Protein AF-0000000078335153 (afdb_homodimer)

Organism: Daucus carota subsp. sativus (NCBI:txid79200)

Nearest PDB structures (foldseek):
  6w3d-assembly1_A  TM=3.118E-01  e=5.960E-01  synthetic construct
  6w3g-assembly1_A  TM=3.019E-01  e=9.585E-01  synthetic construct
  6w3g-assembly2_B  TM=3.477E-01  e=3.228E+00  synthetic construct
  1l3a-assembly1_C  TM=2.793E-01  e=2.231E+00  Solanum tuberosum
  8ojg-assembly1_G  TM=2.371E-01  e=2.904E+00  Escherichia coli

InterPro domains:
  IPR004330 FAR1, DNA binding domain [PF03101] (40-141)
  IPR006564 Zinc finger, PMZ-type [SM00575] (562-589)
  IPR007527 Zinc finger, SWIM-type [PF04434] (560-586)
  IPR018289 MULE transposase domain [PF10551] (264-357)

Structure (mmCIF, N/CA/C/O backbone):
data_AF-0000000078335153-model_v1
#
loop_
_entity.id
_entity.type
_entity.pdbx_description
1 polymer 'Zinc finger PMZ-type domain-containing protein'
#
loop_
_atom_site.group_PDB
_atom_site.id
_atom_site.type_symbol
_atom_site.label_atom_id
_atom_site.label_alt_id
_atom_site.label_comp_id
_atom_site.label_asym_id
_atom_site.label_entity_id
_atom_site.label_seq_id
_atom_site.pdbx_PDB_ins_code
_atom_site.Cartn_x
_atom_site.Cartn_y
_atom_site.Cartn_z
_atom_site.occupancy
_atom_site.B_iso_or_equiv
_atom_site.auth_seq_id
_atom_site.auth_comp_id
_atom_site.auth_asym_id
_atom_site.auth_atom_id
_atom_site.pdbx_PDB_model_num
ATOM 1 N N . MET A 1 1 ? 80.375 -41.031 -21.703 1 22.23 1 MET A N 1
ATOM 2 C CA . MET A 1 1 ? 79.438 -40.625 -20.641 1 22.23 1 MET A CA 1
ATOM 3 C C . MET A 1 1 ? 79.125 -39.125 -20.766 1 22.23 1 MET A C 1
ATOM 5 O O . MET A 1 1 ? 79.875 -38.281 -20.219 1 22.23 1 MET A O 1
ATOM 9 N N . HIS A 1 2 ? 78.75 -38.594 -21.922 1 27.44 2 HIS A N 1
ATOM 10 C CA . HIS A 1 2 ? 78.562 -37.25 -22.422 1 27.44 2 HIS A CA 1
ATOM 11 C C . HIS A 1 2 ? 77.375 -36.594 -21.719 1 27.44 2 HIS A C 1
ATOM 13 O O . HIS A 1 2 ? 76.25 -37.188 -21.625 1 27.44 2 HIS A O 1
ATOM 19 N N . GLU A 1 3 ? 77.562 -35.656 -20.656 1 25.36 3 GLU A N 1
ATOM 20 C CA . GLU A 1 3 ? 76.812 -34.844 -19.734 1 25.36 3 GLU A CA 1
ATOM 21 C C . GLU A 1 3 ? 75.875 -33.844 -20.484 1 25.36 3 GLU A C 1
ATOM 23 O O . GLU A 1 3 ? 76.375 -32.906 -21.125 1 25.36 3 GLU A O 1
ATOM 28 N N . SER A 1 4 ? 74.875 -34.281 -21.219 1 25.94 4 SER A N 1
ATOM 29 C CA . SER A 1 4 ? 73.938 -33.406 -21.938 1 25.94 4 SER A CA 1
ATOM 30 C C . SER A 1 4 ? 73.312 -32.406 -21 1 25.94 4 SER A C 1
ATOM 32 O O . SER A 1 4 ? 72.688 -32.812 -20 1 25.94 4 SER A O 1
ATOM 34 N N . SER A 1 5 ? 73.812 -31.141 -20.844 1 25.64 5 SER A N 1
ATOM 35 C CA . SER A 1 5 ? 73.438 -29.953 -20.094 1 25.64 5 SER A CA 1
ATOM 36 C C . SER A 1 5 ? 72 -29.531 -20.422 1 25.64 5 SER A C 1
ATOM 38 O O . SER A 1 5 ? 71.688 -29.125 -21.547 1 25.64 5 SER A O 1
ATOM 40 N N . ASP A 1 6 ? 70.938 -30.219 -19.953 1 23.78 6 ASP A N 1
ATOM 41 C CA . ASP A 1 6 ? 69.5 -29.953 -20.188 1 23.78 6 ASP A CA 1
ATOM 42 C C . ASP A 1 6 ? 69.125 -28.531 -19.75 1 23.78 6 ASP A C 1
ATOM 44 O O . ASP A 1 6 ? 69.438 -28.125 -18.625 1 23.78 6 ASP A O 1
ATOM 48 N N . ASN A 1 7 ? 69.125 -27.516 -20.656 1 24.67 7 ASN A N 1
ATOM 49 C CA . ASN A 1 7 ? 68.75 -26.109 -20.562 1 24.67 7 ASN A CA 1
ATOM 50 C C . ASN A 1 7 ? 67.375 -25.938 -19.891 1 24.67 7 ASN A C 1
ATOM 52 O O . ASN A 1 7 ? 66.375 -26.453 -20.375 1 24.67 7 ASN A O 1
ATOM 56 N N . LEU A 1 8 ? 67.312 -25.781 -18.547 1 25.66 8 LEU A N 1
ATOM 57 C CA . LEU A 1 8 ? 66.188 -25.406 -17.719 1 25.66 8 LEU A CA 1
ATOM 58 C C . LEU A 1 8 ? 65.562 -24.109 -18.219 1 25.66 8 LEU A C 1
ATOM 60 O O . LEU A 1 8 ? 66.125 -23.031 -18.125 1 25.66 8 LEU A O 1
ATOM 64 N N . HIS A 1 9 ? 64.938 -24.125 -19.453 1 25.16 9 HIS A N 1
ATOM 65 C CA . HIS A 1 9 ? 64.125 -22.969 -19.828 1 25.16 9 HIS A CA 1
ATOM 66 C C . HIS A 1 9 ? 63.312 -22.453 -18.656 1 25.16 9 HIS A C 1
ATOM 68 O O . HIS A 1 9 ? 62.656 -23.234 -17.953 1 25.16 9 HIS A O 1
ATOM 74 N N . ASP A 1 10 ? 63.75 -21.375 -18.047 1 25.89 10 ASP A N 1
ATOM 75 C CA . ASP A 1 10 ? 63.094 -20.516 -17.062 1 25.89 10 ASP A CA 1
ATOM 76 C C . ASP A 1 10 ? 61.656 -20.266 -17.453 1 25.89 10 ASP A C 1
ATOM 78 O O . ASP A 1 10 ? 61.375 -19.688 -18.5 1 25.89 10 ASP A O 1
ATOM 82 N N . SER A 1 11 ? 60.812 -21.266 -17.359 1 28.42 11 SER A N 1
ATOM 83 C CA . SER A 1 11 ? 59.375 -21.047 -17.531 1 28.42 11 SER A CA 1
ATOM 84 C C . SER A 1 11 ? 58.938 -19.781 -16.797 1 28.42 11 SER A C 1
ATOM 86 O O . SER A 1 11 ? 59.094 -19.672 -15.586 1 28.42 11 SER A O 1
ATOM 88 N N . SER A 1 12 ? 59.219 -18.578 -17.422 1 30.17 12 SER A N 1
ATOM 89 C CA . SER A 1 12 ? 58.594 -17.328 -17.016 1 30.17 12 SER A CA 1
ATOM 90 C C . SER A 1 12 ? 57.188 -17.547 -16.453 1 30.17 12 SER A C 1
ATOM 92 O O . SER A 1 12 ? 56.344 -18.172 -17.109 1 30.17 12 SER A O 1
ATOM 94 N N . ASP A 1 13 ? 57.125 -17.688 -15.188 1 34.09 13 ASP A N 1
ATOM 95 C CA . ASP A 1 13 ? 55.969 -17.766 -14.305 1 34.09 13 ASP A CA 1
ATOM 96 C C . ASP A 1 13 ? 54.906 -16.766 -14.719 1 34.09 13 ASP A C 1
ATOM 98 O O . ASP A 1 13 ? 55.125 -15.555 -14.703 1 34.09 13 ASP A O 1
ATOM 102 N N . ASN A 1 14 ? 54.25 -16.969 -15.891 1 35.03 14 ASN A N 1
ATOM 103 C CA . ASN A 1 14 ? 53.125 -16.172 -16.359 1 35.03 14 ASN A CA 1
ATOM 104 C C . ASN A 1 14 ? 52.156 -15.836 -15.219 1 35.03 14 ASN A C 1
ATOM 106 O O . ASN A 1 14 ? 51.312 -16.656 -14.844 1 35.03 14 ASN A O 1
ATOM 110 N N . ILE A 1 15 ? 52.562 -15.133 -14.273 1 39.62 15 ILE A N 1
ATOM 111 C CA . ILE A 1 15 ? 51.594 -14.547 -13.352 1 39.62 15 ILE A CA 1
ATOM 112 C C . ILE A 1 15 ? 50.562 -13.75 -14.141 1 39.62 15 ILE A C 1
ATOM 114 O O . ILE A 1 15 ? 50.906 -12.844 -14.906 1 39.62 15 ILE A O 1
ATOM 118 N N . VAL A 1 16 ? 49.531 -14.305 -14.602 1 42.19 16 VAL A N 1
ATOM 119 C CA . VAL A 1 16 ? 48.438 -13.617 -15.297 1 42.19 16 VAL A CA 1
A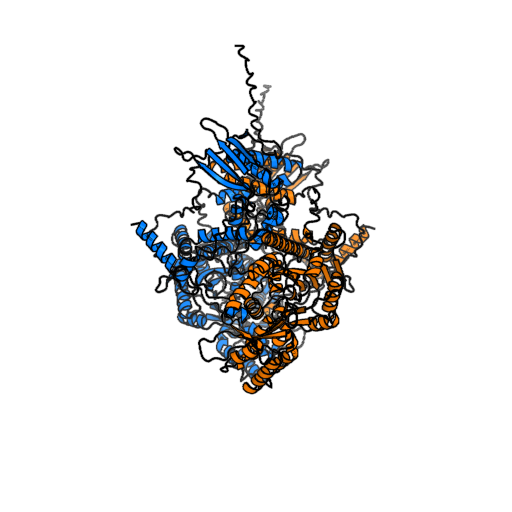TOM 120 C C . VAL A 1 16 ? 48.125 -12.297 -14.594 1 42.19 16 VAL A C 1
ATOM 122 O O . VAL A 1 16 ? 47.844 -12.281 -13.391 1 42.19 16 VAL A O 1
ATOM 125 N N . ASP A 1 17 ? 48.688 -11.195 -15.062 1 39.66 17 ASP A N 1
ATOM 126 C CA . ASP A 1 17 ? 48.406 -9.82 -14.672 1 39.66 17 ASP A CA 1
ATOM 127 C C . ASP A 1 17 ? 46.906 -9.57 -14.641 1 39.66 17 ASP A C 1
ATOM 129 O O . ASP A 1 17 ? 46.125 -10.266 -15.312 1 39.66 17 ASP A O 1
ATOM 133 N N . GLU A 1 18 ? 46.438 -8.445 -13.898 1 40.47 18 GLU A N 1
ATOM 134 C CA . GLU A 1 18 ? 45.188 -7.902 -13.359 1 40.47 18 GLU A CA 1
ATOM 135 C C . GLU A 1 18 ? 44.125 -7.797 -14.445 1 40.47 18 GLU A C 1
ATOM 137 O O . GLU A 1 18 ? 42.938 -8.023 -14.18 1 40.47 18 GLU A O 1
ATOM 142 N N . ASP A 1 19 ? 44.406 -7.105 -15.602 1 38.03 19 ASP A N 1
ATOM 143 C CA . ASP A 1 19 ? 43.406 -6.496 -16.469 1 38.03 19 ASP A CA 1
ATOM 144 C C . ASP A 1 19 ? 42.844 -7.516 -17.453 1 38.03 19 ASP A C 1
ATOM 146 O O . ASP A 1 19 ? 42.25 -7.145 -18.469 1 38.03 19 ASP A O 1
ATOM 150 N N . GLU A 1 20 ? 43.375 -8.805 -17.641 1 43.34 20 GLU A N 1
ATOM 151 C CA . GLU A 1 20 ? 43.125 -9.5 -18.906 1 43.34 20 GLU A CA 1
ATOM 152 C C . GLU A 1 20 ? 41.688 -9.992 -19 1 43.34 20 GLU A C 1
ATOM 154 O O . GLU A 1 20 ? 41.094 -10.359 -18 1 43.34 20 GLU A O 1
ATOM 159 N N . PRO A 1 21 ? 41.156 -9.938 -20.297 1 47.81 21 PRO A N 1
ATOM 160 C CA . PRO A 1 21 ? 39.844 -10.469 -20.703 1 47.81 21 PRO A CA 1
ATOM 161 C C . PRO A 1 21 ? 39.531 -11.836 -20.094 1 47.81 21 PRO A C 1
ATOM 163 O O . PRO A 1 21 ? 40.469 -12.523 -19.641 1 47.81 21 PRO A O 1
ATOM 166 N N . ILE A 1 22 ? 38.312 -12.195 -20.047 1 54.44 22 ILE A N 1
ATOM 167 C CA . ILE A 1 22 ? 37.781 -13.484 -19.656 1 54.44 22 ILE A CA 1
ATOM 168 C C . ILE A 1 22 ? 38.688 -14.609 -20.156 1 54.44 22 ILE A C 1
ATOM 170 O O . ILE A 1 22 ? 38.781 -14.828 -21.375 1 54.44 22 ILE A O 1
ATOM 174 N N . SER A 1 23 ? 39.781 -14.938 -19.531 1 67.75 23 SER A N 1
ATOM 175 C CA . SER A 1 23 ? 40.75 -15.945 -19.938 1 67.75 23 SER A CA 1
ATOM 176 C C . SER A 1 23 ? 40.312 -17.344 -19.531 1 67.75 23 SER A C 1
ATOM 178 O O . SER A 1 23 ? 39.594 -17.5 -18.531 1 67.75 23 SER A O 1
ATOM 180 N N . ILE A 1 24 ? 40.25 -18.312 -20.391 1 80.56 24 ILE A N 1
ATOM 181 C CA . ILE A 1 24 ? 40.062 -19.75 -20.156 1 80.56 24 ILE A CA 1
ATOM 182 C C . ILE A 1 24 ? 41.094 -20.266 -19.172 1 80.56 24 ILE A C 1
ATOM 184 O O . ILE A 1 24 ? 42.312 -20.031 -19.344 1 80.56 24 ILE A O 1
ATOM 188 N N . PRO A 1 25 ? 40.625 -20.688 -18.062 1 90.56 25 PRO A N 1
ATOM 189 C CA . PRO A 1 25 ? 41.562 -21.234 -17.109 1 90.56 25 PRO A CA 1
ATOM 190 C C . PRO A 1 25 ? 42.531 -22.234 -17.75 1 90.56 25 PRO A C 1
ATOM 192 O O . PRO A 1 25 ? 42.125 -23.016 -18.625 1 90.56 25 PRO A O 1
ATOM 195 N N . CYS A 1 26 ? 43.812 -22.125 -17.406 1 89.75 26 CYS A N 1
ATOM 196 C CA . CYS A 1 26 ? 44.844 -23.031 -17.938 1 89.75 26 CYS A CA 1
ATOM 197 C C . CYS A 1 26 ? 45.594 -23.734 -16.797 1 89.75 26 CYS A C 1
ATOM 199 O O . CYS A 1 26 ? 45.75 -23.172 -15.719 1 89.75 26 CYS A O 1
ATOM 201 N N . LEU A 1 27 ? 46.031 -25 -17.141 1 90.19 27 LEU A N 1
ATOM 202 C CA . LEU A 1 27 ? 46.781 -25.766 -16.156 1 90.19 27 LEU A CA 1
ATOM 203 C C . LEU A 1 27 ? 48.094 -25.062 -15.797 1 90.19 27 LEU A C 1
ATOM 205 O O . LEU A 1 27 ? 48.75 -24.516 -16.672 1 90.19 27 LEU A O 1
ATOM 209 N N . ASN A 1 28 ? 48.469 -25.047 -14.531 1 86.56 28 ASN A N 1
ATOM 210 C CA . ASN A 1 28 ? 49.719 -24.484 -13.969 1 86.56 28 ASN A CA 1
ATOM 211 C C . ASN A 1 28 ? 49.688 -22.969 -13.953 1 86.56 28 ASN A C 1
ATOM 213 O O . ASN A 1 28 ? 50.719 -22.328 -13.836 1 86.56 28 ASN A O 1
ATOM 217 N N . GLN A 1 29 ? 48.438 -22.516 -14.195 1 89.88 29 GLN A N 1
ATOM 218 C CA . GLN A 1 29 ? 48.281 -21.062 -14.07 1 89.88 29 GLN A CA 1
ATOM 219 C C . GLN A 1 29 ? 48.438 -20.625 -12.617 1 89.88 29 GLN A C 1
ATOM 221 O O . GLN A 1 29 ? 47.938 -21.281 -11.703 1 89.88 29 GLN A O 1
ATOM 226 N N . LYS A 1 30 ? 49.188 -19.516 -12.336 1 89.5 30 LYS A N 1
ATOM 227 C CA . LYS A 1 30 ? 49.5 -19.078 -10.984 1 89.5 30 LYS A CA 1
ATOM 228 C C . LYS A 1 30 ? 48.719 -17.812 -10.617 1 89.5 30 LYS A C 1
ATOM 230 O O . LYS A 1 30 ? 48.469 -16.984 -11.477 1 89.5 30 LYS A O 1
ATOM 235 N N . PHE A 1 31 ? 48.312 -17.781 -9.352 1 89.44 31 PHE A N 1
ATOM 236 C CA . PHE A 1 31 ? 47.531 -16.656 -8.828 1 89.44 31 PHE A CA 1
ATOM 237 C C . PHE A 1 31 ? 48.125 -16.156 -7.516 1 89.44 31 PHE A C 1
ATOM 239 O O . PHE A 1 31 ? 48.75 -16.922 -6.773 1 89.44 31 PHE A O 1
ATOM 246 N N . ALA A 1 32 ? 47.906 -14.852 -7.27 1 81.44 32 ALA A N 1
ATOM 247 C CA . ALA A 1 32 ? 48.406 -14.25 -6.027 1 81.44 32 ALA A CA 1
ATOM 248 C C . ALA A 1 32 ? 47.562 -14.695 -4.84 1 81.44 32 ALA A C 1
ATOM 250 O O . ALA A 1 32 ? 48.062 -14.797 -3.717 1 81.44 32 ALA A O 1
ATOM 251 N N . ASN A 1 33 ? 46.344 -14.828 -5.012 1 84.38 33 ASN A N 1
ATOM 252 C CA . ASN A 1 33 ? 45.438 -15.25 -3.938 1 84.38 33 ASN A CA 1
ATOM 253 C C . ASN A 1 33 ? 44.375 -16.203 -4.449 1 84.38 33 ASN A C 1
ATOM 255 O O . ASN A 1 33 ? 44.188 -16.344 -5.656 1 84.38 33 ASN A O 1
ATOM 259 N N . LEU A 1 34 ? 43.844 -16.906 -3.516 1 87 34 LEU A N 1
ATOM 260 C CA . LEU A 1 34 ? 42.844 -17.906 -3.812 1 87 34 LEU A CA 1
ATOM 261 C C . LEU A 1 34 ? 41.594 -17.266 -4.453 1 87 34 LEU A C 1
ATOM 263 O O . LEU A 1 34 ? 41 -17.844 -5.348 1 87 34 LEU A O 1
ATOM 267 N N . GLN A 1 35 ? 41.25 -16.094 -4.035 1 83.81 35 GLN A N 1
ATOM 268 C CA . GLN A 1 35 ? 40.062 -15.391 -4.508 1 83.81 35 GLN A CA 1
ATOM 269 C C . GLN A 1 35 ? 40.156 -15.094 -6.004 1 83.81 35 GLN A C 1
ATOM 271 O O . GLN A 1 35 ? 39.156 -15.164 -6.719 1 83.81 35 GLN A O 1
ATOM 276 N N . ARG A 1 36 ? 41.281 -14.812 -6.422 1 81.94 36 ARG A N 1
ATOM 277 C CA . ARG A 1 36 ? 41.469 -14.523 -7.84 1 81.94 36 ARG A CA 1
ATOM 278 C C . ARG A 1 36 ? 41.25 -15.766 -8.688 1 81.94 36 ARG A C 1
ATOM 280 O O . ARG A 1 36 ? 40.688 -15.688 -9.781 1 81.94 36 ARG A O 1
ATOM 287 N N . ALA A 1 37 ? 41.75 -16.844 -8.195 1 87.38 37 ALA A N 1
ATOM 288 C CA . ALA A 1 37 ? 41.5 -18.109 -8.898 1 87.38 37 ALA A CA 1
ATOM 289 C C . ALA A 1 37 ? 40.031 -18.438 -8.961 1 87.38 37 ALA A C 1
ATOM 291 O O . ALA A 1 37 ? 39.531 -18.859 -10 1 87.38 37 ALA A O 1
ATOM 292 N N . GLU A 1 38 ? 39.406 -18.266 -7.898 1 88.5 38 GLU A N 1
ATOM 293 C CA . GLU A 1 38 ? 38 -18.531 -7.84 1 88.5 38 GLU A CA 1
ATOM 294 C C . GLU A 1 38 ? 37.219 -17.609 -8.797 1 88.5 38 GLU A C 1
ATOM 296 O O . GLU A 1 38 ? 36.281 -18.062 -9.484 1 88.5 38 GLU A O 1
ATOM 301 N N . ASN A 1 39 ? 37.594 -16.391 -8.844 1 82.62 39 ASN A N 1
ATOM 302 C CA . ASN A 1 39 ? 36.938 -15.422 -9.719 1 82.62 39 ASN A CA 1
ATOM 303 C C . ASN A 1 39 ? 37.125 -15.789 -11.188 1 82.62 39 ASN A C 1
ATOM 305 O O . ASN A 1 39 ? 36.188 -15.609 -11.984 1 82.62 39 ASN A O 1
ATOM 309 N N . LEU A 1 40 ? 38.312 -16.172 -11.43 1 84.31 40 LEU A N 1
ATOM 310 C CA . LEU A 1 40 ? 38.562 -16.594 -12.805 1 84.31 40 LEU A CA 1
ATOM 311 C C . LEU A 1 40 ? 37.625 -17.734 -13.203 1 84.31 40 LEU A C 1
ATOM 313 O O . LEU A 1 40 ? 37.031 -17.703 -14.273 1 84.31 40 LEU A O 1
ATOM 317 N N . PHE A 1 41 ? 37.625 -18.719 -12.375 1 89.06 41 PHE A N 1
ATOM 318 C CA . PHE A 1 41 ? 36.781 -19.859 -12.688 1 89.06 41 PHE A CA 1
ATOM 319 C C . PHE A 1 41 ? 35.312 -19.469 -12.703 1 89.06 41 PHE A C 1
ATOM 321 O O . PHE A 1 41 ? 34.531 -19.984 -13.508 1 89.06 41 PHE A O 1
ATOM 328 N N . ARG A 1 42 ? 34.938 -18.609 -11.891 1 84.88 42 ARG A N 1
ATOM 329 C CA . ARG A 1 42 ? 33.562 -18.109 -11.875 1 84.88 42 ARG A CA 1
ATOM 330 C C . ARG A 1 42 ? 33.219 -17.359 -13.164 1 84.88 42 ARG A C 1
ATOM 332 O O . ARG A 1 42 ? 32.125 -17.5 -13.711 1 84.88 42 ARG A O 1
ATOM 339 N N . ALA A 1 43 ? 34.125 -16.531 -13.516 1 79.75 43 ALA A N 1
ATOM 340 C CA . ALA A 1 43 ? 33.938 -15.805 -14.766 1 79.75 43 ALA A CA 1
ATOM 341 C C . ALA A 1 43 ? 33.812 -16.766 -15.945 1 79.75 43 ALA A C 1
ATOM 343 O O . ALA A 1 43 ? 32.969 -16.562 -16.828 1 79.75 43 ALA A O 1
ATOM 344 N N . TYR A 1 44 ? 34.719 -17.766 -15.906 1 85.31 44 TYR A N 1
ATOM 345 C CA . TYR A 1 44 ? 34.625 -18.797 -16.938 1 85.31 44 TYR A CA 1
ATOM 346 C C . TYR A 1 44 ? 33.281 -19.5 -16.906 1 85.31 44 TYR A C 1
ATOM 348 O O . TYR A 1 44 ? 32.656 -19.719 -17.953 1 85.31 44 TYR A O 1
ATOM 356 N N . ALA A 1 45 ? 32.875 -19.828 -15.734 1 85.88 45 ALA A N 1
ATOM 357 C CA . ALA A 1 45 ? 31.625 -20.531 -15.547 1 85.88 45 ALA A CA 1
ATOM 358 C C . ALA A 1 45 ? 30.453 -19.688 -16.047 1 85.88 45 ALA A C 1
ATOM 360 O O . ALA A 1 45 ? 29.547 -20.188 -16.703 1 85.88 45 ALA A O 1
ATOM 361 N N . LEU A 1 46 ? 30.469 -18.438 -15.797 1 79.62 46 LEU A N 1
ATOM 362 C CA . LEU A 1 46 ? 29.406 -17.531 -16.203 1 79.62 46 LEU A CA 1
ATOM 363 C C . LEU A 1 46 ? 29.328 -17.438 -17.734 1 79.62 46 LEU A C 1
ATOM 365 O O . LEU A 1 46 ? 28.234 -17.406 -18.297 1 79.62 46 LEU A O 1
ATOM 369 N N . ASN A 1 47 ? 30.484 -17.438 -18.266 1 78 47 ASN A N 1
ATOM 370 C CA . ASN A 1 47 ? 30.531 -17.312 -19.719 1 78 47 ASN A CA 1
ATOM 371 C C . ASN A 1 47 ? 30.141 -18.609 -20.406 1 78 47 ASN A C 1
ATOM 373 O O . ASN A 1 47 ? 29.688 -18.594 -21.562 1 78 47 ASN A O 1
ATOM 377 N N . HIS A 1 48 ? 30.359 -19.719 -19.719 1 82.56 48 HIS A N 1
ATOM 378 C CA . HIS A 1 48 ? 30.094 -21 -20.344 1 82.56 48 HIS A CA 1
ATOM 379 C C . HIS A 1 48 ? 28.781 -21.609 -19.844 1 82.56 48 HIS A C 1
ATOM 381 O O . HIS A 1 48 ? 28.406 -22.719 -20.234 1 82.56 48 HIS A O 1
ATOM 387 N N . GLY A 1 49 ? 28.109 -20.938 -19.031 1 78.31 49 GLY A N 1
ATOM 388 C CA . GLY A 1 49 ? 26.734 -21.266 -18.688 1 78.31 49 GLY A CA 1
ATOM 389 C C . GLY A 1 49 ? 26.625 -22.312 -17.594 1 78.31 49 GLY A C 1
ATOM 390 O O . GLY A 1 49 ? 25.812 -23.219 -17.688 1 78.31 49 GLY A O 1
ATOM 391 N N . PHE A 1 50 ? 27.5 -22.391 -16.656 1 84.69 50 PHE A N 1
ATOM 392 C CA . PHE A 1 50 ? 27.359 -23.281 -15.5 1 84.69 50 PHE A CA 1
ATOM 393 C C . PHE A 1 50 ? 27.781 -22.578 -14.219 1 84.69 50 PHE A C 1
ATOM 395 O O . PHE A 1 50 ? 28.328 -21.469 -14.258 1 84.69 50 PHE A O 1
ATOM 402 N N . ALA A 1 51 ? 27.375 -23.109 -13.109 1 85.19 51 ALA A N 1
ATOM 403 C CA . ALA A 1 51 ? 27.734 -22.547 -11.812 1 85.19 51 ALA A CA 1
ATOM 404 C C . ALA A 1 51 ? 28.781 -23.391 -11.109 1 85.19 51 ALA A C 1
ATOM 406 O O . ALA A 1 51 ? 28.969 -24.562 -11.438 1 85.19 51 ALA A O 1
ATOM 407 N N . ILE A 1 52 ? 29.531 -22.734 -10.227 1 87.12 52 ILE A N 1
ATOM 408 C CA . ILE A 1 52 ? 30.625 -23.453 -9.57 1 87.12 52 ILE A CA 1
ATOM 409 C C . ILE A 1 52 ? 30.234 -23.766 -8.125 1 87.12 52 ILE A C 1
ATOM 411 O O . ILE A 1 52 ? 29.453 -23.031 -7.508 1 87.12 52 ILE A O 1
ATOM 415 N N . LYS A 1 53 ? 30.594 -24.875 -7.605 1 87.62 53 LYS A N 1
ATOM 416 C CA . LYS A 1 53 ? 30.484 -25.219 -6.195 1 87.62 53 LYS A CA 1
ATOM 417 C C . LYS A 1 53 ? 31.812 -25.734 -5.652 1 87.62 53 LYS A C 1
ATOM 419 O O . LYS A 1 53 ? 32.625 -26.25 -6.406 1 87.62 53 LYS A O 1
ATOM 424 N N . ILE A 1 54 ? 32.062 -25.484 -4.352 1 88.06 54 ILE A N 1
ATOM 425 C CA . ILE A 1 54 ? 33.281 -25.969 -3.711 1 88.06 54 ILE A CA 1
ATOM 426 C C . ILE A 1 54 ? 33.094 -27.406 -3.229 1 88.06 54 ILE A C 1
ATOM 428 O O . ILE A 1 54 ? 32.156 -27.688 -2.473 1 88.06 54 ILE A O 1
ATOM 432 N N . GLN A 1 55 ? 33.688 -28.25 -3.766 1 87.31 55 GLN A N 1
ATOM 433 C CA . GLN A 1 55 ? 33.562 -29.656 -3.396 1 87.31 55 GLN A CA 1
ATOM 434 C C . GLN A 1 55 ? 34.438 -29.984 -2.178 1 87.31 55 GLN A C 1
ATOM 436 O O . GLN A 1 55 ? 33.938 -30.609 -1.227 1 87.31 55 GLN A O 1
ATOM 441 N N . ASN A 1 56 ? 35.812 -29.703 -2.219 1 87.5 56 ASN A N 1
ATOM 442 C CA . ASN A 1 56 ? 36.719 -30.047 -1.138 1 87.5 56 ASN A CA 1
ATOM 443 C C . ASN A 1 56 ? 37.688 -28.891 -0.851 1 87.5 56 ASN A C 1
ATOM 445 O O . ASN A 1 56 ? 38.125 -28.203 -1.771 1 87.5 56 ASN A O 1
ATOM 449 N N . THR A 1 57 ? 37.781 -28.578 0.402 1 90.38 57 THR A N 1
ATOM 450 C CA . THR A 1 57 ? 38.75 -27.609 0.849 1 90.38 57 THR A CA 1
ATOM 451 C C . THR A 1 57 ? 39.812 -28.281 1.75 1 90.38 57 THR A C 1
ATOM 453 O O . THR A 1 57 ? 39.438 -28.969 2.707 1 90.38 57 THR A O 1
ATOM 456 N N . GLN A 1 58 ? 40.969 -28.234 1.371 1 89.69 58 GLN A N 1
ATOM 457 C CA . GLN A 1 58 ? 42.062 -28.812 2.16 1 89.69 58 GLN A CA 1
ATOM 458 C C . GLN A 1 58 ? 42.719 -27.75 3.033 1 89.69 58 GLN A C 1
ATOM 460 O O . GLN A 1 58 ? 42.938 -26.625 2.592 1 89.69 58 GLN A O 1
ATOM 465 N N . ARG A 1 59 ? 42.938 -28.094 4.223 1 90.88 59 ARG A N 1
ATOM 466 C CA . ARG A 1 59 ? 43.562 -27.188 5.195 1 90.88 59 ARG A CA 1
ATOM 467 C C . ARG A 1 59 ? 44.812 -27.781 5.789 1 90.88 59 ARG A C 1
ATOM 469 O O . ARG A 1 59 ? 44.938 -29.016 5.914 1 90.88 59 ARG A O 1
ATOM 476 N N . ARG A 1 60 ? 45.719 -26.891 6.145 1 86.25 60 ARG A N 1
ATOM 477 C CA . ARG A 1 60 ? 46.938 -27.344 6.785 1 86.25 60 ARG A CA 1
ATOM 478 C C . ARG A 1 60 ? 46.688 -27.734 8.234 1 86.25 60 ARG A C 1
ATOM 480 O O . ARG A 1 60 ? 45.844 -27.156 8.898 1 86.25 60 ARG A O 1
ATOM 487 N N . VAL A 1 61 ? 47.344 -28.656 8.68 1 83.06 61 VAL A N 1
ATOM 488 C CA . VAL A 1 61 ? 47.156 -29.203 10.016 1 83.06 61 VAL A CA 1
ATOM 489 C C . VAL A 1 61 ? 47.594 -28.188 11.062 1 83.06 61 VAL A C 1
ATOM 491 O O . VAL A 1 61 ? 46.938 -28.047 12.102 1 83.06 61 VAL A O 1
ATOM 494 N N . LYS A 1 62 ? 48.594 -27.453 10.836 1 79.12 62 LYS A N 1
ATOM 495 C CA . LYS A 1 62 ? 49.188 -26.578 11.852 1 79.12 62 LYS A CA 1
ATOM 496 C C . LYS A 1 62 ? 48.344 -25.312 12.031 1 79.12 62 LYS A C 1
ATOM 498 O O . LYS A 1 62 ? 47.938 -24.984 13.148 1 79.12 62 LYS A O 1
ATOM 503 N N . ASP A 1 63 ? 48.062 -24.547 11 1 80.88 63 ASP A N 1
ATOM 504 C CA . ASP A 1 63 ? 47.438 -23.25 11.156 1 80.88 63 ASP A CA 1
ATOM 505 C C . ASP A 1 63 ? 46 -23.266 10.578 1 80.88 63 ASP A C 1
ATOM 507 O O . ASP A 1 63 ? 45.312 -22.266 10.633 1 80.88 63 ASP A O 1
ATOM 511 N N . LYS A 1 64 ? 45.5 -24.391 10.133 1 82.88 64 LYS A N 1
ATOM 512 C CA . LYS A 1 64 ? 44.156 -24.562 9.594 1 82.88 64 LYS A CA 1
ATOM 513 C C . LYS A 1 64 ? 43.906 -23.641 8.406 1 82.88 64 LYS A C 1
ATOM 515 O O . LYS A 1 64 ? 42.781 -23.312 8.086 1 82.88 64 LYS A O 1
ATOM 520 N N . SER A 1 65 ? 45 -23.172 7.895 1 84.31 65 SER A N 1
ATOM 521 C CA . SER A 1 65 ? 44.875 -22.344 6.707 1 84.31 65 SER A CA 1
ATOM 522 C C . SER A 1 65 ? 44.594 -23.188 5.469 1 84.31 65 SER A C 1
ATOM 524 O O . SER A 1 65 ? 45.031 -24.328 5.383 1 84.31 65 SER A O 1
ATOM 526 N N . ILE A 1 66 ? 43.812 -22.656 4.559 1 90.12 66 ILE A N 1
ATOM 527 C CA . ILE A 1 66 ? 43.469 -23.359 3.334 1 90.12 66 ILE A CA 1
ATOM 528 C C . ILE A 1 66 ? 44.688 -23.469 2.422 1 90.12 66 ILE A C 1
ATOM 530 O O . ILE A 1 66 ? 45.375 -22.484 2.184 1 90.12 66 ILE A O 1
ATOM 534 N N . TYR A 1 67 ? 45.094 -24.672 2.053 1 90 67 TYR A N 1
ATOM 535 C CA . TYR A 1 67 ? 46.188 -24.797 1.105 1 90 67 TYR A CA 1
ATOM 536 C C . TYR A 1 67 ? 45.719 -25.391 -0.212 1 90 67 TYR A C 1
ATOM 538 O O . TYR A 1 67 ? 46.438 -25.375 -1.208 1 90 67 TYR A O 1
ATOM 546 N N . GLY A 1 68 ? 44.5 -25.922 -0.268 1 92 68 GLY A N 1
ATOM 547 C CA . GLY A 1 68 ? 43.906 -26.453 -1.493 1 92 68 GLY A CA 1
ATOM 548 C C . GLY A 1 68 ? 42.406 -26.359 -1.528 1 92 68 GLY A C 1
ATOM 549 O O . GLY A 1 68 ? 41.75 -26.531 -0.501 1 92 68 GLY A O 1
ATOM 550 N N . ARG A 1 69 ? 41.812 -26.062 -2.719 1 93.19 69 ARG A N 1
ATOM 551 C CA . ARG A 1 69 ? 40.375 -26 -2.895 1 93.19 69 ARG A CA 1
ATOM 552 C C . ARG A 1 69 ? 39.969 -26.516 -4.27 1 93.19 69 ARG A C 1
ATOM 554 O O . ARG A 1 69 ? 40.594 -26.203 -5.273 1 93.19 69 ARG A O 1
ATOM 561 N N . MET A 1 70 ? 39.094 -27.391 -4.285 1 94.12 70 MET A N 1
ATOM 562 C CA . MET A 1 70 ? 38.562 -27.938 -5.527 1 94.12 70 MET A CA 1
ATOM 563 C C . MET A 1 70 ? 37.188 -27.312 -5.871 1 94.12 70 MET A C 1
ATOM 565 O O . MET A 1 70 ? 36.25 -27.391 -5.082 1 94.12 70 MET A O 1
ATOM 569 N N . TYR A 1 71 ? 37.125 -26.656 -7.051 1 93.5 71 TYR A N 1
ATOM 570 C CA . TYR A 1 71 ? 35.906 -26.109 -7.594 1 93.5 71 TYR A CA 1
ATOM 571 C C . TYR A 1 71 ? 35.312 -27.031 -8.656 1 93.5 71 TYR A C 1
ATOM 573 O O . TYR A 1 71 ? 36.031 -27.578 -9.492 1 93.5 71 TYR A O 1
ATOM 581 N N . VAL A 1 72 ? 34.062 -27.297 -8.57 1 92.75 72 VAL A N 1
ATOM 582 C CA . VAL A 1 72 ? 33.406 -28.188 -9.531 1 92.75 72 VAL A CA 1
ATOM 583 C C . VAL A 1 72 ? 32.156 -27.547 -10.07 1 92.75 72 VAL A C 1
ATOM 585 O O . VAL A 1 72 ? 31.688 -26.516 -9.555 1 92.75 72 VAL A O 1
ATOM 588 N N . CYS A 1 73 ? 31.641 -28.141 -11.141 1 89.5 73 CYS A N 1
ATOM 589 C CA . CYS A 1 73 ? 30.344 -27.75 -11.695 1 89.5 73 CYS A CA 1
ATOM 590 C C . CYS A 1 73 ? 29.219 -28 -10.688 1 89.5 73 CYS A C 1
ATOM 592 O O . CYS A 1 73 ? 29.312 -28.906 -9.852 1 89.5 73 CYS A O 1
ATOM 594 N N . ASN A 1 74 ? 28.203 -27.25 -10.805 1 83.75 74 ASN A N 1
ATOM 595 C CA . ASN A 1 74 ? 27.078 -27.375 -9.883 1 83.75 74 ASN A CA 1
ATOM 596 C C . ASN A 1 74 ? 26.375 -28.719 -10.039 1 83.75 74 ASN A C 1
ATOM 598 O O . ASN A 1 74 ? 25.672 -29.172 -9.133 1 83.75 74 ASN A O 1
ATOM 602 N N . LEU A 1 75 ? 26.5 -29.328 -11.125 1 82.31 75 LEU A N 1
ATOM 603 C CA . LEU A 1 75 ? 25.844 -30.625 -11.367 1 82.31 75 LEU A CA 1
ATOM 604 C C . LEU A 1 75 ? 26.844 -31.766 -11.18 1 82.31 75 LEU A C 1
ATOM 606 O O . LEU A 1 75 ? 26.578 -32.906 -11.602 1 82.31 75 LEU A O 1
ATOM 610 N N . ALA A 1 76 ? 27.969 -31.406 -10.461 1 85.12 76 ALA A N 1
ATOM 611 C CA . ALA A 1 76 ? 28.969 -32.438 -10.211 1 85.12 76 ALA A CA 1
ATOM 612 C C . ALA A 1 76 ? 28.484 -33.406 -9.125 1 85.12 76 ALA A C 1
ATOM 614 O O . ALA A 1 76 ? 27.672 -33.031 -8.266 1 85.12 76 ALA A O 1
ATOM 615 N N . GLY A 1 77 ? 28.906 -34.625 -9.148 1 77.62 77 GLY A N 1
ATOM 616 C CA . GLY A 1 77 ? 28.547 -35.625 -8.148 1 77.62 77 GLY A CA 1
ATOM 617 C C . GLY A 1 77 ? 27.406 -36.531 -8.57 1 77.62 77 GLY A C 1
ATOM 618 O O . GLY A 1 77 ? 26.75 -36.281 -9.594 1 77.62 77 GLY A O 1
ATOM 619 N N . GLU A 1 78 ? 27.312 -37.625 -7.957 1 69.62 78 GLU A N 1
ATOM 620 C CA . GLU A 1 78 ? 26.25 -38.562 -8.266 1 69.62 78 GLU A CA 1
ATOM 621 C C . GLU A 1 78 ? 25.156 -38.531 -7.203 1 69.62 78 GLU A C 1
ATOM 623 O O . GLU A 1 78 ? 25.422 -38.281 -6.027 1 69.62 78 GLU A O 1
ATOM 628 N N . ASN A 1 79 ? 23.922 -38.25 -7.613 1 60.06 79 ASN A N 1
ATOM 629 C CA . ASN A 1 79 ? 22.828 -38.344 -6.668 1 60.06 79 ASN A CA 1
ATOM 630 C C . ASN A 1 79 ? 22.844 -39.656 -5.902 1 60.06 79 ASN A C 1
ATOM 632 O O . ASN A 1 79 ? 22.938 -40.719 -6.508 1 60.06 79 ASN A O 1
ATOM 636 N N . ARG A 1 80 ? 23.547 -39.844 -4.668 1 51.53 80 ARG A N 1
ATOM 637 C CA . ARG A 1 80 ? 23.484 -41.062 -3.896 1 51.53 80 ARG A CA 1
ATOM 638 C C . ARG A 1 80 ? 22.062 -41.625 -3.859 1 51.53 80 ARG A C 1
ATOM 640 O O . ARG A 1 80 ? 21.141 -40.969 -3.367 1 51.53 80 ARG A O 1
ATOM 647 N N . GLY A 1 81 ? 21.578 -42.188 -4.781 1 45.5 81 GLY A N 1
ATOM 648 C CA . GLY A 1 81 ? 20.328 -42.938 -4.629 1 45.5 81 GLY A CA 1
ATOM 649 C C . GLY A 1 81 ? 20.219 -43.625 -3.287 1 45.5 81 GLY A C 1
ATOM 650 O O . GLY A 1 81 ? 21.078 -44.438 -2.934 1 45.5 81 GLY A O 1
ATOM 651 N N . LYS A 1 82 ? 19.953 -43.094 -2.172 1 39 82 LYS A N 1
ATOM 652 C CA . LYS A 1 82 ? 19.609 -44 -1.083 1 39 82 LYS A CA 1
ATOM 653 C C . LYS A 1 82 ? 18.828 -45.219 -1.598 1 39 82 LYS A C 1
ATOM 655 O O . LYS A 1 82 ? 17.844 -45.062 -2.322 1 39 82 LYS A O 1
ATOM 660 N N . ASN A 1 83 ? 19.375 -46.375 -1.768 1 33.38 83 ASN A N 1
ATOM 661 C CA . ASN A 1 83 ? 18.703 -47.656 -1.888 1 33.38 83 ASN A CA 1
ATOM 662 C C . ASN A 1 83 ? 17.484 -47.75 -0.96 1 33.38 83 ASN A C 1
ATOM 664 O O . ASN A 1 83 ? 17.594 -47.438 0.233 1 33.38 83 ASN A O 1
ATOM 668 N N . PRO A 1 84 ? 16.281 -47.875 -1.386 1 35.34 84 PRO A N 1
ATOM 669 C CA . PRO A 1 84 ? 15.062 -48.125 -0.595 1 35.34 84 PRO A CA 1
ATOM 670 C C . PRO A 1 84 ? 15.258 -49.219 0.462 1 35.34 84 PRO A C 1
ATOM 672 O O . PRO A 1 84 ? 14.438 -49.344 1.373 1 35.34 84 PRO A O 1
ATOM 675 N N . VAL A 1 85 ? 16.141 -50.25 0.351 1 33.34 85 VAL A N 1
ATOM 676 C CA . VAL A 1 85 ? 16.062 -51.438 1.193 1 33.34 85 VAL A CA 1
ATOM 677 C C . VAL A 1 85 ? 16.422 -51.094 2.631 1 33.34 85 VAL A C 1
ATOM 679 O O . VAL A 1 85 ? 15.867 -51.656 3.58 1 33.34 85 VAL A O 1
ATOM 682 N N . GLU A 1 86 ? 17.531 -50.562 2.984 1 32.75 86 GLU A N 1
ATOM 683 C CA . GLU A 1 86 ? 17.906 -50.5 4.395 1 32.75 86 GLU A CA 1
ATOM 684 C C . GLU A 1 86 ? 17.016 -49.531 5.164 1 32.75 86 GLU A C 1
ATOM 686 O O . GLU A 1 86 ? 16.906 -49.625 6.387 1 32.75 86 GLU A O 1
ATOM 691 N N . GLU A 1 87 ? 16.453 -48.562 4.672 1 32.97 87 GLU A N 1
ATOM 692 C CA . GLU A 1 87 ? 15.555 -47.781 5.52 1 32.97 87 GLU A CA 1
ATOM 693 C C . GLU A 1 87 ? 14.18 -48.438 5.609 1 32.97 87 GLU A C 1
ATOM 695 O O . GLU A 1 87 ? 13.25 -47.875 6.18 1 32.97 87 GLU A O 1
ATOM 700 N N . GLU A 1 88 ? 13.914 -49.625 5.074 1 31.75 88 GLU A N 1
ATOM 701 C CA . GLU A 1 88 ? 12.711 -50.406 5.379 1 31.75 88 GLU A CA 1
ATOM 702 C C . GLU A 1 88 ? 12.586 -50.656 6.879 1 31.75 88 GLU A C 1
ATOM 704 O O . GLU A 1 88 ? 11.477 -50.656 7.418 1 31.75 88 GLU A O 1
ATOM 709 N N . GLU A 1 89 ? 13.656 -51.281 7.578 1 31.55 89 GLU A N 1
ATOM 710 C CA . GLU A 1 89 ? 13.508 -51.688 8.969 1 31.55 89 GLU A CA 1
ATOM 711 C C . GLU A 1 89 ? 13.211 -50.5 9.875 1 31.55 89 GLU A C 1
ATOM 713 O O . GLU A 1 89 ? 12.555 -50.656 10.914 1 31.55 89 GLU A O 1
ATOM 718 N N . ILE A 1 90 ? 13.953 -49.375 9.703 1 30.09 90 ILE A N 1
ATOM 719 C CA . ILE A 1 90 ? 13.672 -48.375 10.703 1 30.09 90 ILE A CA 1
ATOM 720 C C . ILE A 1 90 ? 12.266 -47.812 10.484 1 30.09 90 ILE A C 1
ATOM 722 O O . ILE A 1 90 ? 11.766 -47.031 11.305 1 30.09 90 ILE A O 1
ATOM 726 N N . LEU A 1 91 ? 11.656 -47.906 9.289 1 29.31 91 LEU A N 1
ATOM 727 C CA . LEU A 1 91 ? 10.344 -47.281 9.25 1 29.31 91 LEU A CA 1
ATOM 728 C C . LEU A 1 91 ? 9.359 -48.031 10.156 1 29.31 91 LEU A C 1
ATOM 730 O O . LEU A 1 91 ? 8.32 -47.469 10.531 1 29.31 91 LEU A O 1
ATOM 734 N N . ILE A 1 92 ? 9.359 -49.344 10.25 1 30.12 92 ILE A N 1
ATOM 735 C CA . ILE A 1 92 ? 8.281 -49.938 11.031 1 30.12 92 ILE A CA 1
ATOM 736 C C . ILE A 1 92 ? 8.445 -49.594 12.5 1 30.12 92 ILE A C 1
ATOM 738 O O . ILE A 1 92 ? 7.465 -49.469 13.234 1 30.12 92 ILE A O 1
ATOM 742 N N . GLY A 1 93 ? 9.57 -49.906 13.164 1 27.77 93 GLY A N 1
ATOM 743 C CA . GLY A 1 93 ? 9.539 -49.781 14.609 1 27.77 93 GLY A CA 1
ATOM 744 C C . GLY A 1 93 ? 9.305 -48.375 15.086 1 27.77 93 GLY A C 1
ATOM 745 O O . GLY A 1 93 ? 8.516 -48.125 16 1 27.77 93 GLY A O 1
ATOM 746 N N . SER A 1 94 ? 10.422 -47.438 15.242 1 27.3 94 SER A N 1
ATOM 747 C CA . SER A 1 94 ? 10.141 -46.219 16 1 27.3 94 SER A CA 1
ATOM 748 C C . SER A 1 94 ? 9.211 -45.312 15.227 1 27.3 94 SER A C 1
ATOM 750 O O . SER A 1 94 ? 9.562 -44.812 14.148 1 27.3 94 SER A O 1
ATOM 752 N N . VAL A 1 95 ? 7.84 -45.312 15.086 1 29.95 95 VAL A N 1
ATOM 753 C CA . VAL A 1 95 ? 6.625 -44.531 14.898 1 29.95 95 VAL A CA 1
ATOM 754 C C . VAL A 1 95 ? 6.914 -43.062 15.219 1 29.95 95 VAL A C 1
ATOM 756 O O . VAL A 1 95 ? 6.133 -42.188 14.852 1 29.95 95 VAL A O 1
ATOM 759 N N . GLY A 1 96 ? 7.609 -42.625 16.328 1 29.56 96 GLY A N 1
ATOM 760 C CA . GLY A 1 96 ? 7.656 -41.344 16.969 1 29.56 96 GLY A CA 1
ATOM 761 C C . GLY A 1 96 ? 8.383 -40.281 16.156 1 29.56 96 GLY A C 1
ATOM 762 O O . GLY A 1 96 ? 8.172 -39.094 16.344 1 29.56 96 GLY A O 1
ATOM 763 N N . SER A 1 97 ? 9.703 -40.531 15.883 1 30.91 97 SER A N 1
ATOM 764 C CA . SER A 1 97 ? 10.492 -39.375 15.445 1 30.91 97 SER A CA 1
ATOM 765 C C . SER A 1 97 ? 10.07 -38.906 14.055 1 30.91 97 SER A C 1
ATOM 767 O O . SER A 1 97 ? 10.148 -39.656 13.094 1 30.91 97 SER A O 1
ATOM 769 N N . VAL A 1 98 ? 8.93 -38.188 13.852 1 31.69 98 VAL A N 1
ATOM 770 C CA . VAL A 1 98 ? 8.516 -37.344 12.742 1 31.69 98 VAL A CA 1
ATOM 771 C C . VAL A 1 98 ? 9.742 -36.781 12.016 1 31.69 98 VAL A C 1
ATOM 773 O O . VAL A 1 98 ? 10.477 -35.969 12.57 1 31.69 98 VAL A O 1
ATOM 776 N N . LYS A 1 99 ? 10.539 -37.5 11.367 1 33.72 99 LYS A N 1
ATOM 777 C CA . LYS A 1 99 ? 11.609 -37.031 10.484 1 33.72 99 LYS A CA 1
ATOM 778 C C . LYS A 1 99 ? 11.18 -35.812 9.703 1 33.72 99 LYS A C 1
ATOM 780 O O . LYS A 1 99 ? 10.008 -35.656 9.344 1 33.72 99 LYS A O 1
ATOM 785 N N . GLY A 1 100 ? 12.016 -34.688 9.852 1 34.94 100 GLY A N 1
ATOM 786 C CA . GLY A 1 100 ? 11.93 -33.375 9.234 1 34.94 100 GLY A CA 1
ATOM 787 C C . GLY A 1 100 ? 11.469 -33.406 7.793 1 34.94 100 GLY A C 1
ATOM 788 O O . GLY A 1 100 ? 11.625 -34.438 7.117 1 34.94 100 GLY A O 1
ATOM 789 N N . LYS A 1 101 ? 10.266 -32.906 7.406 1 41.34 101 LYS A N 1
ATOM 790 C CA . LYS A 1 101 ? 9.797 -32.688 6.039 1 41.34 101 LYS A CA 1
ATOM 791 C C . LYS A 1 101 ? 10.969 -32.531 5.07 1 41.34 101 LYS A C 1
ATOM 793 O O . LYS A 1 101 ? 11.789 -31.641 5.219 1 41.34 101 LYS A O 1
ATOM 798 N N . ARG A 1 102 ? 11.508 -33.656 4.586 1 42.12 102 ARG A N 1
ATOM 799 C CA . ARG A 1 102 ? 12.508 -33.656 3.527 1 42.12 102 ARG A CA 1
ATOM 800 C C . ARG A 1 102 ? 12.188 -32.594 2.465 1 42.12 102 ARG A C 1
ATOM 802 O O . ARG A 1 102 ? 11.016 -32.312 2.209 1 42.12 102 ARG A O 1
ATOM 809 N N . ARG A 1 103 ? 13.227 -31.812 2.186 1 49.03 103 ARG A N 1
ATOM 810 C CA . ARG A 1 103 ? 13.125 -30.844 1.105 1 49.03 103 ARG A CA 1
ATOM 811 C C . ARG A 1 103 ? 12.695 -31.516 -0.196 1 49.03 103 ARG A C 1
ATOM 813 O O . ARG A 1 103 ? 13.234 -32.562 -0.575 1 49.03 103 ARG A O 1
ATOM 820 N N . ARG A 1 104 ? 11.562 -31.359 -0.618 1 51.03 104 ARG A N 1
ATOM 821 C CA . ARG A 1 104 ? 10.93 -31.906 -1.811 1 51.03 104 ARG A CA 1
ATOM 822 C C . ARG A 1 104 ? 11.844 -31.797 -3.023 1 51.03 104 ARG A C 1
ATOM 824 O O . ARG A 1 104 ? 11.82 -32.656 -3.914 1 51.03 104 ARG A O 1
ATOM 831 N N . ASP A 1 105 ? 12.719 -30.734 -3.08 1 55.53 105 ASP A N 1
ATOM 832 C CA . ASP A 1 105 ? 13.469 -30.547 -4.312 1 55.53 105 ASP A CA 1
ATOM 833 C C . ASP A 1 105 ? 14.93 -30.938 -4.133 1 55.53 105 ASP A C 1
ATOM 835 O O . ASP A 1 105 ? 15.578 -30.531 -3.162 1 55.53 105 ASP A O 1
ATOM 839 N N . VAL A 1 106 ? 15.328 -32.125 -4.652 1 58.78 106 VAL A N 1
ATOM 840 C CA . VAL A 1 106 ? 16.719 -32.562 -4.637 1 58.78 106 VAL A CA 1
ATOM 841 C C . VAL A 1 106 ? 17.469 -31.922 -5.809 1 58.78 106 VAL A C 1
ATOM 843 O O . VAL A 1 106 ? 16.906 -31.75 -6.891 1 58.78 106 VAL A O 1
ATOM 846 N N . LEU A 1 107 ? 18.656 -31.281 -5.551 1 64.19 107 LEU A N 1
ATOM 847 C CA . LEU A 1 107 ? 19.469 -30.703 -6.613 1 64.19 107 LEU A CA 1
ATOM 848 C C . LEU A 1 107 ? 19.953 -31.781 -7.574 1 64.19 107 LEU A C 1
ATOM 850 O O . LEU A 1 107 ? 20.391 -32.844 -7.141 1 64.19 107 LEU A O 1
ATOM 854 N N . PRO A 1 108 ? 19.672 -31.562 -8.883 1 67 108 PRO A N 1
ATOM 855 C CA . PRO A 1 108 ? 20.094 -32.562 -9.875 1 67 108 PRO A CA 1
ATOM 856 C C . PRO A 1 108 ? 21.625 -32.688 -9.945 1 67 108 PRO A C 1
ATOM 858 O O . PRO A 1 108 ? 22.344 -31.703 -9.82 1 67 108 PRO A O 1
ATOM 861 N N . ARG A 1 109 ? 22.188 -33.906 -9.789 1 77.25 109 ARG A N 1
ATOM 862 C CA . ARG A 1 109 ? 23.594 -34.219 -10.023 1 77.25 109 ARG A CA 1
ATOM 863 C C . ARG A 1 109 ? 23.766 -35.094 -11.258 1 77.25 109 ARG A C 1
ATOM 865 O O . ARG A 1 109 ? 23.031 -36.062 -11.438 1 77.25 109 ARG A O 1
ATOM 872 N N . SER A 1 110 ? 24.484 -34.656 -12.289 1 77.88 110 SER A N 1
ATOM 873 C CA . SER A 1 110 ? 24.672 -35.406 -13.531 1 77.88 110 SER A CA 1
ATOM 874 C C . SER A 1 110 ? 26.047 -36.062 -13.562 1 77.88 110 SER A C 1
ATOM 876 O O . SER A 1 110 ? 26.438 -36.625 -14.578 1 77.88 110 SER A O 1
ATOM 878 N N . GLY A 1 111 ? 26.844 -36 -12.461 1 81.62 111 GLY A N 1
ATOM 879 C CA . GLY A 1 111 ? 28.188 -36.562 -12.461 1 81.62 111 GLY A CA 1
ATOM 880 C C . GLY A 1 111 ? 29.156 -35.781 -13.336 1 81.62 111 GLY A C 1
ATOM 881 O O . GLY A 1 111 ? 30.078 -36.375 -13.898 1 81.62 111 GLY A O 1
ATOM 882 N N . CYS A 1 112 ? 28.859 -34.594 -13.547 1 88.75 112 CYS A N 1
ATOM 883 C CA . CYS A 1 112 ? 29.719 -33.75 -14.367 1 88.75 112 CYS A CA 1
ATOM 884 C C . CYS A 1 112 ? 31.156 -33.75 -13.844 1 88.75 112 CYS A C 1
ATOM 886 O O . CYS A 1 112 ? 31.375 -33.625 -12.633 1 88.75 112 CYS A O 1
ATOM 888 N N . LYS A 1 113 ? 32.125 -33.875 -14.688 1 89.62 113 LYS A N 1
ATOM 889 C CA . LYS A 1 113 ? 33.5 -34.031 -14.281 1 89.62 113 LYS A CA 1
ATOM 890 C C . LYS A 1 113 ? 34.25 -32.688 -14.297 1 89.62 113 LYS A C 1
ATOM 892 O O . LYS A 1 113 ? 35.406 -32.594 -13.922 1 89.62 113 LYS A O 1
ATOM 897 N N . VAL A 1 114 ? 33.625 -31.688 -14.734 1 92.31 114 VAL A N 1
ATOM 898 C CA . VAL A 1 114 ? 34.25 -30.375 -14.781 1 92.31 114 VAL A CA 1
ATOM 899 C C . VAL A 1 114 ? 34.75 -29.984 -13.391 1 92.31 114 VAL A C 1
ATOM 901 O O . VAL A 1 114 ? 34 -30.016 -12.414 1 92.31 114 VAL A O 1
ATOM 904 N N . ARG A 1 115 ? 36.062 -29.641 -13.273 1 94.25 115 ARG A N 1
ATOM 905 C CA . ARG A 1 115 ? 36.656 -29.281 -11.984 1 94.25 115 ARG A CA 1
ATOM 906 C C . ARG A 1 115 ? 37.938 -28.469 -12.18 1 94.25 115 ARG A C 1
ATOM 908 O O . ARG A 1 115 ? 38.562 -28.547 -13.234 1 94.25 115 ARG A O 1
ATOM 915 N N . MET A 1 116 ? 38.219 -27.656 -11.234 1 93.81 116 MET A N 1
ATOM 916 C CA . MET A 1 116 ? 39.438 -26.891 -11.109 1 93.81 116 MET A CA 1
ATOM 917 C C . MET A 1 116 ? 40 -26.984 -9.695 1 93.81 116 MET A C 1
ATOM 919 O O . MET A 1 116 ? 39.344 -26.625 -8.734 1 93.81 116 MET A O 1
ATOM 923 N N . TYR A 1 117 ? 41.156 -27.578 -9.633 1 95.12 117 TYR A N 1
ATOM 924 C CA . TYR A 1 117 ? 41.812 -27.703 -8.344 1 95.12 117 TYR A CA 1
ATOM 925 C C . TYR A 1 117 ? 42.969 -26.719 -8.227 1 95.12 117 TYR A C 1
ATOM 927 O O . TYR A 1 117 ? 43.875 -26.703 -9.062 1 95.12 117 TYR A O 1
ATOM 935 N N . VAL A 1 118 ? 42.875 -25.891 -7.191 1 94.12 118 VAL A N 1
ATOM 936 C CA . VAL A 1 118 ? 43.906 -24.875 -6.941 1 94.12 118 VAL A CA 1
ATOM 937 C C . VAL A 1 118 ? 44.625 -25.188 -5.641 1 94.12 118 VAL A C 1
ATOM 939 O O . VAL A 1 118 ? 44 -25.5 -4.621 1 94.12 118 VAL A O 1
ATOM 942 N N . VAL A 1 119 ? 45.938 -25.172 -5.711 1 93.62 119 VAL A N 1
ATOM 943 C CA . VAL A 1 119 ? 46.719 -25.547 -4.543 1 93.62 119 VAL A CA 1
ATOM 944 C C . VAL A 1 119 ? 47.812 -24.531 -4.309 1 93.62 119 VAL A C 1
ATOM 946 O O . VAL A 1 119 ? 48.375 -23.953 -5.262 1 93.62 119 VAL A O 1
ATOM 949 N N . ASN A 1 120 ? 47.969 -24.25 -3.061 1 91.31 120 ASN A N 1
ATOM 950 C CA . ASN A 1 120 ? 49.156 -23.5 -2.613 1 91.31 120 ASN A CA 1
ATOM 951 C C . ASN A 1 120 ? 50.219 -24.422 -2.033 1 91.31 120 ASN A C 1
ATOM 953 O O . ASN A 1 120 ? 50.125 -24.812 -0.87 1 91.31 120 ASN A O 1
ATOM 957 N N . LYS A 1 121 ? 51.25 -24.766 -2.82 1 80.38 121 LYS A N 1
ATOM 958 C CA . LYS A 1 121 ? 52.281 -25.703 -2.4 1 80.38 121 LYS A CA 1
ATOM 959 C C . LYS A 1 121 ? 53.125 -25.125 -1.253 1 80.38 121 LYS A C 1
ATOM 961 O O . LYS A 1 121 ? 53.188 -23.906 -1.097 1 80.38 121 LYS A O 1
ATOM 966 N N . LYS A 1 122 ? 53.688 -26.078 -0.457 1 72.56 122 LYS A N 1
ATOM 967 C CA . LYS A 1 122 ? 54.469 -25.688 0.703 1 72.56 122 LYS A CA 1
ATOM 968 C C . LYS A 1 122 ? 55.594 -24.719 0.309 1 72.56 122 LYS A C 1
ATOM 970 O O . LYS A 1 122 ? 56.312 -24.953 -0.658 1 72.56 122 LYS A O 1
ATOM 975 N N . LYS A 1 123 ? 55.781 -23.469 0.906 1 66.06 123 LYS A N 1
ATOM 976 C CA . LYS A 1 123 ? 56.844 -22.453 0.763 1 66.06 123 LYS A CA 1
ATOM 977 C C . LYS A 1 123 ? 56.594 -21.578 -0.464 1 66.06 123 LYS A C 1
ATOM 979 O O . LYS A 1 123 ? 57.438 -20.781 -0.851 1 66.06 123 LYS A O 1
ATOM 984 N N . SER A 1 124 ? 55.375 -21.844 -1.194 1 73.69 124 SER A N 1
ATOM 985 C CA . SER A 1 124 ? 55.125 -21 -2.359 1 73.69 124 SER A CA 1
ATOM 986 C C . SER A 1 124 ? 54.219 -19.828 -1.994 1 73.69 124 SER A C 1
ATOM 988 O O . SER A 1 124 ? 53.375 -19.922 -1.086 1 73.69 124 SER A O 1
ATOM 990 N N . THR A 1 125 ? 54.531 -18.75 -2.561 1 79 125 THR A N 1
ATOM 991 C CA . THR A 1 125 ? 53.75 -17.531 -2.311 1 79 125 THR A CA 1
ATOM 992 C C . THR A 1 125 ? 52.594 -17.438 -3.273 1 79 125 THR A C 1
ATOM 994 O O . THR A 1 125 ? 51.75 -16.531 -3.146 1 79 125 THR A O 1
ATOM 997 N N . HIS A 1 126 ? 52.531 -18.422 -4.164 1 87.5 126 HIS A N 1
ATOM 998 C CA . HIS A 1 126 ? 51.5 -18.297 -5.168 1 87.5 126 HIS A CA 1
ATOM 999 C C . HIS A 1 126 ? 50.562 -19.516 -5.156 1 87.5 126 HIS A C 1
ATOM 1001 O O . HIS A 1 126 ? 50.969 -20.578 -4.691 1 87.5 126 HIS A O 1
ATOM 1007 N N . TRP A 1 127 ? 49.344 -19.375 -5.59 1 91.88 127 TRP A N 1
ATOM 1008 C CA . TRP A 1 127 ? 48.406 -20.453 -5.824 1 91.88 127 TRP A CA 1
ATOM 1009 C C . TRP A 1 127 ? 48.469 -20.938 -7.266 1 91.88 127 TRP A C 1
ATOM 1011 O O . TRP A 1 127 ? 48.656 -20.141 -8.188 1 91.88 127 TRP A O 1
ATOM 1021 N N . GLU A 1 128 ? 48.406 -22.25 -7.414 1 92.31 128 GLU A N 1
ATOM 1022 C CA . GLU A 1 128 ? 48.531 -22.797 -8.758 1 92.31 128 GLU A CA 1
ATOM 1023 C C . GLU A 1 128 ? 47.406 -23.812 -9.039 1 92.31 128 GLU A C 1
ATOM 1025 O O . GLU A 1 128 ? 47 -24.562 -8.156 1 92.31 128 GLU A O 1
ATOM 1030 N N . ILE A 1 129 ? 46.906 -23.766 -10.344 1 94.12 129 ILE A N 1
ATOM 1031 C CA . ILE A 1 129 ? 45.938 -24.766 -10.789 1 94.12 129 ILE A CA 1
ATOM 1032 C C . ILE A 1 129 ? 46.656 -26.094 -11.047 1 94.12 129 ILE A C 1
ATOM 1034 O O . ILE A 1 129 ? 47.5 -26.188 -11.953 1 94.12 129 ILE A O 1
ATOM 1038 N N . THR A 1 130 ? 46.375 -27.078 -10.305 1 92.81 130 THR A N 1
ATOM 1039 C CA . THR A 1 130 ? 47.062 -28.359 -10.43 1 92.81 130 THR A CA 1
ATOM 1040 C C . THR A 1 130 ? 46.219 -29.359 -11.211 1 92.81 130 THR A C 1
ATOM 1042 O O . THR A 1 130 ? 46.75 -30.328 -11.766 1 92.81 130 THR A O 1
ATOM 1045 N N . SER A 1 131 ? 44.969 -29.219 -11.18 1 93.5 131 SER A N 1
ATOM 1046 C CA . SER A 1 131 ? 44.062 -30.078 -11.914 1 93.5 131 SER A CA 1
ATOM 1047 C C . SER A 1 131 ? 42.938 -29.266 -12.594 1 93.5 131 SER A C 1
ATOM 1049 O O . SER A 1 131 ? 42.406 -28.344 -11.992 1 93.5 131 SER A O 1
ATOM 1051 N N . LEU A 1 132 ? 42.719 -29.531 -13.852 1 93.81 132 LEU A N 1
ATOM 1052 C CA . LEU A 1 132 ? 41.75 -28.781 -14.609 1 93.81 132 LEU A CA 1
ATOM 1053 C C . LEU A 1 132 ? 41.031 -29.672 -15.609 1 93.81 132 LEU A C 1
ATOM 1055 O O . LEU A 1 132 ? 41.656 -30.375 -16.406 1 93.81 132 LEU A O 1
ATOM 1059 N N . GLU A 1 133 ? 39.75 -29.797 -15.5 1 93.69 133 GLU A N 1
ATOM 1060 C CA . GLU A 1 133 ? 38.875 -30.484 -16.469 1 93.69 133 GLU A CA 1
ATOM 1061 C C . GLU A 1 133 ? 37.719 -29.594 -16.875 1 93.69 133 GLU A C 1
ATOM 1063 O O . GLU A 1 133 ? 36.969 -29.125 -16.031 1 93.69 133 GLU A O 1
ATOM 1068 N N . LEU A 1 134 ? 37.5 -29.344 -18.156 1 92.56 134 LEU A N 1
ATOM 1069 C CA . LEU A 1 134 ? 36.531 -28.344 -18.578 1 92.56 134 LEU A CA 1
ATOM 1070 C C . LEU A 1 134 ? 35.438 -28.984 -19.422 1 92.56 134 LEU A C 1
ATOM 1072 O O . LEU A 1 134 ? 34.562 -28.281 -19.969 1 92.56 134 LEU A O 1
ATOM 1076 N N . GLU A 1 135 ? 35.375 -30.328 -19.5 1 89.88 135 GLU A N 1
ATOM 1077 C CA . GLU A 1 135 ? 34.375 -31 -20.344 1 89.88 135 GLU A CA 1
ATOM 1078 C C . GLU A 1 135 ? 33.125 -31.359 -19.547 1 89.88 135 GLU A C 1
ATOM 1080 O O . GLU A 1 135 ? 33.219 -32.031 -18.516 1 89.88 135 GLU A O 1
ATOM 1085 N N . HIS A 1 136 ? 32.062 -30.859 -20.062 1 90.44 136 HIS A N 1
ATOM 1086 C CA . HIS A 1 136 ? 30.797 -31.141 -19.422 1 90.44 136 HIS A CA 1
ATOM 1087 C C . HIS A 1 136 ? 30.156 -32.406 -20.031 1 90.44 136 HIS A C 1
ATOM 1089 O O . HIS A 1 136 ? 30.328 -32.688 -21.203 1 90.44 136 HIS A O 1
ATOM 1095 N N . ASN A 1 137 ? 29.359 -33.125 -19.188 1 84.62 137 ASN A N 1
ATOM 1096 C CA . ASN A 1 137 ? 28.578 -34.25 -19.672 1 84.62 137 ASN A CA 1
ATOM 1097 C C . ASN A 1 137 ? 27.094 -33.906 -19.797 1 84.62 137 ASN A C 1
ATOM 1099 O O . ASN A 1 137 ? 26.25 -34.812 -19.922 1 84.62 137 ASN A O 1
ATOM 1103 N N . HIS A 1 138 ? 26.797 -32.75 -19.578 1 80.75 138 HIS A N 1
ATOM 1104 C CA . HIS A 1 138 ? 25.422 -32.281 -19.625 1 80.75 138 HIS A CA 1
ATOM 1105 C C . HIS A 1 138 ? 25.328 -30.984 -20.438 1 80.75 138 HIS A C 1
ATOM 1107 O O . HIS A 1 138 ? 26.344 -30.344 -20.75 1 80.75 138 HIS A O 1
ATOM 1113 N N . GLU A 1 139 ? 24.094 -30.656 -20.828 1 78.06 139 GLU A N 1
ATOM 1114 C CA . GLU A 1 139 ? 23.891 -29.406 -21.562 1 78.06 139 GLU A CA 1
ATOM 1115 C C . GLU A 1 139 ? 23.969 -28.203 -20.641 1 78.06 139 GLU A C 1
ATOM 1117 O O . GLU A 1 139 ? 23.438 -28.219 -19.531 1 78.06 139 GLU A O 1
ATOM 1122 N N . VAL A 1 140 ? 24.891 -27.312 -21.047 1 79.75 140 VAL A N 1
ATOM 1123 C CA . VAL A 1 140 ? 25.078 -26.094 -20.266 1 79.75 140 VAL A CA 1
ATOM 1124 C C . VAL A 1 140 ? 24.031 -25.047 -20.688 1 79.75 140 VAL A C 1
ATOM 1126 O O . VAL A 1 140 ? 23.438 -25.141 -21.75 1 79.75 140 VAL A O 1
ATOM 1129 N N . VAL A 1 141 ? 23.75 -24.203 -19.75 1 75.94 141 VAL A N 1
ATOM 1130 C CA . VAL A 1 141 ? 22.766 -23.156 -20 1 75.94 141 VAL A CA 1
ATOM 1131 C C . VAL A 1 141 ? 23.406 -21.984 -20.719 1 75.94 141 VAL A C 1
ATOM 1133 O O . VAL A 1 141 ? 24.625 -21.797 -20.641 1 75.94 141 VAL A O 1
ATOM 1136 N N . THR A 1 142 ? 22.609 -21.297 -21.453 1 72.12 142 THR A N 1
ATOM 1137 C CA . THR A 1 142 ? 23.094 -20.078 -22.094 1 72.12 142 THR A CA 1
ATOM 1138 C C . THR A 1 142 ? 23.406 -19.016 -21.047 1 72.12 142 THR A C 1
ATOM 1140 O O . THR A 1 142 ? 22.797 -19 -19.969 1 72.12 142 THR A O 1
ATOM 1143 N N . PRO A 1 143 ? 24.391 -18.203 -21.281 1 65.81 143 PRO A N 1
ATOM 1144 C CA . PRO A 1 143 ? 24.781 -17.172 -20.328 1 65.81 143 PRO A CA 1
ATOM 1145 C C . PRO A 1 143 ? 23.625 -16.266 -19.922 1 65.81 143 PRO A C 1
ATOM 1147 O O . PRO A 1 143 ? 23.562 -15.812 -18.781 1 65.81 143 PRO A O 1
ATOM 1150 N N . SER A 1 144 ? 22.703 -16.141 -20.766 1 65.06 144 SER A N 1
ATOM 1151 C CA . SER A 1 144 ? 21.578 -15.281 -20.453 1 65.06 144 SER A CA 1
ATOM 1152 C C . SER A 1 144 ? 20.656 -15.914 -19.422 1 65.06 144 SER A C 1
ATOM 1154 O O . SER A 1 144 ? 19.891 -15.219 -18.75 1 65.06 144 SER A O 1
ATOM 1156 N N . LYS A 1 145 ? 20.859 -17.188 -19.312 1 71.81 145 LYS A N 1
ATOM 1157 C CA . LYS A 1 145 ? 19.969 -17.922 -18.406 1 71.81 145 LYS A CA 1
ATOM 1158 C C . LYS A 1 145 ? 20.672 -18.219 -17.094 1 71.81 145 LYS A C 1
ATOM 1160 O O . LYS A 1 145 ? 20.141 -18.969 -16.266 1 71.81 145 LYS A O 1
ATOM 1165 N N . MET A 1 146 ? 21.844 -17.625 -17.016 1 72.81 146 MET A N 1
ATOM 1166 C CA . MET A 1 146 ? 22.625 -17.859 -15.797 1 72.81 146 MET A CA 1
ATOM 1167 C C . MET A 1 146 ? 21.859 -17.391 -14.562 1 72.81 146 MET A C 1
ATOM 1169 O O . MET A 1 146 ? 22 -17.969 -13.477 1 72.81 146 MET A O 1
ATOM 1173 N N . SER A 1 147 ? 20.969 -16.453 -14.797 1 72.56 147 SER A N 1
ATOM 1174 C CA . SER A 1 147 ? 20.219 -15.906 -13.688 1 72.56 147 SER A CA 1
ATOM 1175 C C . SER A 1 147 ? 19.219 -16.922 -13.141 1 72.56 147 SER A C 1
ATOM 1177 O O . SER A 1 147 ? 18.688 -16.766 -12.031 1 72.56 147 SER A O 1
ATOM 1179 N N . LEU A 1 148 ? 19.094 -17.969 -13.852 1 76.06 148 LEU A N 1
ATOM 1180 C CA . LEU A 1 148 ? 18.109 -18.969 -13.461 1 76.06 148 LEU A CA 1
ATOM 1181 C C . LEU A 1 148 ? 18.734 -20.016 -12.555 1 76.06 148 LEU A C 1
ATOM 1183 O O . LEU A 1 148 ? 18.016 -20.766 -11.883 1 76.06 148 LEU A O 1
ATOM 1187 N N . ILE A 1 149 ? 20.078 -20.062 -12.602 1 75.56 149 ILE A N 1
ATOM 1188 C CA . ILE A 1 149 ? 20.781 -21.047 -11.789 1 75.56 149 ILE A CA 1
ATOM 1189 C C . ILE A 1 149 ? 20.781 -20.594 -10.328 1 75.56 149 ILE A C 1
ATOM 1191 O O . ILE A 1 149 ? 21.203 -19.484 -10.016 1 75.56 149 ILE A O 1
ATOM 1195 N N . ARG A 1 150 ? 20.359 -21.391 -9.477 1 74 150 ARG A N 1
ATOM 1196 C CA . ARG A 1 150 ? 20.172 -21.094 -8.062 1 74 150 ARG A CA 1
ATOM 1197 C C . ARG A 1 150 ? 21.469 -20.641 -7.422 1 74 150 ARG A C 1
ATOM 1199 O O . ARG A 1 150 ? 21.5 -19.688 -6.633 1 74 150 ARG A O 1
ATOM 1206 N N . ARG A 1 151 ? 22.562 -21.328 -7.785 1 71.5 151 ARG A N 1
ATOM 1207 C CA . ARG A 1 151 ? 23.844 -21.062 -7.137 1 71.5 151 ARG A CA 1
ATOM 1208 C C . ARG A 1 151 ? 24.375 -19.688 -7.531 1 71.5 151 ARG A C 1
ATOM 1210 O O . ARG A 1 151 ? 25.219 -19.125 -6.824 1 71.5 151 ARG A O 1
ATOM 1217 N N . GLU A 1 152 ? 23.844 -19.25 -8.602 1 74.56 152 GLU A N 1
ATOM 1218 C CA . GLU A 1 152 ? 24.312 -17.953 -9.078 1 74.56 152 GLU A CA 1
ATOM 1219 C C . GLU A 1 152 ? 23.453 -16.828 -8.531 1 74.56 152 GLU A C 1
ATOM 1221 O O . GLU A 1 152 ? 23.812 -15.648 -8.633 1 74.56 152 GLU A O 1
ATOM 1226 N N . ARG A 1 153 ? 22.438 -17.25 -7.93 1 78.12 153 ARG A N 1
ATOM 1227 C CA . ARG A 1 153 ? 21.547 -16.234 -7.375 1 78.12 153 ARG A CA 1
ATOM 1228 C C . ARG A 1 153 ? 21.922 -15.914 -5.93 1 78.12 153 ARG A C 1
ATOM 1230 O O . ARG A 1 153 ? 22 -16.812 -5.086 1 78.12 153 ARG A O 1
ATOM 1237 N N . HIS A 1 154 ? 22.344 -14.672 -5.703 1 80.06 154 HIS A N 1
ATOM 1238 C CA . HIS A 1 154 ? 22.625 -14.258 -4.336 1 80.06 154 HIS A CA 1
ATOM 1239 C C . HIS A 1 154 ? 22.406 -12.766 -4.145 1 80.06 154 HIS A C 1
ATOM 1241 O O . HIS A 1 154 ? 22.5 -11.992 -5.102 1 80.06 154 HIS A O 1
ATOM 1247 N N . VAL A 1 155 ? 22.031 -12.477 -2.979 1 84.56 155 VAL A N 1
ATOM 1248 C CA . VAL A 1 155 ? 21.906 -11.078 -2.592 1 84.56 155 VAL A CA 1
ATOM 1249 C C . VAL A 1 155 ? 23.25 -10.547 -2.096 1 84.56 155 VAL A C 1
ATOM 1251 O O . VAL A 1 155 ? 23.797 -11.055 -1.111 1 84.56 155 VAL A O 1
ATOM 1254 N N . THR A 1 156 ? 23.797 -9.578 -2.826 1 79.69 156 THR A N 1
ATOM 1255 C CA . THR A 1 156 ? 25.078 -9.008 -2.424 1 79.69 156 THR A CA 1
ATOM 1256 C C . THR A 1 156 ? 24.953 -8.281 -1.089 1 79.69 156 THR A C 1
ATOM 1258 O O . THR A 1 156 ? 23.844 -7.969 -0.649 1 79.69 156 THR A O 1
ATOM 1261 N N . ALA A 1 157 ? 26.047 -8.031 -0.416 1 76.56 157 ALA A N 1
ATOM 1262 C CA . ALA A 1 157 ? 26.047 -7.316 0.861 1 76.56 157 ALA A CA 1
ATOM 1263 C C . ALA A 1 157 ? 25.5 -5.902 0.703 1 76.56 157 ALA A C 1
ATOM 1265 O O . ALA A 1 157 ? 24.797 -5.398 1.58 1 76.56 157 ALA A O 1
ATOM 1266 N N . ALA A 1 158 ? 25.906 -5.301 -0.413 1 77.5 158 ALA A N 1
ATOM 1267 C CA . ALA A 1 158 ? 25.406 -3.953 -0.688 1 77.5 158 ALA A CA 1
ATOM 1268 C C . ALA A 1 158 ? 23.891 -3.949 -0.846 1 77.5 158 ALA A C 1
ATOM 1270 O O . ALA A 1 158 ? 23.203 -3.068 -0.319 1 77.5 158 ALA A O 1
ATOM 1271 N N . GLN A 1 159 ? 23.391 -4.938 -1.613 1 84.38 159 GLN A N 1
ATOM 1272 C CA . GLN A 1 159 ? 21.953 -5.066 -1.809 1 84.38 159 GLN A CA 1
ATOM 1273 C C . GLN A 1 159 ? 21.25 -5.355 -0.489 1 84.38 159 GLN A C 1
ATOM 1275 O O . GLN A 1 159 ? 20.156 -4.84 -0.24 1 84.38 159 GLN A O 1
ATOM 1280 N N . ARG A 1 160 ? 21.891 -6.133 0.276 1 86.12 160 ARG A N 1
ATOM 1281 C CA . ARG A 1 160 ? 21.328 -6.465 1.586 1 86.12 160 ARG A CA 1
ATOM 1282 C C . ARG A 1 160 ? 21.172 -5.215 2.443 1 86.12 160 ARG A C 1
ATOM 1284 O O . ARG A 1 160 ? 20.172 -5.074 3.152 1 86.12 160 ARG A O 1
ATOM 1291 N N . ASN A 1 161 ? 22.109 -4.348 2.424 1 84.12 161 ASN A N 1
ATOM 1292 C CA . ASN A 1 161 ? 22.031 -3.104 3.18 1 84.12 161 ASN A CA 1
ATOM 1293 C C . ASN A 1 161 ? 20.906 -2.215 2.68 1 84.12 161 ASN A C 1
ATOM 1295 O O . ASN A 1 161 ? 20.219 -1.562 3.475 1 84.12 161 ASN A O 1
ATOM 1299 N N . LEU A 1 162 ? 20.781 -2.191 1.393 1 87.19 162 LEU A N 1
ATOM 1300 C CA . LEU A 1 162 ? 19.672 -1.414 0.846 1 87.19 162 LEU A CA 1
ATOM 1301 C C . LEU A 1 162 ? 18.328 -2.016 1.255 1 87.19 162 LEU A C 1
ATOM 1303 O O . LEU A 1 162 ? 17.391 -1.285 1.591 1 87.19 162 LEU A O 1
ATOM 1307 N N . ILE A 1 163 ? 18.234 -3.35 1.17 1 90.12 163 ILE A N 1
ATOM 1308 C CA . ILE A 1 163 ? 17.016 -4.035 1.588 1 90.12 163 ILE A CA 1
ATOM 1309 C C . ILE A 1 163 ? 16.703 -3.691 3.043 1 90.12 163 ILE A C 1
ATOM 1311 O O . ILE A 1 163 ? 15.539 -3.457 3.396 1 90.12 163 ILE A O 1
ATOM 1315 N N . LYS A 1 164 ? 17.734 -3.646 3.852 1 86.12 164 LYS A N 1
ATOM 1316 C CA . LYS A 1 164 ? 17.578 -3.293 5.258 1 86.12 164 LYS A CA 1
ATOM 1317 C C . LYS A 1 164 ? 16.969 -1.897 5.406 1 86.12 164 LYS A C 1
ATOM 1319 O O . LYS A 1 164 ? 16.062 -1.69 6.207 1 86.12 164 LYS A O 1
ATOM 1324 N N . THR A 1 165 ? 17.5 -1.002 4.676 1 86.06 165 THR A N 1
ATOM 1325 C CA . THR A 1 165 ? 17.016 0.376 4.719 1 86.06 165 THR A CA 1
ATOM 1326 C C . THR A 1 165 ? 15.57 0.46 4.25 1 86.06 165 THR A C 1
ATOM 1328 O O . THR A 1 165 ? 14.75 1.137 4.875 1 86.06 165 THR A O 1
ATOM 1331 N N . LEU A 1 166 ? 15.273 -0.189 3.129 1 89.62 166 LEU A N 1
ATOM 1332 C CA . LEU A 1 166 ? 13.922 -0.177 2.584 1 89.62 166 LEU A CA 1
ATOM 1333 C C . LEU A 1 166 ? 12.938 -0.854 3.537 1 89.62 166 LEU A C 1
ATOM 1335 O O . LEU A 1 166 ? 11.82 -0.374 3.729 1 89.62 166 LEU A O 1
ATOM 1339 N N . HIS A 1 167 ? 13.414 -1.9 4.113 1 87.38 167 HIS A N 1
ATOM 1340 C CA . HIS A 1 167 ? 12.586 -2.615 5.078 1 87.38 167 HIS A CA 1
ATOM 1341 C C . HIS A 1 167 ? 12.273 -1.742 6.289 1 87.38 167 HIS A C 1
ATOM 1343 O O . HIS A 1 167 ? 11.133 -1.699 6.75 1 87.38 167 HIS A O 1
ATOM 1349 N N . ALA A 1 168 ? 13.242 -1.077 6.785 1 83 168 ALA A N 1
ATOM 1350 C CA . ALA A 1 168 ? 13.078 -0.203 7.941 1 83 168 ALA A CA 1
ATOM 1351 C C . ALA A 1 168 ? 12.141 0.958 7.629 1 83 168 ALA A C 1
ATOM 1353 O O . ALA A 1 168 ? 11.555 1.554 8.531 1 83 168 ALA A O 1
ATOM 1354 N N . SER A 1 169 ? 12.023 1.271 6.359 1 85.75 169 SER A N 1
ATOM 1355 C CA . SER A 1 169 ? 11.164 2.369 5.93 1 85.75 169 SER A CA 1
ATOM 1356 C C . SER A 1 169 ? 9.734 1.891 5.684 1 85.75 169 SER A C 1
ATOM 1358 O O . SER A 1 169 ? 8.875 2.672 5.27 1 85.75 169 SER A O 1
ATOM 1360 N N . GLY A 1 170 ? 9.492 0.587 5.828 1 82.38 170 GLY A N 1
ATOM 1361 C CA . GLY A 1 170 ? 8.148 0.05 5.691 1 82.38 170 GLY A CA 1
ATOM 1362 C C . GLY A 1 170 ? 7.812 -0.363 4.273 1 82.38 170 GLY A C 1
ATOM 1363 O O . GLY A 1 170 ? 6.645 -0.594 3.949 1 82.38 170 GLY A O 1
ATOM 1364 N N . VAL A 1 171 ? 8.766 -0.492 3.363 1 87.69 171 VAL A N 1
ATOM 1365 C CA . VAL A 1 171 ? 8.516 -0.882 1.98 1 87.69 171 VAL A CA 1
ATOM 1366 C C . VAL A 1 171 ? 8.336 -2.396 1.896 1 87.69 171 VAL A C 1
ATOM 1368 O O . VAL A 1 171 ? 9.211 -3.156 2.307 1 87.69 171 VAL A O 1
ATOM 1371 N N . PRO A 1 172 ? 7.219 -2.846 1.372 1 85.5 172 PRO A N 1
ATOM 1372 C CA . PRO A 1 172 ? 6.992 -4.289 1.266 1 85.5 172 PRO A CA 1
ATOM 1373 C C . PRO A 1 172 ? 7.949 -4.965 0.285 1 85.5 172 PRO A C 1
ATOM 1375 O O . PRO A 1 172 ? 8.469 -4.312 -0.625 1 85.5 172 PRO A O 1
ATOM 1378 N N . PRO A 1 173 ? 8.109 -6.27 0.457 1 87 173 PRO A N 1
ATOM 1379 C CA . PRO A 1 173 ? 9.062 -7.008 -0.374 1 87 173 PRO A CA 1
ATOM 1380 C C . PRO A 1 173 ? 8.734 -6.926 -1.863 1 87 173 PRO A C 1
ATOM 1382 O O . PRO A 1 173 ? 9.641 -6.824 -2.693 1 87 173 PRO A O 1
ATOM 1385 N N . ARG A 1 174 ? 7.559 -6.988 -2.201 1 82.88 174 ARG A N 1
ATOM 1386 C CA . ARG A 1 174 ? 7.184 -6.914 -3.609 1 82.88 174 ARG A CA 1
ATOM 1387 C C . ARG A 1 174 ? 7.629 -5.594 -4.227 1 82.88 174 ARG A C 1
ATOM 1389 O O . ARG A 1 174 ? 8.125 -5.566 -5.352 1 82.88 174 ARG A O 1
ATOM 1396 N N . GLN A 1 175 ? 7.426 -4.535 -3.514 1 86.19 175 GLN A N 1
ATOM 1397 C CA . GLN A 1 175 ? 7.816 -3.217 -4 1 86.19 175 GLN A CA 1
ATOM 1398 C C . GLN A 1 175 ? 9.336 -3.074 -4.039 1 86.19 175 GLN A C 1
ATOM 1400 O O . GLN A 1 175 ? 9.875 -2.373 -4.895 1 86.19 175 GLN A O 1
ATOM 1405 N N . GLN A 1 176 ? 9.969 -3.676 -3.076 1 89.81 176 GLN A N 1
ATOM 1406 C CA . GLN A 1 176 ? 11.43 -3.664 -3.088 1 89.81 176 GLN A CA 1
ATOM 1407 C C . GLN A 1 176 ? 11.977 -4.312 -4.355 1 89.81 176 GLN A C 1
ATOM 1409 O O . GLN A 1 176 ? 12.93 -3.809 -4.957 1 89.81 176 GLN A O 1
ATOM 1414 N N . MET A 1 177 ? 11.336 -5.422 -4.711 1 89.19 177 MET A N 1
ATOM 1415 C CA . MET A 1 177 ? 11.758 -6.102 -5.93 1 89.19 177 MET A CA 1
ATOM 1416 C C . MET A 1 177 ? 11.594 -5.191 -7.145 1 89.19 177 MET A C 1
ATOM 1418 O O . MET A 1 177 ? 12.422 -5.215 -8.055 1 89.19 177 MET A O 1
ATOM 1422 N N . ASN A 1 178 ? 10.562 -4.395 -7.129 1 87.06 178 ASN A N 1
ATOM 1423 C CA . ASN A 1 178 ? 10.359 -3.447 -8.219 1 87.06 178 ASN A CA 1
ATOM 1424 C C . ASN A 1 178 ? 11.453 -2.385 -8.258 1 87.06 178 ASN A C 1
ATOM 1426 O O . ASN A 1 178 ? 11.883 -1.972 -9.328 1 87.06 178 ASN A O 1
ATOM 1430 N N . ILE A 1 179 ? 11.797 -1.944 -7.09 1 89.06 179 ILE A N 1
ATOM 1431 C CA . ILE A 1 179 ? 12.852 -0.938 -6.996 1 89.06 179 ILE A CA 1
ATOM 1432 C C . ILE A 1 179 ? 14.148 -1.492 -7.582 1 89.06 179 ILE A C 1
ATOM 1434 O O . ILE A 1 179 ? 14.797 -0.836 -8.398 1 89.06 179 ILE A O 1
ATOM 1438 N N . PHE A 1 180 ? 14.469 -2.729 -7.227 1 88.56 180 PHE A N 1
ATOM 1439 C CA . PHE A 1 180 ? 15.688 -3.348 -7.734 1 88.56 180 PHE A CA 1
ATOM 1440 C C . PHE A 1 180 ? 15.602 -3.559 -9.242 1 88.56 180 PHE A C 1
ATOM 1442 O O . PHE A 1 180 ? 16.594 -3.371 -9.953 1 88.56 180 PHE A O 1
ATOM 1449 N N . GLY A 1 181 ? 14.43 -4.004 -9.648 1 84.88 181 GLY A N 1
ATOM 1450 C CA . GLY A 1 181 ? 14.25 -4.164 -11.086 1 84.88 181 GLY A CA 1
ATOM 1451 C C . GLY A 1 181 ? 14.484 -2.881 -11.859 1 84.88 181 GLY A C 1
ATOM 1452 O O . GLY A 1 181 ? 15.125 -2.895 -12.906 1 84.88 181 GLY A O 1
ATOM 1453 N N . GLN A 1 182 ? 13.992 -1.816 -11.32 1 83.75 182 GLN A N 1
ATOM 1454 C CA . GLN A 1 182 ? 14.164 -0.523 -11.969 1 83.75 182 GLN A CA 1
ATOM 1455 C C . GLN A 1 182 ? 15.625 -0.076 -11.922 1 83.75 182 GLN A C 1
ATOM 1457 O O . GLN A 1 182 ? 16.141 0.461 -12.906 1 83.75 182 GLN A O 1
ATOM 1462 N N . MET A 1 183 ? 16.281 -0.245 -10.82 1 84.25 183 MET A N 1
ATOM 1463 C CA . MET A 1 183 ? 17.672 0.182 -10.641 1 84.25 183 MET A CA 1
ATOM 1464 C C . MET A 1 183 ? 18.609 -0.601 -11.555 1 84.25 183 MET A C 1
ATOM 1466 O O . MET A 1 183 ? 19.578 -0.05 -12.078 1 84.25 183 MET A O 1
ATOM 1470 N N . HIS A 1 184 ? 18.266 -1.915 -11.797 1 81.12 184 HIS A N 1
ATOM 1471 C CA . HIS A 1 184 ? 19.156 -2.785 -12.562 1 81.12 184 HIS A CA 1
ATOM 1472 C C . HIS A 1 184 ? 18.766 -2.812 -14.039 1 81.12 184 HIS A C 1
ATOM 1474 O O . HIS A 1 184 ? 19.422 -3.465 -14.844 1 81.12 184 HIS A O 1
ATOM 1480 N N . GLY A 1 185 ? 17.719 -2.094 -14.414 1 75.81 185 GLY A N 1
ATOM 1481 C CA . GLY A 1 185 ? 17.297 -2.035 -15.812 1 75.81 185 GLY A CA 1
ATOM 1482 C C . GLY A 1 185 ? 16.391 -3.182 -16.219 1 75.81 185 GLY A C 1
ATOM 1483 O O . GLY A 1 185 ? 16.297 -3.512 -17.391 1 75.81 185 GLY A O 1
ATOM 1484 N N . GLY A 1 186 ? 15.859 -3.859 -15.234 1 76.69 186 GLY A N 1
ATOM 1485 C CA . GLY A 1 186 ? 14.953 -4.969 -15.5 1 76.69 186 GLY A CA 1
ATOM 1486 C C . GLY A 1 186 ? 15.016 -6.051 -14.438 1 76.69 186 GLY A C 1
ATOM 1487 O O . GLY A 1 186 ? 16.031 -6.195 -13.75 1 76.69 186 GLY A O 1
ATOM 1488 N N . ALA A 1 187 ? 14.023 -6.824 -14.32 1 74.12 187 ALA A N 1
ATOM 1489 C CA . ALA A 1 187 ? 13.914 -7.852 -13.289 1 74.12 187 ALA A CA 1
ATOM 1490 C C . ALA A 1 187 ? 14.938 -8.961 -13.508 1 74.12 187 ALA A C 1
ATOM 1492 O O . ALA A 1 187 ? 15.422 -9.555 -12.539 1 74.12 187 ALA A O 1
ATOM 1493 N N . GLU A 1 188 ? 15.352 -9.203 -14.766 1 73.44 188 GLU A N 1
ATOM 1494 C CA . GLU A 1 188 ? 16.25 -10.305 -15.094 1 73.44 188 GLU A CA 1
ATOM 1495 C C . GLU A 1 188 ? 17.688 -9.984 -14.664 1 73.44 188 GLU A C 1
ATOM 1497 O O . GLU A 1 188 ? 18.5 -10.891 -14.477 1 73.44 188 GLU A O 1
ATOM 1502 N N . GLN A 1 189 ? 17.922 -8.719 -14.43 1 76.56 189 GLN A N 1
ATOM 1503 C CA . GLN A 1 189 ? 19.297 -8.289 -14.172 1 76.56 189 GLN A CA 1
ATOM 1504 C C . GLN A 1 189 ? 19.547 -8.125 -12.672 1 76.56 189 GLN A C 1
ATOM 1506 O O . GLN A 1 189 ? 20.656 -7.805 -12.258 1 76.56 189 GLN A O 1
ATOM 1511 N N . VAL A 1 190 ? 18.641 -8.328 -11.812 1 80.88 190 VAL A N 1
ATOM 1512 C CA . VAL A 1 190 ? 18.766 -8.062 -10.383 1 80.88 190 VAL A CA 1
ATOM 1513 C C . VAL A 1 190 ? 19.688 -9.102 -9.742 1 80.88 190 VAL A C 1
ATOM 1515 O O . VAL A 1 190 ? 20.438 -8.789 -8.812 1 80.88 190 VAL A O 1
ATOM 1518 N N . GLY A 1 191 ? 19.75 -10.391 -10.188 1 77.38 191 GLY A N 1
ATOM 1519 C CA . GLY A 1 191 ? 20.641 -11.422 -9.68 1 77.38 191 GLY A CA 1
ATOM 1520 C C . GLY A 1 191 ? 20 -12.289 -8.617 1 77.38 191 GLY A C 1
ATOM 1521 O O . GLY A 1 191 ? 20.594 -13.266 -8.164 1 77.38 191 GLY A O 1
ATOM 1522 N N . PHE A 1 192 ? 18.844 -11.891 -8.109 1 85.88 192 PHE A N 1
ATOM 1523 C CA . PHE A 1 192 ? 18.109 -12.727 -7.172 1 85.88 192 PHE A CA 1
ATOM 1524 C C . PHE A 1 192 ? 16.609 -12.586 -7.387 1 85.88 192 PHE A C 1
ATOM 1526 O O . PHE A 1 192 ? 16.156 -11.664 -8.07 1 85.88 192 PHE A O 1
ATOM 1533 N N . ASN A 1 193 ? 15.859 -13.5 -6.883 1 85.12 193 ASN A N 1
ATOM 1534 C CA . ASN A 1 193 ? 14.406 -13.461 -7.066 1 85.12 193 ASN A CA 1
ATOM 1535 C C . ASN A 1 193 ? 13.695 -13.031 -5.789 1 85.12 193 ASN A C 1
ATOM 1537 O O . ASN A 1 193 ? 14.336 -12.688 -4.797 1 85.12 193 ASN A O 1
ATOM 1541 N N . SER A 1 194 ? 12.406 -13 -5.84 1 84.75 194 SER A N 1
ATOM 1542 C CA . SER A 1 194 ? 11.586 -12.508 -4.738 1 84.75 194 SER A CA 1
ATOM 1543 C C . SER A 1 194 ? 11.766 -13.359 -3.488 1 84.75 194 SER A C 1
ATOM 1545 O O . SER A 1 194 ? 11.688 -12.852 -2.367 1 84.75 194 SER A O 1
ATOM 1547 N N . GLN A 1 195 ? 12.008 -14.641 -3.701 1 85.38 195 GLN A N 1
ATOM 1548 C CA . GLN A 1 195 ? 12.172 -15.523 -2.551 1 85.38 195 GLN A CA 1
ATOM 1549 C C . GLN A 1 195 ? 13.438 -15.188 -1.768 1 85.38 195 GLN A C 1
ATOM 1551 O O . GLN A 1 195 ? 13.43 -15.211 -0.535 1 85.38 195 GLN A O 1
ATOM 1556 N N . HIS A 1 196 ? 14.508 -14.922 -2.475 1 87.19 196 HIS A N 1
ATOM 1557 C CA . HIS A 1 196 ? 15.75 -14.516 -1.816 1 87.19 196 HIS A CA 1
ATOM 1558 C C . HIS A 1 196 ? 15.539 -13.25 -0.984 1 87.19 196 HIS A C 1
ATOM 1560 O O . HIS A 1 196 ? 16.016 -13.164 0.148 1 87.19 196 HIS A O 1
ATOM 1566 N N . LEU A 1 197 ? 14.844 -12.32 -1.619 1 91.62 197 LEU A N 1
ATOM 1567 C CA . LEU A 1 197 ? 14.57 -11.07 -0.923 1 91.62 197 LEU A CA 1
ATOM 1568 C C . LEU A 1 197 ? 13.719 -11.312 0.318 1 91.62 197 LEU A C 1
ATOM 1570 O O . LEU A 1 197 ? 14 -10.766 1.387 1 91.62 197 LEU A O 1
ATOM 1574 N N . ARG A 1 198 ? 12.734 -12.125 0.216 1 89.62 198 ARG A N 1
ATOM 1575 C CA . ARG A 1 198 ? 11.867 -12.438 1.351 1 89.62 198 ARG A CA 1
ATOM 1576 C C . ARG A 1 198 ? 12.648 -13.125 2.463 1 89.62 198 ARG A C 1
ATOM 1578 O O . ARG A 1 198 ? 12.375 -12.914 3.645 1 89.62 198 ARG A O 1
ATOM 1585 N N . ASN A 1 199 ? 13.586 -13.969 2.043 1 89 199 ASN A N 1
ATOM 1586 C CA . ASN A 1 199 ? 14.438 -14.633 3.027 1 89 199 ASN A CA 1
ATOM 1587 C C . ASN A 1 199 ? 15.281 -13.625 3.805 1 89 199 ASN A C 1
ATOM 1589 O O . ASN A 1 199 ? 15.445 -13.758 5.02 1 89 199 ASN A O 1
ATOM 1593 N N . VAL A 1 200 ? 15.828 -12.703 3.047 1 90.75 200 VAL A N 1
ATOM 1594 C CA . VAL A 1 200 ? 16.641 -11.672 3.688 1 90.75 200 VAL A CA 1
ATOM 1595 C C . VAL A 1 200 ? 15.781 -10.883 4.676 1 90.75 200 VAL A C 1
ATOM 1597 O O . VAL A 1 200 ? 16.203 -10.633 5.805 1 90.75 200 VAL A O 1
ATOM 1600 N N . VAL A 1 201 ? 14.617 -10.508 4.277 1 90.06 201 VAL A N 1
ATOM 1601 C CA . VAL A 1 201 ? 13.703 -9.742 5.121 1 90.06 201 VAL A CA 1
ATOM 1602 C C . VAL A 1 201 ? 13.328 -10.57 6.348 1 90.06 201 VAL A C 1
ATOM 1604 O O . VAL A 1 201 ? 13.242 -10.039 7.461 1 90.06 201 VAL A O 1
ATOM 1607 N N . ARG A 1 202 ? 13.062 -11.82 6.121 1 86.31 202 ARG A N 1
ATOM 1608 C CA . ARG A 1 202 ? 12.75 -12.727 7.227 1 86.31 202 ARG A CA 1
ATOM 1609 C C . ARG A 1 202 ? 13.891 -12.758 8.242 1 86.31 202 ARG A C 1
ATOM 1611 O O . ARG A 1 202 ? 13.648 -12.758 9.453 1 86.31 202 ARG A O 1
ATOM 1618 N N . ASP A 1 203 ? 15.047 -12.781 7.715 1 86.44 203 ASP A N 1
ATOM 1619 C CA . ASP A 1 203 ? 16.219 -12.773 8.586 1 86.44 203 ASP A CA 1
ATOM 1620 C C . ASP A 1 203 ? 16.266 -11.492 9.43 1 86.44 203 ASP A C 1
ATOM 1622 O O . ASP A 1 203 ? 16.578 -11.539 10.617 1 86.44 203 ASP A O 1
ATOM 1626 N N . PHE A 1 204 ? 16.016 -10.406 8.82 1 85.31 204 PHE A N 1
ATOM 1627 C CA . PHE A 1 204 ? 15.984 -9.133 9.547 1 85.31 204 PHE A CA 1
ATOM 1628 C C . PHE A 1 204 ? 14.93 -9.156 10.641 1 85.31 204 PHE A C 1
ATOM 1630 O O . PHE A 1 204 ? 15.18 -8.695 11.758 1 85.31 204 PHE A O 1
ATOM 1637 N N . ARG A 1 205 ? 13.812 -9.656 10.336 1 82.44 205 ARG A N 1
ATOM 1638 C CA . ARG A 1 205 ? 12.719 -9.719 11.297 1 82.44 205 ARG A CA 1
ATOM 1639 C C . ARG A 1 205 ? 13.078 -10.609 12.477 1 82.44 205 ARG A C 1
ATOM 1641 O O . ARG A 1 205 ? 12.781 -10.289 13.625 1 82.44 205 ARG A O 1
ATOM 1648 N N . LYS A 1 206 ? 13.664 -11.711 12.102 1 81.62 206 LYS A N 1
ATOM 1649 C CA . LYS A 1 206 ? 14.086 -12.641 13.148 1 81.62 206 LYS A CA 1
ATOM 1650 C C . LYS A 1 206 ? 15.125 -12.008 14.062 1 81.62 206 LYS A C 1
ATOM 1652 O O . LYS A 1 206 ? 15.047 -12.156 15.289 1 81.62 206 LYS A O 1
ATOM 1657 N N . ASP A 1 207 ? 15.992 -11.344 13.445 1 78.94 207 ASP A N 1
ATOM 1658 C CA . ASP A 1 207 ? 17.031 -10.68 14.219 1 78.94 207 ASP A CA 1
ATOM 1659 C C . ASP A 1 207 ? 16.438 -9.609 15.133 1 78.94 207 ASP A C 1
ATOM 1661 O O . ASP A 1 207 ? 16.875 -9.453 16.266 1 78.94 207 ASP A O 1
ATOM 1665 N N . ASN A 1 208 ? 15.492 -8.969 14.688 1 76.88 208 ASN A N 1
ATOM 1666 C CA . ASN A 1 208 ? 14.867 -7.902 15.453 1 76.88 208 ASN A CA 1
ATOM 1667 C C . ASN A 1 208 ? 13.984 -8.453 16.578 1 76.88 208 ASN A C 1
ATOM 1669 O O . ASN A 1 208 ? 13.891 -7.859 17.641 1 76.88 208 ASN A O 1
ATOM 1673 N N . MET A 1 209 ? 13.336 -9.516 16.281 1 76.06 209 MET A N 1
ATOM 1674 C CA . MET A 1 209 ? 12.43 -10.117 17.25 1 76.06 209 MET A CA 1
ATOM 1675 C C . MET A 1 209 ? 13.211 -10.781 18.375 1 76.06 209 MET A C 1
ATOM 1677 O O . MET A 1 209 ? 12.734 -10.836 19.516 1 76.06 209 MET A O 1
ATOM 1681 N N . GLY A 1 210 ? 14.367 -11.18 18.141 1 67.81 210 GLY A N 1
ATOM 1682 C CA . GLY A 1 210 ? 15.133 -11.906 19.141 1 67.81 210 GLY A CA 1
ATOM 1683 C C . GLY A 1 210 ? 14.453 -13.188 19.594 1 67.81 210 GLY A C 1
ATOM 1684 O O . GLY A 1 210 ? 13.867 -13.906 18.781 1 67.81 210 GLY A O 1
ATOM 1685 N N . VAL A 1 211 ? 14.586 -13.461 20.938 1 67.88 211 VAL A N 1
ATOM 1686 C CA . VAL A 1 211 ? 13.984 -14.664 21.5 1 67.88 211 VAL A CA 1
ATOM 1687 C C . VAL A 1 211 ? 12.484 -14.445 21.703 1 67.88 211 VAL A C 1
ATOM 1689 O O . VAL A 1 211 ? 11.672 -15.289 21.312 1 67.88 211 VAL A O 1
ATOM 1692 N N . ASN A 1 212 ? 12.18 -13.281 22.281 1 81.69 212 ASN A N 1
ATOM 1693 C CA . ASN A 1 212 ? 10.797 -12.883 22.5 1 81.69 212 ASN A CA 1
ATOM 1694 C C . ASN A 1 212 ? 10.516 -11.508 21.906 1 81.69 212 ASN A C 1
ATOM 1696 O O . ASN A 1 212 ? 11.125 -10.516 22.312 1 81.69 212 ASN A O 1
ATOM 1700 N N . ASP A 1 213 ? 9.547 -11.555 21.016 1 88.56 213 ASP A N 1
ATOM 1701 C CA . ASP A 1 213 ? 9.18 -10.336 20.297 1 88.56 213 ASP A CA 1
ATOM 1702 C C . ASP A 1 213 ? 8.617 -9.281 21.25 1 88.56 213 ASP A C 1
ATOM 1704 O O . ASP A 1 213 ? 8.953 -8.102 21.156 1 88.56 213 ASP A O 1
ATOM 1708 N N . ALA A 1 214 ? 7.781 -9.734 22.125 1 89.94 214 ALA A N 1
ATOM 1709 C CA . ALA A 1 214 ? 7.172 -8.82 23.094 1 89.94 214 ALA A CA 1
ATOM 1710 C C . ALA A 1 214 ? 8.234 -8.18 23.984 1 89.94 214 ALA A C 1
ATOM 1712 O O . ALA A 1 214 ? 8.188 -6.977 24.25 1 89.94 214 ALA A O 1
ATOM 1713 N N . GLN A 1 215 ? 9.148 -8.969 24.391 1 90 215 GLN A N 1
ATOM 1714 C CA . GLN A 1 215 ? 10.227 -8.453 25.234 1 90 215 GLN A CA 1
ATOM 1715 C C . GLN A 1 215 ? 11.078 -7.445 24.469 1 90 215 GLN A C 1
ATOM 1717 O O . GLN A 1 215 ? 11.469 -6.41 25.016 1 90 215 GLN A O 1
ATOM 1722 N N . ALA A 1 216 ? 11.359 -7.816 23.281 1 89.38 216 ALA A N 1
ATOM 1723 C CA . ALA A 1 216 ? 12.156 -6.914 22.453 1 89.38 216 ALA A CA 1
ATOM 1724 C C . ALA A 1 216 ? 11.461 -5.566 22.281 1 89.38 216 ALA A C 1
ATOM 1726 O O . ALA A 1 216 ? 12.109 -4.516 22.328 1 89.38 216 ALA A O 1
ATOM 1727 N N . GLY A 1 217 ? 10.203 -5.609 22.016 1 90.06 217 GLY A N 1
ATOM 1728 C CA . GLY A 1 217 ? 9.43 -4.383 21.906 1 90.06 217 GLY A CA 1
ATOM 1729 C C . GLY A 1 217 ? 9.422 -3.557 23.172 1 90.06 217 GLY A C 1
ATOM 1730 O O . GLY A 1 217 ? 9.555 -2.334 23.125 1 90.06 217 GLY A O 1
ATOM 1731 N N . LEU A 1 218 ? 9.273 -4.23 24.266 1 92.56 218 LEU A N 1
ATOM 1732 C CA . LEU A 1 218 ? 9.258 -3.553 25.547 1 92.56 218 LEU A CA 1
ATOM 1733 C C . LEU A 1 218 ? 10.633 -2.975 25.875 1 92.56 218 LEU A C 1
ATOM 1735 O O . LEU A 1 218 ? 10.734 -1.885 26.453 1 92.56 218 LEU A O 1
ATOM 1739 N N . ASP A 1 219 ? 11.648 -3.732 25.547 1 89.62 219 ASP A N 1
ATOM 1740 C CA . ASP A 1 219 ? 13 -3.234 25.75 1 89.62 219 ASP A CA 1
ATOM 1741 C C . ASP A 1 219 ? 13.227 -1.922 25.016 1 89.62 219 ASP A C 1
ATOM 1743 O O . ASP A 1 219 ? 13.875 -1.011 25.531 1 89.62 219 ASP A O 1
ATOM 1747 N N . LEU A 1 220 ? 12.766 -1.918 23.891 1 89.69 220 LEU A N 1
ATOM 1748 C CA . LEU A 1 220 ? 12.875 -0.69 23.109 1 89.69 220 LEU A CA 1
ATOM 1749 C C . LEU A 1 220 ? 12.156 0.462 23.797 1 89.69 220 LEU A C 1
ATOM 1751 O O . LEU A 1 220 ? 12.68 1.576 23.875 1 89.69 220 LEU A O 1
ATOM 1755 N N . LEU A 1 221 ? 11.008 0.28 24.281 1 92.56 221 LEU A N 1
ATOM 1756 C CA . LEU A 1 221 ? 10.234 1.311 24.969 1 92.56 221 LEU A CA 1
ATOM 1757 C C . LEU A 1 221 ? 10.938 1.772 26.234 1 92.56 221 LEU A C 1
ATOM 1759 O O . LEU A 1 221 ? 10.961 2.969 26.531 1 92.56 221 LEU A O 1
ATOM 1763 N N . TYR A 1 222 ? 11.453 0.848 26.875 1 91.19 222 TYR A N 1
ATOM 1764 C CA . TYR A 1 222 ? 12.164 1.21 28.109 1 91.19 222 TYR A CA 1
ATOM 1765 C C . TYR A 1 222 ? 13.438 1.986 27.781 1 91.19 222 TYR A C 1
ATOM 1767 O O . TYR A 1 222 ? 13.836 2.873 28.547 1 91.19 222 TYR A O 1
ATOM 1775 N N . ARG A 1 223 ? 14.07 1.614 26.766 1 88.94 223 ARG A N 1
ATOM 1776 C CA . ARG A 1 223 ? 15.219 2.406 26.312 1 88.94 223 ARG A CA 1
ATOM 1777 C C . ARG A 1 223 ? 14.805 3.846 26.031 1 88.94 223 ARG A C 1
ATOM 1779 O O . ARG A 1 223 ? 15.523 4.785 26.391 1 88.94 223 ARG A O 1
ATOM 1786 N N . LEU A 1 224 ? 13.742 3.951 25.344 1 87.44 224 LEU A N 1
ATOM 1787 C CA . LEU A 1 224 ? 13.234 5.285 25.047 1 87.44 224 LEU A CA 1
ATOM 1788 C C . LEU A 1 224 ? 12.898 6.035 26.328 1 87.44 224 LEU A C 1
ATOM 1790 O O . LEU A 1 224 ? 13.109 7.25 26.422 1 87.44 224 LEU A O 1
ATOM 1794 N N . LYS A 1 225 ? 12.367 5.355 27.297 1 90.5 225 LYS A N 1
ATOM 1795 C CA . LYS A 1 225 ? 12.062 5.953 28.594 1 90.5 225 LYS A CA 1
ATOM 1796 C C . LYS A 1 225 ? 13.328 6.469 29.281 1 90.5 225 LYS A C 1
ATOM 1798 O O . LYS A 1 225 ? 13.336 7.566 29.828 1 90.5 225 LYS A O 1
ATOM 1803 N N . GLU A 1 226 ? 14.32 5.711 29.141 1 87.19 226 GLU A N 1
ATOM 1804 C CA . GLU A 1 226 ? 15.602 6.113 29.719 1 87.19 226 GLU A CA 1
ATOM 1805 C C . GLU A 1 226 ? 16.172 7.328 29 1 87.19 226 GLU A C 1
ATOM 1807 O O . GLU A 1 226 ? 16.672 8.258 29.641 1 87.19 226 GLU A O 1
ATOM 1812 N N . GLU A 1 227 ? 16.094 7.238 27.75 1 81.25 227 GLU A N 1
ATOM 1813 C CA . GLU A 1 227 ? 16.641 8.32 26.938 1 81.25 227 GLU A CA 1
ATOM 1814 C C . GLU A 1 227 ? 15.875 9.625 27.188 1 81.25 227 GLU A C 1
ATOM 1816 O O . GLU A 1 227 ? 16.438 10.711 27.031 1 81.25 227 GLU A O 1
ATOM 1821 N N . SER A 1 228 ? 14.664 9.5 27.578 1 79.94 228 SER A N 1
ATOM 1822 C CA . SER A 1 228 ? 13.844 10.68 27.797 1 79.94 228 SER A CA 1
ATOM 1823 C C . SER A 1 228 ? 13.883 11.133 29.25 1 79.94 228 SER A C 1
ATOM 1825 O O . SER A 1 228 ? 13.07 11.961 29.672 1 79.94 228 SER A O 1
ATOM 1827 N N . GLY A 1 229 ? 14.719 10.617 30.078 1 80.38 229 GLY A N 1
ATOM 1828 C CA . GLY A 1 229 ? 14.82 10.984 31.484 1 80.38 229 GLY A CA 1
ATOM 1829 C C . GLY A 1 229 ? 13.711 10.398 32.344 1 80.38 229 GLY A C 1
ATOM 1830 O O . GLY A 1 229 ? 13.258 11.031 33.281 1 80.38 229 GLY A O 1
ATOM 1831 N N . GLY A 1 230 ? 13.125 9.43 31.828 1 82.19 230 GLY A N 1
ATOM 1832 C CA . GLY A 1 230 ? 12.117 8.719 32.594 1 82.19 230 GLY A CA 1
ATOM 1833 C C . GLY A 1 230 ? 10.711 9.242 32.375 1 82.19 230 GLY A C 1
ATOM 1834 O O . GLY A 1 230 ? 9.773 8.828 33.062 1 82.19 230 GLY A O 1
ATOM 1835 N N . LYS A 1 231 ? 10.469 10.031 31.516 1 86.94 231 LYS A N 1
ATOM 1836 C CA . LYS A 1 231 ? 9.18 10.695 31.344 1 86.94 231 LYS A CA 1
ATOM 1837 C C . LYS A 1 231 ? 8.25 9.875 30.453 1 86.94 231 LYS A C 1
ATOM 1839 O O . LYS A 1 231 ? 7.043 10.125 30.406 1 86.94 231 LYS A O 1
ATOM 1844 N N . PHE A 1 232 ? 8.797 8.898 29.859 1 90.62 232 PHE A N 1
ATOM 1845 C CA . PHE A 1 232 ? 8 8.008 29.031 1 90.62 232 PHE A CA 1
ATOM 1846 C C . PHE A 1 232 ? 7.125 7.098 29.875 1 90.62 232 PHE A C 1
ATOM 1848 O O . PHE A 1 232 ? 7.602 6.48 30.828 1 90.62 232 PHE A O 1
ATOM 1855 N N . PHE A 1 233 ? 5.844 7.125 29.594 1 95.62 233 PHE A N 1
ATOM 1856 C CA . PHE A 1 233 ? 4.93 6.281 30.359 1 95.62 233 PHE A CA 1
ATOM 1857 C C . PHE A 1 233 ? 4.75 4.93 29.688 1 95.62 233 PHE A C 1
ATOM 1859 O O . PHE A 1 233 ? 4.484 4.863 28.484 1 95.62 233 PHE A O 1
ATOM 1866 N N . ILE A 1 234 ? 4.977 3.84 30.438 1 96.31 234 ILE A N 1
ATOM 1867 C CA . ILE A 1 234 ? 4.801 2.48 29.938 1 96.31 234 ILE A CA 1
ATOM 1868 C C . ILE A 1 234 ? 4.121 1.624 31 1 96.31 234 ILE A C 1
ATOM 1870 O O . ILE A 1 234 ? 4.52 1.644 32.156 1 96.31 234 ILE A O 1
ATOM 1874 N N . LYS A 1 235 ? 3.104 0.902 30.594 1 96.88 235 LYS A N 1
ATOM 1875 C CA . LYS A 1 235 ? 2.469 -0.055 31.5 1 96.88 235 LYS A CA 1
ATOM 1876 C C . LYS A 1 235 ? 1.979 -1.284 30.734 1 96.88 235 LYS A C 1
ATOM 1878 O O . LYS A 1 235 ? 1.454 -1.166 29.625 1 96.88 235 LYS A O 1
ATOM 1883 N N . THR A 1 236 ? 2.184 -2.451 31.344 1 95.44 236 THR A N 1
ATOM 1884 C CA . THR A 1 236 ? 1.797 -3.701 30.703 1 95.44 236 THR A CA 1
ATOM 1885 C C . THR A 1 236 ? 0.855 -4.5 31.609 1 95.44 236 THR A C 1
ATOM 1887 O O . THR A 1 236 ? 0.885 -4.359 32.812 1 95.44 236 THR A O 1
ATOM 1890 N N . LEU A 1 237 ? -0.078 -5.125 30.984 1 95.5 237 LEU A N 1
ATOM 1891 C CA . LEU A 1 237 ? -0.908 -6.137 31.625 1 95.5 237 LEU A CA 1
ATOM 1892 C C . LEU A 1 237 ? -0.549 -7.535 31.141 1 95.5 237 LEU A C 1
ATOM 1894 O O . LEU A 1 237 ? -0.587 -7.797 29.938 1 95.5 237 LEU A O 1
ATOM 1898 N N . LEU A 1 238 ? -0.121 -8.398 32.031 1 93.38 238 LEU A N 1
ATOM 1899 C CA . LEU A 1 238 ? 0.303 -9.75 31.688 1 93.38 238 LEU A CA 1
ATOM 1900 C C . LEU A 1 238 ? -0.725 -10.781 32.156 1 93.38 238 LEU A C 1
ATOM 1902 O O . LEU A 1 238 ? -1.476 -10.531 33.094 1 93.38 238 LEU A O 1
ATOM 1906 N N . ASP A 1 239 ? -0.792 -11.828 31.453 1 90.06 239 ASP A N 1
ATOM 1907 C CA . ASP A 1 239 ? -1.668 -12.906 31.891 1 90.06 239 ASP A CA 1
ATOM 1908 C C . ASP A 1 239 ? -0.955 -13.828 32.875 1 90.06 239 ASP A C 1
ATOM 1910 O O . ASP A 1 239 ? 0.159 -13.531 33.312 1 90.06 239 ASP A O 1
ATOM 1914 N N . ASP A 1 240 ? -1.631 -14.906 33.219 1 86.38 240 ASP A N 1
ATOM 1915 C CA . ASP A 1 240 ? -1.126 -15.82 34.25 1 86.38 240 ASP A CA 1
ATOM 1916 C C . ASP A 1 240 ? 0.159 -16.5 33.781 1 86.38 240 ASP A C 1
ATOM 1918 O O . ASP A 1 240 ? 0.999 -16.875 34.594 1 86.38 240 ASP A O 1
ATOM 1922 N N . GLN A 1 241 ? 0.339 -16.625 32.469 1 86 241 GLN A N 1
ATOM 1923 C CA . GLN A 1 241 ? 1.526 -17.281 31.922 1 86 241 GLN A CA 1
ATOM 1924 C C . GLN A 1 241 ? 2.596 -16.25 31.578 1 86 241 GLN A C 1
ATOM 1926 O O . GLN A 1 241 ? 3.537 -16.547 30.844 1 86 241 GLN A O 1
ATOM 1931 N N . GLN A 1 242 ? 2.432 -15.016 31.969 1 89.06 242 GLN A N 1
ATOM 1932 C CA . GLN A 1 242 ? 3.369 -13.922 31.734 1 89.06 242 GLN A CA 1
ATOM 1933 C C . GLN A 1 242 ? 3.404 -13.523 30.266 1 89.06 242 GLN A C 1
ATOM 1935 O O . GLN A 1 242 ? 4.461 -13.18 29.734 1 89.06 242 GLN A O 1
ATOM 1940 N N . ARG A 1 243 ? 2.273 -13.75 29.625 1 90.75 243 ARG A N 1
ATOM 1941 C CA . ARG A 1 243 ? 2.129 -13.289 28.25 1 90.75 243 ARG A CA 1
ATOM 1942 C C . ARG A 1 243 ? 1.545 -11.883 28.203 1 90.75 243 ARG A C 1
ATOM 1944 O O . ARG A 1 243 ? 0.673 -11.539 29.016 1 90.75 243 ARG A O 1
ATOM 1951 N N . LEU A 1 244 ? 1.999 -11.211 27.25 1 92.44 244 LEU A N 1
ATOM 1952 C CA . LEU A 1 244 ? 1.524 -9.836 27.109 1 92.44 244 LEU A CA 1
ATOM 1953 C C . LEU A 1 244 ? 0.046 -9.812 26.734 1 92.44 244 LEU A C 1
ATOM 1955 O O . LEU A 1 244 ? -0.358 -10.406 25.734 1 92.44 244 LEU A O 1
ATOM 1959 N N . LYS A 1 245 ? -0.764 -9.18 27.562 1 93.44 245 LYS A N 1
ATOM 1960 C CA . LYS A 1 245 ? -2.189 -9.016 27.297 1 93.44 245 LYS A CA 1
ATOM 1961 C C . LYS A 1 245 ? -2.494 -7.617 26.766 1 93.44 245 LYS A C 1
ATOM 1963 O O . LYS A 1 245 ? -3.271 -7.461 25.812 1 93.44 245 LYS A O 1
ATOM 1968 N N . CYS A 1 246 ? -2.006 -6.629 27.453 1 95.81 246 CYS A N 1
ATOM 1969 C CA . CYS A 1 246 ? -2.205 -5.238 27.062 1 95.81 246 CYS A CA 1
ATOM 1970 C C . CYS A 1 246 ? -0.925 -4.43 27.25 1 95.81 246 CYS A C 1
ATOM 1972 O O . CYS A 1 246 ? -0.085 -4.773 28.078 1 95.81 246 CYS A O 1
ATOM 1974 N N . LEU A 1 247 ? -0.739 -3.529 26.406 1 96.31 247 LEU A N 1
ATOM 1975 C CA . LEU A 1 247 ? 0.393 -2.609 26.469 1 96.31 247 LEU A CA 1
ATOM 1976 C C . LEU A 1 247 ? -0.053 -1.182 26.172 1 96.31 247 LEU A C 1
ATOM 1978 O O . LEU A 1 247 ? -0.746 -0.934 25.188 1 96.31 247 LEU A O 1
ATOM 1982 N N . VAL A 1 248 ? 0.195 -0.248 27.094 1 97.56 248 VAL A N 1
ATOM 1983 C CA . VAL A 1 248 ? -0.064 1.174 26.891 1 97.56 248 VAL A CA 1
ATOM 1984 C C . VAL A 1 248 ? 1.24 1.959 27 1 97.56 248 VAL A C 1
ATOM 1986 O O . VAL A 1 248 ? 2.031 1.732 27.922 1 97.56 248 VAL A O 1
ATOM 1989 N N . TRP A 1 249 ? 1.554 2.74 26.062 1 96.75 249 TRP A N 1
ATOM 1990 C CA . TRP A 1 249 ? 2.711 3.621 26.172 1 96.75 249 TRP A CA 1
ATOM 1991 C C . TRP A 1 249 ? 2.395 5.012 25.641 1 96.75 249 TRP A C 1
ATOM 1993 O O . TRP A 1 249 ? 1.601 5.156 24.703 1 96.75 249 TRP A O 1
ATOM 2003 N N . VAL A 1 250 ? 2.918 6.055 26.25 1 96.56 250 VAL A N 1
ATOM 2004 C CA . VAL A 1 250 ? 2.641 7.445 25.922 1 96.56 250 VAL A CA 1
ATOM 2005 C C . VAL A 1 250 ? 3.945 8.242 25.891 1 96.56 250 VAL A C 1
ATOM 2007 O O . VAL A 1 250 ? 4.695 8.242 26.875 1 96.56 250 VAL A O 1
ATOM 2010 N N . ASP A 1 251 ? 4.188 8.844 24.766 1 93.88 251 ASP A N 1
ATOM 2011 C CA . ASP A 1 251 ? 5.309 9.766 24.625 1 93.88 251 ASP A CA 1
ATOM 2012 C C . ASP A 1 251 ? 5.098 11.023 25.453 1 93.88 251 ASP A C 1
ATOM 2014 O O . ASP A 1 251 ? 3.979 11.531 25.562 1 93.88 251 ASP A O 1
ATOM 2018 N N . PRO A 1 252 ? 6.152 11.516 26.094 1 91.25 252 PRO A N 1
ATOM 2019 C CA . PRO A 1 252 ? 6.004 12.727 26.906 1 91.25 252 PRO A CA 1
ATOM 2020 C C . PRO A 1 252 ? 5.461 13.906 26.094 1 91.25 252 PRO A C 1
ATOM 2022 O O . PRO A 1 252 ? 4.738 14.75 26.641 1 91.25 252 PRO A O 1
ATOM 2025 N N . ARG A 1 253 ? 5.758 14.023 24.922 1 89.56 253 ARG A N 1
ATOM 2026 C CA . ARG A 1 253 ? 5.258 15.102 24.078 1 89.56 253 ARG A CA 1
ATOM 2027 C C . ARG A 1 253 ? 3.754 14.984 23.859 1 89.56 253 ARG A C 1
ATOM 2029 O O . ARG A 1 253 ? 3.057 15.992 23.719 1 89.56 253 ARG A O 1
ATOM 2036 N N . SER A 1 254 ? 3.346 13.758 23.766 1 94.06 254 SER A N 1
ATOM 2037 C CA . SER A 1 254 ? 1.912 13.523 23.656 1 94.06 254 SER A CA 1
ATOM 2038 C C . SER A 1 254 ? 1.181 13.891 24.938 1 94.06 254 SER A C 1
ATOM 2040 O O . SER A 1 254 ? 0.046 14.375 24.891 1 94.06 254 SER A O 1
ATOM 2042 N N . MET A 1 255 ? 1.861 13.672 26.094 1 93.81 255 MET A N 1
ATOM 2043 C CA . MET A 1 255 ? 1.288 14.07 27.375 1 93.81 255 MET A CA 1
ATOM 2044 C C . MET A 1 255 ? 1.136 15.586 27.453 1 93.81 255 MET A C 1
ATOM 2046 O O . MET A 1 255 ? 0.115 16.078 27.922 1 93.81 255 MET A O 1
ATOM 2050 N N . MET A 1 256 ? 2.096 16.219 26.953 1 90.12 256 MET A N 1
ATOM 2051 C CA . MET A 1 256 ? 2.047 17.672 26.938 1 90.12 256 MET A CA 1
ATOM 2052 C C . MET A 1 256 ? 0.951 18.172 26 1 90.12 256 MET A C 1
ATOM 2054 O O . MET A 1 256 ? 0.237 19.125 26.312 1 90.12 256 MET A O 1
ATOM 2058 N N . ALA A 1 257 ? 0.872 17.547 24.891 1 92.62 257 ALA A N 1
ATOM 2059 C CA . ALA A 1 257 ? -0.177 17.906 23.938 1 92.62 257 ALA A CA 1
ATOM 2060 C C . ALA A 1 257 ? -1.562 17.703 24.547 1 92.62 257 ALA A C 1
ATOM 2062 O O . ALA A 1 257 ? -2.479 18.484 24.297 1 92.62 257 ALA A O 1
ATOM 2063 N N . TYR A 1 258 ? -1.656 16.672 25.328 1 95.19 258 TYR A N 1
ATOM 2064 C CA . TYR A 1 258 ? -2.941 16.359 25.938 1 95.19 258 TYR A CA 1
ATOM 2065 C C . TYR A 1 258 ? -3.34 17.438 26.938 1 95.19 258 TYR A C 1
ATOM 2067 O O . TYR A 1 258 ? -4.523 17.75 27.094 1 95.19 258 TYR A O 1
ATOM 2075 N N . ARG A 1 259 ? -2.408 18.031 27.578 1 91.19 259 ARG A N 1
ATOM 2076 C CA . ARG A 1 259 ? -2.682 19.094 28.562 1 91.19 259 ARG A CA 1
ATOM 2077 C C . ARG A 1 259 ? -3.338 20.297 27.891 1 91.19 259 ARG A C 1
ATOM 2079 O O . ARG A 1 259 ? -4.215 20.938 28.484 1 91.19 259 ARG A O 1
ATOM 2086 N N . ASN A 1 260 ? -2.994 20.484 26.703 1 90.69 260 ASN A N 1
ATOM 2087 C CA . ASN A 1 260 ? -3.488 21.672 26 1 90.69 260 ASN A CA 1
ATOM 2088 C C . ASN A 1 260 ? -4.672 21.328 25.109 1 90.69 260 ASN A C 1
ATOM 2090 O O . ASN A 1 260 ? -5.523 22.188 24.844 1 90.69 260 ASN A O 1
ATOM 2094 N N . PHE A 1 261 ? -4.668 20.125 24.594 1 94.5 261 PHE A N 1
ATOM 2095 C CA . PHE A 1 261 ? -5.617 19.844 23.531 1 94.5 261 PHE A CA 1
ATOM 2096 C C . PHE A 1 261 ? -6.402 18.562 23.828 1 94.5 261 PHE A C 1
ATOM 2098 O O . PHE A 1 261 ? -7.098 18.047 22.953 1 94.5 261 PHE A O 1
ATOM 2105 N N . GLY A 1 262 ? -6.328 18.031 24.969 1 94.75 262 GLY A N 1
ATOM 2106 C CA . GLY A 1 262 ? -6.953 16.766 25.312 1 94.75 262 GLY A CA 1
ATOM 2107 C C . GLY A 1 262 ? -8.43 16.891 25.641 1 94.75 262 GLY A C 1
ATOM 2108 O O . GLY A 1 262 ? -9.008 16.031 26.312 1 94.75 262 GLY A O 1
ATOM 2109 N N . ASP A 1 263 ? -9.109 17.953 25.172 1 95.25 263 ASP A N 1
ATOM 2110 C CA . ASP A 1 263 ? -10.523 18.172 25.438 1 95.25 263 ASP A CA 1
ATOM 2111 C C . ASP A 1 263 ? -11.383 17.141 24.703 1 95.25 263 ASP A C 1
ATOM 2113 O O . ASP A 1 263 ? -12.438 16.734 25.203 1 95.25 263 ASP A O 1
ATOM 2117 N N . VAL A 1 264 ? -10.945 16.828 23.547 1 95.69 264 VAL A N 1
ATOM 2118 C CA . VAL A 1 264 ? -11.695 15.852 22.75 1 95.69 264 VAL A CA 1
ATOM 2119 C C . VAL A 1 264 ? -10.766 14.734 22.297 1 95.69 264 VAL A C 1
ATOM 2121 O O . VAL A 1 264 ? -9.672 14.992 21.797 1 95.69 264 VAL A O 1
ATOM 2124 N N . VAL A 1 265 ? -11.25 13.5 22.453 1 95.56 265 VAL A N 1
ATOM 2125 C CA . VAL A 1 265 ? -10.422 12.344 22.109 1 95.56 265 VAL A CA 1
ATOM 2126 C C . VAL A 1 265 ? -11.242 11.352 21.281 1 95.56 265 VAL A C 1
ATOM 2128 O O . VAL A 1 265 ? -12.422 11.117 21.562 1 95.56 265 VAL A O 1
ATOM 2131 N N . ALA A 1 266 ? -10.664 10.922 20.25 1 94.19 266 ALA A N 1
ATOM 2132 C CA . ALA A 1 266 ? -11.258 9.812 19.5 1 94.19 266 ALA A CA 1
ATOM 2133 C C . ALA A 1 266 ? -10.664 8.477 19.938 1 94.19 266 ALA A C 1
ATOM 2135 O O . ALA A 1 266 ? -9.445 8.344 20.062 1 94.19 266 ALA A O 1
ATOM 2136 N N . PHE A 1 267 ? -11.484 7.57 20.25 1 92.75 267 PHE A N 1
ATOM 2137 C CA . PHE A 1 267 ? -11.133 6.254 20.766 1 92.75 267 PHE A CA 1
ATOM 2138 C C . PHE A 1 267 ? -11.664 5.152 19.859 1 92.75 267 PHE A C 1
ATOM 2140 O O . PHE A 1 267 ? -12.875 4.957 19.75 1 92.75 267 PHE A O 1
ATOM 2147 N N . ASP A 1 268 ? -10.75 4.551 19.094 1 89.69 268 ASP A N 1
ATOM 2148 C CA . ASP A 1 268 ? -11.125 3.514 18.141 1 89.69 268 ASP A CA 1
ATOM 2149 C C . ASP A 1 268 ? -10.039 2.439 18.047 1 89.69 268 ASP A C 1
ATOM 2151 O O . ASP A 1 268 ? -8.898 2.664 18.453 1 89.69 268 ASP A O 1
ATOM 2155 N N . THR A 1 269 ? -10.477 1.248 17.641 1 88.62 269 THR A N 1
ATOM 2156 C CA . THR A 1 269 ? -9.523 0.155 17.469 1 88.62 269 THR A CA 1
ATOM 2157 C C . THR A 1 269 ? -9.258 -0.109 15.992 1 88.62 269 THR A C 1
ATOM 2159 O O . THR A 1 269 ? -10.141 0.088 15.148 1 88.62 269 THR A O 1
ATOM 2162 N N . THR A 1 270 ? -8.055 -0.443 15.695 1 85 270 THR A N 1
ATOM 2163 C CA . THR A 1 270 ? -7.66 -0.817 14.336 1 85 270 THR A CA 1
ATOM 2164 C C . THR A 1 270 ? -7.043 -2.213 14.32 1 85 270 THR A C 1
ATOM 2166 O O . THR A 1 270 ? -6.277 -2.57 15.219 1 85 270 THR A O 1
ATOM 2169 N N . TYR A 1 271 ? -7.391 -2.969 13.211 1 76.5 271 TYR A N 1
ATOM 2170 C CA . TYR A 1 271 ? -6.898 -4.34 13.109 1 76.5 271 TYR A CA 1
ATOM 2171 C C . TYR A 1 271 ? -5.801 -4.449 12.055 1 76.5 271 TYR A C 1
ATOM 2173 O O . TYR A 1 271 ? -5.535 -3.49 11.328 1 76.5 271 TYR A O 1
ATOM 2181 N N . ARG A 1 272 ? -5.145 -5.625 12.07 1 77.06 272 ARG A N 1
ATOM 2182 C CA . ARG A 1 272 ? -4.172 -6.031 11.055 1 77.06 272 ARG A CA 1
ATOM 2183 C C . ARG A 1 272 ? -2.969 -5.098 11.047 1 77.06 272 ARG A C 1
ATOM 2185 O O . ARG A 1 272 ? -2.521 -4.668 9.977 1 77.06 272 ARG A O 1
ATOM 2192 N N . THR A 1 273 ? -2.516 -4.785 12.227 1 81.69 273 THR A N 1
ATOM 2193 C CA . THR A 1 273 ? -1.374 -3.881 12.328 1 81.69 273 THR A CA 1
ATOM 2194 C C . THR A 1 273 ? -0.136 -4.625 12.82 1 81.69 273 THR A C 1
ATOM 2196 O O . THR A 1 273 ? 0.977 -4.098 12.766 1 81.69 273 THR A O 1
ATOM 2199 N N . ASN A 1 274 ? -0.353 -5.789 13.305 1 84.25 274 ASN A N 1
ATOM 2200 C CA . ASN A 1 274 ? 0.758 -6.586 13.812 1 84.25 274 ASN A CA 1
ATOM 2201 C C . ASN A 1 274 ? 0.513 -8.078 13.617 1 84.25 274 ASN A C 1
ATOM 2203 O O . ASN A 1 274 ? -0.617 -8.5 13.359 1 84.25 274 ASN A O 1
ATOM 2207 N N . ARG A 1 275 ? 1.514 -8.883 13.789 1 84.94 275 ARG A N 1
ATOM 2208 C CA . ARG A 1 275 ? 1.481 -10.297 13.453 1 84.94 275 ARG A CA 1
ATOM 2209 C C . ARG A 1 275 ? 0.619 -11.078 14.438 1 84.94 275 ARG A C 1
ATOM 2211 O O . ARG A 1 275 ? 0.175 -12.188 14.141 1 84.94 275 ARG A O 1
ATOM 2218 N N . TYR A 1 276 ? 0.392 -10.547 15.602 1 87.25 276 TYR A N 1
ATOM 2219 C CA . TYR A 1 276 ? -0.375 -11.234 16.625 1 87.25 276 TYR A CA 1
ATOM 2220 C C . TYR A 1 276 ? -1.847 -10.844 16.562 1 87.25 276 TYR A C 1
ATOM 2222 O O . TYR A 1 276 ? -2.641 -11.258 17.422 1 87.25 276 TYR A O 1
ATOM 2230 N N . ALA A 1 277 ? -2.164 -9.953 15.633 1 87.62 277 ALA A N 1
ATOM 2231 C CA . ALA A 1 277 ? -3.529 -9.492 15.391 1 87.62 277 ALA A CA 1
ATOM 2232 C C . ALA A 1 277 ? -4.094 -8.781 16.625 1 87.62 277 ALA A C 1
ATOM 2234 O O . ALA A 1 277 ? -5.289 -8.883 16.906 1 87.62 277 ALA A O 1
ATOM 2235 N N . MET A 1 278 ? -3.193 -8.234 17.406 1 91.94 278 MET A N 1
ATOM 2236 C CA . MET A 1 278 ? -3.652 -7.422 18.531 1 91.94 278 MET A CA 1
ATOM 2237 C C . MET A 1 278 ? -4.289 -6.125 18.047 1 91.94 278 MET A C 1
ATOM 2239 O O . MET A 1 278 ? -3.67 -5.371 17.297 1 91.94 278 MET A O 1
ATOM 2243 N N . PRO A 1 279 ? -5.516 -5.824 18.516 1 91.88 279 PRO A N 1
ATOM 2244 C CA . PRO A 1 279 ? -6.102 -4.539 18.125 1 91.88 279 PRO A CA 1
ATOM 2245 C C . PRO A 1 279 ? -5.258 -3.35 18.578 1 91.88 279 PRO A C 1
ATOM 2247 O O . PRO A 1 279 ? -4.777 -3.328 19.719 1 91.88 279 PRO A O 1
ATOM 2250 N N . PHE A 1 280 ? -5.023 -2.494 17.719 1 93.5 280 PHE A N 1
ATOM 2251 C CA . PHE A 1 280 ? -4.277 -1.267 17.969 1 93.5 280 PHE A CA 1
ATOM 2252 C C . PHE A 1 280 ? -5.215 -0.118 18.312 1 93.5 280 PHE A C 1
ATOM 2254 O O . PHE A 1 280 ? -6.195 0.123 17.609 1 93.5 280 PHE A O 1
ATOM 2261 N N . VAL A 1 281 ? -4.898 0.604 19.391 1 93.06 281 VAL A N 1
ATOM 2262 C CA . VAL A 1 281 ? -5.766 1.683 19.859 1 93.06 281 VAL A CA 1
ATOM 2263 C C . VAL A 1 281 ? -4.973 2.986 19.938 1 93.06 281 VAL A C 1
ATOM 2265 O O . VAL A 1 281 ? -4.359 3.287 20.953 1 93.06 281 VAL A O 1
ATOM 2268 N N . PRO A 1 282 ? -5.023 3.809 18.984 1 92.5 282 PRO A N 1
ATOM 2269 C CA . PRO A 1 282 ? -4.488 5.168 19.094 1 92.5 282 PRO A CA 1
ATOM 2270 C C . PRO A 1 282 ? -5.488 6.148 19.688 1 92.5 282 PRO A C 1
ATOM 2272 O O . PRO A 1 282 ? -6.652 6.176 19.297 1 92.5 282 PRO A O 1
ATOM 2275 N N . PHE A 1 283 ? -5.102 6.855 20.734 1 94.88 283 PHE A N 1
ATOM 2276 C CA . PHE A 1 283 ? -5.887 7.98 21.234 1 94.88 283 PHE A CA 1
ATOM 2277 C C . PHE A 1 283 ? -5.598 9.242 20.422 1 94.88 283 PHE A C 1
ATOM 2279 O O . PHE A 1 283 ? -4.504 9.805 20.5 1 94.88 283 PHE A O 1
ATOM 2286 N N . THR A 1 284 ? -6.617 9.633 19.672 1 93.44 284 THR A N 1
ATOM 2287 C CA . THR A 1 284 ? -6.336 10.703 18.734 1 93.44 284 THR A CA 1
ATOM 2288 C C . THR A 1 284 ? -7.168 11.945 19.047 1 93.44 284 THR A C 1
ATOM 2290 O O . THR A 1 284 ? -8.234 11.836 19.672 1 93.44 284 THR A O 1
ATOM 2293 N N . GLY A 1 285 ? -6.676 13.086 18.719 1 94 285 GLY A N 1
ATOM 2294 C CA . GLY A 1 285 ? -7.344 14.375 18.844 1 94 285 GLY A CA 1
ATOM 2295 C C . GLY A 1 285 ? -6.871 15.391 17.812 1 94 285 GLY A C 1
ATOM 2296 O O . GLY A 1 285 ? -6.344 15.016 16.766 1 94 285 GLY A O 1
ATOM 2297 N N . VAL A 1 286 ? -7.191 16.656 18.125 1 94.31 286 VAL A N 1
ATOM 2298 C CA . VAL A 1 286 ? -6.785 17.703 17.203 1 94.31 286 VAL A CA 1
ATOM 2299 C C . VAL A 1 286 ? -6.043 18.797 17.969 1 94.31 286 VAL A C 1
ATOM 2301 O O . VAL A 1 286 ? -6.406 19.125 19.094 1 94.31 286 VAL A O 1
ATOM 2304 N N . ASN A 1 287 ? -5.031 19.328 17.344 1 94.25 287 ASN A N 1
ATOM 2305 C CA . ASN A 1 287 ? -4.277 20.391 17.984 1 94.25 287 ASN A CA 1
ATOM 2306 C C . ASN A 1 287 ? -4.762 21.766 17.547 1 94.25 287 ASN A C 1
ATOM 2308 O O . ASN A 1 287 ? -5.852 21.891 16.984 1 94.25 287 ASN A O 1
ATOM 2312 N N . HIS A 1 288 ? -4.055 22.859 17.859 1 94.88 288 HIS A N 1
ATOM 2313 C CA . HIS A 1 288 ? -4.453 24.234 17.578 1 94.88 288 HIS A CA 1
ATOM 2314 C C . HIS A 1 288 ? -4.438 24.531 16.094 1 94.88 288 HIS A C 1
ATOM 2316 O O . HIS A 1 288 ? -5.066 25.484 15.633 1 94.88 288 HIS A O 1
ATOM 2322 N N . HIS A 1 289 ? -3.74 23.734 15.312 1 94.5 289 HIS A N 1
ATOM 2323 C CA . HIS A 1 289 ? -3.734 23.875 13.859 1 94.5 289 HIS A CA 1
ATOM 2324 C C . HIS A 1 289 ? -4.781 22.969 13.219 1 94.5 289 HIS A C 1
ATOM 2326 O O . HIS A 1 289 ? -4.781 22.781 12 1 94.5 289 HIS A O 1
ATOM 2332 N N . TYR A 1 290 ? -5.555 22.359 14.031 1 93.69 290 TYR A N 1
ATOM 2333 C CA . TYR A 1 290 ? -6.605 21.438 13.609 1 93.69 290 TYR A CA 1
ATOM 2334 C C . TYR A 1 290 ? -6.016 20.203 12.938 1 93.69 290 TYR A C 1
ATOM 2336 O O . TYR A 1 290 ? -6.633 19.625 12.039 1 93.69 290 TYR A O 1
ATOM 2344 N N . GLN A 1 291 ? -4.84 19.859 13.312 1 92 291 GLN A N 1
ATOM 2345 C CA . GLN A 1 291 ? -4.188 18.641 12.852 1 92 291 GLN A CA 1
ATOM 2346 C C . GLN A 1 291 ? -4.523 17.469 13.758 1 92 291 GLN A C 1
ATOM 2348 O O . GLN A 1 291 ? -4.676 17.625 14.969 1 92 291 GLN A O 1
ATOM 2353 N N . SER A 1 292 ? -4.625 16.312 13.133 1 91.44 292 SER A N 1
ATOM 2354 C CA . SER A 1 292 ? -4.801 15.109 13.945 1 91.44 292 SER A CA 1
ATOM 2355 C C . SER A 1 292 ? -3.514 14.75 14.68 1 91.44 292 SER A C 1
ATOM 2357 O O . SER A 1 292 ? -2.441 14.695 14.078 1 91.44 292 SER A O 1
ATOM 2359 N N . ILE A 1 293 ? -3.629 14.586 15.938 1 91.94 293 ILE A N 1
ATOM 2360 C CA . ILE A 1 293 ? -2.471 14.211 16.75 1 91.94 293 ILE A CA 1
ATOM 2361 C C . ILE A 1 293 ? -2.814 13.008 17.625 1 91.94 293 ILE A C 1
ATOM 2363 O O . ILE A 1 293 ? -3.984 12.633 17.734 1 91.94 293 ILE A O 1
ATOM 2367 N N . VAL A 1 294 ? -1.772 12.414 18.234 1 93.56 294 VAL A N 1
ATOM 2368 C CA . VAL A 1 294 ? -1.944 11.211 19.047 1 93.56 294 VAL A CA 1
ATOM 2369 C C . VAL A 1 294 ? -1.566 11.5 20.5 1 93.56 294 VAL A C 1
ATOM 2371 O O . VAL A 1 294 ? -0.55 12.148 20.766 1 93.56 294 VAL A O 1
ATOM 2374 N N . PHE A 1 295 ? -2.43 11.047 21.422 1 96 295 PHE A N 1
ATOM 2375 C CA . PHE A 1 295 ? -2.209 11.273 22.844 1 96 295 PHE A CA 1
ATOM 2376 C C . PHE A 1 295 ? -1.651 10.023 23.516 1 96 295 PHE A C 1
ATOM 2378 O O . PHE A 1 295 ? -1.315 10.047 24.703 1 96 295 PHE A O 1
ATOM 2385 N N . GLY A 1 296 ? -1.571 8.977 22.75 1 94.94 296 GLY A N 1
ATOM 2386 C CA . GLY A 1 296 ? -1.061 7.723 23.281 1 94.94 296 GLY A CA 1
ATOM 2387 C C . GLY A 1 296 ? -1.45 6.523 22.438 1 94.94 296 GLY A C 1
ATOM 2388 O O . GLY A 1 296 ? -2.268 6.637 21.531 1 94.94 296 GLY A O 1
ATOM 2389 N N . PHE A 1 297 ? -0.817 5.391 22.812 1 94.62 297 PHE A N 1
ATOM 2390 C CA . PHE A 1 297 ? -1.062 4.156 22.078 1 94.62 297 PHE A CA 1
ATOM 2391 C C . PHE A 1 297 ? -1.389 3.014 23.031 1 94.62 297 PHE A C 1
ATOM 2393 O O . PHE A 1 297 ? -0.943 3.01 24.188 1 94.62 297 PHE A O 1
ATOM 2400 N N . ALA A 1 298 ? -2.176 2.1 22.469 1 96 298 ALA A N 1
ATOM 2401 C CA . ALA A 1 298 ? -2.416 0.871 23.219 1 96 298 ALA A CA 1
ATOM 2402 C C . ALA A 1 298 ? -2.529 -0.332 22.297 1 96 298 ALA A C 1
ATOM 2404 O O . ALA A 1 298 ? -2.967 -0.198 21.141 1 96 298 ALA A O 1
ATOM 2405 N N . LEU A 1 299 ? -2.037 -1.42 22.719 1 94.75 299 LEU A N 1
ATOM 2406 C CA . LEU A 1 299 ? -2.262 -2.729 22.109 1 94.75 299 LEU A CA 1
ATOM 2407 C C . LEU A 1 299 ? -3.023 -3.645 23.062 1 94.75 299 LEU A C 1
ATOM 2409 O O . LEU A 1 299 ? -2.664 -3.768 24.234 1 94.75 299 LEU A O 1
ATOM 2413 N N . VAL A 1 300 ? -4.066 -4.238 22.562 1 95.06 300 VAL A N 1
ATOM 2414 C CA . VAL A 1 300 ? -4.902 -5.035 23.469 1 95.06 300 VAL A CA 1
ATOM 2415 C C . VAL A 1 300 ? -5.105 -6.43 22.875 1 95.06 300 VAL A C 1
ATOM 2417 O O . VAL A 1 300 ? -5.02 -6.617 21.656 1 95.06 300 VAL A O 1
ATOM 2420 N N . ARG A 1 301 ? -5.379 -7.375 23.734 1 90.19 301 ARG A N 1
ATOM 2421 C CA . ARG A 1 301 ? -5.59 -8.758 23.328 1 90.19 301 ARG A CA 1
ATOM 2422 C C . ARG A 1 301 ? -7.004 -8.961 22.781 1 90.19 301 ARG A C 1
ATOM 2424 O O . ARG A 1 301 ? -7.211 -9.734 21.844 1 90.19 301 ARG A O 1
ATOM 2431 N N . ASP A 1 302 ? -7.918 -8.289 23.422 1 88.94 302 ASP A N 1
ATOM 2432 C CA . ASP A 1 302 ? -9.32 -8.453 23.062 1 88.94 302 ASP A CA 1
ATOM 2433 C C . ASP A 1 302 ? -10.086 -7.137 23.219 1 88.94 302 ASP A C 1
ATOM 2435 O O . ASP A 1 302 ? -9.508 -6.121 23.609 1 88.94 302 ASP A O 1
ATOM 2439 N N . GLU A 1 303 ? -11.281 -7.211 22.828 1 90.88 303 GLU A N 1
ATOM 2440 C CA . GLU A 1 303 ? -12.117 -6.016 22.875 1 90.88 303 GLU A CA 1
ATOM 2441 C C . GLU A 1 303 ? -13.227 -6.16 23.906 1 90.88 303 GLU A C 1
ATOM 2443 O O . GLU A 1 303 ? -14.383 -5.82 23.641 1 90.88 303 GLU A O 1
ATOM 2448 N N . LEU A 1 304 ? -12.789 -6.637 25.047 1 92.25 304 LEU A N 1
ATOM 2449 C CA . LEU A 1 304 ? -13.758 -6.812 26.125 1 92.25 304 LEU A CA 1
ATOM 2450 C C . LEU A 1 304 ? -13.852 -5.551 26.984 1 92.25 304 LEU A C 1
ATOM 2452 O O . LEU A 1 304 ? -12.953 -4.707 26.953 1 92.25 304 LEU A O 1
ATOM 2456 N N . LYS A 1 305 ? -14.977 -5.469 27.734 1 94.81 305 LYS A N 1
ATOM 2457 C CA . LYS A 1 305 ? -15.195 -4.324 28.609 1 94.81 305 LYS A CA 1
ATOM 2458 C C . LYS A 1 305 ? -14.055 -4.184 29.625 1 94.81 305 LYS A C 1
ATOM 2460 O O . LYS A 1 305 ? -13.531 -3.088 29.828 1 94.81 305 LYS A O 1
ATOM 2465 N N . THR A 1 306 ? -13.633 -5.305 30.172 1 95.06 306 THR A N 1
ATOM 2466 C CA . THR A 1 306 ? -12.594 -5.285 31.203 1 95.06 306 THR A CA 1
ATOM 2467 C C . THR A 1 306 ? -11.273 -4.781 30.625 1 95.06 306 THR A C 1
ATOM 2469 O O . THR A 1 306 ? -10.539 -4.051 31.297 1 95.06 306 THR A O 1
ATOM 2472 N N . THR A 1 307 ? -11.039 -5.18 29.422 1 95.56 307 THR A N 1
ATOM 2473 C CA . THR A 1 307 ? -9.812 -4.75 28.766 1 95.56 307 THR A CA 1
ATOM 2474 C C . THR A 1 307 ? -9.844 -3.244 28.5 1 95.56 307 THR A C 1
ATOM 2476 O O . THR A 1 307 ? -8.859 -2.547 28.781 1 95.56 307 THR A O 1
ATOM 2479 N N . PHE A 1 308 ? -10.969 -2.717 28.016 1 97.06 308 PHE A N 1
ATOM 2480 C CA . PHE A 1 308 ? -11.078 -1.292 27.734 1 97.06 308 PHE A CA 1
ATOM 2481 C C . PHE A 1 308 ? -11.055 -0.477 29.016 1 97.06 308 PHE A C 1
ATOM 2483 O O . PHE A 1 308 ? -10.547 0.646 29.031 1 97.06 308 PHE A O 1
ATOM 2490 N N . GLU A 1 309 ? -11.586 -1.05 30.094 1 97.5 309 GLU A N 1
ATOM 2491 C CA . GLU A 1 309 ? -11.516 -0.38 31.391 1 97.5 309 GLU A CA 1
ATOM 2492 C C . GLU A 1 309 ? -10.062 -0.206 31.844 1 97.5 309 GLU A C 1
ATOM 2494 O O . GLU A 1 309 ? -9.68 0.869 32.312 1 97.5 309 GLU A O 1
ATOM 2499 N N . TRP A 1 310 ? -9.359 -1.275 31.625 1 97.56 310 TRP A N 1
ATOM 2500 C CA . TRP A 1 310 ? -7.953 -1.205 32 1 97.56 310 TRP A CA 1
ATOM 2501 C C . TRP A 1 310 ? -7.211 -0.189 31.141 1 97.56 310 TRP A C 1
ATOM 2503 O O . TRP A 1 310 ? -6.402 0.593 31.656 1 97.56 310 TRP A O 1
ATOM 2513 N N . VAL A 1 311 ? -7.438 -0.191 29.859 1 97.88 311 VAL A N 1
ATOM 2514 C CA . VAL A 1 311 ? -6.762 0.691 28.906 1 97.88 311 VAL A CA 1
ATOM 2515 C C . VAL A 1 311 ? -7.07 2.146 29.25 1 97.88 311 VAL A C 1
ATOM 2517 O O . VAL A 1 311 ? -6.168 2.982 29.312 1 97.88 311 VAL A O 1
ATOM 2520 N N . LEU A 1 312 ? -8.344 2.482 29.484 1 98.12 312 LEU A N 1
ATOM 2521 C CA . LEU A 1 312 ? -8.773 3.848 29.766 1 98.12 312 LEU A CA 1
ATOM 2522 C C . LEU A 1 312 ? -8.227 4.328 31.109 1 98.12 312 LEU A C 1
ATOM 2524 O O . LEU A 1 312 ? -7.766 5.469 31.219 1 98.12 312 LEU A O 1
ATOM 2528 N N . SER A 1 313 ? -8.258 3.418 32.062 1 97.56 313 SER A N 1
ATOM 2529 C CA . SER A 1 313 ? -7.746 3.787 33.375 1 97.56 313 SER A CA 1
ATOM 2530 C C . SER A 1 313 ? -6.242 4.039 33.344 1 97.56 313 SER A C 1
ATOM 2532 O O . SER A 1 313 ? -5.75 4.996 33.938 1 97.56 313 SER A O 1
ATOM 2534 N N . THR A 1 314 ? -5.547 3.158 32.656 1 97.56 314 THR A N 1
ATOM 2535 C CA . THR A 1 314 ? -4.102 3.293 32.531 1 97.56 314 THR A CA 1
ATOM 2536 C C . THR A 1 314 ? -3.744 4.562 31.75 1 97.56 314 THR A C 1
ATOM 2538 O O . THR A 1 314 ? -2.834 5.297 32.156 1 97.56 314 THR A O 1
ATOM 2541 N N . TRP A 1 315 ? -4.441 4.746 30.641 1 97.38 315 TRP A N 1
ATOM 2542 C CA . TRP A 1 315 ? -4.211 5.941 29.844 1 97.38 315 TRP A CA 1
ATOM 2543 C C . TRP A 1 315 ? -4.492 7.203 30.641 1 97.38 315 TRP A C 1
ATOM 2545 O O . TRP A 1 315 ? -3.75 8.188 30.562 1 97.38 315 TRP A O 1
ATOM 2555 N N . LEU A 1 316 ? -5.535 7.188 31.484 1 97.38 316 LEU A N 1
ATOM 2556 C CA . LEU A 1 316 ? -5.879 8.32 32.344 1 97.38 316 LEU A CA 1
ATOM 2557 C C . LEU A 1 316 ? -4.793 8.578 33.375 1 97.38 316 LEU A C 1
ATOM 2559 O O . LEU A 1 316 ? -4.535 9.727 33.75 1 97.38 316 LEU A O 1
ATOM 2563 N N . GLU A 1 317 ? -4.23 7.512 33.844 1 96.81 317 GLU A N 1
ATOM 2564 C CA . GLU A 1 317 ? -3.105 7.652 34.781 1 96.81 317 GLU A CA 1
ATOM 2565 C C . GLU A 1 317 ? -1.956 8.422 34.125 1 96.81 317 GLU A C 1
ATOM 2567 O O . GLU A 1 317 ? -1.345 9.281 34.75 1 96.81 317 GLU A O 1
ATOM 2572 N N . ALA A 1 318 ? -1.662 8.078 32.875 1 95.75 318 ALA A N 1
ATOM 2573 C CA . ALA A 1 318 ? -0.609 8.773 32.125 1 95.75 318 ALA A CA 1
ATOM 2574 C C . ALA A 1 318 ? -0.938 10.258 31.969 1 95.75 318 ALA A C 1
ATOM 2576 O O . ALA A 1 318 ? -0.038 11.094 31.922 1 95.75 318 ALA A O 1
ATOM 2577 N N . MET A 1 319 ? -2.217 10.57 31.891 1 96.75 319 MET A N 1
ATOM 2578 C CA . MET A 1 319 ? -2.67 11.945 31.672 1 96.75 319 MET A CA 1
ATOM 2579 C C . MET A 1 319 ? -2.912 12.648 33 1 96.75 319 MET A C 1
ATOM 2581 O O . MET A 1 319 ? -3.635 13.641 33.062 1 96.75 319 MET A O 1
ATOM 2585 N N . GLU A 1 320 ? -2.447 12.094 34.125 1 94.12 320 GLU A N 1
ATOM 2586 C CA . GLU A 1 320 ? -2.514 12.664 35.469 1 94.12 320 GLU A CA 1
ATOM 2587 C C . GLU A 1 320 ? -3.957 12.781 35.938 1 94.12 320 GLU A C 1
ATOM 2589 O O . GLU A 1 320 ? -4.324 13.758 36.594 1 94.12 320 GLU A O 1
ATOM 2594 N N . GLY A 1 321 ? -4.789 11.93 35.406 1 93.88 321 GLY A N 1
ATOM 2595 C CA . GLY A 1 321 ? -6.156 11.852 35.875 1 93.88 321 GLY A CA 1
ATOM 2596 C C . GLY A 1 321 ? -7.086 12.852 35.219 1 93.88 321 GLY A C 1
ATOM 2597 O O . GLY A 1 321 ? -8.258 12.953 35.594 1 93.88 321 GLY A O 1
ATOM 2598 N N . LYS A 1 322 ? -6.676 13.57 34.312 1 95.62 322 LYS A N 1
ATOM 2599 C CA . LYS A 1 322 ? -7.512 14.555 33.625 1 95.62 322 LYS A CA 1
ATOM 2600 C C . LYS A 1 322 ? -8.398 13.891 32.594 1 95.62 322 LYS A C 1
ATOM 2602 O O . LYS A 1 322 ? -7.902 13.328 31.609 1 95.62 322 LYS A O 1
ATOM 2607 N N . GLU A 1 323 ? -9.68 13.984 32.75 1 97.19 323 GLU A N 1
ATOM 2608 C CA . GLU A 1 323 ? -10.633 13.414 31.797 1 97.19 323 GLU A CA 1
ATOM 2609 C C . GLU A 1 323 ? -10.891 14.375 30.641 1 97.19 323 GLU A C 1
ATOM 2611 O O . GLU A 1 323 ? -10.891 15.594 30.828 1 97.19 323 GLU A O 1
ATOM 2616 N N . PRO A 1 324 ? -11.023 13.82 29.484 1 97.06 324 PRO A N 1
ATOM 2617 C CA . PRO A 1 324 ? -11.453 14.695 28.391 1 97.06 324 PRO A CA 1
ATOM 2618 C C . PRO A 1 324 ? -12.891 15.172 28.547 1 97.06 324 PRO A C 1
ATOM 2620 O O . PRO A 1 324 ? -13.656 14.602 29.328 1 97.06 324 PRO A O 1
ATOM 2623 N N . LEU A 1 325 ? -13.211 16.219 27.859 1 95.69 325 LEU A N 1
ATOM 2624 C CA . LEU A 1 325 ? -14.586 16.719 27.891 1 95.69 325 LEU A CA 1
ATOM 2625 C C . LEU A 1 325 ? -15.516 15.82 27.094 1 95.69 325 LEU A C 1
ATOM 2627 O O . LEU A 1 325 ? -16.656 15.594 27.5 1 95.69 325 LEU A O 1
ATOM 2631 N N . ALA A 1 326 ? -14.953 15.383 26 1 96.19 326 ALA A N 1
ATOM 2632 C CA . ALA A 1 326 ? -15.742 14.5 25.125 1 96.19 326 ALA A CA 1
ATOM 2633 C C . ALA A 1 326 ? -14.875 13.383 24.562 1 96.19 326 ALA A C 1
ATOM 2635 O O . ALA A 1 326 ? -13.68 13.57 24.328 1 96.19 326 ALA A O 1
ATOM 2636 N N . ILE A 1 327 ? -15.461 12.219 24.344 1 96.06 327 ILE A N 1
ATOM 2637 C CA . ILE A 1 327 ? -14.805 11.078 23.719 1 96.06 327 ILE A CA 1
ATOM 2638 C C . ILE A 1 327 ? -15.695 10.508 22.609 1 96.06 327 ILE A C 1
ATOM 2640 O O . ILE A 1 327 ? -16.906 10.359 22.797 1 96.06 327 ILE A O 1
ATOM 2644 N N . ILE A 1 328 ? -15.148 10.359 21.484 1 95 328 ILE A N 1
ATOM 2645 C CA . ILE A 1 328 ? -15.914 9.891 20.328 1 95 328 ILE A CA 1
ATOM 2646 C C . ILE A 1 328 ? -15.539 8.438 20.016 1 95 328 ILE A C 1
ATOM 2648 O O . ILE A 1 328 ? -14.352 8.102 19.922 1 95 328 ILE A O 1
ATOM 2652 N N . THR A 1 329 ? -16.5 7.547 19.875 1 93.81 329 THR A N 1
ATOM 2653 C CA . THR A 1 329 ? -16.281 6.145 19.547 1 93.81 329 THR A CA 1
ATOM 2654 C C . THR A 1 329 ? -17.281 5.684 18.484 1 93.81 329 THR A C 1
ATOM 2656 O O . THR A 1 329 ? -18.203 6.418 18.141 1 93.81 329 THR A O 1
ATOM 2659 N N . ASP A 1 330 ? -16.969 4.531 17.969 1 89.19 330 ASP A N 1
ATOM 2660 C CA . ASP A 1 330 ? -17.969 3.855 17.156 1 89.19 330 ASP A CA 1
ATOM 2661 C C . ASP A 1 330 ? -19.031 3.193 18.047 1 89.19 330 ASP A C 1
ATOM 2663 O O . ASP A 1 330 ? -18.906 3.176 19.266 1 89.19 330 ASP A O 1
ATOM 2667 N N . GLN A 1 331 ? -20.047 2.738 17.5 1 86.19 331 GLN A N 1
ATOM 2668 C CA . GLN A 1 331 ? -21.094 2.096 18.281 1 86.19 331 GLN A CA 1
ATOM 2669 C C . GLN A 1 331 ? -20.641 0.733 18.797 1 86.19 331 GLN A C 1
ATOM 2671 O O . GLN A 1 331 ? -20.953 -0.298 18.203 1 86.19 331 GLN A O 1
ATOM 2676 N N . ASP A 1 332 ? -19.859 0.731 19.844 1 88.62 332 ASP A N 1
ATOM 2677 C CA . ASP A 1 332 ? -19.359 -0.478 20.484 1 88.62 332 ASP A CA 1
ATOM 2678 C C . ASP A 1 332 ? -19.812 -0.546 21.938 1 88.62 332 ASP A C 1
ATOM 2680 O O . ASP A 1 332 ? -19.547 0.367 22.719 1 88.62 332 ASP A O 1
ATOM 2684 N N . GLN A 1 333 ? -20.422 -1.551 22.328 1 90.5 333 GLN A N 1
ATOM 2685 C CA . GLN A 1 333 ? -21 -1.672 23.656 1 90.5 333 GLN A CA 1
ATOM 2686 C C . GLN A 1 333 ? -19.922 -1.804 24.719 1 90.5 333 GLN A C 1
ATOM 2688 O O . GLN A 1 333 ? -20.062 -1.267 25.828 1 90.5 333 GLN A O 1
ATOM 2693 N N . ALA A 1 334 ? -18.906 -2.539 24.391 1 93.5 334 ALA A N 1
ATOM 2694 C CA . ALA A 1 334 ? -17.828 -2.715 25.344 1 93.5 334 ALA A CA 1
ATOM 2695 C C . ALA A 1 334 ? -17.141 -1.388 25.641 1 93.5 334 ALA A C 1
ATOM 2697 O O . ALA A 1 334 ? -16.844 -1.074 26.797 1 93.5 334 ALA A O 1
ATOM 2698 N N . MET A 1 335 ? -16.922 -0.595 24.656 1 94.56 335 MET A N 1
ATOM 2699 C CA . MET A 1 335 ? -16.297 0.715 24.828 1 94.56 335 MET A CA 1
ATOM 2700 C C . MET A 1 335 ? -17.203 1.645 25.625 1 94.56 335 MET A C 1
ATOM 2702 O O . MET A 1 335 ? -16.734 2.371 26.5 1 94.56 335 MET A O 1
ATOM 2706 N N . ALA A 1 336 ? -18.469 1.57 25.266 1 94.69 336 ALA A N 1
ATOM 2707 C CA . ALA A 1 336 ? -19.422 2.432 25.938 1 94.69 336 ALA A CA 1
ATOM 2708 C C . ALA A 1 336 ? -19.469 2.133 27.438 1 94.69 336 ALA A C 1
ATOM 2710 O O . ALA A 1 336 ? -19.484 3.051 28.25 1 94.69 336 ALA A O 1
ATOM 2711 N N . ALA A 1 337 ? -19.484 0.869 27.734 1 95.62 337 ALA A N 1
ATOM 2712 C CA . ALA A 1 337 ? -19.531 0.463 29.141 1 95.62 337 ALA A CA 1
ATOM 2713 C C . ALA A 1 337 ? -18.25 0.873 29.875 1 95.62 337 ALA A C 1
ATOM 2715 O O . ALA A 1 337 ? -18.312 1.304 31.031 1 95.62 337 ALA A O 1
ATOM 2716 N N . ALA A 1 338 ? -17.172 0.706 29.25 1 97.38 338 ALA A N 1
ATOM 2717 C CA . ALA A 1 338 ? -15.883 1.071 29.844 1 97.38 338 ALA A CA 1
ATOM 2718 C C . ALA A 1 338 ? -15.797 2.576 30.094 1 97.38 338 ALA A C 1
ATOM 2720 O O . ALA A 1 338 ? -15.281 3.021 31.109 1 97.38 338 ALA A O 1
ATOM 2721 N N . ILE A 1 339 ? -16.266 3.385 29.156 1 97.12 339 ILE A N 1
ATOM 2722 C CA . ILE A 1 339 ? -16.234 4.84 29.266 1 97.12 339 ILE A CA 1
ATOM 2723 C C . ILE A 1 339 ? -17.125 5.285 30.422 1 97.12 339 ILE A C 1
ATOM 2725 O O . ILE A 1 339 ? -16.75 6.168 31.188 1 97.12 339 ILE A O 1
ATOM 2729 N N . GLU A 1 340 ? -18.266 4.711 30.531 1 95.69 340 GLU A N 1
ATOM 2730 C CA . GLU A 1 340 ? -19.188 5.043 31.609 1 95.69 340 GLU A CA 1
ATOM 2731 C C . GLU A 1 340 ? -18.562 4.762 32.969 1 95.69 340 GLU A C 1
ATOM 2733 O O . GLU A 1 340 ? -18.766 5.516 33.938 1 95.69 340 GLU A O 1
ATOM 2738 N N . SER A 1 341 ? -17.781 3.771 33.062 1 96.25 341 SER A N 1
ATOM 2739 C CA . SER A 1 341 ? -17.188 3.354 34.312 1 96.25 341 SER A CA 1
ATOM 2740 C C . SER A 1 341 ? -15.938 4.176 34.656 1 96.25 341 SER A C 1
ATOM 2742 O O . SER A 1 341 ? -15.766 4.613 35.781 1 96.25 341 SER A O 1
ATOM 2744 N N . GLN A 1 342 ? -15.102 4.402 33.656 1 96.62 342 GLN A N 1
ATOM 2745 C CA . GLN A 1 342 ? -13.781 4.973 33.938 1 96.62 342 GLN A CA 1
ATOM 2746 C C . GLN A 1 342 ? -13.781 6.484 33.719 1 96.62 342 GLN A C 1
ATOM 2748 O O . GLN A 1 342 ? -12.945 7.195 34.281 1 96.62 342 GLN A O 1
ATOM 2753 N N . LEU A 1 343 ? -14.68 6.977 32.844 1 96.88 343 LEU A N 1
ATOM 2754 C CA . LEU A 1 343 ? -14.766 8.398 32.531 1 96.88 343 LEU A CA 1
ATOM 2755 C C . LEU A 1 343 ? -16.156 8.938 32.812 1 96.88 343 LEU A C 1
ATOM 2757 O O . LEU A 1 343 ? -16.859 9.398 31.906 1 96.88 343 LEU A O 1
ATOM 2761 N N . PRO A 1 344 ? -16.5 9.031 33.969 1 94.69 344 PRO A N 1
ATOM 2762 C CA . PRO A 1 344 ? -17.859 9.414 34.344 1 94.69 344 PRO A CA 1
ATOM 2763 C C . PRO A 1 344 ? -18.188 10.867 34 1 94.69 344 PRO A C 1
ATOM 2765 O O . PRO A 1 344 ? -19.344 11.211 33.75 1 94.69 344 PRO A O 1
ATOM 2768 N N . ASN A 1 345 ? -17.188 11.711 33.906 1 94.69 345 ASN A N 1
ATOM 2769 C CA . ASN A 1 345 ? -17.422 13.125 33.656 1 94.69 345 ASN A CA 1
ATOM 2770 C C . ASN A 1 345 ? -17.25 13.477 32.188 1 94.69 345 ASN A C 1
ATOM 2772 O O . ASN A 1 345 ? -17.328 14.648 31.797 1 94.69 345 ASN A O 1
ATOM 2776 N N . THR A 1 346 ? -16.953 12.523 31.375 1 96.38 346 THR A N 1
ATOM 2777 C CA . THR A 1 346 ? -16.734 12.742 29.953 1 96.38 346 THR A CA 1
ATOM 2778 C C . THR A 1 346 ? -18.016 12.484 29.172 1 96.38 346 THR A C 1
ATOM 2780 O O . THR A 1 346 ? -18.75 11.531 29.453 1 96.38 346 THR A O 1
ATOM 2783 N N . SER A 1 347 ? -18.344 13.398 28.297 1 95.56 347 SER A N 1
ATOM 2784 C CA . SER A 1 347 ? -19.469 13.18 27.391 1 95.56 347 SER A CA 1
ATOM 2785 C C . SER A 1 347 ? -19.109 12.18 26.297 1 95.56 347 SER A C 1
ATOM 2787 O O . SER A 1 347 ? -18.172 12.398 25.531 1 95.56 347 SER A O 1
ATOM 2789 N N . HIS A 1 348 ? -19.859 11.117 26.25 1 95.75 348 HIS A N 1
ATOM 2790 C CA . HIS A 1 348 ? -19.609 10.078 25.25 1 95.75 348 HIS A CA 1
ATOM 2791 C C . HIS A 1 348 ? -20.391 10.352 23.969 1 95.75 348 HIS A C 1
ATOM 2793 O O . HIS A 1 348 ? -21.625 10.352 23.969 1 95.75 348 HIS A O 1
ATOM 2799 N N . LEU A 1 349 ? -19.688 10.594 22.875 1 95.12 349 LEU A N 1
ATOM 2800 C CA . LEU A 1 349 ? -20.297 10.859 21.578 1 95.12 349 LEU A CA 1
ATOM 2801 C C . LEU A 1 349 ? -20.078 9.68 20.625 1 95.12 349 LEU A C 1
ATOM 2803 O O . LEU A 1 349 ? -19.047 8.992 20.719 1 95.12 349 LEU A O 1
ATOM 2807 N N . LEU A 1 350 ? -21.016 9.539 19.719 1 93.75 350 LEU A N 1
ATOM 2808 C CA . LEU A 1 350 ? -20.922 8.461 18.734 1 93.75 350 LEU A CA 1
ATOM 2809 C C . LEU A 1 350 ? -20.609 9.023 17.344 1 93.75 350 LEU A C 1
ATOM 2811 O O . LEU A 1 350 ? -21.062 10.109 17 1 93.75 350 LEU A O 1
ATOM 2815 N N . CYS A 1 351 ? -19.812 8.258 16.656 1 90.31 351 CYS A N 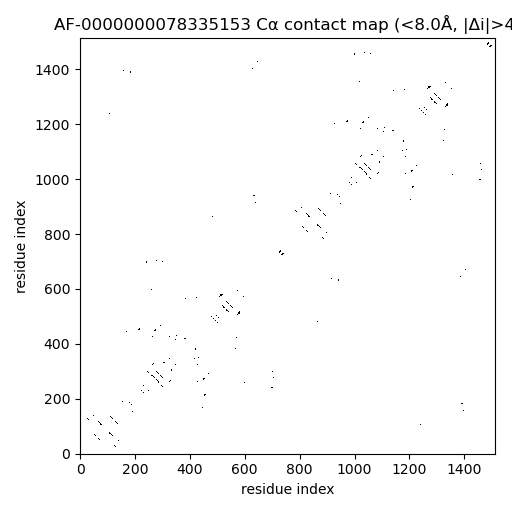1
ATOM 2816 C CA . CYS A 1 351 ? -19.422 8.664 15.305 1 90.31 351 CYS A CA 1
ATOM 2817 C C . CYS A 1 351 ? -20.625 8.75 14.383 1 90.31 351 CYS A C 1
ATOM 2819 O O . CYS A 1 351 ? -21.25 7.734 14.078 1 90.31 351 CYS A O 1
ATOM 2821 N N . SER A 1 352 ? -20.875 9.898 13.898 1 86.44 352 SER A N 1
ATOM 2822 C CA . SER A 1 352 ? -22.047 10.141 13.055 1 86.44 352 SER A CA 1
ATOM 2823 C C . SER A 1 352 ? -21.922 9.422 11.719 1 86.44 352 SER A C 1
ATOM 2825 O O . SER A 1 352 ? -22.922 8.992 11.148 1 86.44 352 SER A O 1
ATOM 2827 N N . TRP A 1 353 ? -20.734 9.312 11.305 1 81.88 353 TRP A N 1
ATOM 2828 C CA . TRP A 1 353 ? -20.516 8.664 10.023 1 81.88 353 TRP A CA 1
ATOM 2829 C C . TRP A 1 353 ? -20.906 7.188 10.078 1 81.88 353 TRP A C 1
ATOM 2831 O O . TRP A 1 353 ? -21.562 6.672 9.164 1 81.88 353 TRP A O 1
ATOM 2841 N N . HIS A 1 354 ? -20.547 6.504 11.031 1 81.31 354 HIS A N 1
ATOM 2842 C CA . HIS A 1 354 ? -20.859 5.09 11.18 1 81.31 354 HIS A CA 1
ATOM 2843 C C . HIS A 1 354 ? -22.375 4.867 11.312 1 81.31 354 HIS A C 1
ATOM 2845 O O . HIS A 1 354 ? -22.906 3.883 10.805 1 81.31 354 HIS A O 1
ATOM 2851 N N . ILE A 1 355 ? -22.969 5.762 11.977 1 85.75 355 ILE A N 1
ATOM 2852 C CA . ILE A 1 355 ? -24.422 5.664 12.148 1 85.75 355 ILE A CA 1
ATOM 2853 C C . ILE A 1 355 ? -25.125 5.918 10.82 1 85.75 355 ILE A C 1
ATOM 2855 O O . ILE A 1 355 ? -26 5.145 10.414 1 85.75 355 ILE A O 1
ATOM 2859 N N . SER A 1 356 ? -24.719 6.934 10.141 1 83.88 356 SER A N 1
ATOM 2860 C CA . SER A 1 356 ? -25.328 7.305 8.875 1 83.88 356 SER A CA 1
ATOM 2861 C C . SER A 1 356 ? -25.109 6.23 7.812 1 83.88 356 SER A C 1
ATOM 2863 O O . SER A 1 356 ? -25.969 6.023 6.941 1 83.88 356 SER A O 1
ATOM 2865 N N . ASN A 1 357 ? -24.016 5.566 7.879 1 78.81 357 ASN A N 1
ATOM 2866 C CA . ASN A 1 357 ? -23.703 4.52 6.91 1 78.81 357 ASN A CA 1
ATOM 2867 C C . ASN A 1 357 ? -24.656 3.342 7.031 1 78.81 357 ASN A C 1
ATOM 2869 O O . ASN A 1 357 ? -24.797 2.541 6.102 1 78.81 357 ASN A O 1
ATOM 2873 N N . LYS A 1 358 ? -25.375 3.227 8.078 1 80.94 358 LYS A N 1
ATOM 2874 C CA . LYS A 1 358 ? -26.297 2.127 8.297 1 80.94 358 LYS A CA 1
ATOM 2875 C C . LYS A 1 358 ? -27.703 2.48 7.789 1 80.94 358 LYS A C 1
ATOM 2877 O O . LYS A 1 358 ? -28.547 1.604 7.637 1 80.94 358 LYS A O 1
ATOM 2882 N N . PHE A 1 359 ? -27.906 3.746 7.48 1 83.69 359 PHE A N 1
ATOM 2883 C CA . PHE A 1 359 ? -29.234 4.223 7.133 1 83.69 359 PHE A CA 1
ATOM 2884 C C . PHE A 1 359 ? -29.734 3.533 5.871 1 83.69 359 PHE A C 1
ATOM 2886 O O . PHE A 1 359 ? -30.859 3.008 5.852 1 83.69 359 PHE A O 1
ATOM 2893 N N . PRO A 1 360 ? -28.891 3.453 4.863 1 74 360 PRO A N 1
ATOM 2894 C CA . PRO A 1 360 ? -29.391 2.867 3.621 1 74 360 PRO A CA 1
ATOM 2895 C C . PRO A 1 360 ? -29.812 1.405 3.783 1 74 360 PRO A C 1
ATOM 2897 O O . PRO A 1 360 ? -30.766 0.959 3.162 1 74 360 PRO A O 1
ATOM 2900 N N . GLU A 1 361 ? -29.047 0.779 4.59 1 73.38 361 GLU A N 1
ATOM 2901 C CA . GLU A 1 361 ? -29.344 -0.635 4.801 1 73.38 361 GLU A CA 1
ATOM 2902 C C . GLU A 1 361 ? -30.562 -0.818 5.707 1 73.38 361 GLU A C 1
ATOM 2904 O O . GLU A 1 361 ? -31.469 -1.577 5.387 1 73.38 361 GLU A O 1
ATOM 2909 N N . LYS A 1 362 ? -30.688 -0.058 6.77 1 80 362 LYS A N 1
ATOM 2910 C CA . LYS A 1 362 ? -31.688 -0.273 7.809 1 80 362 LYS A CA 1
ATOM 2911 C C . LYS A 1 362 ? -33 0.401 7.441 1 80 362 LYS A C 1
ATOM 2913 O O . LYS A 1 362 ? -34.062 0.015 7.941 1 80 362 LYS A O 1
ATOM 2918 N N . LEU A 1 363 ? -32.875 1.468 6.57 1 83 363 LEU A N 1
ATOM 2919 C CA . LEU A 1 363 ? -34.094 2.219 6.23 1 83 363 LEU A CA 1
ATOM 2920 C C . LEU A 1 363 ? -34.406 2.105 4.738 1 83 363 LEU A C 1
ATOM 2922 O O . LEU A 1 363 ? -35.031 2.988 4.164 1 83 363 LEU A O 1
ATOM 2926 N N . ALA A 1 364 ? -33.875 1.089 4.223 1 74.06 364 ALA A N 1
ATOM 2927 C CA . ALA A 1 364 ? -34.031 0.896 2.783 1 74.06 364 ALA A CA 1
ATOM 2928 C C . ALA A 1 364 ? -35.469 0.962 2.352 1 74.06 364 ALA A C 1
ATOM 2930 O O . ALA A 1 364 ? -35.812 1.571 1.331 1 74.06 364 ALA A O 1
ATOM 2931 N N . ASN A 1 365 ? -36.438 0.395 3.064 1 74.75 365 ASN A N 1
ATOM 2932 C CA . ASN A 1 365 ? -37.844 0.308 2.73 1 74.75 365 ASN A CA 1
ATOM 2933 C C . ASN A 1 365 ? -38.531 1.675 2.795 1 74.75 365 ASN A C 1
ATOM 2935 O O . ASN A 1 365 ? -39.594 1.877 2.199 1 74.75 365 ASN A O 1
ATOM 2939 N N . TYR A 1 366 ? -37.906 2.555 3.5 1 81.19 366 TYR A N 1
ATOM 2940 C CA . TYR A 1 366 ? -38.562 3.852 3.711 1 81.19 366 TYR A CA 1
ATOM 2941 C C . TYR A 1 366 ? -37.969 4.898 2.758 1 81.19 366 TYR A C 1
ATOM 2943 O O . TYR A 1 366 ? -38.656 5.879 2.432 1 81.19 366 TYR A O 1
ATOM 2951 N N . TYR A 1 367 ? -36.719 4.699 2.363 1 78.06 367 TYR A N 1
ATOM 2952 C CA . TYR A 1 367 ? -36.062 5.656 1.479 1 78.06 367 TYR A CA 1
ATOM 2953 C C . TYR A 1 367 ? -36.781 5.734 0.136 1 78.06 367 TYR A C 1
ATOM 2955 O O . TYR A 1 367 ? -36.688 6.738 -0.574 1 78.06 367 TYR A O 1
ATOM 2963 N N . SER A 1 368 ? -37.625 4.691 -0.139 1 71.25 368 SER A N 1
ATOM 2964 C CA . SER A 1 368 ? -38.375 4.695 -1.379 1 71.25 368 SER A CA 1
ATOM 2965 C C . SER A 1 368 ? -39.625 5.57 -1.257 1 71.25 368 SER A C 1
ATOM 2967 O O . SER A 1 368 ? -40.188 6.004 -2.264 1 71.25 368 SER A O 1
ATOM 2969 N N . LYS A 1 369 ? -39.969 5.852 -0.025 1 78.94 369 LYS A N 1
ATOM 2970 C CA . LYS A 1 369 ? -41.156 6.672 0.203 1 78.94 369 LYS A CA 1
ATOM 2971 C C . LYS A 1 369 ? -40.875 8.148 -0.073 1 78.94 369 LYS A C 1
ATOM 2973 O O . LYS A 1 369 ? -39.812 8.648 0.275 1 78.94 369 LYS A O 1
ATOM 2978 N N . GLU A 1 370 ? -41.719 8.75 -0.733 1 81.88 370 GLU A N 1
ATOM 2979 C CA . GLU A 1 370 ? -41.531 10.141 -1.136 1 81.88 370 GLU A CA 1
ATOM 2980 C C . GLU A 1 370 ? -41.406 11.055 0.079 1 81.88 370 GLU A C 1
ATOM 2982 O O . GLU A 1 370 ? -42.188 10.992 1.012 1 81.88 370 GLU A O 1
ATOM 2987 N N . GLY A 1 371 ? -40.406 11.805 0.211 1 86.94 371 GLY A N 1
ATOM 2988 C CA . GLY A 1 371 ? -40.219 12.844 1.219 1 86.94 371 GLY A CA 1
ATOM 2989 C C . GLY A 1 371 ? -39.5 12.344 2.457 1 86.94 371 GLY A C 1
ATOM 2990 O O . GLY A 1 371 ? -39.062 13.141 3.293 1 86.94 371 GLY A O 1
ATOM 2991 N N . PHE A 1 372 ? -39.438 11.094 2.598 1 89.25 372 PHE A N 1
ATOM 2992 C CA . PHE A 1 372 ? -38.875 10.531 3.82 1 89.25 372 PHE A CA 1
ATOM 2993 C C . PHE A 1 372 ? -37.438 11.016 4.027 1 89.25 372 PHE A C 1
ATOM 2995 O O . PHE A 1 372 ? -37.062 11.43 5.129 1 89.25 372 PHE A O 1
ATOM 3002 N N . LYS A 1 373 ? -36.656 10.922 3.02 1 84.25 373 LYS A N 1
ATOM 3003 C CA . LYS A 1 373 ? -35.25 11.328 3.127 1 84.25 373 LYS A CA 1
ATOM 3004 C C . LYS A 1 373 ? -35.125 12.773 3.592 1 84.25 373 LYS A C 1
ATOM 3006 O O . LYS A 1 373 ? -34.281 13.086 4.453 1 84.25 373 LYS A O 1
ATOM 3011 N N . PHE A 1 374 ? -35.938 13.555 3.1 1 84.81 374 PHE A N 1
ATOM 3012 C CA . PHE A 1 374 ? -35.906 14.977 3.447 1 84.81 374 PHE A CA 1
ATOM 3013 C C . PHE A 1 374 ? -36.344 15.18 4.895 1 84.81 374 PHE A C 1
ATOM 3015 O O . PHE A 1 374 ? -35.656 15.875 5.656 1 84.81 374 PHE A O 1
ATOM 3022 N N . ASP A 1 375 ? -37.406 14.602 5.215 1 88.94 375 ASP A N 1
ATOM 3023 C CA . ASP A 1 375 ? -37.938 14.75 6.574 1 88.94 375 ASP A CA 1
ATOM 3024 C C . ASP A 1 375 ? -36.938 14.18 7.598 1 88.94 375 ASP A C 1
ATOM 3026 O O . ASP A 1 375 ? -36.75 14.766 8.672 1 88.94 375 ASP A O 1
ATOM 3030 N N . PHE A 1 376 ? -36.406 13.109 7.211 1 89.75 376 PHE A N 1
ATOM 3031 C CA . PHE A 1 376 ? -35.469 12.453 8.094 1 89.75 376 PHE A CA 1
ATOM 3032 C C . PHE A 1 376 ? -34.219 13.312 8.281 1 89.75 376 PHE A C 1
ATOM 3034 O O . PHE A 1 376 ? -33.781 13.539 9.406 1 89.75 376 PHE A O 1
ATOM 3041 N N . ASN A 1 377 ? -33.625 13.836 7.297 1 86 377 ASN A N 1
ATOM 3042 C CA . ASN A 1 377 ? -32.469 14.695 7.359 1 86 377 ASN A CA 1
ATOM 3043 C C . ASN A 1 377 ? -32.75 15.992 8.102 1 86 377 ASN A C 1
ATOM 3045 O O . ASN A 1 377 ? -31.922 16.469 8.875 1 86 377 ASN A O 1
ATOM 3049 N N . ASN A 1 378 ? -33.875 16.5 7.793 1 86.44 378 ASN A N 1
ATOM 3050 C CA . ASN A 1 378 ? -34.281 17.734 8.469 1 86.44 378 ASN A CA 1
ATOM 3051 C C . ASN A 1 378 ? -34.406 17.516 9.977 1 86.44 378 ASN A C 1
ATOM 3053 O O . ASN A 1 378 ? -34.031 18.391 10.766 1 86.44 378 ASN A O 1
ATOM 3057 N N . CYS A 1 379 ? -34.906 16.391 10.25 1 91.06 379 CYS A N 1
ATOM 3058 C CA . CYS A 1 379 ? -35.094 16.078 11.656 1 91.06 379 CYS A CA 1
ATOM 3059 C C . CYS A 1 379 ? -33.75 15.906 12.367 1 91.06 379 CYS A C 1
ATOM 3061 O O . CYS A 1 379 ? -33.531 16.484 13.43 1 91.06 379 CYS A O 1
ATOM 3063 N N . ILE A 1 380 ? -32.875 15.266 11.734 1 88.25 380 ILE A N 1
ATOM 3064 C CA . ILE A 1 380 ? -31.609 14.875 12.383 1 88.25 380 ILE A CA 1
ATOM 3065 C C . ILE A 1 380 ? -30.625 16.047 12.344 1 88.25 380 ILE A C 1
ATOM 3067 O O . ILE A 1 380 ? -29.953 16.328 13.336 1 88.25 380 ILE A O 1
ATOM 3071 N N . TYR A 1 381 ? -30.578 16.797 11.25 1 82.19 381 TYR A N 1
ATOM 3072 C CA . TYR A 1 381 ? -29.453 17.719 11.055 1 82.19 381 TYR A CA 1
ATOM 3073 C C . TYR A 1 381 ? -29.922 19.156 11.164 1 82.19 381 TYR A C 1
ATOM 3075 O O . TYR A 1 381 ? -29.109 20.062 11.406 1 82.19 381 TYR A O 1
ATOM 3083 N N . HIS A 1 382 ? -31.203 19.453 11.031 1 83.38 382 HIS A N 1
ATOM 3084 C CA . HIS A 1 382 ? -31.625 20.844 10.93 1 83.38 382 HIS A CA 1
ATOM 3085 C C . HIS A 1 382 ? -32.531 21.234 12.102 1 83.38 382 HIS A C 1
ATOM 3087 O O . HIS A 1 382 ? -33.188 22.266 12.062 1 83.38 382 HIS A O 1
ATOM 3093 N N . SER A 1 383 ? -32.594 20.359 13.023 1 89.44 383 SER A N 1
ATOM 3094 C CA . SER A 1 383 ? -33.281 20.734 14.258 1 89.44 383 SER A CA 1
ATOM 3095 C C . SER A 1 383 ? -32.344 21.562 15.164 1 89.44 383 SER A C 1
ATOM 3097 O O . SER A 1 383 ? -31.359 21.047 15.672 1 89.44 383 SER A O 1
ATOM 3099 N N . LEU A 1 384 ? -32.656 22.781 15.453 1 88.69 384 LEU A N 1
ATOM 3100 C CA . LEU A 1 384 ? -31.781 23.703 16.172 1 88.69 384 LEU A CA 1
ATOM 3101 C C . LEU A 1 384 ? -31.828 23.438 17.672 1 88.69 384 LEU A C 1
ATOM 3103 O O . LEU A 1 384 ? -30.828 23.609 18.375 1 88.69 384 LEU A O 1
ATOM 3107 N N . THR A 1 385 ? -33.062 23.141 18.156 1 91.62 385 THR A N 1
ATOM 3108 C CA . THR A 1 385 ? -33.219 22.891 19.594 1 91.62 385 THR A CA 1
ATOM 3109 C C . THR A 1 385 ? -33.719 21.484 19.844 1 91.62 385 THR A C 1
ATOM 3111 O O . THR A 1 385 ? -34.219 20.812 18.922 1 91.62 385 THR A O 1
ATOM 3114 N N . GLU A 1 386 ? -33.562 21.016 21.078 1 94.62 386 GLU A N 1
ATOM 3115 C CA . GLU A 1 386 ? -33.969 19.688 21.484 1 94.62 386 GLU A CA 1
ATOM 3116 C C . GLU A 1 386 ? -35.5 19.516 21.312 1 94.62 386 GLU A C 1
ATOM 3118 O O . GLU A 1 386 ? -35.969 18.453 20.859 1 94.62 386 GLU A O 1
ATOM 3123 N N . ASP A 1 387 ? -36.188 20.578 21.578 1 94.06 387 ASP A N 1
ATOM 3124 C CA . ASP A 1 387 ? -37.656 20.531 21.484 1 94.06 387 ASP A CA 1
ATOM 3125 C C . ASP A 1 387 ? -38.094 20.359 20.031 1 94.06 387 ASP A C 1
ATOM 3127 O O . ASP A 1 387 ? -39 19.578 19.75 1 94.06 387 ASP A O 1
ATOM 3131 N N . VAL A 1 388 ? -37.5 21.141 19.234 1 92.88 388 VAL A N 1
ATOM 3132 C CA . VAL A 1 388 ? -37.844 21.062 17.812 1 92.88 388 VAL A CA 1
ATOM 3133 C C . VAL A 1 388 ? -37.531 19.656 17.281 1 92.88 388 VAL A C 1
ATOM 3135 O O . VAL A 1 388 ? -38.312 19.109 16.5 1 92.88 388 VAL A O 1
ATOM 3138 N N . PHE A 1 389 ? -36.438 19.047 17.797 1 94.94 389 PHE A N 1
ATOM 3139 C CA . PHE A 1 389 ? -36.094 17.703 17.391 1 94.94 389 PHE A CA 1
ATOM 3140 C C . PHE A 1 389 ? -37.156 16.703 17.828 1 94.94 389 PHE A C 1
ATOM 3142 O O . PHE A 1 389 ? -37.594 15.859 17.047 1 94.94 389 PHE A O 1
ATOM 3149 N N . GLU A 1 390 ? -37.562 16.812 19.031 1 96.25 390 GLU A N 1
ATOM 3150 C CA . GLU A 1 390 ? -38.531 15.891 19.578 1 96.25 390 GLU A CA 1
ATOM 3151 C C . GLU A 1 390 ? -39.844 15.969 18.812 1 96.25 390 GLU A C 1
ATOM 3153 O O . GLU A 1 390 ? -40.469 14.938 18.531 1 96.25 390 GLU A O 1
ATOM 3158 N N . ASP A 1 391 ? -40.219 17.188 18.438 1 95.31 391 ASP A N 1
ATOM 3159 C CA . ASP A 1 391 ? -41.438 17.375 17.672 1 95.31 391 ASP A CA 1
ATOM 3160 C C . ASP A 1 391 ? -41.344 16.781 16.281 1 95.31 391 ASP A C 1
ATOM 3162 O O . ASP A 1 391 ? -42.25 16.078 15.82 1 95.31 391 ASP A O 1
ATOM 3166 N N . ARG A 1 392 ? -40.25 17.062 15.695 1 94.56 392 ARG A N 1
ATOM 3167 C CA . ARG A 1 392 ? -40.062 16.562 14.344 1 94.56 392 ARG A CA 1
ATOM 3168 C C . ARG A 1 392 ? -39.938 15.047 14.344 1 94.56 392 ARG A C 1
ATOM 3170 O O . ARG A 1 392 ? -40.375 14.383 13.406 1 94.56 392 ARG A O 1
ATOM 3177 N N . TRP A 1 393 ? -39.25 14.562 15.398 1 95.5 393 TRP A N 1
ATOM 3178 C CA . TRP A 1 393 ? -39.062 13.117 15.5 1 95.5 393 TRP A CA 1
ATOM 3179 C C . TRP A 1 393 ? -40.406 12.414 15.656 1 95.5 393 TRP A C 1
ATOM 3181 O O . TRP A 1 393 ? -40.688 11.414 14.977 1 95.5 393 TRP A O 1
ATOM 3191 N N . LYS A 1 394 ? -41.312 12.961 16.453 1 94.81 394 LYS A N 1
ATOM 3192 C CA . LYS A 1 394 ? -42.625 12.398 16.656 1 94.81 394 LYS A CA 1
ATOM 3193 C C . LYS A 1 394 ? -43.438 12.445 15.359 1 94.81 394 LYS A C 1
ATOM 3195 O O . LYS A 1 394 ? -44.125 11.484 15.008 1 94.81 394 LYS A O 1
ATOM 3200 N N . ALA A 1 395 ? -43.344 13.547 14.734 1 94.69 395 ALA A N 1
ATOM 3201 C CA . ALA A 1 395 ? -44.031 13.703 13.469 1 94.69 395 ALA A CA 1
ATOM 3202 C C . ALA A 1 395 ? -43.531 12.703 12.43 1 94.69 395 ALA A C 1
ATOM 3204 O O . ALA A 1 395 ? -44.344 12.156 11.656 1 94.69 395 ALA A O 1
ATOM 3205 N N . LEU A 1 396 ? -42.281 12.516 12.438 1 94 396 LEU A N 1
ATOM 3206 C CA . LEU A 1 396 ? -41.656 11.594 11.492 1 94 396 LEU A CA 1
ATOM 3207 C C . LEU A 1 396 ? -42.125 10.164 11.742 1 94 396 LEU A C 1
ATOM 3209 O O . LEU A 1 396 ? -42.438 9.438 10.805 1 94 396 LEU A O 1
ATOM 3213 N N . ILE A 1 397 ? -42.188 9.766 12.984 1 93.44 397 ILE A N 1
ATOM 3214 C CA . ILE A 1 397 ? -42.562 8.414 13.367 1 93.44 397 ILE A CA 1
ATOM 3215 C C . ILE A 1 397 ? -44.031 8.172 12.984 1 93.44 397 ILE A C 1
ATOM 3217 O O . ILE A 1 397 ? -44.375 7.105 12.477 1 93.44 397 ILE A O 1
ATOM 3221 N N . LEU A 1 398 ? -44.812 9.195 13.188 1 93.25 398 LEU A N 1
ATOM 3222 C CA . LEU A 1 398 ? -46.25 9.078 12.898 1 93.25 398 LEU A CA 1
ATOM 3223 C C . LEU A 1 398 ? -46.5 9.078 11.391 1 93.25 398 LEU A C 1
ATOM 3225 O O . LEU A 1 398 ? -47.25 8.258 10.891 1 93.25 398 LEU A O 1
ATOM 3229 N N . LYS A 1 399 ? -45.844 9.945 10.766 1 93.44 399 LYS A N 1
ATOM 3230 C CA . LYS A 1 399 ? -46.062 10.141 9.336 1 93.44 399 LYS A CA 1
ATOM 3231 C C . LYS A 1 399 ? -45.688 8.906 8.539 1 93.44 399 LYS A C 1
ATOM 3233 O O . LYS A 1 399 ? -46.344 8.539 7.578 1 93.44 399 LYS A O 1
ATOM 3238 N N . TYR A 1 400 ? -44.656 8.266 8.914 1 92.5 400 TYR A N 1
ATOM 3239 C CA . TYR A 1 400 ? -44.125 7.168 8.102 1 92.5 400 TYR A CA 1
ATOM 3240 C C . TYR A 1 400 ? -44.312 5.832 8.812 1 92.5 400 TYR A C 1
ATOM 3242 O O . TYR A 1 400 ? -43.719 4.828 8.43 1 92.5 400 TYR A O 1
ATOM 3250 N N . ASN A 1 401 ? -45.031 5.789 9.891 1 88.12 401 ASN A N 1
ATOM 3251 C CA . ASN A 1 401 ? -45.406 4.59 10.641 1 88.12 401 ASN A CA 1
ATOM 3252 C C . ASN A 1 401 ? -44.156 3.812 11.078 1 88.12 401 ASN A C 1
ATOM 3254 O O . ASN A 1 401 ? -44.031 2.619 10.797 1 88.12 401 ASN A O 1
ATOM 3258 N N . LEU A 1 402 ? -43.25 4.516 11.727 1 91.25 402 LEU A N 1
ATOM 3259 C CA . LEU A 1 402 ? -42 3.928 12.125 1 91.25 402 LEU A CA 1
ATOM 3260 C C . LEU A 1 402 ? -42.031 3.432 13.562 1 91.25 402 LEU A C 1
ATOM 3262 O O . LEU A 1 402 ? -41 3.139 14.164 1 91.25 402 LEU A O 1
ATOM 3266 N N . GLU A 1 403 ? -43.188 3.287 14.188 1 87.5 403 GLU A N 1
ATOM 3267 C CA . GLU A 1 403 ? -43.344 2.914 15.594 1 87.5 403 GLU A CA 1
ATOM 3268 C C . GLU A 1 403 ? -42.781 1.524 15.859 1 87.5 403 GLU A C 1
ATOM 3270 O O . GLU A 1 403 ? -42.219 1.273 16.922 1 87.5 403 GLU A O 1
ATOM 3275 N N . GLY A 1 404 ? -42.812 0.713 14.93 1 83.44 404 GLY A N 1
ATOM 3276 C CA . GLY A 1 404 ? -42.375 -0.657 15.133 1 83.44 404 GLY A CA 1
ATOM 3277 C C . GLY A 1 404 ? -40.906 -0.875 14.75 1 83.44 404 GLY A C 1
ATOM 3278 O O . GLY A 1 404 ? -40.375 -1.978 14.906 1 83.44 404 GLY A O 1
ATOM 3279 N N . ASN A 1 405 ? -40.25 0.109 14.344 1 88.75 405 ASN A N 1
ATOM 3280 C CA . ASN A 1 405 ? -38.875 -0.049 13.945 1 88.75 405 ASN A CA 1
ATOM 3281 C C . ASN A 1 405 ? -37.938 -0.035 15.148 1 88.75 405 ASN A C 1
ATOM 3283 O O . ASN A 1 405 ? -37.562 1.032 15.656 1 88.75 405 ASN A O 1
ATOM 3287 N N . THR A 1 406 ? -37.5 -1.175 15.523 1 88 406 THR A N 1
ATOM 3288 C CA . THR A 1 406 ? -36.688 -1.342 16.734 1 88 406 THR A CA 1
ATOM 3289 C C . THR A 1 406 ? -35.344 -0.663 16.578 1 88 406 THR A C 1
ATOM 3291 O O . THR A 1 406 ? -34.781 -0.15 17.562 1 88 406 THR A O 1
ATOM 3294 N N . TRP A 1 407 ? -34.781 -0.677 15.438 1 89.44 407 TRP A N 1
ATOM 3295 C CA . TRP A 1 407 ? -33.469 -0.063 15.211 1 89.44 407 TRP A CA 1
ATOM 3296 C C . TRP A 1 407 ? -33.531 1.446 15.422 1 89.44 407 TRP A C 1
ATOM 3298 O O . TRP A 1 407 ? -32.688 2.025 16.094 1 89.44 407 TRP A O 1
ATOM 3308 N N . LEU A 1 408 ? -34.625 2.033 14.906 1 90.94 408 LEU A N 1
ATOM 3309 C CA . LEU A 1 408 ? -34.781 3.473 15.07 1 90.94 408 LEU A CA 1
ATOM 3310 C C . LEU A 1 408 ? -35.062 3.826 16.531 1 90.94 408 LEU A C 1
ATOM 3312 O O . LEU A 1 408 ? -34.656 4.883 17 1 90.94 408 LEU A O 1
ATOM 3316 N N . GLN A 1 409 ? -35.781 2.998 17.125 1 91.56 409 GLN A N 1
ATOM 3317 C CA . GLN A 1 409 ? -36.031 3.209 18.547 1 91.56 409 GLN A CA 1
ATOM 3318 C C . GLN A 1 409 ? -34.75 3.162 19.359 1 91.56 409 GLN A C 1
ATOM 3320 O O . GLN A 1 409 ? -34.562 3.928 20.312 1 91.56 409 GLN A O 1
ATOM 3325 N N . GLY A 1 410 ? -33.906 2.223 18.953 1 91.44 410 GLY A N 1
ATOM 3326 C CA . GLY A 1 410 ? -32.594 2.172 19.594 1 91.44 410 GLY A CA 1
ATOM 3327 C C . GLY A 1 410 ? -31.766 3.424 19.359 1 91.44 410 GLY A C 1
ATOM 3328 O O . GLY A 1 410 ? -31.094 3.906 20.266 1 91.44 410 GLY A O 1
ATOM 3329 N N . LEU A 1 411 ? -31.828 3.959 18.203 1 91.75 411 LEU A N 1
ATOM 3330 C CA . LEU A 1 411 ? -31.109 5.184 17.875 1 91.75 411 LEU A CA 1
ATOM 3331 C C . LEU A 1 411 ? -31.672 6.371 18.656 1 91.75 411 LEU A C 1
ATOM 3333 O O . LEU A 1 411 ? -30.922 7.266 19.047 1 91.75 411 LEU A O 1
ATOM 3337 N N . TYR A 1 412 ? -33 6.352 18.734 1 94.25 412 TYR A N 1
ATOM 3338 C CA . TYR A 1 412 ? -33.625 7.414 19.5 1 94.25 412 TYR A CA 1
ATOM 3339 C C . TYR A 1 412 ? -33.219 7.359 20.969 1 94.25 412 TYR A C 1
ATOM 3341 O O . TYR A 1 412 ? -33 8.398 21.594 1 94.25 412 TYR A O 1
ATOM 3349 N N . ALA A 1 413 ? -33.125 6.188 21.453 1 93.44 413 ALA A N 1
ATOM 3350 C CA . ALA A 1 413 ? -32.688 6.027 22.844 1 93.44 413 ALA A CA 1
ATOM 3351 C C . ALA A 1 413 ? -31.297 6.594 23.062 1 93.44 413 ALA A C 1
ATOM 3353 O O . ALA A 1 413 ? -30.969 7.051 24.172 1 93.44 413 ALA A O 1
ATOM 3354 N N . LEU A 1 414 ? -30.484 6.59 22.062 1 93.62 414 LEU A N 1
ATOM 3355 C CA . LEU A 1 414 ? -29.125 7.09 22.125 1 93.62 414 LEU A CA 1
ATOM 3356 C C . LEU A 1 414 ? -29.031 8.523 21.609 1 93.62 414 LEU A C 1
ATOM 3358 O O . LEU A 1 414 ? -27.953 9.023 21.328 1 93.62 414 LEU A O 1
ATOM 3362 N N . LYS A 1 415 ? -30.109 9.227 21.484 1 93.75 415 LYS A N 1
ATOM 3363 C CA . LYS A 1 415 ? -30.203 10.531 20.844 1 93.75 415 LYS A CA 1
ATOM 3364 C C . LYS A 1 415 ? -29.219 11.516 21.469 1 93.75 415 LYS A C 1
ATOM 3366 O O . LYS A 1 415 ? -28.641 12.359 20.766 1 93.75 415 LYS A O 1
ATOM 3371 N N . HIS A 1 416 ? -28.891 11.43 22.703 1 93.38 416 HIS A N 1
ATOM 3372 C CA . HIS A 1 416 ? -28.031 12.367 23.406 1 93.38 416 HIS A CA 1
ATOM 3373 C C . HIS A 1 416 ? -26.578 12.211 22.984 1 93.38 416 HIS A C 1
ATOM 3375 O O . HIS A 1 416 ? -25.75 13.102 23.219 1 93.38 416 HIS A O 1
ATOM 3381 N N . LYS A 1 417 ? -26.297 11.102 22.234 1 93.81 417 LYS A N 1
ATOM 3382 C CA . LYS A 1 417 ? -24.906 10.805 21.922 1 93.81 417 LYS A CA 1
ATOM 3383 C C . LYS A 1 417 ? -24.609 11.094 20.453 1 93.81 417 LYS A C 1
ATOM 3385 O O . LYS A 1 417 ? -23.438 11.172 20.047 1 93.81 417 LYS A O 1
ATOM 3390 N N . TRP A 1 418 ? -25.641 11.289 19.641 1 92.31 418 TRP A N 1
ATOM 3391 C CA . TRP A 1 418 ? -25.281 11.406 18.219 1 92.31 418 TRP A CA 1
ATOM 3392 C C . TRP A 1 418 ? -26.109 12.484 17.531 1 92.31 418 TRP A C 1
ATOM 3394 O O . TRP A 1 418 ? -25.719 13.008 16.484 1 92.31 418 TRP A O 1
ATOM 3404 N N . VAL A 1 419 ? -27.266 12.867 18.094 1 92.56 419 VAL A N 1
ATOM 3405 C CA . VAL A 1 419 ? -28.109 13.883 17.453 1 92.56 419 VAL A CA 1
ATOM 3406 C C . VAL A 1 419 ? -27.531 15.273 17.734 1 92.56 419 VAL A C 1
ATOM 3408 O O . VAL A 1 419 ? -27.25 15.617 18.891 1 92.56 419 VAL A O 1
ATOM 3411 N N . GLU A 1 420 ? -27.406 16.062 16.828 1 89.81 420 GLU A N 1
ATOM 3412 C CA . GLU A 1 420 ? -26.688 17.344 16.875 1 89.81 420 GLU A CA 1
ATOM 3413 C C . GLU A 1 420 ? -27.344 18.297 17.875 1 89.81 420 GLU A C 1
ATOM 3415 O O . GLU A 1 420 ? -26.656 19.031 18.578 1 89.81 420 GLU A O 1
ATOM 3420 N N . SER A 1 421 ? -28.734 18.344 17.891 1 92.06 421 SER A N 1
ATOM 3421 C CA . SER A 1 421 ? -29.422 19.25 18.797 1 92.06 421 SER A CA 1
ATOM 3422 C C . SER A 1 421 ? -29.016 19 20.25 1 92.06 421 SER A C 1
ATOM 3424 O O . SER A 1 421 ? -29.016 19.922 21.062 1 92.06 421 SER A O 1
ATOM 3426 N N . TYR A 1 422 ? -28.609 17.766 20.516 1 92.75 422 TYR A N 1
ATOM 3427 C CA . TYR A 1 422 ? -28.203 17.422 21.875 1 92.75 422 TYR A CA 1
ATOM 3428 C C . TYR A 1 422 ? -26.703 17.547 22.047 1 92.75 422 TYR A C 1
ATOM 3430 O O . TYR A 1 422 ? -26.219 18 23.078 1 92.75 422 TYR A O 1
ATOM 3438 N N . THR A 1 423 ? -25.922 17.203 21.078 1 92.31 423 THR A N 1
ATOM 3439 C CA . THR A 1 423 ? -24.469 17.094 21.203 1 92.31 423 THR A CA 1
ATOM 3440 C C . THR A 1 423 ? -23.812 18.469 21.062 1 92.31 423 THR A C 1
ATOM 3442 O O . THR A 1 423 ? -22.672 18.656 21.453 1 92.31 423 THR A O 1
ATOM 3445 N N . ARG A 1 424 ? -24.484 19.453 20.609 1 91.38 424 ARG A N 1
ATOM 3446 C CA . ARG A 1 424 ? -23.922 20.781 20.375 1 91.38 424 ARG A CA 1
ATOM 3447 C C . ARG A 1 424 ? -23.641 21.484 21.703 1 91.38 424 ARG A C 1
ATOM 3449 O O . ARG A 1 424 ? -22.906 22.484 21.734 1 91.38 424 ARG A O 1
ATOM 3456 N N . ASN A 1 425 ? -24.094 20.922 22.734 1 88.88 425 ASN A N 1
ATOM 3457 C CA . ASN A 1 425 ? -23.875 21.5 24.047 1 88.88 425 ASN A CA 1
ATOM 3458 C C . ASN A 1 425 ? -22.5 21.141 24.609 1 88.88 425 ASN A C 1
ATOM 3460 O O . ASN A 1 425 ? -22.047 21.703 25.609 1 88.88 425 ASN A O 1
ATOM 3464 N N . THR A 1 426 ? -21.906 20.266 23.906 1 92.06 426 THR A N 1
ATOM 3465 C CA . THR A 1 426 ? -20.609 19.781 24.344 1 92.06 426 THR A CA 1
ATOM 3466 C C . THR A 1 426 ? -19.516 20.188 23.359 1 92.06 426 THR A C 1
ATOM 3468 O O . THR A 1 426 ? -19.719 20.109 22.141 1 92.06 426 THR A O 1
ATOM 3471 N N . PHE A 1 427 ? -18.422 20.594 23.953 1 94.81 427 PHE A N 1
ATOM 3472 C CA . PHE A 1 427 ? -17.297 20.953 23.094 1 94.81 427 PHE A CA 1
ATOM 3473 C C . PHE A 1 427 ? -16.703 19.719 22.438 1 94.81 427 PHE A C 1
ATOM 3475 O O . PHE A 1 427 ? -16.281 18.781 23.125 1 94.81 427 PHE A O 1
ATOM 3482 N N . SER A 1 428 ? -16.672 19.719 21.156 1 93.62 428 SER A N 1
ATOM 3483 C CA . SER A 1 428 ? -16.125 18.578 20.406 1 93.62 428 SER A CA 1
ATOM 3484 C C . SER A 1 428 ? -15.086 19.016 19.391 1 93.62 428 SER A C 1
ATOM 3486 O O . SER A 1 428 ? -14.695 18.25 18.516 1 93.62 428 SER A O 1
ATOM 3488 N N . ALA A 1 429 ? -14.641 20.25 19.406 1 93.06 429 ALA A N 1
ATOM 3489 C CA . ALA A 1 429 ? -13.719 20.797 18.422 1 93.06 429 ALA A CA 1
ATOM 3490 C C . ALA A 1 429 ? -14.25 20.594 17 1 93.06 429 ALA A C 1
ATOM 3492 O O . ALA A 1 429 ? -13.469 20.422 16.062 1 93.06 429 ALA A O 1
ATOM 3493 N N . GLY A 1 430 ? -15.523 20.5 16.906 1 88.38 430 GLY A N 1
ATOM 3494 C CA . GLY A 1 430 ? -16.141 20.344 15.602 1 88.38 430 GLY A CA 1
ATOM 3495 C C . GLY A 1 430 ? -16.047 18.938 15.055 1 88.38 430 GLY A C 1
ATOM 3496 O O . GLY A 1 430 ? -16.438 18.672 13.914 1 88.38 430 GLY A O 1
ATOM 3497 N N . GLN A 1 431 ? -15.539 17.969 15.82 1 87.81 431 GLN A N 1
ATOM 3498 C CA . GLN A 1 431 ? -15.406 16.578 15.383 1 87.81 431 GLN A CA 1
ATOM 3499 C C . GLN A 1 431 ? -16.703 15.812 15.617 1 87.81 431 GLN A C 1
ATOM 3501 O O . GLN A 1 431 ? -17.328 15.938 16.672 1 87.81 431 GLN A O 1
ATOM 3506 N N . LYS A 1 432 ? -17.109 15.102 14.523 1 78.38 432 LYS A N 1
ATOM 3507 C CA . LYS A 1 432 ? -18.312 14.297 14.656 1 78.38 432 LYS A CA 1
ATOM 3508 C C . LYS A 1 432 ? -18.047 12.852 14.242 1 78.38 432 LYS A C 1
ATOM 3510 O O . LYS A 1 432 ? -18.938 11.992 14.352 1 78.38 432 LYS A O 1
ATOM 3515 N N . THR A 1 433 ? -16.906 12.711 13.758 1 74.81 433 THR A N 1
ATOM 3516 C CA . THR A 1 433 ? -16.578 11.391 13.227 1 74.81 433 THR A CA 1
ATOM 3517 C C . THR A 1 433 ? -15.242 10.898 13.789 1 74.81 433 THR A C 1
ATOM 3519 O O . THR A 1 433 ? -14.5 11.672 14.406 1 74.81 433 THR A O 1
ATOM 3522 N N . THR A 1 434 ? -15.125 9.648 13.664 1 72.94 434 THR A N 1
ATOM 3523 C CA . THR A 1 434 ? -13.852 9.055 14.055 1 72.94 434 THR A CA 1
ATOM 3524 C C . THR A 1 434 ? -12.867 9.078 12.883 1 72.94 434 THR A C 1
ATOM 3526 O O . THR A 1 434 ? -11.891 8.336 12.875 1 72.94 434 THR A O 1
ATOM 3529 N N . SER A 1 435 ? -13.195 9.875 11.875 1 67.69 435 SER A N 1
ATOM 3530 C CA . SER A 1 435 ? -12.398 9.938 10.648 1 67.69 435 SER A CA 1
ATOM 3531 C C . SER A 1 435 ? -10.945 10.281 10.953 1 67.69 435 SER A C 1
ATOM 3533 O O . SER A 1 435 ? -10.039 9.875 10.219 1 67.69 435 SER A O 1
ATOM 3535 N N . ARG A 1 436 ? -10.789 10.977 11.992 1 71.56 436 ARG A N 1
ATOM 3536 C CA . ARG A 1 436 ? -9.43 11.352 12.367 1 71.56 436 ARG A CA 1
ATOM 3537 C C . ARG A 1 436 ? -8.609 10.125 12.75 1 71.56 436 ARG A C 1
ATOM 3539 O O . ARG A 1 436 ? -7.414 10.047 12.445 1 71.56 436 ARG A O 1
ATOM 3546 N N . SER A 1 437 ? -9.344 9.258 13.367 1 73.12 437 SER A N 1
ATOM 3547 C CA . SER A 1 437 ? -8.672 8.008 13.727 1 73.12 437 SER A CA 1
ATOM 3548 C C . SER A 1 437 ? -8.359 7.18 12.484 1 73.12 437 SER A C 1
ATOM 3550 O O . SER A 1 437 ? -7.281 6.59 12.375 1 73.12 437 SER A O 1
ATOM 3552 N N . GLU A 1 438 ? -9.242 7.195 11.531 1 70.75 438 GLU A N 1
ATOM 3553 C CA . GLU A 1 438 ? -9.031 6.465 10.289 1 70.75 438 GLU A CA 1
ATOM 3554 C C . GLU A 1 438 ? -7.875 7.066 9.492 1 70.75 438 GLU A C 1
ATOM 3556 O O . GLU A 1 438 ? -7.082 6.336 8.891 1 70.75 438 GLU A O 1
ATOM 3561 N N . GLY A 1 439 ? -7.84 8.375 9.477 1 68.12 439 GLY A N 1
ATOM 3562 C CA . GLY A 1 439 ? -6.727 9.047 8.828 1 68.12 439 GLY A CA 1
ATOM 3563 C C . GLY A 1 439 ? -5.383 8.719 9.453 1 68.12 439 GLY A C 1
ATOM 3564 O O . GLY A 1 439 ? -4.387 8.547 8.742 1 68.12 439 GLY A O 1
ATOM 3565 N N . MET A 1 440 ? -5.539 8.57 10.727 1 72.94 440 MET A N 1
ATOM 3566 C CA . MET A 1 440 ? -4.32 8.219 11.453 1 72.94 440 MET A CA 1
ATOM 3567 C C . MET A 1 440 ? -3.865 6.805 11.109 1 72.94 440 MET A C 1
ATOM 3569 O O . MET A 1 440 ? -2.668 6.551 10.977 1 72.94 440 MET A O 1
ATOM 3573 N N . ASN A 1 441 ? -4.82 5.953 10.906 1 70.12 441 ASN A N 1
ATOM 3574 C CA . ASN A 1 441 ? -4.48 4.578 10.547 1 70.12 441 ASN A CA 1
ATOM 3575 C C . ASN A 1 441 ? -3.75 4.516 9.211 1 70.12 441 ASN A C 1
ATOM 3577 O O . ASN A 1 441 ? -2.812 3.732 9.047 1 70.12 441 ASN A O 1
ATOM 3581 N N . ALA A 1 442 ? -4.195 5.348 8.367 1 67.94 442 ALA A N 1
ATOM 3582 C CA . ALA A 1 442 ? -3.537 5.395 7.059 1 67.94 442 ALA A CA 1
ATOM 3583 C C . ALA A 1 442 ? -2.078 5.82 7.199 1 67.94 442 ALA A C 1
ATOM 3585 O O . ALA A 1 442 ? -1.211 5.324 6.477 1 67.94 442 ALA A O 1
ATOM 3586 N N . TYR A 1 443 ? -1.927 6.629 8.148 1 66.69 443 TYR A N 1
ATOM 3587 C CA . TYR A 1 443 ? -0.576 7.105 8.422 1 66.69 443 TYR A CA 1
ATOM 3588 C C . TYR A 1 443 ? 0.301 5.984 8.961 1 66.69 443 TYR A C 1
ATOM 3590 O O . TYR A 1 443 ? 1.455 5.836 8.555 1 66.69 443 TYR A O 1
ATOM 3598 N N . PHE A 1 444 ? -0.295 5.195 9.742 1 75.81 444 PHE A N 1
ATOM 3599 C CA . PHE A 1 444 ? 0.444 4.105 10.359 1 75.81 444 PHE A CA 1
ATOM 3600 C C . PHE A 1 444 ? 0.638 2.955 9.375 1 75.81 444 PHE A C 1
ATOM 3602 O O . PHE A 1 444 ? 1.619 2.213 9.469 1 75.81 444 PHE A O 1
ATOM 3609 N N . ASP A 1 445 ? -0.229 2.914 8.391 1 72.56 445 ASP A N 1
ATOM 3610 C CA . ASP A 1 445 ? -0.181 1.831 7.41 1 72.56 445 ASP A CA 1
ATOM 3611 C C . ASP A 1 445 ? 1.1 1.896 6.582 1 72.56 445 ASP A C 1
ATOM 3613 O O . ASP A 1 445 ? 1.536 0.889 6.02 1 72.56 445 ASP A O 1
ATOM 3617 N N . ALA A 1 446 ? 1.608 3.023 6.57 1 72.44 446 ALA A N 1
ATOM 3618 C CA . ALA A 1 446 ? 2.842 3.178 5.805 1 72.44 446 ALA A CA 1
ATOM 3619 C C . ALA A 1 446 ? 4.02 2.525 6.523 1 72.44 446 ALA A C 1
ATOM 3621 O O . ALA A 1 446 ? 5.062 2.27 5.914 1 72.44 446 ALA A O 1
ATOM 3622 N N . TYR A 1 447 ? 3.744 2.174 7.848 1 73.44 447 TYR A N 1
ATOM 3623 C CA . TYR A 1 447 ? 4.867 1.69 8.641 1 73.44 447 TYR A CA 1
ATOM 3624 C C . TYR A 1 447 ? 4.609 0.278 9.148 1 73.44 447 TYR A C 1
ATOM 3626 O O . TYR A 1 447 ? 5.547 -0.462 9.453 1 73.44 447 TYR A O 1
ATOM 3634 N N . VAL A 1 448 ? 3.35 0.002 9.32 1 78.5 448 VAL A N 1
ATOM 3635 C CA . VAL A 1 448 ? 3.035 -1.251 10 1 78.5 448 VAL A CA 1
ATOM 3636 C C . VAL A 1 448 ? 2.074 -2.074 9.148 1 78.5 448 VAL A C 1
ATOM 3638 O O . VAL A 1 448 ? 1.354 -1.527 8.312 1 78.5 448 VAL A O 1
ATOM 3641 N N . GLY A 1 449 ? 2.139 -3.396 9.312 1 76.75 449 GLY A N 1
ATOM 3642 C CA . GLY A 1 449 ? 1.253 -4.32 8.617 1 76.75 449 GLY A CA 1
ATOM 3643 C C . GLY A 1 449 ? 0.95 -5.57 9.422 1 76.75 449 GLY A C 1
ATOM 3644 O O . GLY A 1 449 ? 1.392 -5.707 10.562 1 76.75 449 GLY A O 1
ATOM 3645 N N . SER A 1 450 ? 0.214 -6.48 8.82 1 79.62 450 SER A N 1
ATOM 3646 C CA . SER A 1 450 ? -0.283 -7.672 9.5 1 79.62 450 SER A CA 1
ATOM 3647 C C . SER A 1 450 ? 0.857 -8.617 9.859 1 79.62 450 SER A C 1
ATOM 3649 O O . SER A 1 450 ? 0.707 -9.477 10.727 1 79.62 450 SER A O 1
ATOM 3651 N N . CYS A 1 451 ? 2.012 -8.438 9.258 1 77.81 451 CYS A N 1
ATOM 3652 C CA . CYS A 1 451 ? 3.127 -9.344 9.508 1 77.81 451 CYS A CA 1
ATOM 3653 C C . CYS A 1 451 ? 4.184 -8.68 10.375 1 77.81 451 CYS A C 1
ATOM 3655 O O . CYS A 1 451 ? 5.223 -9.281 10.664 1 77.81 451 CYS A O 1
ATOM 3657 N N . THR A 1 452 ? 3.932 -7.527 10.875 1 85.56 452 THR A N 1
ATOM 3658 C CA . THR A 1 452 ? 4.91 -6.75 11.625 1 85.56 452 THR A CA 1
ATOM 3659 C C . THR A 1 452 ? 5.027 -7.262 13.062 1 85.56 452 THR A C 1
ATOM 3661 O O . THR A 1 452 ? 4.016 -7.441 13.742 1 85.56 452 THR A O 1
ATOM 3664 N N . GLY A 1 453 ? 6.242 -7.531 13.484 1 87.19 453 GLY A N 1
ATOM 3665 C CA . GLY A 1 453 ? 6.473 -7.875 14.875 1 87.19 453 GLY A CA 1
ATOM 3666 C C . GLY A 1 453 ? 6.242 -6.711 15.828 1 87.19 453 GLY A C 1
ATOM 3667 O O . GLY A 1 453 ? 6.094 -5.57 15.391 1 87.19 453 GLY A O 1
ATOM 3668 N N . LEU A 1 454 ? 6.246 -6.996 17.094 1 89.69 454 LEU A N 1
ATOM 3669 C CA . LEU A 1 454 ? 5.91 -5.969 18.078 1 89.69 454 LEU A CA 1
ATOM 3670 C C . LEU A 1 454 ? 7.016 -4.922 18.172 1 89.69 454 LEU A C 1
ATOM 3672 O O . LEU A 1 454 ? 6.738 -3.732 18.328 1 89.69 454 LEU A O 1
ATOM 3676 N N . LYS A 1 455 ? 8.219 -5.391 18.141 1 89.56 455 LYS A N 1
ATOM 3677 C CA . LYS A 1 455 ? 9.312 -4.422 18.188 1 89.56 455 LYS A CA 1
ATOM 3678 C C . LYS A 1 455 ? 9.258 -3.477 16.984 1 89.56 455 LYS A C 1
ATOM 3680 O O . LYS A 1 455 ? 9.352 -2.258 17.156 1 89.56 455 LYS A O 1
ATOM 3685 N N . ASP A 1 456 ? 9.125 -4.09 15.797 1 86.94 456 ASP A N 1
ATOM 3686 C CA . ASP A 1 456 ? 9.023 -3.283 14.586 1 86.94 456 ASP A CA 1
ATOM 3687 C C . ASP A 1 456 ? 7.797 -2.377 14.633 1 86.94 456 ASP A C 1
ATOM 3689 O O . ASP A 1 456 ? 7.816 -1.266 14.094 1 86.94 456 ASP A O 1
ATOM 3693 N N . PHE A 1 457 ? 6.812 -2.857 15.234 1 89.94 457 PHE A N 1
ATOM 3694 C CA . PHE A 1 457 ? 5.582 -2.084 15.359 1 89.94 457 PHE A CA 1
ATOM 3695 C C . PHE A 1 457 ? 5.816 -0.825 16.188 1 89.94 457 PHE A C 1
ATOM 3697 O O . PHE A 1 457 ? 5.414 0.27 15.781 1 89.94 457 PHE A O 1
ATOM 3704 N N . VAL A 1 458 ? 6.41 -1.034 17.281 1 90.31 458 VAL A N 1
ATOM 3705 C CA . VAL A 1 458 ? 6.676 0.086 18.188 1 90.31 458 VAL A CA 1
ATOM 3706 C C . VAL A 1 458 ? 7.582 1.102 17.484 1 90.31 458 VAL A C 1
ATOM 3708 O O . VAL A 1 458 ? 7.359 2.311 17.594 1 90.31 458 VAL A O 1
ATOM 3711 N N . GLU A 1 459 ? 8.531 0.601 16.797 1 87.31 459 GLU A N 1
ATOM 3712 C CA . GLU A 1 459 ? 9.422 1.487 16.062 1 87.31 459 GLU A CA 1
ATOM 3713 C C . GLU A 1 459 ? 8.664 2.281 15.008 1 87.31 459 GLU A C 1
ATOM 3715 O O . GLU A 1 459 ? 8.883 3.482 14.844 1 87.31 459 GLU A O 1
ATOM 3720 N N . GLY A 1 460 ? 7.875 1.562 14.289 1 85.56 460 GLY A N 1
ATOM 3721 C CA . GLY A 1 460 ? 7.066 2.213 13.266 1 85.56 460 GLY A CA 1
ATOM 3722 C C . GLY A 1 460 ? 6.113 3.248 13.836 1 85.56 460 GLY A C 1
ATOM 3723 O O . GLY A 1 460 ? 5.961 4.336 13.273 1 85.56 460 GLY A O 1
ATOM 3724 N N . ALA A 1 461 ? 5.496 2.967 14.945 1 88.25 461 ALA A N 1
ATOM 3725 C CA . ALA A 1 461 ? 4.574 3.889 15.602 1 88.25 461 ALA A CA 1
ATOM 3726 C C . ALA A 1 461 ? 5.293 5.156 16.062 1 88.25 461 ALA A C 1
ATOM 3728 O O . ALA A 1 461 ? 4.758 6.258 15.922 1 88.25 461 ALA A O 1
ATOM 3729 N N . GLN A 1 462 ? 6.457 4.98 16.531 1 86.88 462 GLN A N 1
ATOM 3730 C CA . GLN A 1 462 ? 7.227 6.125 17.016 1 86.88 462 GLN A CA 1
ATOM 3731 C C . GLN A 1 462 ? 7.688 7.004 15.844 1 86.88 462 GLN A C 1
ATOM 3733 O O . GLN A 1 462 ? 7.742 8.227 15.969 1 86.88 462 GLN A O 1
ATOM 3738 N N . LYS A 1 463 ? 8.031 6.363 14.766 1 84.56 463 LYS A N 1
ATOM 3739 C CA . LYS A 1 463 ? 8.391 7.137 13.586 1 84.56 463 LYS A CA 1
ATOM 3740 C C . LYS A 1 463 ? 7.207 7.957 13.078 1 84.56 463 LYS A C 1
ATOM 3742 O O . LYS A 1 463 ? 7.371 9.102 12.648 1 84.56 463 LYS A O 1
ATOM 3747 N N . ALA A 1 464 ? 6.078 7.367 13.094 1 85.06 464 ALA A N 1
ATOM 3748 C CA . ALA A 1 464 ? 4.863 8.07 12.695 1 85.06 464 ALA A CA 1
ATOM 3749 C C . ALA A 1 464 ? 4.586 9.258 13.617 1 85.06 464 ALA A C 1
ATOM 3751 O O . ALA A 1 464 ? 4.172 10.328 13.156 1 85.06 464 ALA A O 1
ATOM 3752 N N . LEU A 1 465 ? 4.812 9.031 14.875 1 88.31 465 LEU A N 1
ATOM 3753 C CA . LEU A 1 465 ? 4.613 10.086 15.852 1 88.31 465 LEU A CA 1
ATOM 3754 C C . LEU A 1 465 ? 5.582 11.242 15.617 1 88.31 465 LEU A C 1
ATOM 3756 O O . LEU A 1 465 ? 5.203 12.414 15.719 1 88.31 465 LEU A O 1
ATOM 3760 N N . GLU A 1 466 ? 6.777 10.906 15.258 1 84.88 466 GLU A N 1
ATOM 3761 C CA . GLU A 1 466 ? 7.781 11.93 14.969 1 84.88 466 GLU A CA 1
ATOM 3762 C C . GLU A 1 466 ? 7.367 12.781 13.781 1 84.88 466 GLU A C 1
ATOM 3764 O O . GLU A 1 466 ? 7.578 14 13.781 1 84.88 466 GLU A O 1
ATOM 3769 N N . ARG A 1 467 ? 6.812 12.203 12.906 1 82.5 467 ARG A N 1
ATOM 3770 C CA . ARG A 1 467 ? 6.359 12.93 11.727 1 82.5 467 ARG A CA 1
ATOM 3771 C C . ARG A 1 467 ? 5.219 13.883 12.07 1 82.5 467 ARG A C 1
ATOM 3773 O O . ARG A 1 467 ? 5.113 14.969 11.5 1 82.5 467 ARG A O 1
ATOM 3780 N N . GLN A 1 468 ? 4.422 13.461 12.922 1 85.75 468 GLN A N 1
ATOM 3781 C CA . GLN A 1 468 ? 3.326 14.312 13.359 1 85.75 468 GLN A CA 1
ATOM 3782 C C . GLN A 1 468 ? 3.85 15.555 14.07 1 85.75 468 GLN A C 1
ATOM 3784 O O . GLN A 1 468 ? 3.348 16.656 13.852 1 85.75 468 GLN A O 1
ATOM 3789 N N . PHE A 1 469 ? 4.84 15.305 14.867 1 86.12 469 PHE A N 1
ATOM 3790 C CA . PHE A 1 469 ? 5.426 16.438 15.578 1 86.12 469 PHE A CA 1
ATOM 3791 C C . PHE A 1 469 ? 6.09 17.406 14.609 1 86.12 469 PHE A C 1
ATOM 3793 O O . PHE A 1 469 ? 6.016 18.625 14.789 1 86.12 469 PHE A O 1
ATOM 3800 N N . MET A 1 470 ? 6.641 16.875 13.578 1 83.88 470 MET A N 1
ATOM 3801 C CA . MET A 1 470 ? 7.301 17.703 12.586 1 83.88 470 MET A CA 1
ATOM 3802 C C . MET A 1 470 ? 6.285 18.531 11.812 1 83.88 470 MET A C 1
ATOM 3804 O O . MET A 1 470 ? 6.543 19.688 11.469 1 83.88 470 MET A O 1
ATOM 3808 N N . ARG A 1 471 ? 5.207 17.984 11.586 1 85.44 471 ARG A N 1
ATOM 3809 C CA . ARG A 1 471 ? 4.152 18.719 10.883 1 85.44 471 ARG A CA 1
ATOM 3810 C C . ARG A 1 471 ? 3.629 19.875 11.727 1 85.44 471 ARG A C 1
ATOM 3812 O O . ARG A 1 471 ? 3.318 20.938 11.203 1 85.44 471 ARG A O 1
ATOM 3819 N N . GLU A 1 472 ? 3.467 19.594 12.984 1 89.19 472 GLU A N 1
ATOM 3820 C CA . GLU A 1 472 ? 3.027 20.656 13.883 1 89.19 472 GLU A CA 1
ATOM 3821 C C . GLU A 1 472 ? 4.047 21.797 13.938 1 89.19 472 GLU A C 1
ATOM 3823 O O . GLU A 1 472 ? 3.678 22.969 13.922 1 89.19 472 GLU A O 1
ATOM 3828 N N . LYS A 1 473 ? 5.266 21.391 13.969 1 84.88 473 LYS A N 1
ATOM 3829 C CA . LYS A 1 473 ? 6.336 22.375 14 1 84.88 473 LYS A CA 1
ATOM 3830 C C . LYS A 1 473 ? 6.332 23.234 12.734 1 84.88 473 LYS A C 1
ATOM 3832 O O . LYS A 1 473 ? 6.547 24.438 12.789 1 84.88 473 LYS A O 1
ATOM 3837 N N . ASP A 1 474 ? 6.098 22.609 11.688 1 85.69 474 ASP A N 1
ATOM 3838 C CA . ASP A 1 474 ? 6.023 23.312 10.414 1 85.69 474 ASP A CA 1
ATOM 3839 C C . ASP A 1 474 ? 4.879 24.328 10.406 1 85.69 474 ASP A C 1
ATOM 3841 O O . ASP A 1 474 ? 5.047 25.453 9.961 1 85.69 474 ASP A O 1
ATOM 3845 N N . GLU A 1 475 ? 3.77 23.969 10.906 1 89.5 475 GLU A N 1
ATOM 3846 C CA . GLU A 1 475 ? 2.611 24.859 10.898 1 89.5 475 GLU A CA 1
ATOM 3847 C C . GLU A 1 475 ? 2.777 25.984 11.914 1 89.5 475 GLU A C 1
ATOM 3849 O O . GLU A 1 475 ? 2.303 27.094 11.695 1 89.5 475 GLU A O 1
ATOM 3854 N N . ASP A 1 476 ? 3.457 25.703 13 1 86.94 476 ASP A N 1
ATOM 3855 C CA . ASP A 1 476 ? 3.779 26.766 13.953 1 86.94 476 ASP A CA 1
ATOM 3856 C C . ASP A 1 476 ? 4.645 27.844 13.312 1 86.94 476 ASP A C 1
ATOM 3858 O O . ASP A 1 476 ? 4.379 29.031 13.477 1 86.94 476 ASP A O 1
ATOM 3862 N N . TYR A 1 477 ? 5.574 27.344 12.625 1 82.12 477 TYR A N 1
ATOM 3863 C CA . TYR A 1 477 ? 6.465 28.266 11.945 1 82.12 477 TYR A CA 1
ATOM 3864 C C . TYR A 1 477 ? 5.707 29.094 10.906 1 82.12 477 TYR A C 1
ATOM 3866 O O . TYR A 1 477 ? 5.863 30.312 10.836 1 82.12 477 TYR A O 1
ATOM 3874 N N . ASN A 1 478 ? 4.914 28.469 10.203 1 82.62 478 ASN A N 1
ATOM 3875 C CA . ASN A 1 478 ? 4.145 29.141 9.164 1 82.62 478 ASN A CA 1
ATOM 3876 C C . ASN A 1 478 ? 3.166 30.156 9.766 1 82.62 478 ASN A C 1
ATOM 3878 O O . ASN A 1 478 ? 2.908 31.203 9.172 1 82.62 478 ASN A O 1
ATOM 3882 N N . THR A 1 479 ? 2.625 29.828 10.875 1 87.06 479 THR A N 1
ATOM 3883 C CA . THR A 1 479 ? 1.661 30.703 11.531 1 87.06 479 THR A CA 1
ATOM 3884 C C . THR A 1 479 ? 2.328 32 11.992 1 87.06 479 THR A C 1
ATOM 3886 O O . THR A 1 479 ? 1.741 33.062 11.891 1 87.06 479 THR A O 1
ATOM 3889 N N . TYR A 1 480 ? 3.541 31.922 12.383 1 79.81 480 TYR A N 1
ATOM 3890 C CA . TYR A 1 480 ? 4.211 33.094 12.938 1 79.81 480 TYR A CA 1
ATOM 3891 C C . TYR A 1 480 ? 4.922 33.875 11.844 1 79.81 480 TYR A C 1
ATOM 3893 O O . TYR A 1 480 ? 5.109 35.094 11.969 1 79.81 480 TYR A O 1
ATOM 3901 N N . HIS A 1 481 ? 5.242 33.219 10.766 1 75.38 481 HIS A N 1
ATOM 3902 C CA . HIS A 1 481 ? 6.145 33.875 9.836 1 75.38 481 HIS A CA 1
ATOM 3903 C C . HIS A 1 481 ? 5.449 34.188 8.516 1 75.38 481 HIS A C 1
ATOM 3905 O O . HIS A 1 481 ? 6.016 34.844 7.648 1 75.38 481 HIS A O 1
ATOM 3911 N N . ARG A 1 482 ? 4.289 33.719 8.422 1 75.75 482 ARG A N 1
ATOM 3912 C CA . ARG A 1 482 ? 3.58 34 7.18 1 75.75 482 ARG A CA 1
ATOM 3913 C C . ARG A 1 482 ? 2.455 35 7.41 1 75.75 482 ARG A C 1
ATOM 3915 O O . ARG A 1 482 ? 1.831 35.031 8.477 1 75.75 482 ARG A O 1
ATOM 3922 N N . SER A 1 483 ? 2.357 35.844 6.41 1 75.06 483 SER A N 1
ATOM 3923 C CA . SER A 1 483 ? 1.28 36.812 6.504 1 75.06 483 SER A CA 1
ATOM 3924 C C . SER A 1 483 ? -0.044 36.25 6.027 1 75.06 483 SER A C 1
ATOM 3926 O O . SER A 1 483 ? -0.062 35.344 5.191 1 75.06 483 SER A O 1
ATOM 3928 N N . ARG A 1 484 ? -1.133 36.781 6.688 1 82.5 484 ARG A N 1
ATOM 3929 C CA . ARG A 1 484 ? -2.471 36.281 6.359 1 82.5 484 ARG A CA 1
ATOM 3930 C C . ARG A 1 484 ? -3.148 37.219 5.344 1 82.5 484 ARG A C 1
ATOM 3932 O O . ARG A 1 484 ? -2.984 38.438 5.395 1 82.5 484 ARG A O 1
ATOM 3939 N N . CYS A 1 485 ? -3.836 36.562 4.434 1 79.88 485 CYS A N 1
ATOM 3940 C CA . CYS A 1 485 ? -4.59 37.344 3.457 1 79.88 485 CYS A CA 1
ATOM 3941 C C . CYS A 1 485 ? -5.957 37.719 4.008 1 79.88 485 CYS A C 1
ATOM 3943 O O . CYS A 1 485 ? -6.715 36.875 4.461 1 79.88 485 CYS A O 1
ATOM 3945 N N . MET A 1 486 ? -6.227 39.094 3.982 1 86.5 486 MET A N 1
ATOM 3946 C CA . MET A 1 486 ? -7.52 39.562 4.453 1 86.5 486 MET A CA 1
ATOM 3947 C C . MET A 1 486 ? -8.539 39.594 3.318 1 86.5 486 MET A C 1
ATOM 3949 O O . MET A 1 486 ? -8.219 40.031 2.209 1 86.5 486 MET A O 1
ATOM 3953 N N . GLN A 1 487 ? -9.695 39.125 3.564 1 83.12 487 GLN A N 1
ATOM 3954 C CA . GLN A 1 487 ? -10.734 39.125 2.547 1 83.12 487 GLN A CA 1
ATOM 3955 C C . GLN A 1 487 ? -11.672 40.312 2.703 1 83.12 487 GLN A C 1
ATOM 3957 O O . GLN A 1 487 ? -12.008 40.969 1.723 1 83.12 487 GLN A O 1
ATOM 3962 N N . MET A 1 488 ? -12.117 40.656 3.914 1 86.19 488 MET A N 1
ATOM 3963 C CA . MET A 1 488 ? -13.102 41.719 4.184 1 86.19 488 MET A CA 1
ATOM 3964 C C . MET A 1 488 ? -12.422 43 4.664 1 86.19 488 MET A C 1
ATOM 3966 O O . MET A 1 488 ? -13.023 44.062 4.648 1 86.19 488 MET A O 1
ATOM 3970 N N . LYS A 1 489 ? -11.18 42.906 5.09 1 83.56 489 LYS A N 1
ATOM 3971 C CA . LYS A 1 489 ? -10.359 44.031 5.535 1 83.56 489 LYS A CA 1
ATOM 3972 C C . LYS A 1 489 ? -11.039 44.781 6.672 1 83.56 489 LYS A C 1
ATOM 3974 O O . LYS A 1 489 ? -11.039 46.031 6.688 1 83.56 489 LYS A O 1
ATOM 3979 N N . THR A 1 490 ? -11.742 44.094 7.48 1 89.5 490 THR A N 1
ATOM 3980 C CA . THR A 1 490 ? -12.352 44.656 8.672 1 89.5 490 THR A CA 1
ATOM 3981 C C . THR A 1 490 ? -11.383 44.625 9.852 1 89.5 490 THR A C 1
ATOM 3983 O O . THR A 1 490 ? -10.414 43.875 9.836 1 89.5 490 THR A O 1
ATOM 3986 N N . ALA A 1 491 ? -11.641 45.469 10.773 1 92.62 491 ALA A N 1
ATOM 3987 C CA . ALA A 1 491 ? -10.828 45.469 11.984 1 92.62 491 ALA A CA 1
ATOM 3988 C C . ALA A 1 491 ? -10.945 44.125 12.727 1 92.62 491 ALA A C 1
ATOM 3990 O O . ALA A 1 491 ? -9.969 43.625 13.305 1 92.62 491 ALA A O 1
ATOM 3991 N N . LEU A 1 492 ? -12.086 43.656 12.633 1 93.88 492 LEU A N 1
ATOM 3992 C CA . LEU A 1 492 ? -12.328 42.344 13.273 1 93.88 492 LEU A CA 1
ATOM 3993 C C . LEU A 1 492 ? -11.484 41.25 12.633 1 93.88 492 LEU A C 1
ATOM 3995 O O . LEU A 1 492 ? -10.93 40.406 13.336 1 93.88 492 LEU A O 1
ATOM 3999 N N . GLU A 1 493 ? -11.414 41.25 11.383 1 93.88 493 GLU A N 1
ATOM 4000 C CA . GLU A 1 493 ? -10.625 40.25 10.641 1 93.88 493 GLU A CA 1
ATOM 4001 C C . GLU A 1 493 ? -9.141 40.375 10.992 1 93.88 493 GLU A C 1
ATOM 4003 O O . GLU A 1 493 ? -8.461 39.344 11.18 1 93.88 493 GLU A O 1
ATOM 4008 N N . HIS A 1 494 ? -8.695 41.594 11.094 1 92.5 494 HIS A N 1
ATOM 4009 C CA . HIS A 1 494 ? -7.293 41.844 11.43 1 92.5 494 HIS A CA 1
ATOM 4010 C C . HIS A 1 494 ? -6.969 41.344 12.836 1 92.5 494 HIS A C 1
ATOM 4012 O O . HIS A 1 494 ? -5.914 40.75 13.062 1 92.5 494 HIS A O 1
ATOM 4018 N N . HIS A 1 495 ? -7.887 41.625 13.672 1 94.94 495 HIS A N 1
ATOM 4019 C CA . HIS A 1 495 ? -7.676 41.156 15.039 1 94.94 495 HIS A CA 1
ATOM 4020 C C . HIS A 1 495 ? -7.676 39.625 15.109 1 94.94 495 HIS A C 1
ATOM 4022 O O . HIS A 1 495 ? -6.828 39.031 15.773 1 94.94 495 HIS A O 1
ATOM 4028 N N . ALA A 1 496 ? -8.586 39.031 14.445 1 95.25 496 ALA A N 1
ATOM 4029 C CA . ALA A 1 496 ? -8.664 37.562 14.406 1 95.25 496 ALA A CA 1
ATOM 4030 C C . ALA A 1 496 ? -7.379 36.969 13.836 1 95.25 496 ALA A C 1
ATOM 4032 O O . ALA A 1 496 ? -6.918 35.938 14.297 1 95.25 496 ALA A O 1
ATOM 4033 N N . ALA A 1 497 ? -6.816 37.562 12.828 1 92.56 497 ALA A N 1
ATOM 4034 C CA . ALA A 1 497 ? -5.586 37.094 12.195 1 92.56 497 ALA A CA 1
ATOM 4035 C C . ALA A 1 497 ? -4.422 37.125 13.188 1 92.56 497 ALA A C 1
ATOM 4037 O O . ALA A 1 497 ? -3.506 36.312 13.094 1 92.56 497 ALA A O 1
ATOM 4038 N N . SER A 1 498 ? -4.52 38.062 14.102 1 91.31 498 SER A N 1
ATOM 4039 C CA . SER A 1 498 ? -3.434 38.219 15.07 1 91.31 498 SER A CA 1
ATOM 4040 C C . SER A 1 498 ? -3.549 37.188 16.188 1 91.31 498 SER A C 1
ATOM 4042 O O . SER A 1 498 ? -2.562 36.875 16.859 1 91.31 498 SER A O 1
ATOM 4044 N N . ILE A 1 499 ? -4.703 36.594 16.359 1 93.94 499 ILE A N 1
ATOM 4045 C CA . ILE A 1 499 ? -4.938 35.75 17.516 1 93.94 499 ILE A CA 1
ATOM 4046 C C . ILE A 1 499 ? -4.922 34.281 17.094 1 93.94 499 ILE A C 1
ATOM 4048 O O . ILE A 1 499 ? -4.301 33.438 17.75 1 93.94 499 ILE A O 1
ATOM 4052 N N . TYR A 1 500 ? -5.566 33.969 16.031 1 95.44 500 TYR A N 1
ATOM 4053 C CA . TYR A 1 500 ? -5.816 32.594 15.625 1 95.44 500 TYR A CA 1
ATOM 4054 C C . TYR A 1 500 ? -4.621 32 14.859 1 95.44 500 TYR A C 1
ATOM 4056 O O . TYR A 1 500 ? -3.805 32.781 14.328 1 95.44 500 TYR A O 1
ATOM 4064 N N . THR A 1 501 ? -4.5 30.672 14.891 1 94.88 501 THR A N 1
ATOM 4065 C CA . THR A 1 501 ? -3.578 30 13.984 1 94.88 501 THR A CA 1
ATOM 4066 C C . THR A 1 501 ? -4.031 30.156 12.539 1 94.88 501 THR A C 1
ATOM 4068 O O . THR A 1 501 ? -5.16 30.578 12.273 1 94.88 501 THR A O 1
ATOM 4071 N N . LYS A 1 502 ? -3.127 29.875 11.641 1 91.56 502 LYS A N 1
ATOM 4072 C CA . LYS A 1 502 ? -3.412 30.047 10.219 1 91.56 502 LYS A CA 1
ATOM 4073 C C . LYS A 1 502 ? -4.68 29.297 9.82 1 91.56 502 LYS A C 1
ATOM 4075 O O . LYS A 1 502 ? -5.566 29.859 9.18 1 91.56 502 LYS A O 1
ATOM 4080 N N . GLU A 1 503 ? -4.785 28.078 10.273 1 93.38 503 GLU A N 1
ATOM 4081 C CA . GLU A 1 503 ? -5.934 27.25 9.906 1 93.38 503 GLU A CA 1
ATOM 4082 C C . GLU A 1 503 ? -7.211 27.766 10.57 1 93.38 503 GLU A C 1
ATOM 4084 O O . GLU A 1 503 ? -8.266 27.828 9.93 1 93.38 503 GLU A O 1
ATOM 4089 N N . MET A 1 504 ? -7.137 28.125 11.789 1 95 504 MET A N 1
ATOM 4090 C CA . MET A 1 504 ? -8.32 28.594 12.5 1 95 504 MET A CA 1
ATOM 4091 C C . MET A 1 504 ? -8.75 29.953 11.992 1 95 504 MET A C 1
ATOM 4093 O O . MET A 1 504 ? -9.945 30.266 11.961 1 95 504 MET A O 1
ATOM 4097 N N . PHE A 1 505 ? -7.766 30.766 11.586 1 95.31 505 PHE A N 1
ATOM 4098 C CA . PHE A 1 505 ? -8.102 32.031 10.961 1 95.31 505 PHE A CA 1
ATOM 4099 C C . PHE A 1 505 ? -8.867 31.812 9.664 1 95.31 505 PHE A C 1
ATOM 4101 O O . PHE A 1 505 ? -9.844 32.531 9.391 1 95.31 505 PHE A O 1
ATOM 4108 N N . ARG A 1 506 ? -8.398 30.859 8.891 1 92.81 506 ARG A N 1
ATOM 4109 C CA . ARG A 1 506 ? -9.094 30.531 7.648 1 92.81 506 ARG A CA 1
ATOM 4110 C C . ARG A 1 506 ? -10.555 30.172 7.918 1 92.81 506 ARG A C 1
ATOM 4112 O O . ARG A 1 506 ? -11.453 30.609 7.199 1 92.81 506 ARG A O 1
ATOM 4119 N N . ARG A 1 507 ? -10.781 29.422 8.93 1 94.06 507 ARG A N 1
ATOM 4120 C CA . ARG A 1 507 ? -12.141 29.016 9.297 1 94.06 507 ARG A CA 1
ATOM 4121 C C . ARG A 1 507 ? -12.953 30.203 9.781 1 94.06 507 ARG A C 1
ATOM 4123 O O . ARG A 1 507 ? -14.141 30.312 9.484 1 94.06 507 ARG A O 1
ATOM 4130 N N . PHE A 1 508 ? -12.328 31.047 10.547 1 95.25 508 PHE A N 1
ATOM 4131 C CA . PHE A 1 508 ? -12.984 32.281 10.984 1 95.25 508 PHE A CA 1
ATOM 4132 C C . PHE A 1 508 ? -13.367 33.156 9.797 1 95.25 508 PHE A C 1
ATOM 4134 O O . PHE A 1 508 ? -14.469 33.688 9.758 1 95.25 508 PHE A O 1
ATOM 4141 N N . GLN A 1 509 ? -12.422 33.188 8.828 1 93.75 509 GLN A N 1
ATOM 4142 C CA . GLN A 1 509 ? -12.656 34 7.633 1 93.75 509 GLN A CA 1
ATOM 4143 C C . GLN A 1 509 ? -13.859 33.5 6.848 1 93.75 509 GLN A C 1
ATOM 4145 O O . GLN A 1 509 ? -14.641 34.281 6.312 1 93.75 509 GLN A O 1
ATOM 4150 N N . GLU A 1 510 ? -13.977 32.25 6.816 1 92.38 510 GLU A N 1
ATOM 4151 C CA . GLU A 1 510 ? -15.125 31.656 6.148 1 92.38 510 GLU A CA 1
ATOM 4152 C C . GLU A 1 510 ? -16.438 32.062 6.828 1 92.38 510 GLU A C 1
ATOM 4154 O O . GLU A 1 510 ? -17.406 32.406 6.156 1 92.38 510 GLU A O 1
ATOM 4159 N N . GLN A 1 511 ? -16.469 32.062 8.148 1 94.12 511 GLN A N 1
ATOM 4160 C CA . GLN A 1 511 ? -17.641 32.5 8.906 1 94.12 511 GLN A CA 1
ATOM 4161 C C . GLN A 1 511 ? -17.906 33.969 8.695 1 94.12 511 GLN A C 1
ATOM 4163 O O . GLN A 1 511 ? -19.062 34.406 8.617 1 94.12 511 GLN A O 1
ATOM 4168 N N . LEU A 1 512 ? -16.828 34.719 8.586 1 94.19 512 LEU A N 1
ATOM 4169 C CA . LEU A 1 512 ? -16.953 36.156 8.406 1 94.19 512 LEU A CA 1
ATOM 4170 C C . LEU A 1 512 ? -17.562 36.469 7.055 1 94.19 512 LEU A C 1
ATOM 4172 O O . LEU A 1 512 ? -18.453 37.344 6.969 1 94.19 512 LEU A O 1
ATOM 4176 N N . VAL A 1 513 ? -17.156 35.781 6.059 1 91.44 513 VAL A N 1
ATOM 4177 C CA . VAL A 1 513 ? -17.688 35.969 4.719 1 91.44 513 VAL A CA 1
ATOM 4178 C C . VAL A 1 513 ? -19.172 35.594 4.699 1 91.44 513 VAL A C 1
ATOM 4180 O O . VAL A 1 513 ? -20 36.312 4.129 1 91.44 513 VAL A O 1
ATOM 4183 N N . GLU A 1 514 ? -19.516 34.562 5.371 1 91.62 514 GLU A N 1
ATOM 4184 C CA . GLU A 1 514 ? -20.906 34.094 5.418 1 91.62 514 GLU A CA 1
ATOM 4185 C C . GLU A 1 514 ? -21.766 35.031 6.258 1 91.62 514 GLU A C 1
ATOM 4187 O O . GLU A 1 514 ? -22.953 35.219 5.977 1 91.62 514 GLU A O 1
ATOM 4192 N N . ALA A 1 515 ? -21.203 35.594 7.254 1 94.12 515 ALA A N 1
ATOM 4193 C CA . ALA A 1 515 ? -21.922 36.531 8.148 1 94.12 515 ALA A CA 1
ATOM 4194 C C . ALA A 1 515 ? -22.438 37.719 7.383 1 94.12 515 ALA A C 1
ATOM 4196 O O . ALA A 1 515 ? -23.484 38.281 7.727 1 94.12 515 ALA A O 1
ATOM 4197 N N . ASN A 1 516 ? -21.766 38.062 6.328 1 88.25 516 ASN A N 1
ATOM 4198 C CA . ASN A 1 516 ? -22.125 39.25 5.559 1 88.25 516 ASN A CA 1
ATOM 4199 C C . ASN A 1 516 ? -23.406 39.031 4.762 1 88.25 516 ASN A C 1
ATOM 4201 O O . ASN A 1 516 ? -24.047 40 4.301 1 88.25 516 ASN A O 1
ATOM 4205 N N . LYS A 1 517 ? -23.844 37.844 4.758 1 87.25 517 LYS A N 1
ATOM 4206 C CA . LYS A 1 517 ? -25.062 37.5 4.008 1 87.25 517 LYS A CA 1
ATOM 4207 C C . LYS A 1 517 ? -26.281 37.562 4.906 1 87.25 517 LYS A C 1
ATOM 4209 O O . LYS A 1 517 ? -27.422 37.438 4.43 1 87.25 517 LYS A O 1
ATOM 4214 N N . TYR A 1 518 ? -26.062 37.812 6.133 1 90.88 518 TYR A N 1
ATOM 4215 C CA . TYR A 1 518 ? -27.172 37.781 7.078 1 90.88 518 TYR A CA 1
ATOM 4216 C C . TYR A 1 518 ? -27.625 39.188 7.457 1 90.88 518 TYR A C 1
ATOM 4218 O O . TYR A 1 518 ? -26.797 40.094 7.594 1 90.88 518 TYR A O 1
ATOM 4226 N N . PHE A 1 519 ? -28.969 39.312 7.613 1 91.19 519 PHE A N 1
ATOM 4227 C CA . PHE A 1 519 ? -29.547 40.5 8.172 1 91.19 519 PHE A CA 1
ATOM 4228 C C . PHE A 1 519 ? -29.734 40.375 9.68 1 91.19 519 PHE A C 1
ATOM 4230 O O . PHE A 1 519 ? -30.125 39.312 10.172 1 91.19 519 PHE A O 1
ATOM 4237 N N . VAL A 1 520 ? -29.359 41.406 10.383 1 93.88 520 VAL A N 1
ATOM 4238 C CA . VAL A 1 520 ? -29.453 41.406 11.836 1 93.88 520 VAL A CA 1
ATOM 4239 C C . VAL A 1 520 ? -30.484 42.438 12.289 1 93.88 520 VAL A C 1
ATOM 4241 O O . VAL A 1 520 ? -30.375 43.625 11.945 1 93.88 520 VAL A O 1
ATOM 4244 N N . GLU A 1 521 ? -31.516 41.906 12.984 1 91 521 GLU A N 1
ATOM 4245 C CA . GLU A 1 521 ? -32.562 42.781 13.523 1 91 521 GLU A CA 1
ATOM 4246 C C . GLU A 1 521 ? -32.719 42.594 15.031 1 91 521 GLU A C 1
ATOM 4248 O O . GLU A 1 521 ? -32.656 41.469 15.523 1 91 521 GLU A O 1
ATOM 4253 N N . LYS A 1 522 ? -32.812 43.688 15.727 1 90.25 522 LYS A N 1
ATOM 4254 C CA . LYS A 1 522 ? -33.062 43.625 17.156 1 90.25 522 LYS A CA 1
ATOM 4255 C C . LYS A 1 522 ? -34.438 43.031 17.453 1 90.25 522 LYS A C 1
ATOM 4257 O O . LYS A 1 522 ? -35.438 43.406 16.812 1 90.25 522 LYS A O 1
ATOM 4262 N N . ASP A 1 523 ? -34.406 42.094 18.281 1 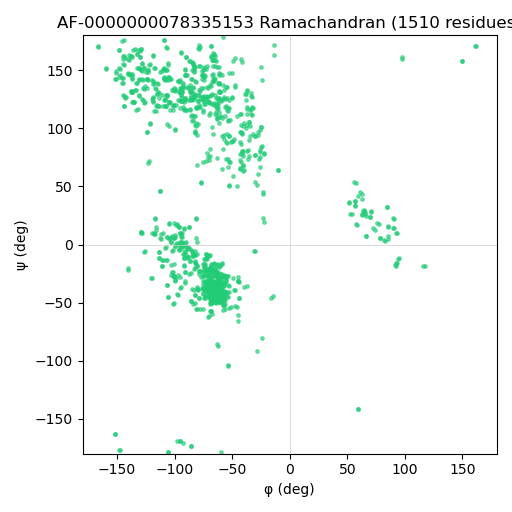89.75 523 ASP A N 1
ATOM 4263 C CA . ASP A 1 523 ? -35.656 41.531 18.703 1 89.75 523 ASP A CA 1
ATOM 4264 C C . ASP A 1 523 ? -36.312 42.344 19.812 1 89.75 523 ASP A C 1
ATOM 4266 O O . ASP A 1 523 ? -36.031 42.125 21 1 89.75 523 ASP A O 1
ATOM 4270 N N . ARG A 1 524 ? -37.188 43.188 19.547 1 84.38 524 ARG A N 1
ATOM 4271 C CA . ARG A 1 524 ? -37.781 44.125 20.484 1 84.38 524 ARG A CA 1
ATOM 4272 C C . ARG A 1 524 ? -38.656 43.438 21.484 1 84.38 524 ARG A C 1
ATOM 4274 O O . ARG A 1 524 ? -38.844 43.906 22.609 1 84.38 524 ARG A O 1
ATOM 4281 N N . ASP A 1 525 ? -39.188 42.344 21.078 1 79.69 525 ASP A N 1
ATOM 4282 C CA . ASP A 1 525 ? -40.094 41.625 21.953 1 79.69 525 ASP A CA 1
ATOM 4283 C C . ASP A 1 525 ? -39.312 40.969 23.109 1 79.69 525 ASP A C 1
ATOM 4285 O O . ASP A 1 525 ? -39.812 40.906 24.234 1 79.69 525 ASP A O 1
ATOM 4289 N N . ARG A 1 526 ? -38.125 40.594 22.828 1 80.81 526 ARG A N 1
ATOM 4290 C CA . ARG A 1 526 ? -37.344 39.844 23.828 1 80.81 526 ARG A CA 1
ATOM 4291 C C . ARG A 1 526 ? -36.344 40.781 24.547 1 80.81 526 ARG A C 1
ATOM 4293 O O . ARG A 1 526 ? -35.906 40.469 25.656 1 80.81 526 ARG A O 1
ATOM 4300 N N . SER A 1 527 ? -35.938 41.812 23.859 1 76.06 527 SER A N 1
ATOM 4301 C CA . SER A 1 527 ? -34.969 42.719 24.422 1 76.06 527 SER A CA 1
ATOM 4302 C C . SER A 1 527 ? -35.625 43.719 25.375 1 76.06 527 SER A C 1
ATOM 4304 O O . SER A 1 527 ? -36.5 44.469 24.969 1 76.06 527 SER A O 1
ATOM 4306 N N . LEU A 1 528 ? -35.625 43.375 26.703 1 65.25 528 LEU A N 1
ATOM 4307 C CA . LEU A 1 528 ? -36.188 44.281 27.672 1 65.25 528 LEU A CA 1
ATOM 4308 C C . LEU A 1 528 ? -35.281 45.531 27.844 1 65.25 528 LEU A C 1
ATOM 4310 O O . LEU A 1 528 ? -34.062 45.406 27.734 1 65.25 528 LEU A O 1
ATOM 4314 N N . GLU A 1 529 ? -35.875 46.781 27.875 1 58.5 529 GLU A N 1
ATOM 4315 C CA . GLU A 1 529 ? -35.188 48.062 28 1 58.5 529 GLU A CA 1
ATOM 4316 C C . GLU A 1 529 ? -34.156 48.031 29.141 1 58.5 529 GLU A C 1
ATOM 4318 O O . GLU A 1 529 ? -33.094 48.656 29.031 1 58.5 529 GLU A O 1
ATOM 4323 N N . ASP A 1 530 ? -34.469 47.406 30.219 1 55.72 530 ASP A N 1
ATOM 4324 C CA . ASP A 1 530 ? -33.656 47.531 31.422 1 55.72 530 ASP A CA 1
ATOM 4325 C C . ASP A 1 530 ? -32.594 46.438 31.469 1 55.72 530 ASP A C 1
ATOM 4327 O O . ASP A 1 530 ? -31.781 46.406 32.406 1 55.72 530 ASP A O 1
ATOM 4331 N N . VAL A 1 531 ? -32.562 45.562 30.484 1 64.06 531 VAL A N 1
ATOM 4332 C CA . VAL A 1 531 ? -31.672 44.438 30.641 1 64.06 531 VAL A CA 1
ATOM 4333 C C . VAL A 1 531 ? -30.469 44.594 29.703 1 64.06 531 VAL A C 1
ATOM 4335 O O . VAL A 1 531 ? -30.625 45.094 28.578 1 64.06 531 VAL A O 1
ATOM 4338 N N . GLU A 1 532 ? -29.375 44.469 30.219 1 71.75 532 GLU A N 1
ATOM 4339 C CA . GLU A 1 532 ? -28.078 44.625 29.562 1 71.75 532 GLU A CA 1
ATOM 4340 C C . GLU A 1 532 ? -27.922 43.656 28.406 1 71.75 532 GLU A C 1
ATOM 4342 O O . GLU A 1 532 ? -27.219 43.938 27.422 1 71.75 532 GLU A O 1
ATOM 4347 N N . ASP A 1 533 ? -28.812 42.562 28.328 1 81.44 533 ASP A N 1
ATOM 4348 C CA . ASP A 1 533 ? -28.719 41.562 27.25 1 81.44 533 ASP A CA 1
ATOM 4349 C C . ASP A 1 533 ? -29.688 41.906 26.109 1 81.44 533 ASP A C 1
ATOM 4351 O O . ASP A 1 533 ? -30.891 42.125 26.344 1 81.44 533 ASP A O 1
ATOM 4355 N N . THR A 1 534 ? -29.234 42.156 25 1 88.69 534 THR A N 1
ATOM 4356 C CA . THR A 1 534 ? -30.031 42.438 23.812 1 88.69 534 THR A CA 1
ATOM 4357 C C . THR A 1 534 ? -30.141 41.188 22.922 1 88.69 534 THR A C 1
ATOM 4359 O O . THR A 1 534 ? -29.156 40.469 22.75 1 88.69 534 THR A O 1
ATOM 4362 N N . PHE A 1 535 ? -31.312 40.906 22.469 1 92.31 535 PHE A N 1
ATOM 4363 C CA . PHE A 1 535 ? -31.547 39.781 21.594 1 92.31 535 PHE A CA 1
ATOM 4364 C C . PHE A 1 535 ? -31.672 40.25 20.141 1 92.31 535 PHE A C 1
ATOM 4366 O O . PHE A 1 535 ? -32.312 41.25 19.859 1 92.31 535 PHE A O 1
ATOM 4373 N N . TYR A 1 536 ? -30.953 39.531 19.281 1 93.25 536 TYR A N 1
ATOM 4374 C CA . TYR A 1 536 ? -30.969 39.844 17.859 1 93.25 536 TYR A CA 1
ATOM 4375 C C . TYR A 1 536 ? -31.484 38.656 17.062 1 93.25 536 TYR A C 1
ATOM 4377 O O . TYR A 1 536 ? -31.203 37.5 17.391 1 93.25 536 TYR A O 1
ATOM 4385 N N . LYS A 1 537 ? -32.219 38.906 16.078 1 92.44 537 LYS A N 1
ATOM 4386 C CA . LYS A 1 537 ? -32.625 37.938 15.102 1 92.44 537 LYS A CA 1
ATOM 4387 C C . LYS A 1 537 ? -31.797 38.031 13.836 1 92.44 537 LYS A C 1
ATOM 4389 O O . LYS A 1 537 ? -31.672 39.094 13.242 1 92.44 537 LYS A O 1
ATOM 4394 N N . CYS A 1 538 ? -31.125 36.938 13.516 1 91.81 538 CYS A N 1
ATOM 4395 C CA . CYS A 1 538 ? -30.312 36.875 12.305 1 91.81 538 CYS A CA 1
ATOM 4396 C C . CYS A 1 538 ? -30.969 35.969 11.266 1 91.81 538 CYS A C 1
ATOM 4398 O O . CYS A 1 538 ? -31.328 34.812 11.562 1 91.81 538 CYS A O 1
ATOM 4400 N N . TYR A 1 539 ? -31.234 36.438 10.062 1 88.75 539 TYR A N 1
ATOM 4401 C CA . TYR A 1 539 ? -31.828 35.625 9.016 1 88.75 539 TYR A CA 1
ATOM 4402 C C . TYR A 1 539 ? -31.328 36.062 7.641 1 88.75 539 TYR A C 1
ATOM 4404 O O . TYR A 1 539 ? -30.859 37.188 7.465 1 88.75 539 TYR A O 1
ATOM 4412 N N . ARG A 1 540 ? -31.312 35.062 6.691 1 85.19 540 ARG A N 1
ATOM 4413 C CA . ARG A 1 540 ? -30.922 35.344 5.312 1 85.19 540 ARG A CA 1
ATOM 4414 C C . ARG A 1 540 ? -32.125 35.812 4.488 1 85.19 540 ARG A C 1
ATOM 4416 O O . ARG A 1 540 ? -33.219 35.281 4.605 1 85.19 540 ARG A O 1
ATOM 4423 N N . PRO A 1 541 ? -31.859 36.938 3.762 1 73.94 541 PRO A N 1
ATOM 4424 C CA . PRO A 1 541 ? -33 37.438 2.969 1 73.94 541 PRO A CA 1
ATOM 4425 C C . PRO A 1 541 ? -33.406 36.469 1.88 1 73.94 541 PRO A C 1
ATOM 4427 O O . PRO A 1 541 ? -32.594 35.75 1.305 1 73.94 541 PRO A O 1
ATOM 4430 N N . LEU A 1 542 ? -34.594 35.844 1.969 1 60.34 542 LEU A N 1
ATOM 4431 C CA . LEU A 1 542 ? -35.125 34.906 1.011 1 60.34 542 LEU A CA 1
ATOM 4432 C C . LEU A 1 542 ? -35.312 35.531 -0.364 1 60.34 542 LEU A C 1
ATOM 4434 O O . LEU A 1 542 ? -35.688 36.719 -0.469 1 60.34 542 LEU A O 1
ATOM 4438 N N . THR A 1 543 ? -34.562 35.344 -1.421 1 53.22 543 THR A N 1
ATOM 4439 C CA . THR A 1 543 ? -35.156 35.844 -2.66 1 53.22 543 THR A CA 1
ATOM 4440 C C . THR A 1 543 ? -36.625 35.438 -2.748 1 53.22 543 THR A C 1
ATOM 4442 O O . THR A 1 543 ? -37.469 36.188 -3.262 1 53.22 543 THR A O 1
ATOM 4445 N N . GLY A 1 544 ? -37.125 34.031 -2.773 1 45.47 544 GLY A N 1
ATOM 4446 C CA . GLY A 1 544 ? -38.469 33.5 -2.891 1 45.47 544 GLY A CA 1
ATOM 4447 C C . GLY A 1 544 ? -39.094 33.125 -1.554 1 45.47 544 GLY A C 1
ATOM 4448 O O . GLY A 1 544 ? -38.531 33.406 -0.501 1 45.47 544 GLY A O 1
ATOM 4449 N N . ALA A 1 545 ? -40.406 32.312 -1.518 1 44.47 545 ALA A N 1
ATOM 4450 C CA . ALA A 1 545 ? -41.469 31.984 -0.576 1 44.47 545 ALA A CA 1
ATOM 4451 C C . ALA A 1 545 ? -40.938 31.281 0.662 1 44.47 545 ALA A C 1
ATOM 4453 O O . ALA A 1 545 ? -41.688 30.969 1.592 1 44.47 545 ALA A O 1
ATOM 4454 N N . SER A 1 546 ? -39.938 30.344 0.584 1 48.34 546 SER A N 1
ATOM 4455 C CA . SER A 1 546 ? -39.844 29.328 1.635 1 48.34 546 SER A CA 1
ATOM 4456 C C . SER A 1 546 ? -39.344 29.938 2.941 1 48.34 546 SER A C 1
ATOM 4458 O O . SER A 1 546 ? -38.688 31 2.938 1 48.34 546 SER A O 1
ATOM 4460 N N . GLN A 1 547 ? -39.75 29.25 4.148 1 53.41 547 GLN A N 1
ATOM 4461 C CA . GLN A 1 547 ? -39.625 29.578 5.562 1 53.41 547 GLN A CA 1
ATOM 4462 C C . GLN A 1 547 ? -38.156 29.828 5.918 1 53.41 547 GLN A C 1
ATOM 4464 O O . GLN A 1 547 ? -37.281 29.016 5.598 1 53.41 547 GLN A O 1
ATOM 4469 N N . ARG A 1 548 ? -37.781 31.062 6.227 1 61.81 548 ARG A N 1
ATOM 4470 C CA . ARG A 1 548 ? -36.5 31.641 6.672 1 61.81 548 ARG A CA 1
ATOM 4471 C C . ARG A 1 548 ? -36.094 31.062 8.016 1 61.81 548 ARG A C 1
ATOM 4473 O O . ARG A 1 548 ? -36.844 31.078 8.977 1 61.81 548 ARG A O 1
ATOM 4480 N N . THR A 1 549 ? -35.094 30.234 8.062 1 77.62 549 THR A N 1
ATOM 4481 C CA . THR A 1 549 ? -34.562 29.844 9.367 1 77.62 549 THR A CA 1
ATOM 4482 C C . THR A 1 549 ? -33.969 31.047 10.102 1 77.62 549 THR A C 1
ATOM 4484 O O . THR A 1 549 ? -33.188 31.812 9.539 1 77.62 549 THR A O 1
ATOM 4487 N N . MET A 1 550 ? -34.625 31.422 11.258 1 85.94 550 MET A N 1
ATOM 4488 C CA . MET A 1 550 ? -34.188 32.531 12.086 1 85.94 550 MET A CA 1
ATOM 4489 C C . MET A 1 550 ? -33.312 32.062 13.227 1 85.94 550 MET A C 1
ATOM 4491 O O . MET A 1 550 ? -33.625 31.047 13.875 1 85.94 550 MET A O 1
ATOM 4495 N N . TYR A 1 551 ? -32.219 32.75 13.328 1 92.62 551 TYR A N 1
ATOM 4496 C CA . TYR A 1 551 ? -31.281 32.438 14.406 1 92.62 551 TYR A CA 1
ATOM 4497 C C . TYR A 1 551 ? -31.281 33.531 15.469 1 92.62 551 TYR A C 1
ATOM 4499 O O . TYR A 1 551 ? -31.078 34.688 15.148 1 92.62 551 TYR A O 1
ATOM 4507 N N . LEU A 1 552 ? -31.516 33.125 16.672 1 93.06 552 LEU A N 1
ATOM 4508 C CA . LEU A 1 552 ? -31.578 34.094 17.781 1 93.06 552 LEU A CA 1
ATOM 4509 C C . LEU A 1 552 ? -30.203 34.219 18.453 1 93.06 552 LEU A C 1
ATOM 4511 O O . LEU A 1 552 ? -29.625 33.219 18.859 1 93.06 552 LEU A O 1
ATOM 4515 N N . VAL A 1 553 ? -29.734 35.438 18.531 1 95.06 553 VAL A N 1
ATOM 4516 C CA . VAL A 1 553 ? -28.438 35.719 19.141 1 95.06 553 VAL A CA 1
ATOM 4517 C C . VAL A 1 553 ? -28.625 36.625 20.344 1 95.06 553 VAL A C 1
ATOM 4519 O O . VAL A 1 553 ? -29.281 37.656 20.234 1 95.06 553 VAL A O 1
ATOM 4522 N N . SER A 1 554 ? -28.172 36.188 21.469 1 93.69 554 SER A N 1
ATOM 4523 C CA . SER A 1 554 ? -28.125 37.062 22.641 1 93.69 554 SER A CA 1
ATOM 4524 C C . SER A 1 554 ? -26.75 37.688 22.812 1 93.69 554 SER A C 1
ATOM 4526 O O . SER A 1 554 ? -25.734 37.031 22.641 1 93.69 554 SER A O 1
ATOM 4528 N N . PHE A 1 555 ? -26.719 39 23.016 1 92.69 555 PHE A N 1
ATOM 4529 C CA . PHE A 1 555 ? -25.453 39.688 23.109 1 92.69 555 PHE A CA 1
ATOM 4530 C C . PHE A 1 555 ? -25.516 40.812 24.156 1 92.69 555 PHE A C 1
ATOM 4532 O O . PHE A 1 555 ? -26.453 41.594 24.188 1 92.69 555 PHE A O 1
ATOM 4539 N N . ASN A 1 556 ? -24.578 40.75 25.062 1 90.81 556 ASN A N 1
ATOM 4540 C CA . ASN A 1 556 ? -24.453 41.812 26.078 1 90.81 556 ASN A CA 1
ATOM 4541 C C . ASN A 1 556 ? -23.406 42.844 25.672 1 90.81 556 ASN A C 1
ATOM 4543 O O . ASN A 1 556 ? -22.219 42.531 25.578 1 90.81 556 ASN A O 1
ATOM 4547 N N . LYS A 1 557 ? -23.797 44.062 25.625 1 85.12 557 LYS A N 1
ATOM 4548 C CA . LYS A 1 557 ? -22.938 45.125 25.125 1 85.12 557 LYS A CA 1
ATOM 4549 C C . LYS A 1 557 ? -21.859 45.5 26.141 1 85.12 557 LYS A C 1
ATOM 4551 O O . LYS A 1 557 ? -20.781 45.938 25.766 1 85.12 557 LYS A O 1
ATOM 4556 N N . VAL A 1 558 ? -22.109 45.281 27.391 1 86.19 558 VAL A N 1
ATOM 4557 C CA . VAL A 1 558 ? -21.172 45.688 28.438 1 86.19 558 VAL A CA 1
ATOM 4558 C C . VAL A 1 558 ? -20.109 44.594 28.641 1 86.19 558 VAL A C 1
ATOM 4560 O O . VAL A 1 558 ? -18.922 44.875 28.578 1 86.19 558 VAL A O 1
ATOM 4563 N N . SER A 1 559 ? -20.547 43.438 28.766 1 88 559 SER A N 1
ATOM 4564 C CA . SER A 1 559 ? -19.625 42.344 29.047 1 88 559 SER A CA 1
ATOM 4565 C C . SER A 1 559 ? -19.094 41.75 27.75 1 88 559 SER A C 1
ATOM 4567 O O . SER A 1 559 ? -18.125 40.969 27.766 1 88 559 SER A O 1
ATOM 4569 N N . LEU A 1 560 ? -19.641 42.094 26.641 1 90.25 560 LEU A N 1
ATOM 4570 C CA . LEU A 1 560 ? -19.281 41.594 25.328 1 90.25 560 LEU A CA 1
ATOM 4571 C C . LEU A 1 560 ? -19.391 40.062 25.281 1 90.25 560 LEU A C 1
ATOM 4573 O O . LEU A 1 560 ? -18.531 39.406 24.719 1 90.25 560 LEU A O 1
ATOM 4577 N N . ARG A 1 561 ? -20.422 39.562 25.969 1 91.5 561 ARG A N 1
ATOM 4578 C CA . ARG A 1 561 ? -20.734 38.125 25.953 1 91.5 561 ARG A CA 1
ATOM 4579 C C . ARG A 1 561 ? -22.016 37.844 25.188 1 91.5 561 ARG A C 1
ATOM 4581 O O . ARG A 1 561 ? -22.859 38.719 25.031 1 91.5 561 ARG A O 1
ATOM 4588 N N . GLY A 1 562 ? -22 36.656 24.641 1 91.88 562 GLY A N 1
ATOM 4589 C CA . GLY A 1 562 ? -23.203 36.312 23.891 1 91.88 562 GLY A CA 1
ATOM 4590 C C . GLY A 1 562 ? -23.281 34.844 23.547 1 91.88 562 GLY A C 1
ATOM 4591 O O . GLY A 1 562 ? -22.391 34.062 23.891 1 91.88 562 GLY A O 1
ATOM 4592 N N . SER A 1 563 ? -24.453 34.469 23.047 1 94 563 SER A N 1
ATOM 4593 C CA . SER A 1 563 ? -24.703 33.094 22.641 1 94 563 SER A CA 1
ATOM 4594 C C . SER A 1 563 ? -25.688 33.031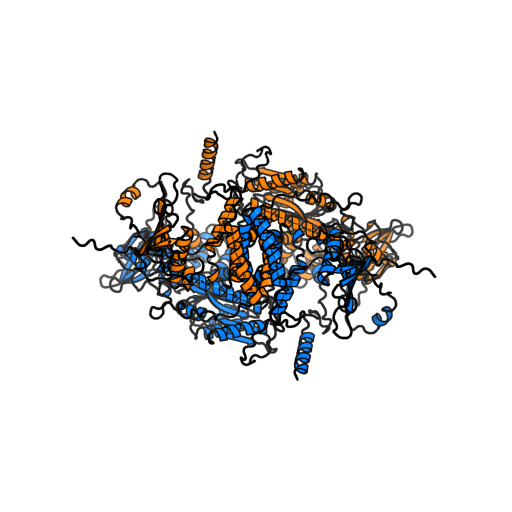 21.453 1 94 563 SER A C 1
ATOM 4596 O O . SER A 1 563 ? -26.469 33.969 21.25 1 94 563 SER A O 1
ATOM 4598 N N . CYS A 1 564 ? -25.438 32.125 20.641 1 94.88 564 CYS A N 1
ATOM 4599 C CA . CYS A 1 564 ? -26.312 31.891 19.5 1 94.88 564 CYS A CA 1
ATOM 4600 C C . CYS A 1 564 ? -27.062 30.578 19.625 1 94.88 564 CYS A C 1
ATOM 4602 O O . CYS A 1 564 ? -26.531 29.609 20.172 1 94.88 564 CYS A O 1
ATOM 4604 N N . ILE A 1 565 ? -28.188 30.516 19.109 1 92.56 565 ILE A N 1
ATOM 4605 C CA . ILE A 1 565 ? -29.031 29.328 19.188 1 92.56 565 ILE A CA 1
ATOM 4606 C C . ILE A 1 565 ? -28.375 28.172 18.422 1 92.56 565 ILE A C 1
ATOM 4608 O O . ILE A 1 565 ? -28.672 27 18.688 1 92.56 565 ILE A O 1
ATOM 4612 N N . CYS A 1 566 ? -27.531 28.484 17.5 1 91.94 566 CYS A N 1
ATOM 4613 C CA . CYS A 1 566 ? -26.859 27.422 16.75 1 91.94 566 CYS A CA 1
ATOM 4614 C C . CYS A 1 566 ? -25.781 26.766 17.594 1 91.94 566 CYS A C 1
ATOM 4616 O O . CYS A 1 566 ? -25.328 25.672 17.281 1 91.94 566 CYS A O 1
ATOM 4618 N N . ARG A 1 567 ? -25.25 27.406 18.609 1 93.44 567 ARG A N 1
ATOM 4619 C CA . ARG A 1 567 ? -24.328 26.906 19.625 1 93.44 567 ARG A CA 1
ATOM 4620 C C . ARG A 1 567 ? -23 26.484 19 1 93.44 567 ARG A C 1
ATOM 4622 O O . ARG A 1 567 ? -22.359 25.531 19.453 1 93.44 567 ARG A O 1
ATOM 4629 N N . MET A 1 568 ? -22.609 27.109 17.891 1 93.88 568 MET A N 1
ATOM 4630 C CA . MET A 1 568 ? -21.344 26.766 17.234 1 93.88 568 MET A CA 1
ATOM 4631 C C . MET A 1 568 ? -20.156 27.047 18.156 1 93.88 568 MET A C 1
ATOM 4633 O O . MET A 1 568 ? -19.203 26.281 18.188 1 93.88 568 MET A O 1
ATOM 4637 N N . TYR A 1 569 ? -20.266 28.109 18.859 1 94.75 569 TYR A N 1
ATOM 4638 C CA . TYR A 1 569 ? -19.172 28.406 19.781 1 94.75 569 TYR A CA 1
ATOM 4639 C C . TYR A 1 569 ? -19 27.297 20.797 1 94.75 569 TYR A C 1
ATOM 4641 O O . TYR A 1 569 ? -17.875 26.938 21.156 1 94.75 569 TYR A O 1
ATOM 4649 N N . ASP A 1 570 ? -20.062 26.734 21.25 1 93.31 570 ASP A N 1
ATOM 4650 C CA . ASP A 1 570 ? -20.016 25.719 22.297 1 93.31 570 ASP A CA 1
ATOM 4651 C C . ASP A 1 570 ? -19.391 24.438 21.781 1 93.31 570 ASP A C 1
ATOM 4653 O O . ASP A 1 570 ? -18.641 23.781 22.5 1 93.31 570 ASP A O 1
ATOM 4657 N N . HIS A 1 571 ? -19.656 24.125 20.609 1 93.62 571 HIS A N 1
ATOM 4658 C CA . HIS A 1 571 ? -19.172 22.812 20.172 1 93.62 571 HIS A CA 1
ATOM 4659 C C . HIS A 1 571 ? -17.906 22.938 19.328 1 93.62 571 HIS A C 1
ATOM 4661 O O . HIS A 1 571 ? -17.125 22 19.234 1 93.62 571 HIS A O 1
ATOM 4667 N N . VAL A 1 572 ? -17.641 24.047 18.703 1 94.31 572 VAL A N 1
ATOM 4668 C CA . VAL A 1 572 ? -16.453 24.219 17.859 1 94.31 572 VAL A CA 1
ATOM 4669 C C . VAL A 1 572 ? -15.438 25.094 18.562 1 94.31 572 VAL A C 1
ATOM 4671 O O . VAL A 1 572 ? -14.227 24.906 18.438 1 94.31 572 VAL A O 1
ATOM 4674 N N . GLY A 1 573 ? -15.867 26.062 19.312 1 94 573 GLY A N 1
ATOM 4675 C CA . GLY A 1 573 ? -14.992 26.984 20.031 1 94 573 GLY A CA 1
ATOM 4676 C C . GLY A 1 573 ? -14.625 28.219 19.219 1 94 573 GLY A C 1
ATOM 4677 O O . GLY A 1 573 ? -13.562 28.797 19.422 1 94 573 GLY A O 1
ATOM 4678 N N . MET A 1 574 ? -15.438 28.547 18.234 1 95 574 MET A N 1
ATOM 4679 C CA . MET A 1 574 ? -15.289 29.75 17.422 1 95 574 MET A CA 1
ATOM 4680 C C . MET A 1 574 ? -16.641 30.422 17.188 1 95 574 MET A C 1
ATOM 4682 O O . MET A 1 574 ? -17.672 29.75 17.156 1 95 574 MET A O 1
ATOM 4686 N N . PRO A 1 575 ? -16.578 31.781 17.109 1 96.06 575 PRO A N 1
ATOM 4687 C CA . PRO A 1 575 ? -17.859 32.438 16.859 1 96.06 575 PRO A CA 1
ATOM 4688 C C . PRO A 1 575 ? -18.484 32.031 15.531 1 96.06 575 PRO A C 1
ATOM 4690 O O . PRO A 1 575 ? -17.781 31.891 14.531 1 96.06 575 PRO A O 1
ATOM 4693 N N . CYS A 1 576 ? -19.812 31.828 15.594 1 95.94 576 CYS A N 1
ATOM 4694 C CA . CYS A 1 576 ? -20.531 31.453 14.383 1 95.94 576 CYS A CA 1
ATOM 4695 C C . CYS A 1 576 ? -20.797 32.688 13.5 1 95.94 576 CYS A C 1
ATOM 4697 O O . CYS A 1 576 ? -20.609 33.812 13.938 1 95.94 576 CYS A O 1
ATOM 4699 N N . ARG A 1 577 ? -21.219 32.469 12.328 1 95.62 577 ARG A N 1
ATOM 4700 C CA . ARG A 1 577 ? -21.531 33.531 11.375 1 95.62 577 ARG A CA 1
ATOM 4701 C C . ARG A 1 577 ? -22.609 34.469 11.93 1 95.62 577 ARG A C 1
ATOM 4703 O O . ARG A 1 577 ? -22.578 35.656 11.664 1 95.62 577 ARG A O 1
ATOM 4710 N N . HIS A 1 578 ? -23.5 34 12.828 1 95.81 578 HIS A N 1
ATOM 4711 C CA . HIS A 1 578 ? -24.562 34.781 13.414 1 95.81 578 HIS A CA 1
ATOM 4712 C C . HIS A 1 578 ? -24.016 35.781 14.453 1 95.81 578 HIS A C 1
ATOM 4714 O O . HIS A 1 578 ? -24.359 36.938 14.445 1 95.81 578 HIS A O 1
ATOM 4720 N N . ILE A 1 579 ? -23.156 35.25 15.281 1 96.25 579 ILE A N 1
ATOM 4721 C CA . ILE A 1 579 ? -22.5 36.094 16.281 1 96.25 579 ILE A CA 1
ATOM 4722 C C . ILE A 1 579 ? -21.641 37.125 15.586 1 96.25 579 ILE A C 1
ATOM 4724 O O . ILE A 1 579 ? -21.656 38.312 15.969 1 96.25 579 ILE A O 1
ATOM 4728 N N . ILE A 1 580 ? -20.953 36.688 14.578 1 96.31 580 ILE A N 1
ATOM 4729 C CA . ILE A 1 580 ? -20.078 37.594 13.836 1 96.31 580 ILE A CA 1
ATOM 4730 C C . ILE A 1 580 ? -20.922 38.719 13.188 1 96.31 580 ILE A C 1
ATOM 4732 O O . ILE A 1 580 ? -20.5 39.875 13.156 1 96.31 580 ILE A O 1
ATOM 4736 N N . ALA A 1 581 ? -22.062 38.344 12.68 1 95.44 581 ALA A N 1
ATOM 4737 C CA . ALA A 1 581 ? -22.969 39.312 12.07 1 95.44 581 ALA A CA 1
ATOM 4738 C C . ALA A 1 581 ? -23.375 40.375 13.078 1 95.44 581 ALA A C 1
ATOM 4740 O O . ALA A 1 581 ? -23.422 41.562 12.75 1 95.44 581 ALA A O 1
ATOM 4741 N N . VAL A 1 582 ? -23.672 39.969 14.25 1 95.25 582 VAL A N 1
ATOM 4742 C CA . VAL A 1 582 ? -24.062 40.906 15.305 1 95.25 582 VAL A CA 1
ATOM 4743 C C . VAL A 1 582 ? -22.891 41.781 15.695 1 95.25 582 VAL A C 1
ATOM 4745 O O . VAL A 1 582 ? -23.031 43 15.883 1 95.25 582 VAL A O 1
ATOM 4748 N N . LEU A 1 583 ? -21.703 41.188 15.844 1 94.62 583 LEU A N 1
ATOM 4749 C CA . LEU A 1 583 ? -20.5 41.938 16.188 1 94.62 583 LEU A CA 1
ATOM 4750 C C . LEU A 1 583 ? -20.203 43 15.125 1 94.62 583 LEU A C 1
ATOM 4752 O O . LEU A 1 583 ? -19.797 44.094 15.453 1 94.62 583 LEU A O 1
ATOM 4756 N N . THR A 1 584 ? -20.375 42.594 13.93 1 91.94 584 THR A N 1
ATOM 4757 C CA . THR A 1 584 ? -20.125 43.5 12.828 1 91.94 584 THR A CA 1
ATOM 4758 C C . THR A 1 584 ? -21.141 44.656 12.852 1 91.94 584 THR A C 1
ATOM 4760 O O . THR A 1 584 ? -20.781 45.812 12.633 1 91.94 584 THR A O 1
ATOM 4763 N N . LYS A 1 585 ? -22.375 44.312 13.078 1 90.06 585 LYS A N 1
ATOM 4764 C CA . LYS A 1 585 ? -23.422 45.344 13.141 1 90.06 585 LYS A CA 1
ATOM 4765 C C . LYS A 1 585 ? -23.172 46.312 14.273 1 90.06 585 LYS A C 1
ATOM 4767 O O . LYS A 1 585 ? -23.484 47.5 14.156 1 90.06 585 LYS A O 1
ATOM 4772 N N . ARG A 1 586 ? -22.594 45.844 15.289 1 90.44 586 ARG A N 1
ATOM 4773 C CA . ARG A 1 586 ? -22.328 46.688 16.453 1 90.44 586 ARG A CA 1
ATOM 4774 C C . ARG A 1 586 ? -20.953 47.344 16.344 1 90.44 586 ARG A C 1
ATOM 4776 O O . ARG A 1 586 ? -20.484 47.969 17.281 1 90.44 586 ARG A O 1
ATOM 4783 N N . CYS A 1 587 ? -20.203 47.125 15.273 1 88.75 587 CYS A N 1
ATOM 4784 C CA . CYS A 1 587 ? -18.922 47.75 14.938 1 88.75 587 CYS A CA 1
ATOM 4785 C C . CYS A 1 587 ? -17.859 47.406 15.984 1 88.75 587 CYS A C 1
ATOM 4787 O O . CYS A 1 587 ? -17.141 48.312 16.438 1 88.75 587 CYS A O 1
ATOM 4789 N N . VAL A 1 588 ? -17.938 46.219 16.391 1 90.44 588 VAL A N 1
ATOM 4790 C CA . VAL A 1 588 ? -16.891 45.719 17.297 1 90.44 588 VAL A CA 1
ATOM 4791 C C . VAL A 1 588 ? -15.594 45.5 16.516 1 90.44 588 VAL A C 1
ATOM 4793 O O . VAL A 1 588 ? -15.586 44.781 15.523 1 90.44 588 VAL A O 1
ATOM 4796 N N . ALA A 1 589 ? -14.508 46.062 16.953 1 91.5 589 ALA A N 1
ATOM 4797 C CA . ALA A 1 589 ? -13.25 46.062 16.219 1 91.5 589 ALA A CA 1
ATOM 4798 C C . ALA A 1 589 ? -12.398 44.844 16.609 1 91.5 589 ALA A C 1
ATOM 4800 O O . ALA A 1 589 ? -11.664 44.312 15.789 1 91.5 589 ALA A O 1
ATOM 4801 N N . GLU A 1 590 ? -12.555 44.469 17.875 1 94.75 590 GLU A N 1
ATOM 4802 C CA . GLU A 1 590 ? -11.742 43.344 18.375 1 94.75 590 GLU A CA 1
ATOM 4803 C C . GLU A 1 590 ? -12.617 42.188 18.797 1 94.75 590 GLU A C 1
ATOM 4805 O O . GLU A 1 590 ? -13.68 42.375 19.391 1 94.75 590 GLU A O 1
ATOM 4810 N N . LEU A 1 591 ? -12.141 41.094 18.453 1 94.81 591 LEU A N 1
ATOM 4811 C CA . LEU A 1 591 ? -12.852 39.875 18.859 1 94.81 591 LEU A CA 1
ATOM 4812 C C . LEU A 1 591 ? -12.844 39.75 20.375 1 94.81 591 LEU A C 1
ATOM 4814 O O . LEU A 1 591 ? -11.773 39.656 20.984 1 94.81 591 LEU A O 1
ATOM 4818 N N . PRO A 1 592 ? -14.039 39.75 20.906 1 94.69 592 PRO A N 1
ATOM 4819 C CA . PRO A 1 592 ? -14.102 39.656 22.359 1 94.69 592 PRO A CA 1
ATOM 4820 C C . PRO A 1 592 ? -13.469 38.375 22.875 1 94.69 592 PRO A C 1
ATOM 4822 O O . PRO A 1 592 ? -13.609 37.312 22.25 1 94.69 592 PRO A O 1
ATOM 4825 N N . GLU A 1 593 ? -12.852 38.375 24.016 1 92.38 593 GLU A N 1
ATOM 4826 C CA . GLU A 1 593 ? -12.109 37.281 24.625 1 92.38 593 GLU A CA 1
ATOM 4827 C C . GLU A 1 593 ? -13.031 36.094 24.891 1 92.38 593 GLU A C 1
ATOM 4829 O O . GLU A 1 593 ? -12.609 34.938 24.797 1 92.38 593 GLU A O 1
ATOM 4834 N N . HIS A 1 594 ? -14.258 36.438 25.141 1 92.06 594 HIS A N 1
ATOM 4835 C CA . HIS A 1 594 ? -15.227 35.375 25.453 1 92.06 594 HIS A CA 1
ATOM 4836 C C . HIS A 1 594 ? -15.414 34.438 24.281 1 92.06 594 HIS A C 1
ATOM 4838 O O . HIS A 1 594 ? -15.727 33.25 24.469 1 92.06 594 HIS A O 1
ATOM 4844 N N . PHE A 1 595 ? -15.148 34.906 23.109 1 94.56 595 PHE A N 1
ATOM 4845 C CA . PHE A 1 595 ? -15.414 34.094 21.906 1 94.56 595 PHE A CA 1
ATOM 4846 C C . PHE A 1 595 ? -14.133 33.438 21.406 1 94.56 595 PHE A C 1
ATOM 4848 O O . PHE A 1 595 ? -14.117 32.844 20.328 1 94.56 595 PHE A O 1
ATOM 4855 N N . VAL A 1 596 ? -13.086 33.531 22.141 1 93.81 596 VAL A N 1
ATOM 4856 C CA . VAL A 1 596 ? -11.812 32.969 21.703 1 93.81 596 VAL A CA 1
ATOM 4857 C C . VAL A 1 596 ? -11.375 31.875 22.672 1 93.81 596 VAL A C 1
ATOM 4859 O O . VAL A 1 596 ? -11.117 32.156 23.844 1 93.81 596 VAL A O 1
ATOM 4862 N N . LYS A 1 597 ? -11.328 30.703 22.203 1 94.19 597 LYS A N 1
ATOM 4863 C CA . LYS A 1 597 ? -10.758 29.625 23 1 94.19 597 LYS A CA 1
ATOM 4864 C C . LYS A 1 597 ? -9.242 29.578 22.859 1 94.19 597 LYS A C 1
ATOM 4866 O O . LYS A 1 597 ? -8.703 29.656 21.75 1 94.19 597 LYS A O 1
ATOM 4871 N N . ARG A 1 598 ? -8.594 29.438 23.922 1 92.25 598 ARG A N 1
ATOM 4872 C CA . ARG A 1 598 ? -7.137 29.453 23.953 1 92.25 598 ARG A CA 1
ATOM 4873 C C . ARG A 1 598 ? -6.551 28.375 23.047 1 92.25 598 ARG A C 1
ATOM 4875 O O . ARG A 1 598 ? -5.523 28.594 22.406 1 92.25 598 ARG A O 1
ATOM 4882 N N . ARG A 1 599 ? -7.207 27.297 22.906 1 94.06 599 ARG A N 1
ATOM 4883 C CA . ARG A 1 599 ? -6.668 26.172 22.156 1 94.06 599 ARG A CA 1
ATOM 4884 C C . ARG A 1 599 ? -6.492 26.531 20.688 1 94.06 599 ARG A C 1
ATOM 4886 O O . ARG A 1 599 ? -5.734 25.875 19.969 1 94.06 599 ARG A O 1
ATOM 4893 N N . TRP A 1 600 ? -7.262 27.5 20.234 1 96.06 600 TRP A N 1
ATOM 4894 C CA . TRP A 1 600 ? -7.25 27.812 18.812 1 96.06 600 TRP A CA 1
ATOM 4895 C C . TRP A 1 600 ? -6.273 28.938 18.516 1 96.06 600 TRP A C 1
ATOM 4897 O O . TRP A 1 600 ? -6.125 29.359 17.359 1 96.06 600 TRP A O 1
ATOM 4907 N N . THR A 1 601 ? -5.57 29.438 19.484 1 94.81 601 THR A N 1
ATOM 4908 C CA . THR A 1 601 ? -4.707 30.609 19.328 1 94.81 601 THR A CA 1
ATOM 4909 C C . THR A 1 601 ? -3.273 30.172 19.031 1 94.81 601 THR A C 1
ATOM 4911 O O . THR A 1 601 ? -2.908 29.016 19.234 1 94.81 601 THR A O 1
ATOM 4914 N N . LYS A 1 602 ? -2.488 31.062 18.594 1 90.75 602 LYS A N 1
ATOM 4915 C CA . LYS A 1 602 ? -1.092 30.828 18.234 1 90.75 602 LYS A CA 1
ATOM 4916 C C . LYS A 1 602 ? -0.254 30.531 19.469 1 90.75 602 LYS A C 1
ATOM 4918 O O . LYS A 1 602 ? 0.754 29.828 19.391 1 90.75 602 LYS A O 1
ATOM 4923 N N . ASP A 1 603 ? -0.735 30.953 20.547 1 87.19 603 ASP A N 1
ATOM 4924 C CA . ASP A 1 603 ? 0.047 30.797 21.766 1 87.19 603 ASP A CA 1
ATOM 4925 C C . ASP A 1 603 ? -0.508 29.672 22.641 1 87.19 603 ASP A C 1
ATOM 4927 O O . ASP A 1 603 ? -0.249 29.625 23.844 1 87.19 603 ASP A O 1
ATOM 4931 N N . ALA A 1 604 ? -1.239 28.875 22.062 1 90.25 604 ALA A N 1
ATOM 4932 C CA . ALA A 1 604 ? -1.883 27.812 22.828 1 90.25 604 ALA A CA 1
ATOM 4933 C C . ALA A 1 604 ? -0.847 26.922 23.516 1 90.25 604 ALA A C 1
ATOM 4935 O O . ALA A 1 604 ? -1.081 26.438 24.625 1 90.25 604 ALA A O 1
ATOM 4936 N N . ASN A 1 605 ? 0.272 26.703 22.859 1 80.69 605 ASN A N 1
ATOM 4937 C CA . ASN A 1 605 ? 1.293 25.812 23.406 1 80.69 605 ASN A CA 1
ATOM 4938 C C . ASN A 1 605 ? 2.299 26.578 24.266 1 80.69 605 ASN A C 1
ATOM 4940 O O . ASN A 1 605 ? 3.199 25.969 24.844 1 80.69 605 ASN A O 1
ATOM 4944 N N . ARG A 1 606 ? 2.164 27.766 24.281 1 72.81 606 ARG A N 1
ATOM 4945 C CA . ARG A 1 606 ? 3.156 28.547 25 1 72.81 606 ARG A CA 1
ATOM 4946 C C . ARG A 1 606 ? 2.816 28.625 26.484 1 72.81 606 ARG A C 1
ATOM 4948 O O . ARG A 1 606 ? 1.656 28.828 26.844 1 72.81 606 ARG A O 1
ATOM 4955 N N . VAL A 1 607 ? 3.66 27.828 27.219 1 60.53 607 VAL A N 1
ATOM 4956 C CA . VAL A 1 607 ? 3.566 28 28.656 1 60.53 607 VAL A CA 1
ATOM 4957 C C . VAL A 1 607 ? 4.484 29.141 29.109 1 60.53 607 VAL A C 1
ATOM 4959 O O . VAL A 1 607 ? 5.699 29.094 28.891 1 60.53 607 VAL A O 1
ATOM 4962 N N . ASP A 1 608 ? 4.066 30.172 29.781 1 51.16 608 ASP A N 1
ATOM 4963 C CA . ASP A 1 608 ? 4.773 31.359 30.25 1 51.16 608 ASP A CA 1
ATOM 4964 C C . ASP A 1 608 ? 5.543 32.031 29.109 1 51.16 608 ASP A C 1
ATOM 4966 O O . ASP A 1 608 ? 6.699 32.438 29.297 1 51.16 608 ASP A O 1
ATOM 4970 N N . GLY A 1 609 ? 4.98 32.031 27.812 1 48.09 609 GLY A N 1
ATOM 4971 C CA . GLY A 1 609 ? 5.52 32.75 26.688 1 48.09 609 GLY A CA 1
ATOM 4972 C C . GLY A 1 609 ? 6.484 31.938 25.844 1 48.09 609 GLY A C 1
ATOM 4973 O O . GLY A 1 609 ? 6.93 32.375 24.797 1 48.09 609 GLY A O 1
ATOM 4974 N N . VAL A 1 610 ? 7.078 30.844 26.281 1 48.56 610 VAL A N 1
ATOM 4975 C CA . VAL A 1 610 ? 8.133 30.094 25.609 1 48.56 610 VAL A CA 1
ATOM 4976 C C . VAL A 1 610 ? 7.543 28.859 24.938 1 48.56 610 VAL A C 1
ATOM 4978 O O . VAL A 1 610 ? 6.691 28.172 25.531 1 48.56 610 VAL A O 1
ATOM 4981 N N . LEU A 1 611 ? 7.602 28.781 23.672 1 52.12 611 LEU A N 1
ATOM 4982 C CA . LEU A 1 611 ? 7.184 27.578 22.984 1 52.12 611 LEU A CA 1
ATOM 4983 C C . LEU A 1 611 ? 7.902 26.344 23.531 1 52.12 611 LEU A C 1
ATOM 4985 O O . LEU A 1 611 ? 9.109 26.391 23.766 1 52.12 611 LEU A O 1
ATOM 4989 N N . PRO A 1 612 ? 7.242 25.359 24.109 1 48.19 612 PRO A N 1
ATOM 4990 C CA . PRO A 1 612 ? 7.863 24.188 24.734 1 48.19 612 PRO A CA 1
ATOM 4991 C C . PRO A 1 612 ? 8.961 23.562 23.875 1 48.19 612 PRO A C 1
ATOM 4993 O O . PRO A 1 612 ? 9.883 22.938 24.406 1 48.19 612 PRO A O 1
ATOM 4996 N N . TYR A 1 613 ? 8.664 23.25 22.703 1 46.94 613 TYR A N 1
ATOM 4997 C CA . TYR A 1 613 ? 9.555 22.359 21.969 1 46.94 613 TYR A CA 1
ATOM 4998 C C . TYR A 1 613 ? 10.945 22.969 21.828 1 46.94 613 TYR A C 1
ATOM 5000 O O . TYR A 1 613 ? 11.836 22.375 21.219 1 46.94 613 TYR A O 1
ATOM 5008 N N . GLN A 1 614 ? 11.023 24.25 22.016 1 43.38 614 GLN A N 1
ATOM 5009 C CA . GLN A 1 614 ? 12.336 24.844 21.766 1 43.38 614 GLN A CA 1
ATOM 5010 C C . GLN A 1 614 ? 13.406 24.172 22.625 1 43.38 614 GLN A C 1
ATOM 5012 O O . GLN A 1 614 ? 14.578 24.547 22.562 1 43.38 614 GLN A O 1
ATOM 5017 N N . THR A 1 615 ? 12.969 23.656 23.781 1 38.19 615 THR A N 1
ATOM 5018 C CA . THR A 1 615 ? 14.094 23.359 24.656 1 38.19 615 THR A CA 1
ATOM 5019 C C . THR A 1 615 ? 15.117 22.469 23.953 1 38.19 615 THR A C 1
ATOM 5021 O O . THR A 1 615 ? 16.297 22.812 23.906 1 38.19 615 THR A O 1
ATOM 5024 N N . SER A 1 616 ? 15.141 21.016 24.344 1 37.59 616 SER A N 1
ATOM 5025 C CA . SER A 1 616 ? 16.375 20.25 24.438 1 37.59 616 SER A CA 1
ATOM 5026 C C . SER A 1 616 ? 16.875 19.859 23.062 1 37.59 616 SER A C 1
ATOM 5028 O O . SER A 1 616 ? 16.328 18.953 22.422 1 37.59 616 SER A O 1
ATOM 5030 N N . GLU A 1 617 ? 17.047 20.781 22.156 1 41.41 617 GLU A N 1
ATOM 5031 C CA . GLU A 1 617 ? 17.984 20.391 21.109 1 41.41 617 GLU A CA 1
ATOM 5032 C C . GLU A 1 617 ? 18.938 19.312 21.594 1 41.41 617 GLU A C 1
ATOM 5034 O O . GLU A 1 617 ? 19.953 19.609 22.234 1 41.41 617 GLU A O 1
ATOM 5039 N N . VAL A 1 618 ? 18.469 18.344 22.234 1 36.72 618 VAL A N 1
ATOM 5040 C CA . VAL A 1 618 ? 19.469 17.344 22.594 1 36.72 618 VAL A CA 1
ATOM 5041 C C . VAL A 1 618 ? 20.422 17.125 21.422 1 36.72 618 VAL A C 1
ATOM 5043 O O . VAL A 1 618 ? 20 16.719 20.344 1 36.72 618 VAL A O 1
ATOM 5046 N N . GLU A 1 619 ? 21.359 18 21.281 1 39.53 619 GLU A N 1
ATOM 5047 C CA . GLU A 1 619 ? 22.484 17.609 20.438 1 39.53 619 GLU A CA 1
ATOM 5048 C C . GLU A 1 619 ? 22.641 16.094 20.422 1 39.53 619 GLU A C 1
ATOM 5050 O O . GLU A 1 619 ? 22.781 15.461 21.469 1 39.53 619 GLU A O 1
ATOM 5055 N N . SER A 1 620 ? 21.875 15.43 19.672 1 42.53 620 SER A N 1
ATOM 5056 C CA . SER A 1 620 ? 22.219 14.016 19.578 1 42.53 620 SER A CA 1
ATOM 5057 C C . SER A 1 620 ? 23.688 13.773 19.875 1 42.53 620 SER A C 1
ATOM 5059 O O . SER A 1 620 ? 24.562 14.422 19.297 1 42.53 620 SER A O 1
ATOM 5061 N N . PRO A 1 621 ? 24.016 13.344 21.016 1 40.5 621 PRO A N 1
ATOM 5062 C CA . PRO A 1 621 ? 25.422 13.047 21.25 1 40.5 621 PRO A CA 1
ATOM 5063 C C . PRO A 1 621 ? 26.125 12.484 20 1 40.5 621 PRO A C 1
ATOM 5065 O O . PRO A 1 621 ? 25.484 11.844 19.172 1 40.5 621 PRO A O 1
ATOM 5068 N N . SER A 1 622 ? 27.078 13.258 19.531 1 49.53 622 SER A N 1
ATOM 5069 C CA . SER A 1 622 ? 28 12.805 18.5 1 49.53 622 SER A CA 1
ATOM 5070 C C . SER A 1 622 ? 28.234 11.297 18.594 1 49.53 622 SER A C 1
ATOM 5072 O O . SER A 1 622 ? 29.047 10.836 19.391 1 49.53 622 SER A O 1
ATOM 5074 N N . HIS A 1 623 ? 27.156 10.555 18.578 1 58.03 623 HIS A N 1
ATOM 5075 C CA . HIS A 1 623 ? 27.453 9.133 18.625 1 58.03 623 HIS A CA 1
ATOM 5076 C C . HIS A 1 623 ? 28.172 8.688 17.344 1 58.03 623 HIS A C 1
ATOM 5078 O O . HIS A 1 623 ? 28.094 9.359 16.312 1 58.03 623 HIS A O 1
ATOM 5084 N N . GLU A 1 624 ? 29.047 7.855 17.531 1 66.06 624 GLU A N 1
ATOM 5085 C CA . GLU A 1 624 ? 29.719 7.219 16.406 1 66.06 624 GLU A CA 1
ATOM 5086 C C . GLU A 1 624 ? 28.719 6.559 15.461 1 66.06 624 GLU A C 1
ATOM 5088 O O . GLU A 1 624 ? 27.828 5.844 15.898 1 66.06 624 GLU A O 1
ATOM 5093 N N . LEU A 1 625 ? 28.766 7.043 14.289 1 75.81 625 LEU A N 1
ATOM 5094 C CA . LEU A 1 625 ? 27.875 6.496 13.273 1 75.81 625 LEU A CA 1
ATOM 5095 C C . LEU A 1 625 ? 27.969 4.977 13.227 1 75.81 625 LEU A C 1
ATOM 5097 O O . LEU A 1 625 ? 29.062 4.418 13.242 1 75.81 625 LEU A O 1
ATOM 5101 N N . THR A 1 626 ? 26.859 4.309 13.336 1 74.31 626 THR A N 1
ATOM 5102 C CA . THR A 1 626 ? 26.797 2.867 13.125 1 74.31 626 THR A CA 1
ATOM 5103 C C . THR A 1 626 ? 27.125 2.521 11.672 1 74.31 626 THR A C 1
ATOM 5105 O O . THR A 1 626 ? 27.125 3.396 10.805 1 74.31 626 THR A O 1
ATOM 5108 N N . PRO A 1 627 ? 27.547 1.253 11.344 1 74.75 627 PRO A N 1
ATOM 5109 C CA . PRO A 1 627 ? 27.812 0.853 9.961 1 74.75 627 PRO A CA 1
ATOM 5110 C C . PRO A 1 627 ? 26.641 1.13 9.023 1 74.75 627 PRO A C 1
ATOM 5112 O O . PRO A 1 627 ? 26.844 1.557 7.883 1 74.75 627 PRO A O 1
ATOM 5115 N N . THR A 1 628 ? 25.469 0.978 9.539 1 73.69 628 THR A N 1
ATOM 5116 C CA . THR A 1 628 ? 24.297 1.233 8.719 1 73.69 628 THR A CA 1
ATOM 5117 C C . THR A 1 628 ? 24.156 2.725 8.422 1 73.69 628 THR A C 1
ATOM 5119 O O . THR A 1 628 ? 23.797 3.109 7.309 1 73.69 628 THR A O 1
ATOM 5122 N N . GLU A 1 629 ? 24.438 3.535 9.398 1 78.31 629 GLU A N 1
ATOM 5123 C CA . GLU A 1 629 ? 24.375 4.98 9.203 1 78.31 629 GLU A CA 1
ATOM 5124 C C . GLU A 1 629 ? 25.453 5.461 8.242 1 78.31 629 GLU A C 1
ATOM 5126 O O . GLU A 1 629 ? 25.203 6.348 7.418 1 78.31 629 GLU A O 1
ATOM 5131 N N . ARG A 1 630 ? 26.672 4.844 8.398 1 82.75 630 ARG A N 1
ATOM 5132 C CA . ARG A 1 630 ? 27.734 5.164 7.461 1 82.75 630 ARG A CA 1
ATOM 5133 C C . ARG A 1 630 ? 27.344 4.785 6.035 1 82.75 630 ARG A C 1
ATOM 5135 O O . ARG A 1 630 ? 27.609 5.543 5.098 1 82.75 630 ARG A O 1
ATOM 5142 N N . PHE A 1 631 ? 26.812 3.662 5.906 1 82.06 631 PHE A N 1
ATOM 5143 C CA . PHE A 1 631 ? 26.359 3.227 4.594 1 82.06 631 PHE A CA 1
ATOM 5144 C C . PHE A 1 631 ? 25.359 4.215 4.012 1 82.06 631 PHE A C 1
ATOM 5146 O O . PHE A 1 631 ? 25.469 4.613 2.852 1 82.06 631 PHE A O 1
ATOM 5153 N N . ASN A 1 632 ? 24.297 4.566 4.77 1 77 632 ASN A N 1
ATOM 5154 C CA . ASN A 1 632 ? 23.266 5.492 4.312 1 77 632 ASN A CA 1
ATOM 5155 C C . ASN A 1 632 ? 23.859 6.848 3.928 1 77 632 ASN A C 1
ATOM 5157 O O . ASN A 1 632 ? 23.516 7.402 2.883 1 77 632 ASN A O 1
ATOM 5161 N N . HIS A 1 633 ? 24.703 7.301 4.781 1 79.44 633 HIS A N 1
ATOM 5162 C CA . HIS A 1 633 ? 25.359 8.57 4.496 1 79.44 633 HIS A CA 1
ATOM 5163 C C . HIS A 1 633 ? 26.156 8.508 3.195 1 79.44 633 HIS A C 1
ATOM 5165 O O . HIS A 1 633 ? 26.078 9.422 2.375 1 79.44 633 HIS A O 1
ATOM 5171 N N . MET A 1 634 ? 26.859 7.379 3.049 1 85.06 634 MET A N 1
ATOM 5172 C CA . MET A 1 634 ? 27.656 7.207 1.836 1 85.06 634 MET A CA 1
ATOM 5173 C C . MET A 1 634 ? 26.766 7.094 0.608 1 85.06 634 MET A C 1
ATOM 5175 O O . MET A 1 634 ? 27.078 7.637 -0.45 1 85.06 634 MET A O 1
ATOM 5179 N N . THR A 1 635 ? 25.688 6.402 0.75 1 82.19 635 THR A N 1
ATOM 5180 C CA . THR A 1 635 ? 24.75 6.258 -0.351 1 82.19 635 THR A CA 1
ATOM 5181 C C . THR A 1 635 ? 24.203 7.617 -0.777 1 82.19 635 THR A C 1
ATOM 5183 O O . THR A 1 635 ? 24.062 7.891 -1.972 1 82.19 635 THR A O 1
ATOM 5186 N N . LEU A 1 636 ? 23.984 8.461 0.197 1 78.25 636 LEU A N 1
ATOM 5187 C CA . LEU A 1 636 ? 23.5 9.805 -0.098 1 78.25 636 LEU A CA 1
ATOM 5188 C C . LEU A 1 636 ? 24.562 10.633 -0.8 1 78.25 636 LEU A C 1
ATOM 5190 O O . LEU A 1 636 ? 24.281 11.312 -1.793 1 78.25 636 LEU A O 1
ATOM 5194 N N . LEU A 1 637 ? 25.734 10.516 -0.271 1 82.12 637 LEU A N 1
ATOM 5195 C CA . LEU A 1 637 ? 26.844 11.25 -0.858 1 82.12 637 LEU A CA 1
ATOM 5196 C C . LEU A 1 637 ? 27.125 10.766 -2.279 1 82.12 637 LEU A C 1
ATOM 5198 O O . LEU A 1 637 ? 27.375 11.578 -3.174 1 82.12 637 LEU A O 1
ATOM 5202 N N . THR A 1 638 ? 27.062 9.438 -2.436 1 88.25 638 THR A N 1
ATOM 5203 C CA . THR A 1 638 ? 27.375 8.875 -3.742 1 88.25 638 THR A CA 1
ATOM 5204 C C . THR A 1 638 ? 26.234 9.117 -4.723 1 88.25 638 THR A C 1
ATOM 5206 O O . THR A 1 638 ? 26.438 9.094 -5.941 1 88.25 638 THR A O 1
ATOM 5209 N N . MET A 1 639 ? 25.141 9.383 -4.168 1 84.19 639 MET A N 1
ATOM 5210 C CA . MET A 1 639 ? 24.031 9.711 -5.055 1 84.19 639 MET A CA 1
ATOM 5211 C C . MET A 1 639 ? 24.281 11.031 -5.781 1 84.19 639 MET A C 1
ATOM 5213 O O . MET A 1 639 ? 24 11.156 -6.973 1 84.19 639 MET A O 1
ATOM 5217 N N . ALA A 1 640 ? 24.719 12.016 -5.035 1 79.62 640 ALA A N 1
ATOM 5218 C CA . ALA A 1 640 ? 25.078 13.297 -5.652 1 79.62 640 ALA A CA 1
ATOM 5219 C C . ALA A 1 640 ? 26.172 13.109 -6.695 1 79.62 640 ALA A C 1
ATOM 5221 O O . ALA A 1 640 ? 26.109 13.703 -7.773 1 79.62 640 ALA A O 1
ATOM 5222 N N . PHE A 1 641 ? 27.141 12.258 -6.387 1 86.94 641 PHE A N 1
ATOM 5223 C CA . PHE A 1 641 ? 28.203 11.891 -7.305 1 86.94 641 PHE A CA 1
ATOM 5224 C C . PHE A 1 641 ? 27.641 11.219 -8.547 1 86.94 641 PHE A C 1
ATOM 5226 O O . PHE A 1 641 ? 28.016 11.57 -9.672 1 86.94 641 PHE A O 1
ATOM 5233 N N . SER A 1 642 ? 26.719 10.234 -8.312 1 86.31 642 SER A N 1
ATOM 5234 C CA . SER A 1 642 ? 26.109 9.492 -9.406 1 86.31 642 SER A CA 1
ATOM 5235 C C . SER A 1 642 ? 25.344 10.422 -10.344 1 86.31 642 SER A C 1
ATOM 5237 O O . SER A 1 642 ? 25.344 10.227 -11.555 1 86.31 642 SER A O 1
ATOM 5239 N N . HIS A 1 643 ? 24.734 11.406 -9.773 1 83.88 643 HIS A N 1
ATOM 5240 C CA . HIS A 1 643 ? 24.016 12.375 -10.594 1 83.88 643 HIS A CA 1
ATOM 5241 C C . HIS A 1 643 ? 24.953 13.172 -11.484 1 83.88 643 HIS A C 1
ATOM 5243 O O . HIS A 1 643 ? 24.719 13.312 -12.688 1 83.88 643 HIS A O 1
ATOM 5249 N N . SER A 1 644 ? 26.031 13.695 -10.914 1 82.75 644 SER A N 1
ATOM 5250 C CA . SER A 1 644 ? 27 14.484 -11.664 1 82.75 644 SER A CA 1
ATOM 5251 C C . SER A 1 644 ? 27.625 13.672 -12.789 1 82.75 644 SER A C 1
ATOM 5253 O O . SER A 1 644 ? 27.891 14.203 -13.875 1 82.75 644 SER A O 1
ATOM 5255 N N . CYS A 1 645 ? 27.766 12.375 -12.539 1 89.31 645 CYS A N 1
ATOM 5256 C CA . CYS A 1 645 ? 28.469 11.531 -13.5 1 89.31 645 CYS A CA 1
ATOM 5257 C C . CYS A 1 645 ? 27.531 11.086 -14.617 1 89.31 645 CYS A C 1
ATOM 5259 O O . CYS A 1 645 ? 27.984 10.695 -15.695 1 89.31 645 CYS A O 1
ATOM 5261 N N . SER A 1 646 ? 26.25 11.125 -14.391 1 85.56 646 SER A N 1
ATOM 5262 C CA . SER A 1 646 ? 25.281 10.602 -15.352 1 85.56 646 SER A CA 1
ATOM 5263 C C . SER A 1 646 ? 25.016 11.609 -16.469 1 85.56 646 SER A C 1
ATOM 5265 O O . SER A 1 646 ? 24.359 11.281 -17.453 1 85.56 646 SER A O 1
ATOM 5267 N N . ALA A 1 647 ? 25.531 12.82 -16.359 1 80.62 647 ALA A N 1
ATOM 5268 C CA . ALA A 1 647 ? 25.234 13.922 -17.266 1 80.62 647 ALA A CA 1
ATOM 5269 C C . ALA A 1 647 ? 25.828 13.672 -18.656 1 80.62 647 ALA A C 1
ATOM 5271 O O . ALA A 1 647 ? 25.328 14.18 -19.656 1 80.62 647 ALA A O 1
ATOM 5272 N N . SER A 1 648 ? 26.984 12.961 -18.766 1 84.06 648 SER A N 1
ATOM 5273 C CA . SER A 1 648 ? 27.609 12.648 -20.047 1 84.06 648 SER A CA 1
ATOM 5274 C C . SER A 1 648 ? 28.266 11.273 -20.016 1 84.06 648 SER A C 1
ATOM 5276 O O . SER A 1 648 ? 28.547 10.734 -18.953 1 84.06 648 SER A O 1
ATOM 5278 N N . LYS A 1 649 ? 28.453 10.797 -21.234 1 87.25 649 LYS A N 1
ATOM 5279 C CA . LYS A 1 649 ? 29.109 9.492 -21.375 1 87.25 649 LYS A CA 1
ATOM 5280 C C . LYS A 1 649 ? 30.531 9.531 -20.844 1 87.25 649 LYS A C 1
ATOM 5282 O O . LYS A 1 649 ? 31 8.586 -20.203 1 87.25 649 LYS A O 1
ATOM 5287 N N . GLU A 1 650 ? 31.188 10.648 -21.062 1 87.19 650 GLU A N 1
ATOM 5288 C CA . GLU A 1 650 ? 32.562 10.789 -20.625 1 87.19 650 GLU A CA 1
ATOM 5289 C C . GLU A 1 650 ? 32.688 10.805 -19.109 1 87.19 650 GLU A C 1
ATOM 5291 O O . GLU A 1 650 ? 33.562 10.156 -18.531 1 87.19 650 GLU A O 1
ATOM 5296 N N . ARG A 1 651 ? 31.828 11.609 -18.562 1 90.56 651 ARG A N 1
ATOM 5297 C CA . ARG A 1 651 ? 31.797 11.672 -17.109 1 90.56 651 ARG A CA 1
ATOM 5298 C C . ARG A 1 651 ? 31.5 10.297 -16.5 1 90.56 651 ARG A C 1
ATOM 5300 O O . ARG A 1 651 ? 32.125 9.906 -15.508 1 90.56 651 ARG A O 1
ATOM 5307 N N . TYR A 1 652 ? 30.625 9.625 -17.156 1 90.25 652 TYR A N 1
ATOM 5308 C CA . TYR A 1 652 ? 30.188 8.312 -16.688 1 90.25 652 TYR A CA 1
ATOM 5309 C C . TYR A 1 652 ? 31.328 7.301 -16.75 1 90.25 652 TYR A C 1
ATOM 5311 O O . TYR A 1 652 ? 31.578 6.594 -15.766 1 90.25 652 TYR A O 1
ATOM 5319 N N . GLU A 1 653 ? 32 7.188 -17.797 1 90.62 653 GLU A N 1
ATOM 5320 C CA . GLU A 1 653 ? 33.094 6.234 -17.969 1 90.62 653 GLU A CA 1
ATOM 5321 C C . GLU A 1 653 ? 34.25 6.539 -17.016 1 90.62 653 GLU A C 1
ATOM 5323 O O . GLU A 1 653 ? 34.844 5.621 -16.453 1 90.62 653 GLU A O 1
ATOM 5328 N N . TYR A 1 654 ? 34.5 7.852 -16.844 1 91.38 654 TYR A N 1
ATOM 5329 C CA . TYR A 1 654 ? 35.5 8.273 -15.875 1 91.38 654 TYR A CA 1
ATOM 5330 C C . TYR A 1 654 ? 35.156 7.816 -14.469 1 91.38 654 TYR A C 1
ATOM 5332 O O . TYR A 1 654 ? 35.969 7.262 -13.75 1 91.38 654 TYR A O 1
ATOM 5340 N N . ALA A 1 655 ? 33.906 8.109 -14.109 1 91.75 655 ALA A N 1
ATOM 5341 C CA . ALA A 1 655 ? 33.438 7.789 -12.766 1 91.75 655 ALA A CA 1
ATOM 5342 C C . ALA A 1 655 ? 33.5 6.289 -12.5 1 91.75 655 ALA A C 1
ATOM 5344 O O . ALA A 1 655 ? 33.844 5.859 -11.398 1 91.75 655 ALA A O 1
ATOM 5345 N N . VAL A 1 656 ? 33.125 5.488 -13.531 1 90.44 656 VAL A N 1
ATOM 5346 C CA . VAL A 1 656 ? 33.188 4.035 -13.398 1 90.44 656 VAL A CA 1
ATOM 5347 C C . VAL A 1 656 ? 34.625 3.596 -13.109 1 90.44 656 VAL A C 1
ATOM 5349 O O . VAL A 1 656 ? 34.844 2.752 -12.234 1 90.44 656 VAL A O 1
ATOM 5352 N N . GLY A 1 657 ? 35.531 4.199 -13.742 1 88.81 657 GLY A N 1
ATOM 5353 C CA . GLY A 1 657 ? 36.906 3.902 -13.508 1 88.81 657 GLY A CA 1
ATOM 5354 C C . GLY A 1 657 ? 37.375 4.273 -12.117 1 88.81 657 GLY A C 1
ATOM 5355 O O . GLY A 1 657 ? 38.094 3.51 -11.469 1 88.81 657 GLY A O 1
ATOM 5356 N N . VAL A 1 658 ? 36.938 5.43 -11.672 1 91.38 658 VAL A N 1
ATOM 5357 C CA . VAL A 1 658 ? 37.312 5.938 -10.359 1 91.38 658 VAL A CA 1
ATOM 5358 C C . VAL A 1 658 ? 36.781 5.004 -9.273 1 91.38 658 VAL A C 1
ATOM 5360 O O . VAL A 1 658 ? 37.531 4.617 -8.367 1 91.38 658 VAL A O 1
ATOM 5363 N N . ILE A 1 659 ? 35.531 4.652 -9.367 1 90.81 659 ILE A N 1
ATOM 5364 C CA . ILE A 1 659 ? 34.875 3.867 -8.32 1 90.81 659 ILE A CA 1
ATOM 5365 C C . ILE A 1 659 ? 35.5 2.467 -8.281 1 90.81 659 ILE A C 1
ATOM 5367 O O . ILE A 1 659 ? 35.719 1.908 -7.203 1 90.81 659 ILE A O 1
ATOM 5371 N N . ASN A 1 660 ? 35.812 1.917 -9.477 1 87.38 660 ASN A N 1
ATOM 5372 C CA . ASN A 1 660 ? 36.438 0.599 -9.516 1 87.38 660 ASN A CA 1
ATOM 5373 C C . ASN A 1 660 ? 37.844 0.615 -8.891 1 87.38 660 ASN A C 1
ATOM 5375 O O . ASN A 1 660 ? 38.188 -0.28 -8.109 1 87.38 660 ASN A O 1
ATOM 5379 N N . ARG A 1 661 ? 38.531 1.618 -9.117 1 88.19 661 ARG A N 1
ATOM 5380 C CA . ARG A 1 661 ? 39.875 1.768 -8.562 1 88.19 661 ARG A CA 1
ATOM 5381 C C . ARG A 1 661 ? 39.812 1.969 -7.051 1 88.19 661 ARG A C 1
ATOM 5383 O O . ARG A 1 661 ? 40.562 1.323 -6.305 1 88.19 661 ARG A O 1
ATOM 5390 N N . GLU A 1 662 ? 39 2.908 -6.68 1 90.94 662 GLU A N 1
ATOM 5391 C CA . GLU A 1 662 ? 38.906 3.242 -5.262 1 90.94 662 GLU A CA 1
ATOM 5392 C C . GLU A 1 662 ? 38.344 2.082 -4.453 1 90.94 662 GLU A C 1
ATOM 5394 O O . GLU A 1 662 ? 38.656 1.914 -3.279 1 90.94 662 GLU A O 1
ATOM 5399 N N . THR A 1 663 ? 37.469 1.298 -5.016 1 87.44 663 THR A N 1
ATOM 5400 C CA . THR A 1 663 ? 36.938 0.128 -4.328 1 87.44 663 THR A CA 1
ATOM 5401 C C . THR A 1 663 ? 38.031 -0.88 -4.027 1 87.44 663 THR A C 1
ATOM 5403 O O . THR A 1 663 ? 38.062 -1.485 -2.955 1 87.44 663 THR A O 1
ATOM 5406 N N . GLU A 1 664 ? 38.906 -1.033 -4.914 1 82.94 664 GLU A N 1
ATOM 5407 C CA . GLU A 1 664 ? 40.031 -1.93 -4.711 1 82.94 664 GLU A CA 1
ATOM 5408 C C . GLU A 1 664 ? 40.938 -1.435 -3.584 1 82.94 664 GLU A C 1
ATOM 5410 O O . GLU A 1 664 ? 41.438 -2.23 -2.785 1 82.94 664 GLU A O 1
ATOM 5415 N N . ILE A 1 665 ? 41.094 -0.143 -3.521 1 87.19 665 ILE A N 1
ATOM 5416 C CA . ILE A 1 665 ? 41.906 0.462 -2.49 1 87.19 665 ILE A CA 1
ATOM 5417 C C . ILE A 1 665 ? 41.281 0.261 -1.121 1 87.19 665 ILE A C 1
ATOM 5419 O O . ILE A 1 665 ? 41.938 -0.119 -0.161 1 87.19 665 ILE A O 1
ATOM 5423 N N . ILE A 1 666 ? 40.062 0.512 -1.022 1 88.5 666 ILE A N 1
ATOM 5424 C CA . ILE A 1 666 ? 39.344 0.445 0.245 1 88.5 666 ILE A CA 1
ATOM 5425 C C . ILE A 1 666 ? 39.344 -0.995 0.752 1 88.5 666 ILE A C 1
ATOM 5427 O O . ILE A 1 666 ? 39.438 -1.236 1.958 1 88.5 666 ILE A O 1
ATOM 5431 N N . GLU A 1 667 ? 39.156 -1.908 -0.167 1 81.69 667 GLU A N 1
ATOM 5432 C CA . GLU A 1 667 ? 39.094 -3.314 0.219 1 81.69 667 GLU A CA 1
ATOM 5433 C C . GLU A 1 667 ? 40.438 -3.783 0.782 1 81.69 667 GLU A C 1
ATOM 5435 O O . GLU A 1 667 ? 40.5 -4.742 1.557 1 81.69 667 GLU A O 1
ATOM 5440 N N . LYS A 1 668 ? 41.5 -3.068 0.467 1 77.31 668 LYS A N 1
ATOM 5441 C CA . LYS A 1 668 ? 42.844 -3.383 0.976 1 77.31 668 LYS A CA 1
ATOM 5442 C C . LYS A 1 668 ? 43.094 -2.721 2.33 1 77.31 668 LYS A C 1
ATOM 5444 O O . LYS A 1 668 ? 44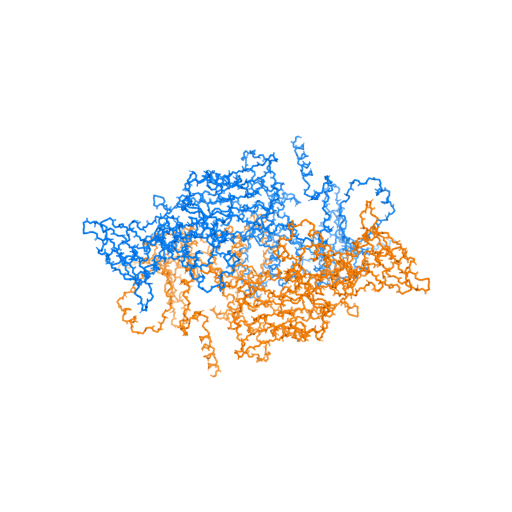 -3.115 3.066 1 77.31 668 LYS A O 1
ATOM 5449 N N . MET A 1 669 ? 42.25 -1.757 2.732 1 85 669 MET A N 1
ATOM 5450 C CA . MET A 1 669 ? 42.344 -1.074 4.016 1 85 669 MET A CA 1
ATOM 5451 C C . MET A 1 669 ? 41.875 -1.968 5.156 1 85 669 MET A C 1
ATOM 5453 O O . MET A 1 669 ? 41 -2.805 4.961 1 85 669 MET A O 1
ATOM 5457 N N . PRO A 1 670 ? 42.594 -1.868 6.312 1 71 670 PRO A N 1
ATOM 5458 C CA . PRO A 1 670 ? 42.219 -2.717 7.441 1 71 670 PRO A CA 1
ATOM 5459 C C . PRO A 1 670 ? 40.781 -2.438 7.922 1 71 670 PRO A C 1
ATOM 5461 O O . PRO A 1 670 ? 40.312 -1.311 7.797 1 71 670 PRO A O 1
ATOM 5464 N N . VAL A 1 671 ? 40.094 -3.396 8.086 1 63.56 671 VAL A N 1
ATOM 5465 C CA . VAL A 1 671 ? 38.75 -3.279 8.688 1 63.56 671 VAL A CA 1
ATOM 5466 C C . VAL A 1 671 ? 38.906 -3.211 10.211 1 63.56 671 VAL A C 1
ATOM 5468 O O . VAL A 1 671 ? 39.781 -3.826 10.789 1 63.56 671 VAL A O 1
ATOM 5471 N N . ASP A 1 672 ? 38.781 -2.178 10.891 1 54.28 672 ASP A N 1
ATOM 5472 C CA . ASP A 1 672 ? 38.875 -2.275 12.344 1 54.28 672 ASP A CA 1
ATOM 5473 C C . ASP A 1 672 ? 38.781 -3.727 12.805 1 54.28 672 ASP A C 1
ATOM 5475 O O . ASP A 1 672 ? 38.344 -4.594 12.039 1 54.28 672 ASP A O 1
ATOM 5479 N N . GLY A 1 673 ? 39.031 -4.156 14.281 1 41.22 673 GLY A N 1
ATOM 5480 C CA . GLY A 1 673 ? 39.031 -5.477 14.898 1 41.22 673 GLY A CA 1
ATOM 5481 C C . GLY A 1 673 ? 38.094 -6.453 14.227 1 41.22 673 GLY A C 1
ATOM 5482 O O . GLY A 1 673 ? 36.875 -6.242 14.227 1 41.22 673 GLY A O 1
ATOM 5483 N N . VAL A 1 674 ? 38.688 -7.152 13.336 1 36.16 674 VAL A N 1
ATOM 5484 C CA . VAL A 1 674 ? 38 -8.305 12.781 1 36.16 674 VAL A CA 1
ATOM 5485 C C . VAL A 1 674 ? 37.375 -9.125 13.906 1 36.16 674 VAL A C 1
ATOM 5487 O O . VAL A 1 674 ? 38.094 -9.789 14.664 1 36.16 674 VAL A O 1
ATOM 5490 N N . GLU A 1 675 ? 36.625 -8.82 14.891 1 29.73 675 GLU A N 1
ATOM 5491 C CA . GLU A 1 675 ? 35.938 -10.039 15.32 1 29.73 675 GLU A CA 1
ATOM 5492 C C . GLU A 1 675 ? 35.562 -10.906 14.133 1 29.73 675 GLU A C 1
ATOM 5494 O O . GLU A 1 675 ? 35.25 -10.398 13.047 1 29.73 675 GLU A O 1
ATOM 5499 N N . ARG A 1 676 ? 35.875 -12.266 14.203 1 28.5 676 ARG A N 1
ATOM 5500 C CA . ARG A 1 676 ? 35.656 -13.422 13.328 1 28.5 676 ARG A CA 1
ATOM 5501 C C . ARG A 1 676 ? 34.469 -13.195 12.406 1 28.5 676 ARG A C 1
ATOM 5503 O O . ARG A 1 676 ? 33.562 -12.438 12.734 1 28.5 676 ARG A O 1
ATOM 5510 N N . GLU A 1 677 ? 34.531 -13.625 11.133 1 27.72 677 GLU A N 1
ATOM 5511 C CA . GLU A 1 677 ? 33.688 -13.797 9.945 1 27.72 677 GLU A CA 1
ATOM 5512 C C . GLU A 1 677 ? 32.219 -13.938 10.312 1 27.72 677 GLU A C 1
ATOM 5514 O O . GLU A 1 677 ? 31.359 -13.383 9.633 1 27.72 677 GLU A O 1
ATOM 5519 N N . GLY A 1 678 ? 31.891 -15.219 10.719 1 27.08 678 GLY A N 1
ATOM 5520 C CA . GLY A 1 678 ? 30.609 -15.906 10.688 1 27.08 678 GLY A CA 1
ATOM 5521 C C . GLY A 1 678 ? 29.531 -15.195 11.484 1 27.08 678 GLY A C 1
ATOM 5522 O O . GLY A 1 678 ? 28.453 -15.742 11.703 1 27.08 678 GLY A O 1
ATOM 5523 N N . GLY A 1 679 ? 29.969 -14.516 12.609 1 24.77 679 GLY A N 1
ATOM 5524 C CA . GLY A 1 679 ? 28.984 -14.297 13.656 1 24.77 679 GLY A CA 1
ATOM 5525 C C . GLY A 1 679 ? 27.859 -13.367 13.234 1 24.77 679 GLY A C 1
ATOM 5526 O O . GLY A 1 679 ? 28 -12.617 12.266 1 24.77 679 GLY A O 1
ATOM 5527 N N . GLU A 1 680 ? 26.656 -13.742 13.68 1 27.02 680 GLU A N 1
ATOM 5528 C CA . GLU A 1 680 ? 25.375 -13.062 13.758 1 27.02 680 GLU A CA 1
ATOM 5529 C C . GLU A 1 680 ? 25.562 -11.578 14.047 1 27.02 680 GLU A C 1
ATOM 5531 O O . GLU A 1 680 ? 26.391 -11.195 14.875 1 27.02 680 GLU A O 1
ATOM 5536 N N . PHE A 1 681 ? 25.625 -10.734 13 1 28.36 681 PHE A N 1
ATOM 5537 C CA . PHE A 1 681 ? 25.375 -9.32 13.258 1 28.36 681 PHE A CA 1
ATOM 5538 C C . PHE A 1 681 ? 24.844 -9.109 14.672 1 28.36 681 PHE A C 1
ATOM 5540 O O . PHE A 1 681 ? 23.672 -9.414 14.953 1 28.36 681 PHE A O 1
ATOM 5547 N N . ASN A 1 682 ? 25.656 -9.422 15.656 1 25.53 682 ASN A N 1
ATOM 5548 C CA . ASN A 1 682 ? 25.297 -9.07 17.031 1 25.53 682 ASN A CA 1
ATOM 5549 C C . ASN A 1 682 ? 24.938 -7.59 17.141 1 25.53 682 ASN A C 1
ATOM 5551 O O . ASN A 1 682 ? 25.781 -6.723 16.906 1 25.53 682 ASN A O 1
ATOM 5555 N N . THR A 1 683 ? 23.906 -7.219 16.641 1 28.38 683 THR A N 1
ATOM 5556 C CA . THR A 1 683 ? 23.344 -5.98 17.172 1 28.38 683 THR A CA 1
ATOM 5557 C C . THR A 1 683 ? 23.781 -5.754 18.609 1 28.38 683 THR A C 1
ATOM 5559 O O . THR A 1 683 ? 23.469 -6.551 19.5 1 28.38 683 THR A O 1
ATOM 5562 N N . GLN A 1 684 ? 25.031 -5.375 18.812 1 27.25 684 GLN A N 1
ATOM 5563 C CA . GLN A 1 684 ? 25.344 -4.84 20.141 1 27.25 684 GLN A CA 1
ATOM 5564 C C . GLN A 1 684 ? 24.125 -4.156 20.75 1 27.25 684 GLN A C 1
ATOM 5566 O O . GLN A 1 684 ? 23.672 -3.119 20.266 1 27.25 684 GLN A O 1
ATOM 5571 N N . THR A 1 685 ? 23.25 -4.934 21.219 1 29.23 685 THR A N 1
ATOM 5572 C CA . THR A 1 685 ? 22.344 -4.457 22.266 1 29.2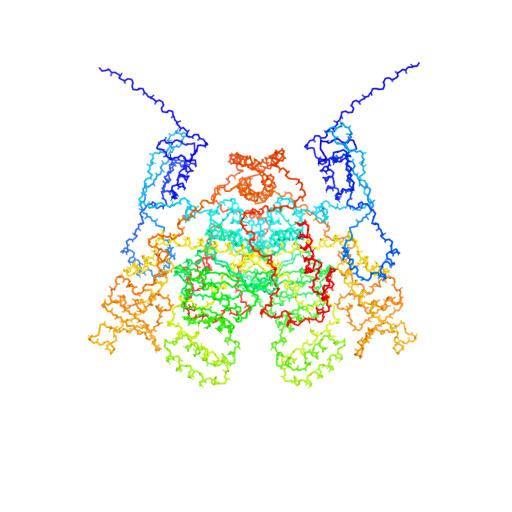3 685 THR A CA 1
ATOM 5573 C C . THR A 1 685 ? 23.109 -3.646 23.312 1 29.23 685 THR A C 1
ATOM 5575 O O . THR A 1 685 ? 23.969 -4.18 24 1 29.23 685 THR A O 1
ATOM 5578 N N . THR A 1 686 ? 23.672 -2.52 23.016 1 28.28 686 THR A N 1
ATOM 5579 C CA . THR A 1 686 ? 24.016 -1.721 24.188 1 28.28 686 THR A CA 1
ATOM 5580 C C . THR A 1 686 ? 23.172 -2.125 25.391 1 28.28 686 THR A C 1
ATOM 5582 O O . THR A 1 686 ? 21.969 -1.86 25.422 1 28.28 686 THR A O 1
ATOM 5585 N N . GLN A 1 687 ? 23.516 -3.211 26.016 1 30.02 687 GLN A N 1
ATOM 5586 C CA . GLN A 1 687 ? 23.062 -3.553 27.359 1 30.02 687 GLN A CA 1
ATOM 5587 C C . GLN A 1 687 ? 23.328 -2.41 28.344 1 30.02 687 GLN A C 1
ATOM 5589 O O . GLN A 1 687 ? 24.453 -2.244 28.828 1 30.02 687 GLN A O 1
ATOM 5594 N N . GLY A 1 688 ? 22.969 -1.198 28.094 1 28.55 688 GLY A N 1
ATOM 5595 C CA . GLY A 1 688 ? 23 -0.379 29.297 1 28.55 688 GLY A CA 1
ATOM 5596 C C . GLY A 1 688 ? 22.656 -1.153 30.547 1 28.55 688 GLY A C 1
ATOM 5597 O O . GLY A 1 688 ? 21.891 -2.121 30.5 1 28.55 688 GLY A O 1
ATOM 5598 N N . SER A 1 689 ? 23.688 -1.193 31.5 1 31.83 689 SER A N 1
ATOM 5599 C CA . SER A 1 689 ? 23.656 -1.679 32.875 1 31.83 689 SER A CA 1
ATOM 5600 C C . SER A 1 689 ? 22.281 -1.502 33.5 1 31.83 689 SER A C 1
ATOM 5602 O O . SER A 1 689 ? 22.125 -1.517 34.719 1 31.83 689 SER A O 1
ATOM 5604 N N . GLY A 1 690 ? 21.375 -0.866 32.812 1 31.73 690 GLY A N 1
ATOM 5605 C CA . GLY A 1 690 ? 20.219 -0.764 33.688 1 31.73 690 GLY A CA 1
ATOM 5606 C C . GLY A 1 690 ? 19.703 -2.111 34.156 1 31.73 690 GLY A C 1
ATOM 5607 O O . GLY A 1 690 ? 19.984 -3.137 33.531 1 31.73 690 GLY A O 1
ATOM 5608 N N . GLU A 1 691 ? 19.328 -2.314 35.438 1 33.62 691 GLU A N 1
ATOM 5609 C CA . GLU A 1 691 ? 18.734 -3.439 36.156 1 33.62 691 GLU A CA 1
ATOM 5610 C C . GLU A 1 691 ? 17.891 -4.305 35.219 1 33.62 691 GLU A C 1
ATOM 5612 O O . GLU A 1 691 ? 17.031 -3.793 34.5 1 33.62 691 GLU A O 1
ATOM 5617 N N . LYS A 1 692 ? 18.438 -5.355 34.719 1 40.59 692 LYS A N 1
ATOM 5618 C CA . LYS A 1 692 ? 17.703 -6.508 34.219 1 40.59 692 LYS A CA 1
ATOM 5619 C C . LYS A 1 692 ? 16.312 -6.594 34.812 1 40.59 692 LYS A C 1
ATOM 5621 O O . LYS A 1 692 ? 16.078 -7.348 35.75 1 40.59 692 LYS A O 1
ATOM 5626 N N . LEU A 1 693 ? 15.773 -5.66 35.312 1 37.16 693 LEU A N 1
ATOM 5627 C CA . LEU A 1 693 ? 14.562 -5.812 36.094 1 37.16 693 LEU A CA 1
ATOM 5628 C C . LEU A 1 693 ? 13.578 -6.75 35.406 1 37.16 693 LEU A C 1
ATOM 5630 O O . LEU A 1 693 ? 12.555 -7.121 36 1 37.16 693 LEU A O 1
ATOM 5634 N N . HIS A 1 694 ? 13.258 -6.652 34 1 46.19 694 HIS A N 1
ATOM 5635 C CA . HIS A 1 694 ? 11.922 -7.168 33.719 1 46.19 694 HIS A CA 1
ATOM 5636 C C . HIS A 1 694 ? 11.969 -8.648 33.375 1 46.19 694 HIS A C 1
ATOM 5638 O O . HIS A 1 694 ? 12.938 -9.117 32.75 1 46.19 694 HIS A O 1
ATOM 5644 N N . GLU A 1 695 ? 11.273 -9.422 34.031 1 56.44 695 GLU A N 1
ATOM 5645 C CA . GLU A 1 695 ? 10.797 -10.789 33.844 1 56.44 695 GLU A CA 1
ATOM 5646 C C . GLU A 1 695 ? 10.523 -11.094 32.375 1 56.44 695 GLU A C 1
ATOM 5648 O O . GLU A 1 695 ? 10.172 -10.195 31.609 1 56.44 695 GLU A O 1
ATOM 5653 N N . ASN A 1 696 ? 11.062 -12.156 31.828 1 73.69 696 ASN A N 1
ATOM 5654 C CA . ASN A 1 696 ? 10.906 -12.711 30.484 1 73.69 696 ASN A CA 1
ATOM 5655 C C . ASN A 1 696 ? 9.453 -12.695 30.031 1 73.69 696 ASN A C 1
ATOM 5657 O O . ASN A 1 696 ? 8.648 -13.516 30.484 1 73.69 696 ASN A O 1
ATOM 5661 N N . ILE A 1 697 ? 8.992 -11.695 29.453 1 84.44 697 ILE A N 1
ATOM 5662 C CA . ILE A 1 697 ? 7.629 -11.562 28.953 1 84.44 697 ILE A CA 1
ATOM 5663 C C . ILE A 1 697 ? 7.484 -12.328 27.641 1 84.44 697 ILE A C 1
ATOM 5665 O O . ILE A 1 697 ? 8.289 -12.164 26.719 1 84.44 697 ILE A O 1
ATOM 5669 N N . LEU A 1 698 ? 6.504 -13.203 27.641 1 83.69 698 LEU A N 1
ATOM 5670 C CA . LEU A 1 698 ? 6.254 -14.039 26.469 1 83.69 698 LEU A CA 1
ATOM 5671 C C . LEU A 1 698 ? 5.379 -13.312 25.453 1 83.69 698 LEU A C 1
ATOM 5673 O O . LEU A 1 698 ? 4.664 -12.367 25.812 1 83.69 698 LEU A O 1
ATOM 5677 N N . ASP A 1 699 ? 5.492 -13.766 24.188 1 84.75 699 ASP A N 1
ATOM 5678 C CA . ASP A 1 699 ? 4.719 -13.203 23.078 1 84.75 699 ASP A CA 1
ATOM 5679 C C . ASP A 1 699 ? 3.221 -13.383 23.312 1 84.75 699 ASP A C 1
ATOM 5681 O O . ASP A 1 699 ? 2.797 -14.359 23.938 1 84.75 699 ASP A O 1
ATOM 5685 N N . PRO A 1 700 ? 2.416 -12.422 22.859 1 83.69 700 PRO A N 1
ATOM 5686 C CA . PRO A 1 700 ? 0.964 -12.547 23 1 83.69 700 PRO A CA 1
ATOM 5687 C C . PRO A 1 700 ? 0.378 -13.68 22.172 1 83.69 700 PRO A C 1
ATOM 5689 O O . PRO A 1 700 ? 1.004 -14.133 21.219 1 83.69 700 PRO A O 1
ATOM 5692 N N . LEU A 1 701 ? -0.775 -14.109 22.578 1 78.81 701 LEU A N 1
ATOM 5693 C CA . LEU A 1 701 ? -1.535 -15.055 21.766 1 78.81 701 LEU A CA 1
ATOM 5694 C C . LEU A 1 701 ? -2.189 -14.352 20.578 1 78.81 701 LEU A C 1
ATOM 5696 O O . LEU A 1 701 ? -2.449 -13.141 20.641 1 78.81 701 LEU A O 1
ATOM 5700 N N . VAL A 1 702 ? -2.359 -15.008 19.531 1 73.94 702 VAL A N 1
ATOM 5701 C CA . VAL A 1 702 ? -3.02 -14.43 18.359 1 73.94 702 VAL A CA 1
ATOM 5702 C C . VAL A 1 702 ? -4.461 -14.07 18.703 1 73.94 702 VAL A C 1
ATOM 5704 O O . VAL A 1 702 ? -5.219 -14.914 19.203 1 73.94 702 VAL A O 1
ATOM 5707 N N . SER A 1 703 ? -4.75 -12.805 18.547 1 76 703 SER A N 1
ATOM 5708 C CA . SER A 1 703 ? -6.07 -12.289 18.891 1 76 703 SER A CA 1
ATOM 5709 C C . SER A 1 703 ? -7.098 -12.617 17.812 1 76 703 SER A C 1
ATOM 5711 O O . SER A 1 703 ? -6.746 -12.812 16.656 1 76 703 SER A O 1
ATOM 5713 N N . LYS A 1 704 ? -8.359 -12.703 18.172 1 65.38 704 LYS A N 1
ATOM 5714 C CA . LYS A 1 704 ? -9.461 -12.938 17.234 1 65.38 704 LYS A CA 1
ATOM 5715 C C . LYS A 1 704 ? -9.914 -11.641 16.578 1 65.38 704 LYS A C 1
ATOM 5717 O O . LYS A 1 704 ? -10.008 -10.602 17.234 1 65.38 704 LYS A O 1
ATOM 5722 N N . THR A 1 705 ? -9.961 -11.516 15.312 1 61.09 705 THR A N 1
ATOM 5723 C CA . THR A 1 705 ? -10.336 -10.297 14.609 1 61.09 705 THR A CA 1
ATOM 5724 C C . THR A 1 705 ? -11.852 -10.211 14.438 1 61.09 705 THR A C 1
ATOM 5726 O O . THR A 1 705 ? -12.539 -11.227 14.43 1 61.09 705 THR A O 1
ATOM 5729 N N . LYS A 1 706 ? -12.438 -9.07 14.695 1 57.44 706 LYS A N 1
ATOM 5730 C CA . LYS A 1 706 ? -13.875 -8.836 14.578 1 57.44 706 LYS A CA 1
ATOM 5731 C C . LYS A 1 706 ? -14.344 -9.031 13.141 1 57.44 706 LYS A C 1
ATOM 5733 O O . LYS A 1 706 ? -15.547 -9.18 12.891 1 57.44 706 LYS A O 1
ATOM 5738 N N . GLY A 1 707 ? -13.391 -8.883 12.156 1 46.81 707 GLY A N 1
ATOM 5739 C CA . GLY A 1 707 ? -13.961 -8.992 10.82 1 46.81 707 GLY A CA 1
ATOM 5740 C C . GLY A 1 707 ? -14.641 -10.328 10.578 1 46.81 707 GLY A C 1
ATOM 5741 O O . GLY A 1 707 ? -14.914 -11.07 11.516 1 46.81 707 GLY A O 1
ATOM 5742 N N . ARG A 1 708 ? -15.211 -10.633 9.383 1 45.06 708 ARG A N 1
ATOM 5743 C CA . ARG A 1 708 ? -15.812 -11.922 9.086 1 45.06 708 ARG A CA 1
ATOM 5744 C C . ARG A 1 708 ? -14.953 -13.062 9.617 1 45.06 708 ARG A C 1
ATOM 5746 O O . ARG A 1 708 ? -13.766 -13.164 9.297 1 45.06 708 ARG A O 1
ATOM 5753 N N . LYS A 1 709 ? -15.281 -13.531 10.727 1 43.97 709 LYS A N 1
ATOM 5754 C CA . LYS A 1 709 ? -14.57 -14.609 11.422 1 43.97 709 LYS A CA 1
ATOM 5755 C C . LYS A 1 709 ? -13.977 -15.602 10.43 1 43.97 709 LYS A C 1
ATOM 5757 O O . LYS A 1 709 ? -14.664 -16.094 9.531 1 43.97 709 LYS A O 1
ATOM 5762 N N . LYS A 1 710 ? -12.641 -15.609 10.391 1 44.03 710 LYS A N 1
ATOM 5763 C CA . LYS A 1 710 ? -11.977 -16.625 9.57 1 44.03 710 LYS A CA 1
ATOM 5764 C C . LYS A 1 710 ? -12.688 -17.969 9.68 1 44.03 710 LYS A C 1
ATOM 5766 O O . LYS A 1 710 ? -12.727 -18.734 8.711 1 44.03 710 LYS A O 1
ATOM 5771 N N . GLU A 1 711 ? -13.133 -18.203 10.828 1 41.44 711 GLU A N 1
ATOM 5772 C CA . GLU A 1 711 ? -13.844 -19.469 11.055 1 41.44 711 GLU A CA 1
ATOM 5773 C C . GLU A 1 711 ? -15.18 -19.484 10.312 1 41.44 711 GLU A C 1
ATOM 5775 O O . GLU A 1 711 ? -15.688 -20.562 9.977 1 41.44 711 GLU A O 1
ATOM 5780 N N . HIS A 1 712 ? -15.727 -18.297 10.25 1 40.22 712 HIS A N 1
ATOM 5781 C CA . HIS A 1 712 ? -17.031 -18.344 9.609 1 40.22 712 HIS A CA 1
ATOM 5782 C C . HIS A 1 712 ? -16.906 -18.328 8.086 1 40.22 712 HIS A C 1
ATOM 5784 O O . HIS A 1 712 ? -17.906 -18.203 7.379 1 40.22 712 HIS A O 1
ATOM 5790 N N . ARG A 1 713 ? -15.734 -18.094 7.695 1 39.72 713 ARG A N 1
ATOM 5791 C CA . ARG A 1 713 ? -15.539 -18.328 6.266 1 39.72 713 ARG A CA 1
ATOM 5792 C C . ARG A 1 713 ? -15.867 -19.766 5.891 1 39.72 713 ARG A C 1
ATOM 5794 O O . ARG A 1 713 ? -15.375 -20.703 6.52 1 39.72 713 ARG A O 1
ATOM 5801 N N . HIS A 1 714 ? -16.891 -20 5.223 1 39.69 714 HIS A N 1
ATOM 5802 C CA . HIS A 1 714 ? -17.156 -21.328 4.695 1 39.69 714 HIS A CA 1
ATOM 5803 C C . HIS A 1 714 ? -15.969 -21.859 3.887 1 39.69 714 HIS A C 1
ATOM 5805 O O . HIS A 1 714 ? -15.516 -21.203 2.943 1 39.69 714 HIS A O 1
ATOM 5811 N N . LYS A 1 715 ? -15.156 -22.562 4.523 1 41.84 715 LYS A N 1
ATOM 5812 C CA . LYS A 1 715 ? -14.086 -23.234 3.793 1 41.84 715 LYS A CA 1
ATOM 5813 C C . LYS A 1 715 ? -14.656 -24.234 2.787 1 41.84 715 LYS A C 1
ATOM 5815 O O . LYS A 1 715 ? -15.656 -24.906 3.062 1 41.84 715 LYS A O 1
ATOM 5820 N N . SER A 1 716 ? -14.359 -24.047 1.628 1 39.16 716 SER A N 1
ATOM 5821 C CA . SER A 1 716 ? -14.719 -25.125 0.709 1 39.16 716 SER A CA 1
ATOM 5822 C C . SER A 1 716 ? -14.234 -26.469 1.228 1 39.16 716 SER A C 1
ATOM 5824 O O . SER A 1 716 ? -13.32 -26.531 2.055 1 39.16 716 SER A O 1
ATOM 5826 N N . PRO A 1 717 ? -15.008 -27.469 0.903 1 36.44 717 PRO A N 1
ATOM 5827 C CA . PRO A 1 717 ? -14.555 -28.797 1.336 1 36.44 717 PRO A CA 1
ATOM 5828 C C . PRO A 1 717 ? -13.07 -29.031 1.092 1 36.44 717 PRO A C 1
ATOM 5830 O O . PRO A 1 717 ? -12.398 -29.688 1.895 1 36.44 717 PRO A O 1
ATOM 5833 N N . LEU A 1 718 ? -12.641 -28.422 0.043 1 37.69 718 LEU A N 1
ATOM 5834 C CA . LEU A 1 718 ? -11.234 -28.641 -0.278 1 37.69 718 LEU A CA 1
ATOM 5835 C C . LEU A 1 718 ? -10.336 -27.906 0.704 1 37.69 718 LEU A C 1
ATOM 5837 O O . LEU A 1 718 ? -9.289 -28.422 1.103 1 37.69 718 LEU A O 1
ATOM 5841 N N . GLU A 1 719 ? -10.742 -26.766 1.019 1 43.94 719 GLU A N 1
ATOM 5842 C CA . GLU A 1 719 ? -9.961 -25.984 1.982 1 43.94 719 GLU A CA 1
ATOM 5843 C C . GLU A 1 719 ? -10.008 -26.641 3.367 1 43.94 719 GLU A C 1
ATOM 5845 O O . GLU A 1 719 ? -9.055 -26.516 4.145 1 43.94 719 GLU A O 1
ATOM 5850 N N . GLU A 1 720 ? -11.094 -27.125 3.695 1 43 720 GLU A N 1
ATOM 5851 C CA . GLU A 1 720 ? -11.266 -27.828 4.965 1 43 720 GLU A CA 1
ATOM 5852 C C . GLU A 1 720 ? -10.43 -29.109 5.012 1 43 720 GLU A C 1
ATOM 5854 O O . GLU A 1 720 ? -9.984 -29.531 6.082 1 43 720 GLU A O 1
ATOM 5859 N N . LEU A 1 721 ? -10.453 -29.953 3.881 1 37.34 721 LEU A N 1
ATOM 5860 C CA . LEU A 1 721 ? -9.695 -31.203 3.855 1 37.34 721 LEU A CA 1
ATOM 5861 C C . LEU A 1 721 ? -8.219 -30.953 4.137 1 37.34 721 LEU A C 1
ATOM 5863 O O . LEU A 1 721 ? -7.539 -31.797 4.727 1 37.34 721 LEU A O 1
ATOM 5867 N N . THR A 1 722 ? -7.711 -29.953 3.412 1 37.59 722 THR A N 1
ATOM 5868 C CA . THR A 1 722 ? -6.254 -30.031 3.314 1 37.59 722 THR A CA 1
ATOM 5869 C C . THR A 1 722 ? -5.602 -29.594 4.625 1 37.59 722 THR A C 1
ATOM 5871 O O . THR A 1 722 ? -4.406 -29.812 4.828 1 37.59 722 THR A O 1
ATOM 5874 N N . LYS A 1 723 ? -6.145 -28.609 5.254 1 42.06 723 LYS A N 1
ATOM 5875 C CA . LYS A 1 723 ? -5.051 -28.188 6.125 1 42.06 723 LYS A CA 1
ATOM 5876 C C . LYS A 1 723 ? -4.867 -29.156 7.293 1 42.06 723 LYS A C 1
ATOM 5878 O O . LYS A 1 723 ? -5.664 -29.156 8.234 1 42.06 723 LYS A O 1
ATOM 5883 N N . ALA A 1 724 ? -4.434 -30.219 7.145 1 41.44 724 ALA A N 1
ATOM 5884 C CA . ALA A 1 724 ? -3.922 -31.016 8.258 1 41.44 724 ALA A CA 1
ATOM 5885 C C . ALA A 1 724 ? -3.188 -30.141 9.266 1 41.44 724 ALA A C 1
ATOM 5887 O O . ALA A 1 724 ? -2.328 -29.344 8.898 1 41.44 724 ALA A O 1
ATOM 5888 N N . LYS A 1 725 ? -3.828 -29.797 10.336 1 47.84 725 LYS A N 1
ATOM 5889 C CA . LYS A 1 725 ? -3.137 -29.094 11.414 1 47.84 725 LYS A CA 1
ATOM 5890 C C . LYS A 1 725 ? -1.699 -29.594 11.555 1 47.84 725 LYS A C 1
ATOM 5892 O O . LYS A 1 725 ? -1.451 -30.797 11.602 1 47.84 725 LYS A O 1
ATOM 5897 N N . ARG A 1 726 ? -0.769 -28.844 11.133 1 48.97 726 ARG A N 1
ATOM 5898 C CA . ARG A 1 726 ? 0.641 -29.188 11.289 1 48.97 726 ARG A CA 1
ATOM 5899 C C . ARG A 1 726 ? 0.922 -29.734 12.688 1 48.97 726 ARG A C 1
ATOM 5901 O O . ARG A 1 726 ? 0.449 -29.172 13.68 1 48.97 726 ARG A O 1
ATOM 5908 N N . LYS A 1 727 ? 1.238 -30.891 12.836 1 56.12 727 LYS A N 1
ATOM 5909 C CA . LYS A 1 727 ? 1.708 -31.484 14.086 1 56.12 727 LYS A CA 1
ATOM 5910 C C . LYS A 1 727 ? 3.168 -31.141 14.344 1 56.12 727 LYS A C 1
ATOM 5912 O O . LYS A 1 727 ? 4.031 -31.359 13.492 1 56.12 727 LYS A O 1
ATOM 5917 N N . CYS A 1 728 ? 3.398 -30.469 15.406 1 61.88 728 CYS A N 1
ATOM 5918 C CA . CYS A 1 728 ? 4.754 -30.094 15.805 1 61.88 728 CYS A CA 1
ATOM 5919 C C . CYS A 1 728 ? 5.625 -31.344 15.977 1 61.88 728 CYS A C 1
ATOM 5921 O O . CYS A 1 728 ? 5.258 -32.25 16.703 1 61.88 728 CYS A O 1
ATOM 5923 N N . ARG A 1 729 ? 6.66 -31.406 15.352 1 61.47 729 ARG A N 1
ATOM 5924 C CA . ARG A 1 729 ? 7.559 -32.562 15.422 1 61.47 729 ARG A CA 1
ATOM 5925 C C . ARG A 1 729 ? 8.25 -32.625 16.781 1 61.47 729 ARG A C 1
ATOM 5927 O O . ARG A 1 729 ? 8.758 -33.688 17.172 1 61.47 729 ARG A O 1
ATOM 5934 N N . TYR A 1 730 ? 8.359 -31.516 17.422 1 66.56 730 TYR A N 1
ATOM 5935 C CA . TYR A 1 730 ? 9.008 -31.484 18.734 1 66.56 730 TYR A CA 1
ATOM 5936 C C . TYR A 1 730 ? 8.039 -31.891 19.828 1 66.56 730 TYR A C 1
ATOM 5938 O O . TYR A 1 730 ? 8.344 -32.781 20.625 1 66.56 730 TYR A O 1
ATOM 5946 N N . CYS A 1 731 ? 6.809 -31.344 19.969 1 64.69 731 CYS A N 1
ATOM 5947 C CA . CYS A 1 731 ? 5.902 -31.609 21.078 1 64.69 731 CYS A CA 1
ATOM 5948 C C . CYS A 1 731 ? 4.723 -32.469 20.625 1 64.69 731 CYS A C 1
ATOM 5950 O O . CYS A 1 731 ? 3.873 -32.844 21.438 1 64.69 731 CYS A O 1
ATOM 5952 N N . THR A 1 732 ? 4.57 -32.844 19.375 1 63.41 732 THR A N 1
ATOM 5953 C CA . THR A 1 732 ? 3.6 -33.75 18.75 1 63.41 732 THR A CA 1
ATOM 5954 C C . THR A 1 732 ? 2.193 -33.156 18.828 1 63.41 732 THR A C 1
ATOM 5956 O O . THR A 1 732 ? 1.207 -33.875 18.625 1 63.41 732 THR A O 1
ATOM 5959 N N . MET A 1 733 ? 2.096 -31.984 19.25 1 61.84 733 MET A N 1
ATOM 5960 C CA . MET A 1 733 ? 0.782 -31.359 19.359 1 61.84 733 MET A CA 1
ATOM 5961 C C . MET A 1 733 ? 0.355 -30.75 18.031 1 61.84 733 MET A C 1
ATOM 5963 O O . MET A 1 733 ? 1.199 -30.391 17.219 1 61.84 733 MET A O 1
ATOM 5967 N N . LEU A 1 734 ? -0.851 -30.734 17.844 1 61.88 734 LEU A N 1
ATOM 5968 C CA . LEU A 1 734 ? -1.451 -30.234 16.609 1 61.88 734 LEU A CA 1
ATOM 5969 C C . LEU A 1 734 ? -1.542 -28.703 16.625 1 61.88 734 LEU A C 1
ATOM 5971 O O . LEU A 1 734 ? -1.648 -28.109 17.703 1 61.88 734 LEU A O 1
ATOM 5975 N N . GLY A 1 735 ? -1.249 -27.938 15.398 1 56.56 735 GLY A N 1
ATOM 5976 C CA . GLY A 1 735 ? -1.557 -26.516 15.32 1 56.56 735 GLY A CA 1
ATOM 5977 C C . GLY A 1 735 ? -0.326 -25.641 15.133 1 56.56 735 GLY A C 1
ATOM 5978 O O . GLY A 1 735 ? -0.441 -24.438 14.883 1 56.56 735 GLY A O 1
ATOM 5979 N N . HIS A 1 736 ? 1.022 -26.328 15.508 1 59.22 736 HIS A N 1
ATOM 5980 C CA . HIS A 1 736 ? 2.273 -25.594 15.32 1 59.22 736 HIS A CA 1
ATOM 5981 C C . HIS A 1 736 ? 3.363 -26.5 14.766 1 59.22 736 HIS A C 1
ATOM 5983 O O . HIS A 1 736 ? 3.141 -27.703 14.586 1 59.22 736 HIS A O 1
ATOM 5989 N N . ASP A 1 737 ? 4.441 -25.984 14.227 1 64.44 737 ASP A N 1
ATOM 5990 C CA . ASP A 1 737 ? 5.586 -26.797 13.812 1 64.44 737 ASP A CA 1
ATOM 5991 C C . ASP A 1 737 ? 6.785 -26.562 14.734 1 64.44 737 ASP A C 1
ATOM 5993 O O . ASP A 1 737 ? 6.68 -25.812 15.711 1 64.44 737 ASP A O 1
ATOM 5997 N N . VAL A 1 738 ? 7.938 -27.328 14.523 1 64.06 738 VAL A N 1
ATOM 5998 C CA . VAL A 1 738 ? 9.094 -27.344 15.414 1 64.06 738 VAL A CA 1
ATOM 5999 C C . VAL A 1 738 ? 9.609 -25.922 15.609 1 64.06 738 VAL A C 1
ATOM 6001 O O . VAL A 1 738 ? 10.117 -25.578 16.688 1 64.06 738 VAL A O 1
ATOM 6004 N N . ARG A 1 739 ? 9.391 -25.172 14.703 1 59.84 739 ARG A N 1
ATOM 6005 C CA . ARG A 1 739 ? 9.945 -23.812 14.719 1 59.84 739 ARG A CA 1
ATOM 6006 C C . ARG A 1 739 ? 9.125 -22.906 15.625 1 59.84 739 ARG A C 1
ATOM 6008 O O . ARG A 1 739 ? 9.664 -21.953 16.203 1 59.84 739 ARG A O 1
ATOM 6015 N N . THR A 1 740 ? 7.871 -23.266 15.805 1 59.84 740 THR A N 1
ATOM 6016 C CA . THR A 1 740 ? 6.953 -22.453 16.609 1 59.84 740 THR A CA 1
ATOM 6017 C C . THR A 1 740 ? 6.492 -23.234 17.844 1 59.84 740 THR A C 1
ATOM 6019 O O . THR A 1 740 ? 5.465 -22.891 18.438 1 59.84 740 THR A O 1
ATOM 6022 N N . CYS A 1 741 ? 7.117 -24.203 18.109 1 63.53 741 CYS A N 1
ATOM 6023 C CA . CYS A 1 741 ? 6.77 -25.094 19.203 1 63.53 741 CYS A CA 1
ATOM 6024 C C . CYS A 1 741 ? 7.023 -24.453 20.547 1 63.53 741 CYS A C 1
ATOM 6026 O O . CYS A 1 741 ? 8.156 -24.094 20.875 1 63.53 741 CYS A O 1
ATOM 6028 N N . PRO A 1 742 ? 6.035 -24.172 21.219 1 66.06 742 PRO A N 1
ATOM 6029 C CA . PRO A 1 742 ? 6.246 -23.594 22.547 1 66.06 742 PRO A CA 1
ATOM 6030 C C . PRO A 1 742 ? 7.125 -24.469 23.438 1 66.06 742 PRO A C 1
ATOM 6032 O O . PRO A 1 742 ? 7.918 -23.953 24.219 1 66.06 742 PRO A O 1
ATOM 6035 N N . LYS A 1 743 ? 7.043 -25.781 23.297 1 69.44 743 LYS A N 1
ATOM 6036 C CA . LYS A 1 743 ? 7.844 -26.672 24.125 1 69.44 743 LYS A CA 1
ATOM 6037 C C . LYS A 1 743 ? 9.32 -26.609 23.75 1 69.44 743 LYS A C 1
ATOM 6039 O O . LYS A 1 743 ? 10.195 -26.594 24.609 1 69.44 743 LYS A O 1
ATOM 6044 N N . LYS A 1 744 ? 9.656 -26.5 22.578 1 65.62 744 LYS A N 1
ATOM 6045 C CA . LYS A 1 744 ? 11.055 -26.422 22.156 1 65.62 744 LYS A CA 1
ATOM 6046 C C . LYS A 1 744 ? 11.664 -25.078 22.578 1 65.62 744 LYS A C 1
ATOM 6048 O O . LYS A 1 744 ? 12.812 -25.047 23.031 1 65.62 744 LYS A O 1
ATOM 6053 N N . LYS A 1 745 ? 10.961 -24.156 22.406 1 64.06 745 LYS A N 1
ATOM 6054 C CA . LYS A 1 745 ? 11.414 -22.844 22.859 1 64.06 745 LYS A CA 1
ATOM 6055 C C . LYS A 1 745 ? 11.68 -22.828 24.359 1 64.06 745 LYS A C 1
ATOM 6057 O O . LYS A 1 745 ? 12.672 -22.266 24.812 1 64.06 745 LYS A O 1
ATOM 6062 N N . GLN A 1 746 ? 10.82 -23.469 25.016 1 62.56 746 GLN A N 1
ATOM 6063 C CA . GLN A 1 746 ? 11.016 -23.609 26.453 1 62.56 746 GLN A CA 1
ATOM 6064 C C . GLN A 1 746 ? 12.25 -24.438 26.766 1 62.56 746 GLN A C 1
ATOM 6066 O O . GLN A 1 746 ? 13.023 -24.094 27.672 1 62.56 746 GLN A O 1
ATOM 6071 N N . ASP A 1 747 ? 12.43 -25.469 26 1 65.12 747 ASP A N 1
ATOM 6072 C CA . ASP A 1 747 ? 13.547 -26.375 26.266 1 65.12 747 ASP A CA 1
ATOM 6073 C C . ASP A 1 747 ? 14.875 -25.703 25.906 1 65.12 747 ASP A C 1
ATOM 6075 O O . ASP A 1 747 ? 15.883 -25.906 26.594 1 65.12 747 ASP A O 1
ATOM 6079 N N . THR A 1 748 ? 14.82 -24.953 24.969 1 60.12 748 THR A N 1
ATOM 6080 C CA . THR A 1 748 ? 16.031 -24.25 24.578 1 60.12 748 THR A CA 1
ATOM 6081 C C . THR A 1 748 ? 16.375 -23.156 25.578 1 60.12 748 THR A C 1
ATOM 6083 O O . THR A 1 748 ? 17.547 -22.891 25.844 1 60.12 748 THR A O 1
ATOM 6086 N N . LEU A 1 749 ? 15.422 -22.578 26.047 1 55.78 749 LEU A N 1
ATOM 6087 C CA . LEU A 1 749 ? 15.609 -21.578 27.094 1 55.78 749 LEU A CA 1
ATOM 6088 C C . LEU A 1 749 ? 16.109 -22.234 28.391 1 55.78 749 LEU A C 1
ATOM 6090 O O . LEU A 1 749 ? 16.969 -21.688 29.062 1 55.78 749 LEU A O 1
ATOM 6094 N N . THR A 1 750 ? 15.602 -23.312 28.688 1 55.75 750 THR A N 1
ATOM 6095 C CA . THR A 1 750 ? 16.078 -24.016 29.875 1 55.75 750 THR A CA 1
ATOM 6096 C C . THR A 1 750 ? 17.516 -24.484 29.688 1 55.75 750 THR A C 1
ATOM 6098 O O . THR A 1 750 ? 18.297 -24.469 30.641 1 55.75 750 THR A O 1
ATOM 6101 N N . LYS A 1 751 ? 17.891 -24.906 28.609 1 56.72 751 LYS A N 1
ATOM 6102 C CA . LYS A 1 751 ? 19.281 -25.312 28.406 1 56.72 751 LYS A CA 1
ATOM 6103 C C . LYS A 1 751 ? 20.219 -24.109 28.391 1 56.72 751 LYS A C 1
ATOM 6105 O O . LYS A 1 751 ? 21.344 -24.188 28.906 1 56.72 751 LYS A O 1
ATOM 6110 N N . ALA A 1 752 ? 19.703 -23.047 27.891 1 51.84 752 ALA A N 1
ATOM 6111 C CA . ALA A 1 752 ? 20.531 -21.828 27.906 1 51.84 752 ALA A CA 1
ATOM 6112 C C . ALA A 1 752 ? 20.656 -21.266 29.312 1 51.84 752 ALA A C 1
ATOM 6114 O O . ALA A 1 752 ? 21.703 -20.75 29.703 1 51.84 752 ALA A O 1
ATOM 6115 N N . SER A 1 753 ? 19.719 -21.391 30.094 1 48.53 753 SER A N 1
ATOM 6116 C CA . SER A 1 753 ? 19.828 -21.031 31.5 1 48.53 753 SER A CA 1
ATOM 6117 C C . SER A 1 753 ? 20.719 -22 32.281 1 48.53 753 SER A C 1
ATOM 6119 O O . SER A 1 753 ? 21.453 -21.578 33.156 1 48.53 753 SER A O 1
ATOM 6121 N N . THR A 1 754 ? 20.672 -23.188 31.953 1 51.09 754 THR A N 1
ATOM 6122 C CA . THR A 1 754 ? 21.516 -24.141 32.688 1 51.09 754 THR A CA 1
ATOM 6123 C C . THR A 1 754 ? 22.969 -24.031 32.219 1 51.09 754 THR A C 1
ATOM 6125 O O . THR A 1 754 ? 23.875 -24.406 32.969 1 51.09 754 THR A O 1
ATOM 6128 N N . ALA A 1 755 ? 23.234 -23.672 31.094 1 47.75 755 ALA A N 1
ATOM 6129 C CA . ALA A 1 755 ? 24.625 -23.484 30.688 1 47.75 755 ALA A CA 1
ATOM 6130 C C . ALA A 1 755 ? 25.219 -22.219 31.297 1 47.75 755 ALA A C 1
ATOM 6132 O O . ALA A 1 755 ? 26.438 -22.031 31.297 1 47.75 755 ALA A O 1
ATOM 6133 N N . GLN A 1 756 ? 24.406 -21.281 31.688 1 39.03 756 GLN A N 1
ATOM 6134 C CA . GLN A 1 756 ? 24.906 -20.094 32.375 1 39.03 756 GLN A CA 1
ATOM 6135 C C . GLN A 1 756 ? 25.062 -20.344 33.875 1 39.03 756 GLN A C 1
ATOM 6137 O O . GLN A 1 756 ? 25.594 -19.5 34.594 1 39.03 756 GLN A O 1
ATOM 6142 N N . LEU A 1 757 ? 24.656 -21.469 34.344 1 36.34 757 LEU A N 1
ATOM 6143 C CA . LEU A 1 757 ? 25.078 -21.828 35.688 1 36.34 757 LEU A CA 1
ATOM 6144 C C . LEU A 1 757 ? 26.375 -22.609 35.656 1 36.34 757 LEU A C 1
ATOM 6146 O O . LEU A 1 757 ? 26.547 -23.516 34.844 1 36.34 757 LEU A O 1
ATOM 6150 N N . MET B 1 1 ? 59.031 72.375 -0.736 1 22.62 1 MET B N 1
ATOM 6151 C CA . MET B 1 1 ? 57.906 71.562 -1.248 1 22.62 1 MET B CA 1
ATOM 6152 C C . MET B 1 1 ? 58.188 70.062 -1.188 1 22.62 1 MET B C 1
ATOM 6154 O O . MET B 1 1 ? 58.906 69.562 -2.037 1 22.62 1 MET B O 1
ATOM 6158 N N . HIS B 1 2 ? 58.406 69.438 -0.015 1 27.41 2 HIS B N 1
ATOM 6159 C CA . HIS B 1 2 ? 58.875 68.125 0.402 1 27.41 2 HIS B CA 1
ATOM 6160 C C . HIS B 1 2 ? 57.875 67 0.021 1 27.41 2 HIS B C 1
ATOM 6162 O O . HIS B 1 2 ? 56.688 67.125 0.368 1 27.41 2 HIS B O 1
ATOM 6168 N N . GLU B 1 3 ? 58.031 66.25 -1.181 1 25.84 3 GLU B N 1
ATOM 6169 C CA . GLU B 1 3 ? 57.281 65.25 -1.876 1 25.84 3 GLU B CA 1
ATOM 6170 C C . GLU B 1 3 ? 57.156 63.969 -1.028 1 25.84 3 GLU B C 1
ATOM 6172 O O . GLU B 1 3 ? 58.156 63.344 -0.724 1 25.84 3 GLU B O 1
ATOM 6177 N N . SER B 1 4 ? 56.344 63.906 0.023 1 26.2 4 SER B N 1
ATOM 6178 C CA . SER B 1 4 ? 56.094 62.781 0.886 1 26.2 4 SER B CA 1
ATOM 6179 C C . SER B 1 4 ? 55.594 61.562 0.082 1 26.2 4 SER B C 1
ATOM 6181 O O . SER B 1 4 ? 54.594 61.656 -0.633 1 26.2 4 SER B O 1
ATOM 6183 N N . SER B 1 5 ? 56.469 60.625 -0.427 1 26.22 5 SER B N 1
ATOM 6184 C CA . SER B 1 5 ? 56.281 59.406 -1.193 1 26.22 5 SER B CA 1
ATOM 6185 C C . SER B 1 5 ? 55.375 58.406 -0.457 1 26.22 5 SER B C 1
ATOM 6187 O O . SER B 1 5 ? 55.75 57.938 0.622 1 26.22 5 SER B O 1
ATOM 6189 N N . ASP B 1 6 ? 54.031 58.5 -0.509 1 24.16 6 ASP B N 1
ATOM 6190 C CA . ASP B 1 6 ? 53.031 57.656 0.105 1 24.16 6 ASP B CA 1
ATOM 6191 C C . ASP B 1 6 ? 53.156 56.219 -0.336 1 24.16 6 ASP B C 1
ATOM 6193 O O . ASP B 1 6 ? 53.188 55.938 -1.533 1 24.16 6 ASP B O 1
ATOM 6197 N N . ASN B 1 7 ? 53.875 55.312 0.375 1 24.86 7 ASN B N 1
ATOM 6198 C CA . ASN B 1 7 ? 54.125 53.875 0.243 1 24.86 7 ASN B CA 1
ATOM 6199 C C . ASN B 1 7 ? 52.812 53.125 0.096 1 24.86 7 ASN B C 1
ATOM 6201 O O . ASN B 1 7 ? 51.969 53.125 1 1 24.86 7 ASN B O 1
ATOM 6205 N N . LEU B 1 8 ? 52.281 52.938 -1.134 1 26.61 8 LEU B N 1
ATOM 6206 C CA . LEU B 1 8 ? 51.156 52.062 -1.503 1 26.61 8 LEU B CA 1
ATOM 6207 C C . LEU B 1 8 ? 51.375 50.656 -1.031 1 26.61 8 LEU B C 1
ATOM 6209 O O . LEU B 1 8 ? 52.281 49.969 -1.51 1 26.61 8 LEU B O 1
ATOM 6213 N N . HIS B 1 9 ? 51.25 50.344 0.276 1 25.53 9 HIS B N 1
ATOM 6214 C CA . HIS B 1 9 ? 51.219 48.969 0.751 1 25.53 9 HIS B CA 1
ATOM 6215 C C . HIS B 1 9 ? 50.344 48.094 -0.154 1 25.53 9 HIS B C 1
ATOM 6217 O O . HIS B 1 9 ? 49.219 48.5 -0.513 1 25.53 9 HIS B O 1
ATOM 6223 N N . ASP B 1 10 ? 50.969 47.312 -0.997 1 26.25 10 ASP B N 1
ATOM 6224 C CA . ASP B 1 10 ? 50.438 46.219 -1.812 1 26.25 10 ASP B CA 1
ATOM 6225 C C . ASP B 1 10 ? 49.469 45.344 -1.014 1 26.25 10 ASP B C 1
ATOM 6227 O O . ASP B 1 10 ? 49.844 44.75 -0.011 1 26.25 10 ASP B O 1
ATOM 6231 N N . SER B 1 11 ? 48.281 45.844 -0.737 1 28.97 11 SER B N 1
ATOM 6232 C CA . SER B 1 11 ? 47.219 45.031 -0.158 1 28.97 11 SER B CA 1
ATOM 6233 C C . SER B 1 11 ? 47.188 43.656 -0.823 1 28.97 11 SER B C 1
ATOM 6235 O O . SER B 1 11 ? 46.938 43.562 -2.031 1 28.97 11 SER B O 1
ATOM 6237 N N . SER B 1 12 ? 48.094 42.719 -0.426 1 31.12 12 SER B N 1
ATOM 6238 C CA . SER B 1 12 ? 48 41.312 -0.745 1 31.12 12 SER B CA 1
ATOM 6239 C C . SER B 1 12 ? 46.531 40.844 -0.839 1 31.12 12 SER B C 1
ATOM 6241 O O . SER B 1 12 ? 45.75 41.062 0.093 1 31.12 12 SER B O 1
ATOM 6243 N N . ASP B 1 13 ? 46.031 40.844 -2.01 1 34.84 13 ASP B N 1
ATOM 6244 C CA . ASP B 1 13 ? 44.75 40.344 -2.49 1 34.84 13 ASP B CA 1
ATOM 6245 C C . ASP B 1 13 ? 44.375 39 -1.843 1 34.84 13 ASP B C 1
ATOM 6247 O O . ASP B 1 13 ? 45.094 38.031 -2.021 1 34.84 13 ASP B O 1
ATOM 6251 N N . ASN B 1 14 ? 44.094 38.969 -0.534 1 36 14 ASN B N 1
ATOM 6252 C CA . ASN B 1 14 ? 43.594 37.812 0.196 1 36 14 ASN B CA 1
ATOM 6253 C C . ASN B 1 14 ? 42.562 37.031 -0.632 1 36 14 ASN B C 1
ATOM 6255 O O . ASN B 1 14 ? 41.375 37.375 -0.671 1 36 14 ASN B O 1
ATOM 6259 N N . ILE B 1 15 ? 42.938 36.5 -1.681 1 40.81 15 ILE B N 1
ATOM 6260 C CA . ILE B 1 15 ? 42.094 35.5 -2.32 1 40.81 15 ILE B CA 1
ATOM 6261 C C . ILE B 1 15 ? 41.781 34.375 -1.333 1 40.81 15 ILE B C 1
ATOM 6263 O O . ILE B 1 15 ? 42.688 33.75 -0.789 1 40.81 15 ILE B O 1
ATOM 6267 N N . VAL B 1 16 ? 40.812 34.406 -0.552 1 43.25 16 VAL B N 1
ATOM 6268 C CA . VAL B 1 16 ? 40.375 33.375 0.376 1 43.25 16 VAL B CA 1
ATOM 6269 C C . VAL B 1 16 ? 40.438 32 -0.309 1 43.25 16 VAL B C 1
ATOM 6271 O O . VAL B 1 16 ? 39.844 31.812 -1.366 1 43.25 16 VAL B O 1
ATOM 6274 N N . ASP B 1 17 ? 41.5 31.266 -0.09 1 41.53 17 ASP B N 1
ATOM 6275 C CA . ASP B 1 17 ? 41.719 29.875 -0.491 1 41.53 17 ASP B CA 1
ATOM 6276 C C . ASP B 1 17 ? 40.531 29.016 -0.094 1 41.53 17 ASP B C 1
ATOM 6278 O O . ASP B 1 17 ? 39.781 29.344 0.833 1 41.53 17 ASP B O 1
ATOM 6282 N N . GLU B 1 18 ? 40.312 27.781 -0.794 1 41.44 18 GLU B N 1
ATOM 6283 C CA . GLU B 1 18 ? 39.312 26.75 -0.962 1 41.44 18 GLU B CA 1
ATOM 6284 C C . GLU B 1 18 ? 38.812 26.234 0.388 1 41.44 18 GLU B C 1
ATOM 6286 O O . GLU B 1 18 ? 37.656 25.922 0.549 1 41.44 18 GLU B O 1
ATOM 6291 N N . ASP B 1 19 ? 39.75 25.797 1.298 1 38.84 19 ASP B N 1
ATOM 6292 C CA . ASP B 1 19 ? 39.469 24.875 2.391 1 38.84 19 ASP B CA 1
ATOM 6293 C C . ASP B 1 19 ? 38.906 25.609 3.605 1 38.84 19 ASP B C 1
ATOM 6295 O O . ASP B 1 19 ? 38.906 25.078 4.715 1 38.84 19 ASP B O 1
ATOM 6299 N N . GLU B 1 20 ? 38.875 27 3.729 1 44.22 20 GLU B N 1
ATOM 6300 C CA . GLU B 1 20 ? 38.812 27.594 5.055 1 44.22 20 GLU B CA 1
ATOM 6301 C C . GLU B 1 20 ? 37.406 27.453 5.66 1 44.22 20 GLU B C 1
ATOM 6303 O O . GLU B 1 20 ? 36.406 27.484 4.941 1 44.22 20 GLU B O 1
ATOM 6308 N N . PRO B 1 21 ? 37.375 27.234 7.039 1 47.84 21 PRO B N 1
ATOM 6309 C CA . PRO B 1 21 ? 36.156 27.188 7.879 1 47.84 21 PRO B CA 1
ATOM 6310 C C . PRO B 1 21 ? 35.156 28.266 7.504 1 47.84 21 PRO B C 1
ATOM 6312 O O . PRO B 1 21 ? 35.5 29.25 6.855 1 47.84 21 PRO B O 1
ATOM 6315 N N . ILE B 1 22 ? 33.906 28.062 7.828 1 55.19 22 ILE B N 1
ATOM 6316 C CA . ILE B 1 22 ? 32.781 28.984 7.727 1 55.19 22 ILE B CA 1
ATOM 6317 C C . ILE B 1 22 ? 33.25 30.406 8.047 1 55.19 22 ILE B C 1
ATOM 6319 O O . ILE B 1 22 ? 33.625 30.703 9.18 1 55.19 22 ILE B O 1
ATOM 6323 N N . SER B 1 23 ? 33.844 31.141 7.121 1 69 23 SER B N 1
ATOM 6324 C CA . SER B 1 23 ? 34.375 32.5 7.297 1 69 23 SER B CA 1
ATOM 6325 C C . SER B 1 23 ? 33.281 33.531 7.152 1 69 23 SER B C 1
ATOM 6327 O O . SER B 1 23 ? 32.281 33.312 6.438 1 69 23 SER B O 1
ATOM 6329 N N . ILE B 1 24 ? 33.094 34.438 8.039 1 81.38 24 ILE B N 1
ATOM 6330 C CA . ILE B 1 24 ? 32.25 35.656 7.992 1 81.38 24 ILE B CA 1
ATOM 6331 C C . ILE B 1 24 ? 32.625 36.469 6.766 1 81.38 24 ILE B C 1
ATOM 6333 O O . ILE B 1 24 ? 33.781 36.812 6.551 1 81.38 24 ILE B O 1
ATOM 6337 N N . PRO B 1 25 ? 31.672 36.562 5.906 1 90.75 25 PRO B N 1
ATOM 6338 C CA . PRO B 1 25 ? 31.953 37.406 4.738 1 90.75 25 PRO B CA 1
ATOM 6339 C C . PRO B 1 25 ? 32.562 38.75 5.121 1 90.75 25 PRO B C 1
ATOM 6341 O O . PRO B 1 25 ? 32.156 39.344 6.133 1 90.75 25 PRO B O 1
ATOM 6344 N N . CYS B 1 26 ? 33.562 39.188 4.387 1 89.75 26 CYS B N 1
ATOM 6345 C CA . CYS B 1 26 ? 34.219 40.469 4.633 1 89.75 26 CYS B CA 1
ATOM 6346 C C . CYS B 1 26 ? 34.219 41.344 3.381 1 89.75 26 CYS B C 1
ATOM 6348 O O . CYS B 1 26 ? 34.25 40.812 2.264 1 89.75 26 CYS B O 1
ATOM 6350 N N . LEU B 1 27 ? 34.156 42.688 3.654 1 90.12 27 LEU B N 1
ATOM 6351 C CA . LEU B 1 27 ? 34.188 43.625 2.551 1 90.12 27 LEU B CA 1
ATOM 6352 C C . LEU B 1 27 ? 35.469 43.531 1.755 1 90.12 27 LEU B C 1
ATOM 6354 O O . LEU B 1 27 ? 36.562 43.375 2.336 1 90.12 27 LEU B O 1
ATOM 6358 N N . ASN B 1 28 ? 35.438 43.594 0.443 1 86.75 28 ASN B N 1
ATOM 6359 C CA . ASN B 1 28 ? 36.562 43.562 -0.51 1 86.75 28 ASN B CA 1
ATOM 6360 C C . ASN B 1 28 ? 37.188 42.188 -0.626 1 86.75 28 ASN B C 1
ATOM 6362 O O . ASN B 1 28 ? 38.312 42.031 -1.104 1 86.75 28 ASN B O 1
ATOM 6366 N N . GLN B 1 29 ? 36.375 41.25 -0.072 1 89.75 29 GLN B N 1
ATOM 6367 C CA . GLN B 1 29 ? 36.812 39.875 -0.249 1 89.75 29 GLN B CA 1
ATOM 6368 C C . GLN B 1 29 ? 36.688 39.438 -1.705 1 89.75 29 GLN B C 1
ATOM 6370 O O . GLN B 1 29 ? 35.688 39.75 -2.369 1 89.75 29 GLN B O 1
ATOM 6375 N N . LYS B 1 30 ? 37.688 38.719 -2.256 1 89.44 30 LYS B N 1
ATOM 6376 C CA . LYS B 1 30 ? 37.75 38.375 -3.67 1 89.44 30 LYS B CA 1
ATOM 6377 C C . LYS B 1 30 ? 37.5 36.875 -3.867 1 89.44 30 LYS B C 1
ATOM 6379 O O . LYS B 1 30 ? 37.875 36.062 -3.023 1 89.44 30 LYS B O 1
ATOM 6384 N N . PHE B 1 31 ? 36.781 36.562 -4.957 1 89.31 31 PHE B N 1
ATOM 6385 C CA . PHE B 1 31 ? 36.438 35.188 -5.293 1 89.31 31 PHE B CA 1
ATOM 6386 C C . PHE B 1 31 ? 36.719 34.906 -6.758 1 89.31 31 PHE B C 1
ATOM 6388 O O . PHE B 1 31 ? 36.688 35.812 -7.598 1 89.31 31 PHE B O 1
ATOM 6395 N N . ALA B 1 32 ? 37 33.625 -7.012 1 81.44 32 ALA B N 1
ATOM 6396 C CA . ALA B 1 32 ? 37.281 33.188 -8.383 1 81.44 32 ALA B CA 1
ATOM 6397 C C . ALA B 1 32 ? 36 33.156 -9.211 1 81.44 32 ALA B C 1
ATOM 6399 O O . ALA B 1 32 ? 36.031 33.375 -10.422 1 81.44 32 ALA B O 1
ATOM 6400 N N . ASN B 1 33 ? 34.969 32.75 -8.672 1 84.19 33 ASN B N 1
ATOM 6401 C CA . ASN B 1 33 ? 33.719 32.688 -9.375 1 84.19 33 ASN B CA 1
ATOM 6402 C C . ASN B 1 33 ? 32.562 33.125 -8.484 1 84.19 33 ASN B C 1
ATOM 6404 O O . ASN B 1 33 ? 32.688 33.25 -7.27 1 84.19 33 ASN B O 1
ATOM 6408 N N . LEU B 1 34 ? 31.516 33.5 -9.164 1 86.88 34 LEU B N 1
ATOM 6409 C CA . LEU B 1 34 ? 30.312 34 -8.492 1 86.88 34 LEU B CA 1
ATOM 6410 C C . LEU B 1 34 ? 29.75 32.938 -7.555 1 86.88 34 LEU B C 1
ATOM 6412 O O . LEU B 1 34 ? 29.25 33.281 -6.469 1 86.88 34 LEU B O 1
ATOM 6416 N N . GLN B 1 35 ? 29.828 31.688 -7.922 1 84.25 35 GLN B N 1
ATOM 6417 C CA . GLN B 1 35 ? 29.25 30.594 -7.152 1 84.25 35 GLN B CA 1
ATOM 6418 C C . GLN B 1 35 ? 29.906 30.469 -5.785 1 84.25 35 GLN B C 1
ATOM 6420 O O . GLN B 1 35 ? 29.25 30.156 -4.789 1 84.25 35 GLN B O 1
ATOM 6425 N N . ARG B 1 36 ? 31.109 30.719 -5.758 1 82 36 ARG B N 1
ATOM 6426 C CA . ARG B 1 36 ? 31.828 30.641 -4.492 1 82 36 ARG B CA 1
ATOM 6427 C C . ARG B 1 36 ? 31.375 31.719 -3.527 1 82 36 ARG B C 1
ATOM 6429 O O . ARG B 1 36 ? 31.266 31.484 -2.322 1 82 36 ARG B O 1
ATOM 6436 N N . ALA B 1 37 ? 31.188 32.875 -4.07 1 87.44 37 ALA B N 1
ATOM 6437 C CA . ALA B 1 37 ? 30.688 33.969 -3.238 1 87.44 37 ALA B CA 1
ATOM 6438 C C . ALA B 1 37 ? 29.297 33.625 -2.699 1 87.44 37 ALA B C 1
ATOM 6440 O O . ALA B 1 37 ? 29 33.875 -1.526 1 87.44 37 ALA B O 1
ATOM 6441 N N . GLU B 1 38 ? 28.516 33.156 -3.531 1 88.5 38 GLU B N 1
ATOM 6442 C CA . GLU B 1 38 ? 27.172 32.781 -3.123 1 88.5 38 GLU B CA 1
ATOM 6443 C C . GLU B 1 38 ? 27.203 31.688 -2.043 1 88.5 38 GLU B C 1
ATOM 6445 O O . GLU B 1 38 ? 26.438 31.75 -1.078 1 88.5 38 GLU B O 1
ATOM 6450 N N . ASN B 1 39 ? 28.062 30.75 -2.213 1 82.62 39 ASN B N 1
ATOM 6451 C CA . ASN B 1 39 ? 28.172 29.656 -1.252 1 82.62 39 ASN B CA 1
ATOM 6452 C C . ASN B 1 39 ? 28.625 30.156 0.117 1 82.62 39 ASN B C 1
ATOM 6454 O O . ASN B 1 39 ? 28.172 29.656 1.147 1 82.62 39 ASN B O 1
ATOM 6458 N N . LEU B 1 40 ? 29.547 31.031 0.007 1 84.62 40 LEU B N 1
ATOM 6459 C CA . LEU B 1 40 ? 30 31.625 1.256 1 84.62 40 LEU B CA 1
ATOM 6460 C C . LEU B 1 40 ? 28.859 32.281 2.004 1 84.62 40 LEU B C 1
ATOM 6462 O O . LEU B 1 40 ? 28.688 32.094 3.207 1 84.62 40 LEU B O 1
ATOM 6466 N N . PHE B 1 41 ? 28.172 33.125 1.297 1 89.06 41 PHE B N 1
ATOM 6467 C CA . PHE B 1 41 ? 27.078 33.812 1.938 1 89.06 41 PHE B CA 1
ATOM 6468 C C . PHE B 1 41 ? 26 32.844 2.385 1 89.06 41 PHE B C 1
ATOM 6470 O O . PHE B 1 41 ? 25.359 33.031 3.424 1 89.06 41 PHE B O 1
ATOM 6477 N N . ARG B 1 42 ? 25.781 31.844 1.676 1 84.88 42 ARG B N 1
ATOM 6478 C CA . ARG B 1 42 ? 24.812 30.797 2.047 1 84.88 42 ARG B CA 1
ATOM 6479 C C . ARG B 1 42 ? 25.25 30.078 3.32 1 84.88 42 ARG B C 1
ATOM 6481 O O . ARG B 1 42 ? 24.422 29.781 4.184 1 84.88 42 ARG B O 1
ATOM 6488 N N . ALA B 1 43 ? 26.469 29.734 3.309 1 79.56 43 ALA B N 1
ATOM 6489 C CA . ALA B 1 43 ? 27 29.094 4.504 1 79.56 43 ALA B CA 1
ATOM 6490 C C . ALA B 1 43 ? 26.859 29.984 5.73 1 79.56 43 ALA B C 1
ATOM 6492 O O . ALA B 1 43 ? 26.5 29.516 6.812 1 79.56 43 ALA B O 1
ATOM 6493 N N . TYR B 1 44 ? 27.188 31.266 5.5 1 85.06 44 TYR B N 1
ATOM 6494 C CA . TYR B 1 44 ? 27.016 32.25 6.57 1 85.06 44 TYR B CA 1
ATOM 6495 C C . TYR B 1 44 ? 25.562 32.312 7.012 1 85.06 44 TYR B C 1
ATOM 6497 O O . TYR B 1 44 ? 25.266 32.312 8.211 1 85.06 44 TYR B O 1
ATOM 6505 N N . ALA B 1 45 ? 24.719 32.375 6.035 1 85.81 45 ALA B N 1
ATOM 6506 C CA . ALA B 1 45 ? 23.281 32.438 6.305 1 85.81 45 ALA B CA 1
ATOM 6507 C C . ALA B 1 45 ? 22.797 31.219 7.082 1 85.81 45 ALA B C 1
ATOM 6509 O O . ALA B 1 45 ? 22.016 31.344 8.023 1 85.81 45 ALA B O 1
ATOM 6510 N N . LEU B 1 46 ? 23.25 30.094 6.754 1 79.38 46 LEU B N 1
ATOM 6511 C CA . LEU B 1 46 ? 22.875 28.859 7.41 1 79.38 46 LEU B CA 1
ATOM 6512 C C . LEU B 1 46 ? 23.297 28.859 8.875 1 79.38 46 LEU B C 1
ATOM 6514 O O . LEU B 1 46 ? 22.547 28.391 9.742 1 79.38 46 LEU B O 1
ATOM 6518 N N . ASN B 1 47 ? 24.453 29.375 9.031 1 77.75 47 ASN B N 1
ATOM 6519 C CA . ASN B 1 47 ? 25 29.391 10.383 1 77.75 47 ASN B CA 1
ATOM 6520 C C . ASN B 1 47 ? 24.328 30.453 11.242 1 77.75 47 ASN B C 1
ATOM 6522 O O . ASN B 1 47 ? 24.297 30.328 12.469 1 77.75 47 ASN B O 1
ATOM 6526 N N . HIS B 1 48 ? 23.828 31.5 10.602 1 82.44 48 HIS B N 1
ATOM 6527 C CA . HIS B 1 48 ? 23.25 32.594 11.367 1 82.44 48 HIS B CA 1
ATOM 6528 C C . HIS B 1 48 ? 21.719 32.562 11.336 1 82.44 48 HIS B C 1
ATOM 6530 O O . HIS B 1 48 ? 21.062 33.438 11.883 1 82.44 48 HIS B O 1
ATOM 6536 N N . GLY B 1 49 ? 21.188 31.594 10.711 1 78.31 49 GLY B N 1
ATOM 6537 C CA . GLY B 1 49 ? 19.766 31.297 10.844 1 78.31 49 GLY B CA 1
ATOM 6538 C C . GLY B 1 49 ? 18.891 32.125 9.922 1 78.31 49 GLY B C 1
ATOM 6539 O O . GLY B 1 49 ? 17.844 32.594 10.328 1 78.31 49 GLY B O 1
ATOM 6540 N N . PHE B 1 50 ? 19.312 32.5 8.766 1 84.75 50 PHE B N 1
ATOM 6541 C CA . PHE B 1 50 ? 18.469 33.156 7.781 1 84.75 50 PHE B CA 1
ATOM 6542 C C . PHE B 1 50 ? 18.719 32.594 6.383 1 84.75 50 PHE B C 1
ATOM 6544 O O . PHE B 1 50 ? 19.672 31.844 6.172 1 84.75 50 PHE B O 1
ATOM 6551 N N . ALA B 1 51 ? 17.797 32.812 5.5 1 85.19 51 ALA B N 1
ATOM 6552 C CA . ALA B 1 51 ? 17.938 32.344 4.117 1 85.19 51 ALA B CA 1
ATOM 6553 C C . ALA B 1 51 ? 18.25 33.531 3.184 1 85.19 51 ALA B C 1
ATOM 6555 O O . ALA B 1 51 ? 18.031 34.688 3.527 1 85.19 51 ALA B O 1
ATOM 6556 N N . ILE B 1 52 ? 18.875 33.188 2.062 1 87.06 52 ILE B N 1
ATOM 6557 C CA . ILE B 1 52 ? 19.312 34.219 1.146 1 87.06 52 ILE B CA 1
ATOM 6558 C C . ILE B 1 52 ? 18.406 34.25 -0.082 1 87.06 52 ILE B C 1
ATOM 6560 O O . ILE B 1 52 ? 17.859 33.219 -0.475 1 87.06 52 ILE B O 1
ATOM 6564 N N . LYS B 1 53 ? 18.094 35.344 -0.608 1 87.56 53 LYS B N 1
ATOM 6565 C CA . LYS B 1 53 ? 17.422 35.531 -1.895 1 87.56 53 LYS B CA 1
ATOM 6566 C C . LYS B 1 53 ? 18.172 36.531 -2.777 1 87.56 53 LYS B C 1
ATOM 6568 O O . LYS B 1 53 ? 18.906 37.375 -2.275 1 87.56 53 LYS B O 1
ATOM 6573 N N . ILE B 1 54 ? 18.078 36.344 -4.109 1 88.12 54 ILE B N 1
ATOM 6574 C CA . ILE B 1 54 ? 18.719 37.219 -5.059 1 88.12 54 ILE B CA 1
ATOM 6575 C C . ILE B 1 54 ? 17.812 38.406 -5.352 1 88.12 54 ILE B C 1
ATOM 6577 O O . ILE B 1 54 ? 16.656 38.25 -5.77 1 88.12 54 ILE B O 1
ATOM 6581 N N . GLN B 1 55 ? 18.125 39.5 -4.961 1 87.19 55 GLN B N 1
ATOM 6582 C CA . GLN B 1 55 ? 17.312 40.688 -5.164 1 87.19 55 GLN B CA 1
ATOM 6583 C C . GLN B 1 55 ? 17.516 41.25 -6.566 1 87.19 55 GLN B C 1
ATOM 6585 O O . GLN B 1 55 ? 16.547 41.562 -7.266 1 87.19 55 GLN B O 1
ATOM 6590 N N . ASN B 1 56 ? 18.812 41.562 -6.98 1 87.75 56 ASN B N 1
ATOM 6591 C CA . ASN B 1 56 ? 19.125 42.188 -8.266 1 87.75 56 ASN B CA 1
ATOM 6592 C C . ASN B 1 56 ? 20.344 41.531 -8.922 1 87.75 56 ASN B C 1
ATOM 6594 O O . ASN B 1 56 ? 21.281 41.156 -8.242 1 87.75 56 ASN B O 1
ATOM 6598 N N . THR B 1 57 ? 20.156 41.219 -10.164 1 90.5 57 THR B N 1
ATOM 6599 C CA . THR B 1 57 ? 21.281 40.719 -10.977 1 90.5 57 THR B CA 1
ATOM 6600 C C . THR B 1 57 ? 21.594 41.688 -12.102 1 90.5 57 THR B C 1
ATOM 6602 O O . THR B 1 57 ? 20.688 42.125 -12.844 1 90.5 57 THR B O 1
ATOM 6605 N N . GLN B 1 58 ? 22.734 42.188 -12.109 1 89.75 58 GLN B N 1
ATOM 6606 C CA . GLN B 1 58 ? 23.172 43.094 -13.148 1 89.75 58 GLN B CA 1
ATOM 6607 C C . GLN B 1 58 ? 23.922 42.375 -14.258 1 89.75 58 GLN B C 1
ATOM 6609 O O . GLN B 1 58 ? 24.719 41.469 -13.984 1 89.75 58 GLN B O 1
ATOM 6614 N N . ARG B 1 59 ? 23.594 42.688 -15.438 1 90.75 59 ARG B N 1
ATOM 6615 C CA . ARG B 1 59 ? 24.188 42.031 -16.609 1 90.75 59 ARG B CA 1
ATOM 6616 C C . ARG B 1 59 ? 24.828 43.094 -17.516 1 90.75 59 ARG B C 1
ATOM 6618 O O . ARG B 1 59 ? 24.375 44.219 -17.594 1 90.75 59 ARG B O 1
ATOM 6625 N N . ARG B 1 60 ? 25.844 42.625 -18.172 1 86.12 60 ARG B N 1
ATOM 6626 C CA . ARG B 1 60 ? 26.5 43.5 -19.141 1 86.12 60 ARG B CA 1
ATOM 6627 C C . ARG B 1 60 ? 25.672 43.656 -20.406 1 86.12 60 ARG B C 1
ATOM 6629 O O . ARG B 1 60 ? 24.969 42.719 -20.812 1 86.12 60 ARG B O 1
ATOM 6636 N N . VAL B 1 61 ? 25.703 44.719 -20.984 1 82.94 61 VAL B N 1
ATOM 6637 C CA . VAL B 1 61 ? 24.891 45.031 -22.156 1 82.94 61 VAL B CA 1
ATOM 6638 C C . VAL B 1 61 ? 25.359 44.219 -23.359 1 82.94 61 VAL B C 1
ATOM 6640 O O . VAL B 1 61 ? 24.547 43.75 -24.141 1 82.94 61 VAL B O 1
ATOM 6643 N N . LYS B 1 62 ? 26.609 44.031 -23.5 1 78.69 62 LYS B N 1
ATOM 6644 C CA . LYS B 1 62 ? 27.156 43.406 -24.703 1 78.69 62 LYS B CA 1
ATOM 6645 C C . LYS B 1 62 ? 26.906 41.906 -24.688 1 78.69 62 LYS B C 1
ATOM 6647 O O . LYS B 1 62 ? 26.344 41.344 -25.641 1 78.69 62 LYS B O 1
ATOM 6652 N N . ASP B 1 63 ? 27.312 41.156 -23.688 1 80.44 63 ASP B N 1
ATOM 6653 C CA . ASP B 1 63 ? 27.266 39.688 -23.734 1 80.44 63 ASP B CA 1
ATOM 6654 C C . ASP B 1 63 ? 26.234 39.156 -22.734 1 80.44 63 ASP B C 1
ATOM 6656 O O . ASP B 1 63 ? 26.031 37.938 -22.641 1 80.44 63 ASP B O 1
ATOM 6660 N N . LYS B 1 64 ? 25.484 39.969 -22.078 1 82.88 64 LYS B N 1
ATOM 6661 C CA . LYS B 1 64 ? 24.438 39.594 -21.141 1 82.88 64 LYS B CA 1
ATOM 6662 C C . LYS B 1 64 ? 25 38.75 -20 1 82.88 64 LYS B C 1
ATOM 6664 O O . LYS B 1 64 ? 24.266 38 -19.375 1 82.88 64 LYS B O 1
ATOM 6669 N N . SER B 1 65 ? 26.281 38.844 -19.906 1 84.12 65 SER B N 1
ATOM 6670 C CA . SER B 1 65 ? 26.891 38.125 -18.797 1 84.12 65 SER B CA 1
ATOM 6671 C C . SER B 1 65 ? 26.688 38.844 -17.469 1 84.12 65 SER B C 1
ATOM 6673 O O . SER B 1 65 ? 26.594 40.062 -17.438 1 84.12 65 SER B O 1
ATOM 6675 N N . ILE B 1 66 ? 26.531 38.094 -16.391 1 90.06 66 ILE B N 1
ATOM 6676 C CA . ILE B 1 66 ? 26.312 38.688 -15.078 1 90.06 66 ILE B CA 1
ATOM 6677 C C . ILE B 1 66 ? 27.578 39.344 -14.586 1 90.06 66 ILE B C 1
ATOM 6679 O O . ILE B 1 66 ? 28.672 38.781 -14.641 1 90.06 66 ILE B O 1
ATOM 6683 N N . TYR B 1 67 ? 27.547 40.625 -14.281 1 89.94 67 TYR B N 1
ATOM 6684 C CA . TYR B 1 67 ? 28.719 41.281 -13.719 1 89.94 67 TYR B CA 1
ATOM 6685 C C . TYR B 1 67 ? 28.469 41.719 -12.281 1 89.94 67 TYR B C 1
ATOM 6687 O O . TYR B 1 67 ? 29.406 42.094 -11.562 1 89.94 67 TYR B O 1
ATOM 6695 N N . GLY B 1 68 ? 27.234 41.688 -11.805 1 91.88 68 GLY B N 1
ATOM 6696 C CA . GLY B 1 68 ? 26.891 42 -10.43 1 91.88 68 GLY B CA 1
ATOM 6697 C C . GLY B 1 68 ? 25.656 41.312 -9.93 1 91.88 68 GLY B C 1
ATOM 6698 O O . GLY B 1 68 ? 24.688 41.094 -10.68 1 91.88 68 GLY B O 1
ATOM 6699 N N . ARG B 1 69 ? 25.656 40.875 -8.633 1 93 69 ARG B N 1
ATOM 6700 C CA . ARG B 1 69 ? 24.5 40.219 -8.016 1 93 69 ARG B CA 1
ATOM 6701 C C . ARG B 1 69 ? 24.375 40.594 -6.551 1 93 69 ARG B C 1
ATOM 6703 O O . ARG B 1 69 ? 25.359 40.656 -5.82 1 93 69 ARG B O 1
ATOM 6710 N N . MET B 1 70 ? 23.25 41 -6.211 1 94.06 70 MET B N 1
ATOM 6711 C CA . MET B 1 70 ? 22.938 41.375 -4.828 1 94.06 70 MET B CA 1
ATOM 6712 C C . MET B 1 70 ? 22.172 40.25 -4.129 1 94.06 70 MET B C 1
ATOM 6714 O O . MET B 1 70 ? 21.078 39.875 -4.574 1 94.06 70 MET B O 1
ATOM 6718 N N . TYR B 1 71 ? 22.766 39.719 -3.039 1 93.19 71 TYR B N 1
ATOM 6719 C CA . TYR B 1 71 ? 22.109 38.75 -2.182 1 93.19 71 TYR B CA 1
ATOM 6720 C C . TYR B 1 71 ? 21.547 39.406 -0.929 1 93.19 71 TYR B C 1
ATOM 6722 O O . TYR B 1 71 ? 22.203 40.25 -0.317 1 93.19 71 TYR B O 1
ATOM 6730 N N . VAL B 1 72 ? 20.328 39.094 -0.605 1 92.69 72 VAL B N 1
ATOM 6731 C CA . VAL B 1 72 ? 19.719 39.719 0.567 1 92.69 72 VAL B CA 1
ATOM 6732 C C . VAL B 1 72 ? 19.062 38.625 1.426 1 92.69 72 VAL B C 1
ATOM 6734 O O . VAL B 1 72 ? 18.953 37.469 1.006 1 92.69 72 VAL B O 1
ATOM 6737 N N . CYS B 1 73 ? 18.719 39.031 2.637 1 89.5 73 CYS B N 1
ATOM 6738 C CA . CYS B 1 73 ? 17.938 38.188 3.531 1 89.5 73 CYS B CA 1
ATOM 6739 C C . CYS B 1 73 ? 16.578 37.875 2.939 1 89.5 73 CYS B C 1
ATOM 6741 O O . CYS B 1 73 ? 16.016 38.656 2.184 1 89.5 73 CYS B O 1
ATOM 6743 N N . ASN B 1 74 ? 16.047 36.781 3.311 1 83.44 74 ASN B N 1
ATOM 6744 C CA . ASN B 1 74 ? 14.758 36.344 2.785 1 83.44 74 ASN B CA 1
ATOM 6745 C C . ASN B 1 74 ? 13.633 37.281 3.252 1 83.44 74 ASN B C 1
ATOM 6747 O O . ASN B 1 74 ? 12.57 37.312 2.637 1 83.44 74 ASN B O 1
ATOM 6751 N N . LEU B 1 75 ? 13.812 37.938 4.285 1 82.12 75 LEU B N 1
ATOM 6752 C CA . LEU B 1 75 ? 12.797 38.875 4.805 1 82.12 75 LEU B CA 1
ATOM 6753 C C . LEU B 1 75 ? 13.102 40.312 4.402 1 82.12 75 LEU B C 1
ATOM 6755 O O . LEU B 1 75 ? 12.523 41.25 4.965 1 82.12 75 LEU B O 1
ATOM 6759 N N . ALA B 1 76 ? 13.992 40.406 3.363 1 85 76 ALA B N 1
ATOM 6760 C CA . ALA B 1 76 ? 14.32 41.75 2.885 1 85 76 ALA B CA 1
ATOM 6761 C C . ALA B 1 76 ? 13.172 42.344 2.066 1 85 76 ALA B C 1
ATOM 6763 O O . ALA B 1 76 ? 12.383 41.594 1.476 1 85 76 ALA B O 1
ATOM 6764 N N . GLY B 1 77 ? 13.039 43.625 2.029 1 77.81 77 GLY B N 1
ATOM 6765 C CA . GLY B 1 77 ? 12.008 44.281 1.251 1 77.81 77 GLY B CA 1
ATOM 6766 C C . GLY B 1 77 ? 10.781 44.656 2.07 1 77.81 77 GLY B C 1
ATOM 6767 O O . GLY B 1 77 ? 10.656 44.25 3.227 1 77.81 77 GLY B O 1
ATOM 6768 N N . GLU B 1 78 ? 10.023 45.531 1.577 1 69.56 78 GLU B N 1
ATOM 6769 C CA . GLU B 1 78 ? 8.805 46 2.256 1 69.56 78 GLU B CA 1
ATOM 6770 C C . GLU B 1 78 ? 7.562 45.406 1.592 1 69.56 78 GLU B C 1
ATOM 6772 O O . GLU B 1 78 ? 7.543 45.188 0.377 1 69.56 78 GLU B O 1
ATOM 6777 N N . ASN B 1 79 ? 6.777 44.688 2.367 1 59.78 79 ASN B N 1
ATOM 6778 C CA . ASN B 1 79 ? 5.504 44.219 1.822 1 59.78 79 ASN B CA 1
ATOM 6779 C C . ASN B 1 79 ? 4.727 45.375 1.171 1 59.78 79 ASN B C 1
ATOM 6781 O O . ASN B 1 79 ? 4.547 46.438 1.775 1 59.78 79 ASN B O 1
ATOM 6785 N N . ARG B 1 80 ? 4.883 45.719 -0.182 1 51.25 80 ARG B N 1
ATOM 6786 C CA . ARG B 1 80 ? 4.066 46.75 -0.819 1 51.25 80 ARG B CA 1
ATOM 6787 C C . ARG B 1 80 ? 2.611 46.656 -0.38 1 51.25 80 ARG B C 1
ATOM 6789 O O . ARG B 1 80 ? 1.964 45.625 -0.599 1 51.25 80 ARG B O 1
ATOM 6796 N N . GLY B 1 81 ? 2.236 47.062 0.674 1 45.69 81 GLY B N 1
ATOM 6797 C CA . GLY B 1 81 ? 0.816 47.219 0.957 1 45.69 81 GLY B CA 1
ATOM 6798 C C . GLY B 1 81 ? 0.015 47.688 -0.24 1 45.69 81 GLY B C 1
ATOM 6799 O O . GLY B 1 81 ? 0.295 48.75 -0.798 1 45.69 81 GLY B O 1
ATOM 6800 N N . LYS B 1 82 ? -0.284 46.969 -1.239 1 38.88 82 LYS B N 1
ATOM 6801 C CA . LYS B 1 82 ? -1.27 47.562 -2.139 1 38.88 82 LYS B CA 1
ATOM 6802 C C . LYS B 1 82 ? -2.299 48.375 -1.361 1 38.88 82 LYS B C 1
ATOM 6804 O O . LYS B 1 82 ? -2.852 47.906 -0.366 1 38.88 82 LYS B O 1
ATOM 6809 N N . ASN B 1 83 ? -2.293 49.688 -1.354 1 33.59 83 ASN B N 1
ATOM 6810 C CA . ASN B 1 83 ? -3.361 50.594 -0.958 1 33.59 83 ASN B CA 1
ATOM 6811 C C . ASN B 1 83 ? -4.73 50.062 -1.387 1 33.59 83 ASN B C 1
ATOM 6813 O O . ASN B 1 83 ? -4.93 49.719 -2.551 1 33.59 83 ASN B O 1
ATOM 6817 N N . PRO B 1 84 ? -5.66 49.781 -0.551 1 35.47 84 PRO B N 1
ATOM 6818 C CA . PRO B 1 84 ? -7.047 49.375 -0.833 1 35.47 84 PRO B CA 1
ATOM 6819 C C . PRO B 1 84 ? -7.719 50.312 -1.838 1 35.47 84 PRO B C 1
ATOM 6821 O O . PRO B 1 84 ? -8.773 50 -2.385 1 35.47 84 PRO B O 1
ATOM 6824 N N . VAL B 1 85 ? -7.414 51.656 -2.004 1 33.5 85 VAL B N 1
ATOM 6825 C CA . VAL B 1 85 ? -8.266 52.594 -2.723 1 33.5 85 VAL B CA 1
ATOM 6826 C C . VAL B 1 85 ? -8.273 52.25 -4.211 1 33.5 85 VAL B C 1
ATOM 6828 O O . VAL B 1 85 ? -9.297 52.375 -4.883 1 33.5 85 VAL B O 1
ATOM 6831 N N . GLU B 1 86 ? -7.227 52.188 -4.957 1 32.47 86 GLU B N 1
ATOM 6832 C CA . GLU B 1 86 ? -7.332 52.125 -6.41 1 32.47 86 GLU B CA 1
ATOM 6833 C C . GLU B 1 86 ? -7.898 50.75 -6.84 1 32.47 86 GLU B C 1
ATOM 6835 O O . GLU B 1 86 ? -8.406 50.625 -7.953 1 32.47 86 GLU B O 1
ATOM 6840 N N . GLU B 1 87 ? -7.793 49.688 -6.176 1 33.03 87 GLU B N 1
ATOM 6841 C CA . GLU B 1 87 ? -8.508 48.531 -6.648 1 33.03 87 GLU B CA 1
ATOM 6842 C C . GLU B 1 87 ? -9.977 48.562 -6.25 1 33.03 87 GLU B C 1
ATOM 6844 O O . GLU B 1 87 ? -10.719 47.594 -6.477 1 33.03 87 GLU B O 1
ATOM 6849 N N . GLU B 1 88 ? -10.516 49.562 -5.598 1 31.73 88 GLU B N 1
ATOM 6850 C CA . GLU B 1 88 ? -11.961 49.719 -5.438 1 31.73 88 GLU B CA 1
ATOM 6851 C C . GLU B 1 88 ? -12.664 49.781 -6.789 1 31.73 88 GLU B C 1
ATOM 6853 O O . GLU B 1 88 ? -13.773 49.25 -6.938 1 31.73 88 GLU B O 1
ATOM 6858 N N . GLU B 1 89 ? -12.273 50.781 -7.742 1 31.45 89 GLU B N 1
ATOM 6859 C CA . GLU B 1 89 ? -13.016 50.969 -8.984 1 31.45 89 GLU B CA 1
ATOM 6860 C C . GLU B 1 89 ? -13.023 49.719 -9.828 1 31.45 89 GLU B C 1
ATOM 6862 O O . GLU B 1 89 ? -13.961 49.469 -10.594 1 31.45 89 GLU B O 1
ATOM 6867 N N . ILE B 1 90 ? -11.852 49.062 -9.984 1 29.89 90 ILE B N 1
ATOM 6868 C CA . ILE B 1 90 ? -11.953 47.906 -10.906 1 29.89 90 ILE B CA 1
ATOM 6869 C C . ILE B 1 90 ? -12.82 46.812 -10.281 1 29.89 90 ILE B C 1
ATOM 6871 O O . ILE B 1 90 ? -13.172 45.844 -10.953 1 29.89 90 ILE B O 1
ATOM 6875 N N . LEU B 1 91 ? -13.023 46.75 -8.953 1 29.14 91 LEU B N 1
ATOM 6876 C CA . LEU B 1 91 ? -13.883 45.656 -8.547 1 29.14 91 LEU B CA 1
ATOM 6877 C C . LEU B 1 91 ? -15.312 45.875 -9.031 1 29.14 91 LEU B C 1
ATOM 6879 O O . LEU B 1 91 ? -16.094 44.938 -9.133 1 29.14 91 LEU B O 1
ATOM 6883 N N . ILE B 1 92 ? -15.914 47.062 -9 1 29.73 92 ILE B N 1
ATOM 6884 C CA . ILE B 1 92 ? -17.312 47.125 -9.375 1 29.73 92 ILE B CA 1
ATOM 6885 C C . ILE B 1 92 ? -17.469 46.812 -10.859 1 29.73 92 ILE B C 1
ATOM 6887 O O . ILE B 1 92 ? -18.469 46.219 -11.281 1 29.73 92 ILE B O 1
ATOM 6891 N N . GLY B 1 93 ? -16.859 47.562 -11.812 1 27.16 93 GLY B N 1
ATOM 6892 C CA . GLY B 1 93 ? -17.25 47.375 -13.203 1 27.16 93 GLY B CA 1
ATOM 6893 C C . GLY B 1 93 ? -16.969 45.969 -13.727 1 27.16 93 GLY B C 1
ATOM 6894 O O . GLY B 1 93 ? -17.812 45.344 -14.375 1 27.16 93 GLY B O 1
ATOM 6895 N N . SER B 1 94 ? -15.68 45.625 -14.297 1 26.64 94 SER B N 1
ATOM 6896 C CA . SER B 1 94 ? -15.617 44.375 -15.039 1 26.64 94 SER B CA 1
ATOM 6897 C C . SER B 1 94 ? -15.727 43.156 -14.109 1 26.64 94 SER B C 1
ATOM 6899 O O . SER B 1 94 ? -14.836 42.938 -13.289 1 26.64 94 SER B O 1
ATOM 6901 N N . VAL B 1 95 ? -16.797 42.625 -13.477 1 29.67 95 VAL B N 1
ATOM 6902 C CA . VAL B 1 95 ? -17.406 41.406 -12.961 1 29.67 95 VAL B CA 1
ATOM 6903 C C . VAL B 1 95 ? -16.688 40.188 -13.523 1 29.67 95 VAL B C 1
ATOM 6905 O O . VAL B 1 95 ? -16.812 39.062 -12.992 1 29.67 95 VAL B O 1
ATOM 6908 N N . GLY B 1 96 ? -16.297 40 -14.82 1 29.06 96 GLY B N 1
ATOM 6909 C CA . GLY B 1 96 ? -15.906 38.844 -15.617 1 29.06 96 GLY B CA 1
ATOM 6910 C C . GLY B 1 96 ? -14.547 38.281 -15.227 1 29.06 96 GLY B C 1
ATOM 6911 O O . GLY B 1 96 ? -14.258 37.094 -15.477 1 29.06 96 GLY B O 1
ATOM 6912 N N . SER B 1 97 ? -13.453 39.062 -15.359 1 30.67 97 SER B N 1
ATOM 6913 C CA . SER B 1 97 ? -12.141 38.438 -15.32 1 30.67 97 SER B CA 1
ATOM 6914 C C . SER B 1 97 ? -11.812 37.938 -13.914 1 30.67 97 SER B C 1
ATOM 6916 O O . SER B 1 97 ? -11.734 38.719 -12.969 1 30.67 97 SER B O 1
ATOM 6918 N N . VAL B 1 98 ? -12.383 36.875 -13.383 1 34.34 98 VAL B N 1
ATOM 6919 C CA . VAL B 1 98 ? -12.055 36.031 -12.234 1 34.34 98 VAL B CA 1
ATOM 6920 C C . VAL B 1 98 ? -10.555 36.062 -11.984 1 34.34 98 VAL B C 1
ATOM 6922 O O . VAL B 1 98 ? -9.773 35.5 -12.758 1 34.34 98 VAL B O 1
ATOM 6925 N N . LYS B 1 99 ? -9.945 37.156 -11.711 1 33.69 99 LYS B N 1
ATOM 6926 C CA . LYS B 1 99 ? -8.562 37.281 -11.266 1 33.69 99 LYS B CA 1
ATOM 6927 C C . LYS B 1 99 ? -8.148 36.094 -10.391 1 33.69 99 LYS B C 1
ATOM 6929 O O . LYS B 1 99 ? -8.969 35.531 -9.656 1 33.69 99 LYS B O 1
ATOM 6934 N N . GLY B 1 100 ? -6.961 35.438 -10.703 1 34.56 100 GLY B N 1
ATOM 6935 C CA . GLY B 1 100 ? -6.312 34.25 -10.188 1 34.56 100 GLY B CA 1
ATOM 6936 C C . GLY B 1 100 ? -6.293 34.188 -8.672 1 34.56 100 GLY B C 1
ATOM 6937 O O . GLY B 1 100 ? -6.32 35.219 -8 1 34.56 100 GLY B O 1
ATOM 6938 N N . LYS B 1 101 ? -7.078 33.25 -8.07 1 40.5 101 LYS B N 1
ATOM 6939 C CA . LYS B 1 101 ? -7.008 32.969 -6.641 1 40.5 101 LYS B CA 1
ATOM 6940 C C . LYS B 1 101 ? -5.641 33.344 -6.074 1 40.5 101 LYS B C 1
ATOM 6942 O O . LYS B 1 101 ? -4.613 32.812 -6.512 1 40.5 101 LYS B O 1
ATOM 6947 N N . ARG B 1 102 ? -5.445 34.625 -5.719 1 41.38 102 ARG B N 1
ATOM 6948 C CA . ARG B 1 102 ? -4.25 35.062 -5.016 1 41.38 102 ARG B CA 1
ATOM 6949 C C . ARG B 1 102 ? -3.799 34.031 -3.979 1 41.38 102 ARG B C 1
ATOM 6951 O O . ARG B 1 102 ? -4.625 33.344 -3.4 1 41.38 102 ARG B O 1
ATOM 6958 N N . ARG B 1 103 ? -2.537 33.719 -4.07 1 48.78 103 ARG B N 1
ATOM 6959 C CA . ARG B 1 103 ? -1.924 32.844 -3.066 1 48.78 103 ARG B CA 1
ATOM 6960 C C . ARG B 1 103 ? -2.172 33.375 -1.659 1 48.78 103 ARG B C 1
ATOM 6962 O O . ARG B 1 103 ? -1.998 34.594 -1.403 1 48.78 103 ARG B O 1
ATOM 6969 N N . ARG B 1 104 ? -2.973 32.812 -0.916 1 51.41 104 ARG B N 1
ATOM 6970 C CA . ARG B 1 104 ? -3.371 33.156 0.449 1 51.41 104 ARG B CA 1
ATOM 6971 C C . ARG B 1 104 ? -2.158 33.5 1.303 1 51.41 104 ARG B C 1
ATOM 6973 O O . ARG B 1 104 ? -2.252 34.344 2.205 1 51.41 104 ARG B O 1
ATOM 6980 N N . ASP B 1 105 ? -0.976 32.875 1.031 1 54.88 105 ASP B N 1
ATOM 6981 C CA . ASP B 1 105 ? 0.128 33.094 1.959 1 54.88 105 ASP B CA 1
ATOM 6982 C C . ASP B 1 105 ? 1.16 34.062 1.362 1 54.88 105 ASP B C 1
ATOM 6984 O O . ASP B 1 105 ? 1.591 33.875 0.22 1 54.88 105 ASP B O 1
ATOM 6988 N N . VAL B 1 106 ? 1.135 35.312 1.798 1 58.38 106 VAL B N 1
ATOM 6989 C CA . VAL B 1 106 ? 2.154 36.281 1.38 1 58.38 106 VAL B CA 1
ATOM 6990 C C . VAL B 1 106 ? 3.402 36.125 2.246 1 58.38 106 VAL B C 1
ATOM 6992 O O . VAL B 1 106 ? 3.303 35.812 3.439 1 58.38 106 VAL B O 1
ATOM 6995 N N . LEU B 1 107 ? 4.617 35.969 1.635 1 64 107 LEU B N 1
ATOM 6996 C CA . LEU B 1 107 ? 5.867 35.875 2.381 1 64 107 LEU B CA 1
ATOM 6997 C C . LEU B 1 107 ? 6.109 37.156 3.182 1 64 107 LEU B C 1
ATOM 6999 O O . LEU B 1 107 ? 5.922 38.25 2.67 1 64 107 LEU B O 1
ATOM 7003 N N . PRO B 1 108 ? 6.324 36.969 4.523 1 66.56 108 PRO B N 1
ATOM 7004 C CA . PRO B 1 108 ? 6.57 38.125 5.363 1 66.56 108 PRO B CA 1
ATOM 7005 C C . PRO B 1 108 ? 7.84 38.875 4.973 1 66.56 108 PRO B C 1
ATOM 7007 O O . PRO B 1 108 ? 8.836 38.25 4.598 1 66.56 108 PRO B O 1
ATOM 7010 N N . ARG B 1 109 ? 7.789 40.188 4.688 1 77.19 109 ARG B N 1
ATOM 7011 C CA . ARG B 1 109 ? 8.953 41.062 4.496 1 77.19 109 ARG B CA 1
ATOM 7012 C C . ARG B 1 109 ? 9.117 42.031 5.664 1 77.19 109 ARG B C 1
ATOM 7014 O O . ARG B 1 109 ? 8.141 42.625 6.129 1 77.19 109 ARG B O 1
ATOM 7021 N N . SER B 1 110 ? 10.227 42 6.402 1 77.94 110 SER B N 1
ATOM 7022 C CA . SER B 1 110 ? 10.469 42.844 7.57 1 77.94 110 SER B CA 1
ATOM 7023 C C . SER B 1 110 ? 11.375 44.031 7.223 1 77.94 110 SER B C 1
ATOM 7025 O O . SER B 1 110 ? 11.789 44.781 8.102 1 77.94 110 SER B O 1
ATOM 7027 N N . GLY B 1 111 ? 11.719 44.219 5.934 1 81.75 111 GLY B N 1
ATOM 7028 C CA . GLY B 1 111 ? 12.633 45.312 5.551 1 81.75 111 GLY B CA 1
ATOM 7029 C C . GLY B 1 111 ? 14.055 45.062 6.023 1 81.75 111 GLY B C 1
ATOM 7030 O O . GLY B 1 111 ? 14.781 46.031 6.305 1 81.75 111 GLY B O 1
ATOM 7031 N N . CYS B 1 112 ? 14.383 43.875 6.223 1 88.81 112 CYS B N 1
ATOM 7032 C CA . CYS B 1 112 ? 15.727 43.531 6.68 1 88.81 112 CYS B CA 1
ATOM 7033 C C . CYS B 1 112 ? 16.781 44.094 5.742 1 88.81 112 CYS B C 1
ATOM 7035 O O . CYS B 1 112 ? 16.656 44 4.52 1 88.81 112 CYS B O 1
ATOM 7037 N N . LYS B 1 113 ? 17.828 44.688 6.273 1 89.56 113 LYS B N 1
ATOM 7038 C CA . LYS B 1 113 ? 18.812 45.375 5.465 1 89.56 113 LYS B CA 1
ATOM 7039 C C . LYS B 1 113 ? 20.016 44.469 5.164 1 89.56 113 LYS B C 1
ATOM 7041 O O . LYS B 1 113 ? 20.922 44.875 4.441 1 89.56 113 LYS B O 1
ATOM 7046 N N . VAL B 1 114 ? 20.031 43.344 5.695 1 92.31 114 VAL B N 1
ATOM 7047 C CA . VAL B 1 114 ? 21.141 42.438 5.449 1 92.31 114 VAL B CA 1
ATOM 7048 C C . VAL B 1 114 ? 21.297 42.188 3.949 1 92.31 114 VAL B C 1
ATOM 7050 O O . VAL B 1 114 ? 20.344 41.844 3.266 1 92.31 114 VAL B O 1
ATOM 7053 N N . ARG B 1 115 ? 22.516 42.406 3.408 1 94.31 115 ARG B N 1
ATOM 7054 C CA . ARG B 1 115 ? 22.766 42.25 1.979 1 94.31 115 ARG B CA 1
ATOM 7055 C C . ARG B 1 115 ? 24.25 42.062 1.703 1 94.31 115 ARG B C 1
ATOM 7057 O O . ARG B 1 115 ? 25.094 42.469 2.506 1 94.31 115 ARG B O 1
ATOM 7064 N N . MET B 1 116 ? 24.547 41.375 0.676 1 93.81 116 MET B N 1
ATOM 7065 C CA . MET B 1 116 ? 25.891 41.188 0.118 1 93.81 116 MET B CA 1
ATOM 7066 C C . MET B 1 116 ? 25.875 41.438 -1.39 1 93.81 116 MET B C 1
ATOM 7068 O O . MET B 1 116 ? 25.141 40.75 -2.121 1 93.81 116 MET B O 1
ATOM 7072 N N . TYR B 1 117 ? 26.594 42.438 -1.766 1 95.19 117 TYR B N 1
ATOM 7073 C CA . TYR B 1 117 ? 26.703 42.75 -3.189 1 95.19 117 TYR B CA 1
ATOM 7074 C C . TYR B 1 117 ? 28.078 42.312 -3.732 1 95.19 117 TYR B C 1
ATOM 7076 O O . TYR B 1 117 ? 29.109 42.75 -3.219 1 95.19 117 TYR B O 1
ATOM 7084 N N . VAL B 1 118 ? 28.016 41.469 -4.746 1 94.06 118 VAL B N 1
ATOM 7085 C CA . VAL B 1 118 ? 29.234 40.938 -5.371 1 94.06 118 VAL B CA 1
ATOM 7086 C C . VAL B 1 118 ? 29.328 41.469 -6.809 1 94.06 118 VAL B C 1
ATOM 7088 O O . VAL B 1 118 ? 28.344 41.406 -7.559 1 94.06 118 VAL B O 1
ATOM 7091 N N . VAL B 1 119 ? 30.469 42 -7.141 1 93.5 119 VAL B N 1
ATOM 7092 C CA . VAL B 1 119 ? 30.609 42.594 -8.469 1 93.5 119 VAL B CA 1
ATOM 7093 C C . VAL B 1 119 ? 31.922 42.125 -9.102 1 93.5 119 VAL B C 1
ATOM 7095 O O . VAL B 1 119 ? 32.906 41.875 -8.406 1 93.5 119 VAL B O 1
ATOM 7098 N N . ASN B 1 120 ? 31.766 41.844 -10.367 1 91.12 120 ASN B N 1
ATOM 7099 C CA . ASN B 1 120 ? 32.938 41.625 -11.203 1 91.12 120 ASN B CA 1
ATOM 7100 C C . ASN B 1 120 ? 33.281 42.875 -12.016 1 91.12 120 ASN B C 1
ATOM 7102 O O . ASN B 1 120 ? 32.688 43.125 -13.062 1 91.12 120 ASN B O 1
ATOM 7106 N N . LYS B 1 121 ? 34.25 43.688 -11.547 1 80.12 121 LYS B N 1
ATOM 7107 C CA . LYS B 1 121 ? 34.625 44.938 -12.195 1 80.12 121 LYS B CA 1
ATOM 7108 C C . LYS B 1 121 ? 35.219 44.688 -13.586 1 80.12 121 LYS B C 1
ATOM 7110 O O . LYS B 1 121 ? 35.75 43.594 -13.852 1 80.12 121 LYS B O 1
ATOM 7115 N N . LYS B 1 122 ? 35.062 45.75 -14.438 1 71.44 122 LYS B N 1
ATOM 7116 C CA . LYS B 1 122 ? 35.562 45.656 -15.812 1 71.44 122 LYS B CA 1
ATOM 7117 C C . LYS B 1 122 ? 37.031 45.25 -15.867 1 71.44 122 LYS B C 1
ATOM 7119 O O . LYS B 1 122 ? 37.844 45.844 -15.156 1 71.44 122 LYS B O 1
ATOM 7124 N N . LYS B 1 123 ? 37.5 44.156 -16.578 1 65.19 123 LYS B N 1
ATOM 7125 C CA . LYS B 1 123 ? 38.875 43.656 -16.859 1 65.19 123 LYS B CA 1
ATOM 7126 C C . LYS B 1 123 ? 39.406 42.844 -15.68 1 65.19 123 LYS B C 1
ATOM 7128 O O . LYS B 1 123 ? 40.562 42.5 -15.656 1 65.19 123 LYS B O 1
ATOM 7133 N N . SER B 1 124 ? 38.5 42.625 -14.586 1 72.88 124 SER B N 1
ATOM 7134 C CA . SER B 1 124 ? 39 41.844 -13.461 1 72.88 124 SER B CA 1
ATOM 7135 C C . SER B 1 124 ? 38.594 40.375 -13.609 1 72.88 124 SER B C 1
ATOM 7137 O O . SER B 1 124 ? 37.562 40.062 -14.203 1 72.88 124 SER B O 1
ATOM 7139 N N . THR B 1 125 ? 39.5 39.562 -13.266 1 78.69 125 THR B N 1
ATOM 7140 C CA . THR B 1 125 ? 39.281 38.125 -13.344 1 78.69 125 THR B CA 1
ATOM 7141 C C . THR B 1 125 ? 38.625 37.594 -12.062 1 78.69 125 THR B C 1
ATOM 7143 O O . THR B 1 125 ? 38.25 36.438 -11.984 1 78.69 125 THR B O 1
ATOM 7146 N N . HIS B 1 126 ? 38.469 38.531 -11.141 1 87.25 126 HIS B N 1
ATOM 7147 C CA . HIS B 1 126 ? 37.938 38.062 -9.867 1 87.25 126 HIS B CA 1
ATOM 7148 C C . HIS B 1 126 ? 36.625 38.781 -9.5 1 87.25 126 HIS B C 1
ATOM 7150 O O . HIS B 1 126 ? 36.375 39.875 -9.984 1 87.25 126 HIS B O 1
ATOM 7156 N N . TRP B 1 127 ? 35.812 38.188 -8.719 1 91.81 127 TRP B N 1
ATOM 7157 C CA . TRP B 1 127 ? 34.594 38.75 -8.117 1 91.81 127 TRP B CA 1
ATOM 7158 C C . TRP B 1 127 ? 34.906 39.344 -6.738 1 91.81 127 TRP B C 1
ATOM 7160 O O . TRP B 1 127 ? 35.688 38.781 -5.988 1 91.81 127 TRP B O 1
ATOM 7170 N N . GLU B 1 128 ? 34.344 40.5 -6.508 1 92.38 128 GLU B N 1
ATOM 7171 C CA . GLU B 1 128 ? 34.625 41.156 -5.234 1 92.38 128 GLU B CA 1
ATOM 7172 C C . GLU B 1 128 ? 33.344 41.625 -4.543 1 92.38 128 GLU B C 1
ATOM 7174 O O . GLU B 1 128 ? 32.406 42.062 -5.203 1 92.38 128 GLU B O 1
ATOM 7179 N N . ILE B 1 129 ? 33.344 41.469 -3.16 1 94.12 129 ILE B N 1
ATOM 7180 C CA . ILE B 1 129 ? 32.25 42 -2.373 1 94.12 129 ILE B CA 1
ATOM 7181 C C . ILE B 1 129 ? 32.375 43.5 -2.252 1 94.12 129 ILE B C 1
ATOM 7183 O O . ILE B 1 129 ? 33.312 44 -1.647 1 94.12 129 ILE B O 1
ATOM 7187 N N . THR B 1 130 ? 31.453 44.25 -2.779 1 92.81 130 THR B N 1
ATOM 7188 C CA . THR B 1 130 ? 31.547 45.688 -2.789 1 92.81 130 THR B CA 1
ATOM 7189 C C . THR B 1 130 ? 30.641 46.312 -1.716 1 92.81 130 THR B C 1
ATOM 7191 O O . THR B 1 130 ? 30.859 47.438 -1.278 1 92.81 130 THR B O 1
ATOM 7194 N N . SER B 1 131 ? 29.641 45.656 -1.361 1 93.44 131 SER B N 1
ATOM 7195 C CA . SER B 1 131 ? 28.719 46.094 -0.316 1 93.44 131 SER B CA 1
ATOM 7196 C C . SER B 1 131 ? 28.344 44.938 0.604 1 93.44 131 SER B C 1
ATOM 7198 O O . SER B 1 131 ? 28.078 43.844 0.141 1 93.44 131 SER B O 1
ATOM 7200 N N . LEU B 1 132 ? 28.422 45.156 1.89 1 93.81 132 LEU B N 1
ATOM 7201 C CA . LEU B 1 132 ? 28.125 44.125 2.859 1 93.81 132 LEU B CA 1
ATOM 7202 C C . LEU B 1 132 ? 27.438 44.688 4.098 1 93.81 132 LEU B C 1
ATOM 7204 O O . LEU B 1 132 ? 27.953 45.656 4.699 1 93.81 132 LEU B O 1
ATOM 7208 N N . GLU B 1 133 ? 26.281 44.281 4.387 1 93.62 133 GLU B N 1
ATOM 7209 C CA . GLU B 1 133 ? 25.562 44.594 5.613 1 93.62 133 GLU B CA 1
ATOM 7210 C C . GLU B 1 133 ? 25.062 43.344 6.309 1 93.62 133 GLU B C 1
ATOM 7212 O O . GLU B 1 133 ? 24.359 42.531 5.711 1 93.62 133 GLU B O 1
ATOM 7217 N N . LEU B 1 134 ? 25.391 43.094 7.566 1 92.44 134 LEU B N 1
ATOM 7218 C CA . LEU B 1 134 ? 25.109 41.812 8.211 1 92.44 134 LEU B CA 1
ATOM 7219 C C . LEU B 1 134 ? 24.172 41.969 9.391 1 92.44 134 LEU B C 1
ATOM 7221 O O . LEU B 1 134 ? 23.891 41.031 10.125 1 92.44 134 LEU B O 1
ATOM 7225 N N . GLU B 1 135 ? 23.578 43.188 9.578 1 89.88 135 GLU B N 1
ATOM 7226 C CA . GLU B 1 135 ? 22.719 43.438 10.727 1 89.88 135 GLU B CA 1
ATOM 7227 C C . GLU B 1 135 ? 21.25 43.188 10.383 1 89.88 135 GLU B C 1
ATOM 7229 O O . GLU B 1 135 ? 20.719 43.75 9.422 1 89.88 135 GLU B O 1
ATOM 7234 N N . HIS B 1 136 ? 20.703 42.312 11.172 1 90.5 136 HIS B N 1
ATOM 7235 C CA . HIS B 1 136 ? 19.297 42 10.977 1 90.5 136 HIS B CA 1
ATOM 7236 C C . HIS B 1 136 ? 18.406 42.906 11.828 1 90.5 136 HIS B C 1
ATOM 7238 O O . HIS B 1 136 ? 18.797 43.312 12.906 1 90.5 136 HIS B O 1
ATOM 7244 N N . ASN B 1 137 ? 17.141 43.188 11.32 1 84.56 137 ASN B N 1
ATOM 7245 C CA . ASN B 1 137 ? 16.156 43.906 12.109 1 84.56 137 ASN B CA 1
ATOM 7246 C C . ASN B 1 137 ? 15.078 42.969 12.648 1 84.56 137 ASN B C 1
ATOM 7248 O O . ASN B 1 137 ? 14.023 43.406 13.102 1 84.56 137 ASN B O 1
ATOM 7252 N N . HIS B 1 138 ? 15.25 41.75 12.445 1 81 138 HIS B N 1
ATOM 7253 C CA . HIS B 1 138 ? 14.297 40.75 12.883 1 81 138 HIS B CA 1
ATOM 7254 C C . HIS B 1 138 ? 15 39.594 13.602 1 81 138 HIS B C 1
ATOM 7256 O O . HIS B 1 138 ? 16.219 39.5 13.539 1 81 138 HIS B O 1
ATOM 7262 N N . GLU B 1 139 ? 14.211 38.812 14.32 1 78.19 139 GLU B N 1
ATOM 7263 C CA . GLU B 1 139 ? 14.773 37.656 15 1 78.19 139 GLU B CA 1
ATOM 7264 C C . GLU B 1 139 ? 15.086 36.531 14.008 1 78.19 139 GLU B C 1
ATOM 7266 O O . GLU B 1 139 ? 14.281 36.25 13.117 1 78.19 139 GLU B O 1
ATOM 7271 N N . VAL B 1 140 ? 16.375 36.156 14.07 1 79.81 140 VAL B N 1
ATOM 7272 C CA . VAL B 1 140 ? 16.812 35.062 13.195 1 79.81 140 VAL B CA 1
ATOM 7273 C C . VAL B 1 140 ? 16.484 33.719 13.828 1 79.81 140 VAL B C 1
ATOM 7275 O O . VAL B 1 140 ? 16.25 33.625 15.031 1 79.81 140 VAL B O 1
ATOM 7278 N N . VAL B 1 141 ? 16.312 32.75 12.961 1 76.31 141 VAL B N 1
ATOM 7279 C CA . VAL B 1 141 ? 15.977 31.406 13.422 1 76.31 141 VAL B CA 1
ATOM 7280 C C . VAL B 1 141 ? 17.25 30.672 13.828 1 76.31 141 VAL B C 1
ATOM 7282 O O . VAL B 1 141 ? 18.344 31.016 13.383 1 76.31 141 VAL B O 1
ATOM 7285 N N . THR B 1 142 ? 17.062 29.766 14.727 1 72.25 142 THR B N 1
ATOM 7286 C CA . THR B 1 142 ? 18.172 28.906 15.102 1 72.25 142 THR B CA 1
ATOM 7287 C C . THR B 1 142 ? 18.562 27.984 13.945 1 72.25 142 THR B C 1
ATOM 7289 O O . THR B 1 142 ? 17.719 27.656 13.109 1 72.25 142 THR B O 1
ATOM 7292 N N . PRO B 1 143 ? 19.828 27.688 13.828 1 65.69 143 PRO B N 1
ATOM 7293 C CA . PRO B 1 143 ? 20.297 26.844 12.734 1 65.69 143 PRO B CA 1
ATOM 7294 C C . PRO B 1 143 ? 19.547 25.516 12.641 1 65.69 143 PRO B C 1
ATOM 7296 O O . PRO B 1 143 ? 19.328 25 11.547 1 65.69 143 PRO B O 1
ATOM 7299 N N . SER B 1 144 ? 19.078 25.094 13.695 1 65.12 144 SER B N 1
ATOM 7300 C CA . SER B 1 144 ? 18.359 23.812 13.703 1 65.12 144 SER B CA 1
ATOM 7301 C C . SER B 1 144 ? 16.984 23.953 13.047 1 65.12 144 SER B C 1
ATOM 7303 O O . SER B 1 144 ? 16.422 22.953 12.586 1 65.12 144 SER B O 1
ATOM 7305 N N . LYS B 1 145 ? 16.609 25.188 12.984 1 71.69 145 LYS B N 1
ATOM 7306 C CA . LYS B 1 145 ? 15.273 25.422 12.445 1 71.69 145 LYS B CA 1
ATOM 7307 C C . LYS B 1 145 ? 15.344 25.875 10.984 1 71.69 145 LYS B C 1
ATOM 7309 O O . LYS B 1 145 ? 14.328 26.25 10.398 1 71.69 145 LYS B O 1
ATOM 7314 N N . MET B 1 146 ? 16.578 25.828 10.531 1 73 146 MET B N 1
ATOM 7315 C CA . MET B 1 146 ? 16.766 26.266 9.148 1 73 146 MET B CA 1
ATOM 7316 C C . MET B 1 146 ? 15.945 25.406 8.188 1 73 146 MET B C 1
ATOM 7318 O O . MET B 1 146 ? 15.5 25.906 7.145 1 73 146 MET B O 1
ATOM 7322 N N . SER B 1 147 ? 15.68 24.203 8.633 1 72.75 147 SER B N 1
ATOM 7323 C CA . SER B 1 147 ? 14.93 23.281 7.777 1 72.75 147 SER B CA 1
ATOM 7324 C C . SER B 1 147 ? 13.477 23.734 7.625 1 72.75 147 SER B C 1
ATOM 7326 O O . SER B 1 147 ? 12.773 23.266 6.73 1 72.75 147 SER B O 1
ATOM 7328 N N . LEU B 1 148 ? 13.141 24.688 8.398 1 76.19 148 LEU B N 1
ATOM 7329 C CA . LEU B 1 148 ? 11.75 25.141 8.391 1 76.19 148 LEU B CA 1
ATOM 7330 C C . LEU B 1 148 ? 11.562 26.281 7.406 1 76.19 148 LEU B C 1
ATOM 7332 O O . LEU B 1 148 ? 10.43 26.609 7.039 1 76.19 148 LEU B O 1
ATOM 7336 N N . ILE B 1 149 ? 12.703 26.891 7.035 1 75.56 149 ILE B N 1
ATOM 7337 C CA . ILE B 1 149 ? 12.633 28.031 6.125 1 75.56 149 ILE B CA 1
ATOM 7338 C C . ILE B 1 149 ? 12.375 27.531 4.703 1 75.56 149 ILE B C 1
ATOM 7340 O O . ILE B 1 149 ? 13.117 26.672 4.195 1 75.56 149 ILE B O 1
ATOM 7344 N N . ARG B 1 150 ? 11.422 28.016 4.102 1 73.81 150 ARG B N 1
ATOM 7345 C CA . ARG B 1 150 ? 10.953 27.562 2.789 1 73.81 150 ARG B CA 1
ATOM 7346 C C . ARG B 1 150 ? 12.062 27.672 1.75 1 73.81 150 ARG B C 1
ATOM 7348 O O . ARG B 1 150 ? 12.234 26.781 0.923 1 73.81 150 ARG B O 1
ATOM 7355 N N . ARG B 1 151 ? 12.82 28.781 1.812 1 71.25 151 ARG B N 1
ATOM 7356 C CA . ARG B 1 151 ? 13.828 29.047 0.79 1 71.25 151 ARG B CA 1
ATOM 7357 C C . ARG B 1 151 ? 14.984 28.047 0.897 1 71.25 151 ARG B C 1
ATOM 7359 O O . ARG B 1 151 ? 15.719 27.844 -0.069 1 71.25 151 ARG B O 1
ATOM 7366 N N . GLU B 1 152 ? 15.031 27.5 2.045 1 74.31 152 GLU B N 1
ATOM 7367 C CA . GLU B 1 152 ? 16.125 26.562 2.25 1 74.31 152 GLU B CA 1
ATOM 7368 C C . GLU B 1 152 ? 15.695 25.141 1.91 1 74.31 152 GLU B C 1
ATOM 7370 O O . GLU B 1 152 ? 16.531 24.234 1.825 1 74.31 152 GLU B O 1
ATOM 7375 N N . ARG B 1 153 ? 14.484 25.047 1.684 1 77.94 153 ARG B N 1
ATOM 7376 C CA . ARG B 1 153 ? 13.984 23.719 1.355 1 77.94 153 ARG B CA 1
ATOM 7377 C C . ARG B 1 153 ? 14 23.484 -0.152 1 77.94 153 ARG B C 1
ATOM 7379 O O . ARG B 1 153 ? 13.422 24.281 -0.911 1 77.94 153 ARG B O 1
ATOM 7386 N N . HIS B 1 154 ? 14.805 22.516 -0.579 1 79.88 154 HIS B N 1
ATOM 7387 C CA . HIS B 1 154 ? 14.812 22.188 -1.997 1 79.88 154 HIS B CA 1
ATOM 7388 C C . HIS B 1 154 ? 15.18 20.719 -2.211 1 79.88 154 HIS B C 1
ATOM 7390 O O . HIS B 1 154 ? 15.891 20.125 -1.393 1 79.88 154 HIS B O 1
ATOM 7396 N N . VAL B 1 155 ? 14.609 20.219 -3.225 1 84.19 155 VAL B N 1
ATOM 7397 C CA . VAL B 1 155 ? 14.961 18.859 -3.65 1 84.19 155 VAL B CA 1
ATOM 7398 C C . VAL B 1 155 ? 16.172 18.922 -4.578 1 84.19 155 VAL B C 1
ATOM 7400 O O . VAL B 1 155 ? 16.125 19.547 -5.641 1 84.19 155 VAL B O 1
ATOM 7403 N N . THR B 1 156 ? 17.281 18.312 -4.125 1 79.38 156 THR B N 1
ATOM 7404 C CA . THR B 1 156 ? 18.484 18.312 -4.949 1 79.38 156 THR B CA 1
ATOM 7405 C C . THR B 1 156 ? 18.266 17.5 -6.223 1 79.38 156 THR B C 1
ATOM 7407 O O . THR B 1 156 ? 17.312 16.719 -6.316 1 79.38 156 THR B O 1
ATOM 7410 N N . ALA B 1 157 ? 19.094 17.672 -7.215 1 76.19 157 ALA B N 1
ATOM 7411 C CA . ALA B 1 157 ? 19 16.953 -8.477 1 76.19 157 ALA B CA 1
ATOM 7412 C C . ALA B 1 157 ? 19.172 15.445 -8.258 1 76.19 157 ALA B C 1
ATOM 7414 O O . ALA B 1 157 ? 18.516 14.633 -8.898 1 76.19 157 ALA B O 1
ATOM 7415 N N . ALA B 1 158 ? 20.109 15.148 -7.363 1 77.25 158 ALA B N 1
ATOM 7416 C CA . ALA B 1 158 ? 20.344 13.742 -7.039 1 77.25 158 ALA B CA 1
ATOM 7417 C C . ALA B 1 158 ? 19.094 13.117 -6.414 1 77.25 158 ALA B C 1
ATOM 7419 O O . ALA B 1 158 ? 18.719 11.992 -6.758 1 77.25 158 ALA B O 1
ATOM 7420 N N . GLN B 1 159 ? 18.5 13.859 -5.473 1 84.31 159 GLN B N 1
ATOM 7421 C CA . GLN B 1 159 ? 17.281 13.383 -4.828 1 84.31 159 GLN B CA 1
ATOM 7422 C C . GLN B 1 159 ? 16.141 13.258 -5.836 1 84.31 159 GLN B C 1
ATOM 7424 O O . GLN B 1 159 ? 15.352 12.32 -5.762 1 84.31 159 GLN B O 1
ATOM 7429 N N . ARG B 1 160 ? 16.125 14.18 -6.719 1 86 160 ARG B N 1
ATOM 7430 C CA . ARG B 1 160 ? 15.117 14.156 -7.766 1 86 160 ARG B CA 1
ATOM 7431 C C . ARG B 1 160 ? 15.227 12.883 -8.602 1 86 160 ARG B C 1
ATOM 7433 O O . ARG B 1 160 ? 14.211 12.289 -8.969 1 86 160 ARG B O 1
ATOM 7440 N N . ASN B 1 161 ? 16.406 12.492 -8.938 1 84 161 ASN B N 1
ATOM 7441 C CA . ASN B 1 161 ? 16.625 11.281 -9.711 1 84 161 ASN B CA 1
ATOM 7442 C C . ASN B 1 161 ? 16.188 10.039 -8.945 1 84 161 ASN B C 1
ATOM 7444 O O . ASN B 1 161 ? 15.633 9.102 -9.523 1 84 161 ASN B O 1
ATOM 7448 N N . LEU B 1 162 ? 16.484 10.062 -7.695 1 87.25 162 LEU B N 1
ATOM 7449 C CA . LEU B 1 162 ? 16.047 8.938 -6.879 1 87.25 162 LEU B CA 1
ATOM 7450 C C . LEU B 1 162 ? 14.523 8.891 -6.809 1 87.25 162 LEU B C 1
ATOM 7452 O O . LEU B 1 162 ? 13.922 7.812 -6.879 1 87.25 162 LEU B O 1
ATOM 7456 N N . ILE B 1 163 ? 13.898 10.062 -6.605 1 90 163 ILE B N 1
ATOM 7457 C CA . ILE B 1 163 ? 12.438 10.141 -6.574 1 90 163 ILE B CA 1
ATOM 7458 C C . ILE B 1 163 ? 11.867 9.594 -7.879 1 90 163 ILE B C 1
ATOM 7460 O O . ILE B 1 163 ? 10.867 8.867 -7.867 1 90 163 ILE B O 1
ATOM 7464 N N . LYS B 1 164 ? 12.523 9.922 -8.977 1 86.06 164 LYS B N 1
ATOM 7465 C CA . LYS B 1 164 ? 12.086 9.43 -10.273 1 86.06 164 LYS B CA 1
ATOM 7466 C C . LYS B 1 164 ? 12.117 7.902 -10.328 1 86.06 164 LYS B C 1
ATOM 7468 O O . LYS B 1 164 ? 11.172 7.273 -10.812 1 86.06 164 LYS B O 1
ATOM 7473 N N . THR B 1 165 ? 13.164 7.367 -9.859 1 86.06 165 THR B N 1
ATOM 7474 C CA . THR B 1 165 ? 13.32 5.918 -9.844 1 86.06 165 THR B CA 1
ATOM 7475 C C . THR B 1 165 ? 12.266 5.27 -8.953 1 86.06 165 THR B C 1
ATOM 7477 O O . THR B 1 165 ? 11.656 4.266 -9.328 1 86.06 165 THR B O 1
ATOM 7480 N N . LEU B 1 166 ? 12.086 5.812 -7.754 1 89.5 166 LEU B N 1
ATOM 7481 C CA . LEU B 1 166 ? 11.109 5.273 -6.812 1 89.5 166 LEU B CA 1
ATOM 7482 C C . LEU B 1 166 ? 9.695 5.406 -7.367 1 89.5 166 LEU B C 1
ATOM 7484 O O . LEU B 1 166 ? 8.883 4.488 -7.234 1 89.5 166 LEU B O 1
ATOM 7488 N N . HIS B 1 167 ? 9.469 6.508 -7.984 1 87.19 167 HIS B N 1
ATOM 7489 C CA . HIS B 1 167 ? 8.164 6.734 -8.594 1 87.19 167 HIS B CA 1
ATOM 7490 C C . HIS B 1 167 ? 7.891 5.727 -9.703 1 87.19 167 HIS B C 1
ATOM 7492 O O . HIS B 1 167 ? 6.793 5.172 -9.789 1 87.19 167 HIS B O 1
ATOM 7498 N N . ALA B 1 168 ? 8.844 5.508 -10.516 1 82.88 168 ALA B N 1
ATOM 7499 C CA . ALA B 1 168 ? 8.711 4.566 -11.625 1 82.88 168 ALA B CA 1
ATOM 7500 C C . ALA B 1 168 ? 8.5 3.143 -11.117 1 82.88 168 ALA B C 1
ATOM 7502 O O . ALA B 1 168 ? 7.965 2.291 -11.836 1 82.88 168 ALA B O 1
ATOM 7503 N N . SER B 1 169 ? 8.922 2.896 -9.898 1 85.62 169 SER B N 1
ATOM 7504 C CA . SER B 1 169 ? 8.781 1.574 -9.297 1 85.62 169 SER B CA 1
ATOM 7505 C C . SER B 1 169 ? 7.441 1.428 -8.594 1 85.62 169 SER B C 1
ATOM 7507 O O . SER B 1 169 ? 7.16 0.39 -7.992 1 85.62 169 SER B O 1
ATOM 7509 N N . GLY B 1 170 ? 6.637 2.506 -8.555 1 82.06 170 GLY B N 1
ATOM 7510 C CA . GLY B 1 170 ? 5.309 2.439 -7.973 1 82.06 170 GLY B CA 1
ATOM 7511 C C . GLY B 1 170 ? 5.285 2.771 -6.492 1 82.06 170 GLY B C 1
ATOM 7512 O O . GLY B 1 170 ? 4.293 2.516 -5.809 1 82.06 170 GLY B O 1
ATOM 7513 N N . VAL B 1 171 ? 6.344 3.348 -5.922 1 87.62 171 VAL B N 1
ATOM 7514 C CA . VAL B 1 171 ? 6.391 3.691 -4.504 1 87.62 171 VAL B CA 1
ATOM 7515 C C . VAL B 1 171 ? 5.625 4.992 -4.266 1 87.62 171 VAL B C 1
ATOM 7517 O O . VAL B 1 171 ? 5.93 6.02 -4.875 1 87.62 171 VAL B O 1
ATOM 7520 N N . PRO B 1 172 ? 4.641 4.969 -3.395 1 85.44 172 PRO B N 1
ATOM 7521 C CA . PRO B 1 172 ? 3.879 6.191 -3.127 1 85.44 172 PRO B CA 1
ATOM 7522 C C . PRO B 1 172 ? 4.719 7.273 -2.451 1 85.44 172 PRO B C 1
ATOM 7524 O O . PRO B 1 172 ? 5.715 6.965 -1.794 1 85.44 172 PRO B O 1
ATOM 7527 N N . PRO B 1 173 ? 4.246 8.508 -2.59 1 86.94 173 PRO B N 1
ATOM 7528 C CA . PRO B 1 173 ? 5.012 9.633 -2.051 1 86.94 173 PRO B CA 1
ATOM 7529 C C . PRO B 1 173 ? 5.23 9.523 -0.543 1 86.94 173 PRO B C 1
ATOM 7531 O O . PRO B 1 173 ? 6.309 9.875 -0.048 1 86.94 173 PRO B O 1
ATOM 7534 N N . ARG B 1 174 ? 4.309 9.125 0.159 1 83.06 174 ARG B N 1
ATOM 7535 C CA . ARG B 1 174 ? 4.457 9.008 1.605 1 83.06 174 ARG B CA 1
ATOM 7536 C C . ARG B 1 174 ? 5.582 8.039 1.964 1 83.06 174 ARG B C 1
ATOM 7538 O O . ARG B 1 174 ? 6.367 8.305 2.877 1 83.06 174 ARG B O 1
ATOM 7545 N N . GLN B 1 175 ? 5.629 6.941 1.266 1 86.44 175 GLN B N 1
ATOM 7546 C CA . GLN B 1 175 ? 6.664 5.945 1.516 1 86.44 175 GLN B CA 1
ATOM 7547 C C . GLN B 1 175 ? 8.031 6.453 1.071 1 86.44 175 GLN B C 1
ATOM 7549 O O . GLN B 1 175 ? 9.055 6.105 1.666 1 86.44 175 GLN B O 1
ATOM 7554 N N . GLN B 1 176 ? 8.023 7.195 0.004 1 89.94 176 GLN B N 1
ATOM 7555 C CA . GLN B 1 176 ? 9.281 7.793 -0.438 1 89.94 176 GLN B CA 1
ATOM 7556 C C . GLN B 1 176 ? 9.867 8.695 0.643 1 89.94 176 GLN B C 1
ATOM 7558 O O . GLN B 1 176 ? 11.078 8.68 0.883 1 89.94 176 GLN B O 1
ATOM 7563 N N . MET B 1 177 ? 8.977 9.461 1.257 1 89.25 177 MET B N 1
ATOM 7564 C CA . MET B 1 177 ? 9.43 10.344 2.326 1 89.25 177 MET B CA 1
ATOM 7565 C C . MET B 1 177 ? 10.047 9.539 3.467 1 89.25 177 MET B C 1
ATOM 7567 O O . MET B 1 177 ? 11.031 9.969 4.074 1 89.25 177 MET B O 1
ATOM 7571 N N . ASN B 1 178 ? 9.5 8.375 3.715 1 87.31 178 ASN B N 1
ATOM 7572 C CA . ASN B 1 178 ? 10.055 7.508 4.746 1 87.31 178 ASN B CA 1
ATOM 7573 C C . ASN B 1 178 ? 11.445 7.008 4.363 1 87.31 178 ASN B C 1
ATOM 7575 O O . ASN B 1 178 ? 12.328 6.895 5.219 1 87.31 178 ASN B O 1
ATOM 7579 N N . ILE B 1 179 ? 11.555 6.672 3.129 1 89.19 179 ILE B N 1
ATOM 7580 C CA . ILE B 1 179 ? 12.852 6.195 2.643 1 89.19 179 ILE B CA 1
ATOM 7581 C C . ILE B 1 179 ? 13.906 7.285 2.828 1 89.19 179 ILE B C 1
ATOM 7583 O O . ILE B 1 179 ? 14.984 7.023 3.355 1 89.19 179 ILE B O 1
ATOM 7587 N N . PHE B 1 180 ? 13.562 8.516 2.473 1 88.56 180 PHE B N 1
ATOM 7588 C CA . PHE B 1 180 ? 14.5 9.625 2.615 1 88.56 180 PHE B CA 1
ATOM 7589 C C . PHE B 1 180 ? 14.805 9.883 4.086 1 88.56 180 PHE B C 1
ATOM 7591 O O . PHE B 1 180 ? 15.953 10.18 4.441 1 88.56 180 PHE B O 1
ATOM 7598 N N . GLY B 1 181 ? 13.742 9.828 4.875 1 84.94 181 GLY B N 1
ATOM 7599 C CA . GLY B 1 181 ? 13.969 10 6.301 1 84.94 181 GLY B CA 1
ATOM 7600 C C . GLY B 1 181 ? 14.945 8.992 6.875 1 84.94 181 GLY B C 1
ATOM 7601 O O . GLY B 1 181 ? 15.82 9.352 7.668 1 84.94 181 GLY B O 1
ATOM 7602 N N . GLN B 1 182 ? 14.805 7.781 6.445 1 84 182 GLN B N 1
ATOM 7603 C CA . GLN B 1 182 ? 15.695 6.73 6.922 1 84 182 GLN B CA 1
ATOM 7604 C C . GLN B 1 182 ? 17.109 6.934 6.395 1 84 182 GLN B C 1
ATOM 7606 O O . GLN B 1 182 ? 18.094 6.73 7.121 1 84 182 GLN B O 1
ATOM 7611 N N . MET B 1 183 ? 17.266 7.285 5.156 1 84.44 183 MET B N 1
ATOM 7612 C CA . MET B 1 183 ? 18.578 7.465 4.527 1 84.44 183 MET B CA 1
ATOM 7613 C C . MET B 1 183 ? 19.328 8.633 5.156 1 84.44 183 MET B C 1
ATOM 7615 O O . MET B 1 183 ? 20.547 8.578 5.312 1 84.44 183 MET B O 1
ATOM 7619 N N . HIS B 1 184 ? 18.562 9.703 5.574 1 81.44 184 HIS B N 1
ATOM 7620 C CA . HIS B 1 184 ? 19.188 10.922 6.082 1 81.44 184 HIS B CA 1
ATOM 7621 C C . HIS B 1 184 ? 19.297 10.883 7.605 1 81.44 184 HIS B C 1
ATOM 7623 O O . HIS B 1 184 ? 19.828 11.812 8.211 1 81.44 184 HIS B O 1
ATOM 7629 N N . GLY B 1 185 ? 18.828 9.82 8.242 1 75.81 185 GLY B N 1
ATOM 7630 C CA . GLY B 1 185 ? 18.938 9.688 9.68 1 75.81 185 GLY B CA 1
ATOM 7631 C C . GLY B 1 185 ? 17.812 10.367 10.43 1 75.81 185 GLY B C 1
ATOM 7632 O O . GLY B 1 185 ? 17.953 10.703 11.609 1 75.81 185 GLY B O 1
ATOM 7633 N N . GLY B 1 186 ? 16.766 10.695 9.711 1 76.69 186 GLY B N 1
ATOM 7634 C CA . GLY B 1 186 ? 15.609 11.344 10.32 1 76.69 186 GLY B CA 1
ATOM 7635 C C . GLY B 1 186 ? 14.875 12.273 9.375 1 76.69 186 GLY B C 1
ATOM 7636 O O . GLY B 1 186 ? 15.461 12.773 8.414 1 76.69 186 GLY B O 1
ATOM 7637 N N . ALA B 1 187 ? 13.68 12.539 9.641 1 73.94 187 ALA B N 1
ATOM 7638 C CA . ALA B 1 187 ? 12.828 13.352 8.766 1 73.94 187 ALA B CA 1
ATOM 7639 C C . ALA B 1 187 ? 13.305 14.797 8.727 1 73.94 187 ALA B C 1
ATOM 7641 O O . ALA B 1 187 ? 13.172 15.477 7.707 1 73.94 187 ALA B O 1
ATOM 7642 N N . GLU B 1 188 ? 13.945 15.273 9.812 1 73.44 188 GLU B N 1
ATOM 7643 C CA . GLU B 1 188 ? 14.359 16.672 9.922 1 73.44 188 GLU B CA 1
ATOM 7644 C C . GLU B 1 188 ? 15.578 16.953 9.047 1 73.44 188 GLU B C 1
ATOM 7646 O O . GLU B 1 188 ? 15.828 18.109 8.68 1 73.44 188 GLU B O 1
ATOM 7651 N N . GLN B 1 189 ? 16.234 15.898 8.656 1 76.31 189 GLN B N 1
ATOM 7652 C CA . GLN B 1 189 ? 17.5 16.062 7.953 1 76.31 189 GLN B CA 1
ATOM 7653 C C . GLN B 1 189 ? 17.328 15.922 6.445 1 76.31 189 GLN B C 1
ATOM 7655 O O . GLN B 1 189 ? 18.281 16.078 5.68 1 76.31 189 GLN B O 1
ATOM 7660 N N . VAL B 1 190 ? 16.203 15.664 5.926 1 80.81 190 VAL B N 1
ATOM 7661 C CA . VAL B 1 190 ? 15.969 15.375 4.512 1 80.81 190 VAL B CA 1
ATOM 7662 C C . VAL B 1 190 ? 16.109 16.656 3.691 1 80.81 190 VAL B C 1
ATOM 7664 O O . VAL B 1 190 ? 16.594 16.625 2.557 1 80.81 190 VAL B O 1
ATOM 7667 N N . GLY B 1 191 ? 15.781 17.891 4.188 1 77.19 191 GLY B N 1
ATOM 7668 C CA . GLY B 1 191 ? 15.953 19.156 3.496 1 77.19 191 GLY B CA 1
ATOM 7669 C C . GLY B 1 191 ? 14.711 19.594 2.744 1 77.19 191 GLY B C 1
ATOM 7670 O O . GLY B 1 191 ? 14.664 20.703 2.195 1 77.19 191 GLY B O 1
ATOM 7671 N N . PHE B 1 192 ? 13.734 18.703 2.588 1 85.94 192 PHE B N 1
ATOM 7672 C CA . PHE B 1 192 ? 12.461 19.078 1.978 1 85.94 192 PHE B CA 1
ATOM 7673 C C . PHE B 1 192 ? 11.305 18.344 2.641 1 85.94 192 PHE B C 1
ATOM 7675 O O . PHE B 1 192 ? 11.523 17.359 3.369 1 85.94 192 PHE B O 1
ATOM 7682 N N . ASN B 1 193 ? 10.125 18.812 2.459 1 85.06 193 ASN B N 1
ATOM 7683 C CA . ASN B 1 193 ? 8.961 18.188 3.078 1 85.06 193 ASN B CA 1
ATOM 7684 C C . ASN B 1 193 ? 8.133 17.406 2.061 1 85.06 193 ASN B C 1
ATOM 7686 O O . ASN B 1 193 ? 8.523 17.297 0.897 1 85.06 193 ASN B O 1
ATOM 7690 N N . SER B 1 194 ? 7.059 16.844 2.51 1 84.75 194 SER B N 1
ATOM 7691 C CA . SER B 1 194 ? 6.223 15.977 1.688 1 84.75 194 SER B CA 1
ATOM 7692 C C . SER B 1 194 ? 5.633 16.734 0.504 1 84.75 194 SER B C 1
ATOM 7694 O O . SER B 1 194 ? 5.438 16.156 -0.57 1 84.75 194 SER B O 1
ATOM 7696 N N . GLN B 1 195 ? 5.387 18.016 0.711 1 85.25 195 GLN B N 1
ATOM 7697 C CA . GLN B 1 195 ? 4.793 18.797 -0.368 1 85.25 195 GLN B CA 1
ATOM 7698 C C . GLN B 1 195 ? 5.77 18.969 -1.528 1 85.25 195 GLN B C 1
ATOM 7700 O O . GLN B 1 195 ? 5.379 18.891 -2.695 1 85.25 195 GLN B O 1
ATOM 7705 N N . HIS B 1 196 ? 7.016 19.219 -1.214 1 87.12 196 HIS B N 1
ATOM 7706 C CA . HIS B 1 196 ? 8.039 19.328 -2.25 1 87.12 196 HIS B CA 1
ATOM 7707 C C . HIS B 1 196 ? 8.133 18.031 -3.061 1 87.12 196 HIS B C 1
ATOM 7709 O O . HIS B 1 196 ? 8.227 18.078 -4.289 1 87.12 196 HIS B O 1
ATOM 7715 N N . LEU B 1 197 ? 8.117 16.953 -2.303 1 91.69 197 LEU B N 1
ATOM 7716 C CA . LEU B 1 197 ? 8.195 15.656 -2.961 1 91.69 197 LEU B CA 1
ATOM 7717 C C . LEU B 1 197 ? 6.98 15.43 -3.855 1 91.69 197 LEU B C 1
ATOM 7719 O O . LEU B 1 197 ? 7.121 14.977 -4.996 1 91.69 197 LEU B O 1
ATOM 7723 N N . ARG B 1 198 ? 5.828 15.758 -3.398 1 89.38 198 ARG B N 1
ATOM 7724 C CA . ARG B 1 198 ? 4.613 15.586 -4.184 1 89.38 198 ARG B CA 1
ATOM 7725 C C . ARG B 1 198 ? 4.645 16.469 -5.434 1 89.38 198 ARG B C 1
ATOM 7727 O O . ARG B 1 198 ? 4.133 16.062 -6.484 1 89.38 198 ARG B O 1
ATOM 7734 N N . ASN B 1 199 ? 5.23 17.641 -5.266 1 88.69 199 ASN B N 1
ATOM 7735 C CA . ASN B 1 199 ? 5.375 18.516 -6.418 1 88.69 199 ASN B CA 1
ATOM 7736 C C . ASN B 1 199 ? 6.277 17.906 -7.488 1 88.69 199 ASN B C 1
ATOM 7738 O O . ASN B 1 199 ? 5.988 18.016 -8.68 1 88.69 199 ASN B O 1
ATOM 7742 N N . VAL B 1 200 ? 7.359 17.375 -7.008 1 90.62 200 VAL B N 1
ATOM 7743 C CA . VAL B 1 200 ? 8.281 16.734 -7.938 1 90.62 200 VAL B CA 1
ATOM 7744 C C . VAL B 1 200 ? 7.578 15.594 -8.664 1 90.62 200 VAL B C 1
ATOM 7746 O O . VAL B 1 200 ? 7.695 15.453 -9.883 1 90.62 200 VAL B O 1
ATOM 7749 N N . VAL B 1 201 ? 6.867 14.789 -7.945 1 89.94 201 VAL B N 1
ATOM 7750 C CA . VAL B 1 201 ? 6.145 13.656 -8.516 1 89.94 201 VAL B CA 1
ATOM 7751 C C . VAL B 1 201 ? 5.094 14.156 -9.5 1 89.94 201 VAL B C 1
ATOM 7753 O O . VAL B 1 201 ? 4.902 13.562 -10.57 1 89.94 201 VAL B O 1
ATOM 7756 N N . ARG B 1 202 ? 4.406 15.195 -9.125 1 86.06 202 ARG B N 1
ATOM 7757 C CA . ARG B 1 202 ? 3.424 15.805 -10.016 1 86.06 202 ARG B CA 1
ATOM 7758 C C . ARG B 1 202 ? 4.066 16.234 -11.328 1 86.06 202 ARG B C 1
ATOM 7760 O O . ARG B 1 202 ? 3.49 16.047 -12.398 1 86.06 202 ARG B O 1
ATOM 7767 N N . ASP B 1 203 ? 5.207 16.797 -11.188 1 86.31 203 ASP B N 1
ATOM 7768 C CA . ASP B 1 203 ? 5.938 17.219 -12.375 1 86.31 203 ASP B CA 1
ATOM 7769 C C . ASP B 1 203 ? 6.262 16.016 -13.273 1 86.31 203 ASP B C 1
ATOM 7771 O O . ASP B 1 203 ? 6.133 16.109 -14.5 1 86.31 203 ASP B O 1
ATOM 7775 N N . PHE B 1 204 ? 6.68 14.961 -12.695 1 85.06 204 PHE B N 1
ATOM 7776 C CA . PHE B 1 204 ? 6.965 13.75 -13.453 1 85.06 204 PHE B CA 1
ATOM 7777 C C . PHE B 1 204 ? 5.715 13.25 -14.164 1 85.06 204 PHE B C 1
ATOM 7779 O O . PHE B 1 204 ? 5.773 12.852 -15.328 1 85.06 204 PHE B O 1
ATOM 7786 N N . ARG B 1 205 ? 4.652 13.25 -13.484 1 81.88 205 ARG B N 1
ATOM 7787 C CA . ARG B 1 205 ? 3.396 12.781 -14.055 1 81.88 205 ARG B CA 1
ATOM 7788 C C . ARG B 1 205 ? 2.965 13.656 -15.227 1 81.88 205 ARG B C 1
ATOM 7790 O O . ARG B 1 205 ? 2.488 13.148 -16.25 1 81.88 205 ARG B O 1
ATOM 7797 N N . LYS B 1 206 ? 3.121 14.922 -14.984 1 81.38 206 LYS B N 1
ATOM 7798 C CA . LYS B 1 206 ? 2.762 15.859 -16.047 1 81.38 206 LYS B CA 1
ATOM 7799 C C . LYS B 1 206 ? 3.631 15.656 -17.281 1 81.38 206 LYS B C 1
ATOM 7801 O O . LYS B 1 206 ? 3.131 15.672 -18.406 1 81.38 206 LYS B O 1
ATOM 7806 N N . ASP B 1 207 ? 4.852 15.469 -17.016 1 78.44 207 ASP B N 1
ATOM 7807 C CA . ASP B 1 207 ? 5.781 15.242 -18.109 1 78.44 207 ASP B CA 1
ATOM 7808 C C . ASP B 1 207 ? 5.441 13.961 -18.859 1 78.44 207 ASP B C 1
ATOM 7810 O O . ASP B 1 207 ? 5.523 13.922 -20.094 1 78.44 207 ASP B O 1
ATOM 7814 N N . ASN B 1 208 ? 5.027 13.016 -18.188 1 76.56 208 ASN B N 1
ATOM 7815 C CA . ASN B 1 208 ? 4.707 11.734 -18.797 1 76.56 208 ASN B CA 1
ATOM 7816 C C . ASN B 1 208 ? 3.377 11.781 -19.547 1 76.56 208 ASN B C 1
ATOM 7818 O O . ASN B 1 208 ? 3.213 11.125 -20.578 1 76.56 208 ASN B O 1
ATOM 7822 N N . MET B 1 209 ? 2.471 12.492 -18.984 1 75.81 209 MET B N 1
ATOM 7823 C CA . MET B 1 209 ? 1.144 12.586 -19.578 1 75.81 209 MET B CA 1
ATOM 7824 C C . MET B 1 209 ? 1.18 13.43 -20.859 1 75.81 209 MET B C 1
ATOM 7826 O O . MET B 1 209 ? 0.396 13.203 -21.781 1 75.81 209 MET B O 1
ATOM 7830 N N . GLY B 1 210 ? 2.078 14.289 -20.969 1 67.25 210 GLY B N 1
ATOM 7831 C CA . GLY B 1 210 ? 2.107 15.195 -22.094 1 67.25 210 GLY B CA 1
ATOM 7832 C C . GLY B 1 210 ? 0.854 16.047 -22.219 1 67.25 210 GLY B C 1
ATOM 7833 O O . GLY B 1 210 ? 0.307 16.5 -21.219 1 67.25 210 GLY B O 1
ATOM 7834 N N . VAL B 1 211 ? 0.433 16.25 -23.516 1 66.81 211 VAL B N 1
ATOM 7835 C CA . VAL B 1 211 ? -0.76 17.047 -23.766 1 66.81 211 VAL B CA 1
ATOM 7836 C C . VAL B 1 211 ? -2.01 16.203 -23.516 1 66.81 211 VAL B C 1
ATOM 7838 O O . VAL B 1 211 ? -2.938 16.656 -22.828 1 66.81 211 VAL B O 1
ATOM 7841 N N . ASN B 1 212 ? -1.958 14.977 -24.062 1 81.44 212 ASN B N 1
ATOM 7842 C CA . ASN B 1 212 ? -3.039 14.016 -23.859 1 81.44 212 ASN B CA 1
ATOM 7843 C C . ASN B 1 212 ? -2.521 12.695 -23.312 1 81.44 212 ASN B C 1
ATOM 7845 O O . ASN B 1 212 ? -1.706 12.023 -23.938 1 81.44 212 ASN B O 1
ATOM 7849 N N . ASP B 1 213 ? -3.096 12.383 -22.172 1 88.12 213 ASP B N 1
ATOM 7850 C CA . ASP B 1 213 ? -2.678 11.18 -21.453 1 88.12 213 ASP B CA 1
ATOM 7851 C C . ASP B 1 213 ? -3.008 9.93 -22.266 1 88.12 213 ASP B C 1
ATOM 7853 O O . ASP B 1 213 ? -2.189 9.008 -22.344 1 88.12 213 ASP B O 1
ATOM 7857 N N . ALA B 1 214 ? -4.184 9.93 -22.812 1 89.56 214 ALA B N 1
ATOM 7858 C CA . ALA B 1 214 ? -4.617 8.781 -23.609 1 89.56 214 ALA B CA 1
ATOM 7859 C C . ALA B 1 214 ? -3.715 8.578 -24.828 1 89.56 214 ALA B C 1
ATOM 7861 O O . ALA B 1 214 ? -3.33 7.449 -25.141 1 89.56 214 ALA B O 1
ATOM 7862 N N . GLN B 1 215 ? -3.393 9.648 -25.438 1 89.75 215 GLN B N 1
ATOM 7863 C CA . GLN B 1 215 ? -2.512 9.57 -26.594 1 89.75 215 GLN B CA 1
ATOM 7864 C C . GLN B 1 215 ? -1.124 9.078 -26.203 1 89.75 215 GLN B C 1
ATOM 7866 O O . GLN B 1 215 ? -0.524 8.266 -26.922 1 89.75 215 GLN B O 1
ATOM 7871 N N . ALA B 1 216 ? -0.673 9.625 -25.125 1 89.12 216 ALA B N 1
ATOM 7872 C CA . ALA B 1 216 ? 0.643 9.203 -24.656 1 89.12 216 ALA B CA 1
ATOM 7873 C C . ALA B 1 216 ? 0.668 7.699 -24.375 1 89.12 216 ALA B C 1
ATOM 7875 O O . ALA B 1 216 ? 1.647 7.02 -24.688 1 89.12 216 ALA B O 1
ATOM 7876 N N . GLY B 1 217 ? -0.345 7.227 -23.734 1 89.88 217 GLY B N 1
ATOM 7877 C CA . GLY B 1 217 ? -0.451 5.801 -23.484 1 89.88 217 GLY B CA 1
ATOM 7878 C C . GLY B 1 217 ? -0.502 4.965 -24.734 1 89.88 217 GLY B C 1
ATOM 7879 O O . GLY B 1 217 ? 0.143 3.916 -24.828 1 89.88 217 GLY B O 1
ATOM 7880 N N . LEU B 1 218 ? -1.254 5.43 -25.672 1 92.38 218 LEU B N 1
ATOM 7881 C CA . LEU B 1 218 ? -1.381 4.719 -26.938 1 92.38 218 LEU B CA 1
ATOM 7882 C C . LEU B 1 218 ? -0.067 4.75 -27.719 1 92.38 218 LEU B C 1
ATOM 7884 O O . LEU B 1 218 ? 0.3 3.768 -28.359 1 92.38 218 LEU B O 1
ATOM 7888 N N . ASP B 1 219 ? 0.588 5.891 -27.656 1 89.69 219 ASP B N 1
ATOM 7889 C CA . ASP B 1 219 ? 1.888 5.996 -28.312 1 89.69 219 ASP B CA 1
ATOM 7890 C C . ASP B 1 219 ? 2.865 4.957 -27.766 1 89.69 219 ASP B C 1
ATOM 7892 O O . ASP B 1 219 ? 3.639 4.367 -28.516 1 89.69 219 ASP B O 1
ATOM 7896 N N . LEU B 1 220 ? 2.812 4.836 -26.547 1 89.56 220 LEU B N 1
ATOM 7897 C CA . LEU B 1 220 ? 3.664 3.824 -25.938 1 89.56 220 LEU B CA 1
ATOM 7898 C C . LEU B 1 220 ? 3.32 2.432 -26.453 1 89.56 220 LEU B C 1
ATOM 7900 O O . LEU B 1 220 ? 4.215 1.641 -26.75 1 89.56 220 LEU B O 1
ATOM 7904 N N . LEU B 1 221 ? 2.111 2.074 -26.547 1 92.5 221 LEU B N 1
ATOM 7905 C CA . LEU B 1 221 ? 1.673 0.769 -27.016 1 92.5 221 LEU B CA 1
ATOM 7906 C C . LEU B 1 221 ? 2.076 0.56 -28.484 1 92.5 221 LEU B C 1
ATOM 7908 O O . LEU B 1 221 ? 2.508 -0.532 -28.859 1 92.5 221 LEU B O 1
ATOM 7912 N N . TYR B 1 222 ? 1.936 1.57 -29.188 1 91.19 222 TYR B N 1
ATOM 7913 C CA . TYR B 1 222 ? 2.314 1.455 -30.594 1 91.19 222 TYR B CA 1
ATOM 7914 C C . TYR B 1 222 ? 3.824 1.307 -30.734 1 91.19 222 TYR B C 1
ATOM 7916 O O . TYR B 1 222 ? 4.301 0.617 -31.641 1 91.19 222 TYR B O 1
ATOM 7924 N N . ARG B 1 223 ? 4.527 1.979 -29.938 1 88.94 223 ARG B N 1
ATOM 7925 C CA . ARG B 1 223 ? 5.973 1.773 -29.922 1 88.94 223 ARG B CA 1
ATOM 7926 C C . ARG B 1 223 ? 6.316 0.319 -29.625 1 88.94 223 ARG B C 1
ATOM 7928 O O . ARG B 1 223 ? 7.207 -0.256 -30.25 1 88.94 223 ARG B O 1
ATOM 7935 N N . LEU B 1 224 ? 5.668 -0.175 -28.672 1 87.31 224 LEU B N 1
ATOM 7936 C CA . LEU B 1 224 ? 5.883 -1.576 -28.312 1 87.31 224 LEU B CA 1
ATOM 7937 C C . LEU B 1 224 ? 5.512 -2.486 -29.484 1 87.31 224 LEU B C 1
ATOM 7939 O O . LEU B 1 224 ? 6.172 -3.502 -29.719 1 87.31 224 LEU B O 1
ATOM 7943 N N . LYS B 1 225 ? 4.465 -2.162 -30.188 1 90.44 225 LYS B N 1
ATOM 7944 C CA . LYS B 1 225 ? 4.055 -2.92 -31.359 1 90.44 225 LYS B CA 1
ATOM 7945 C C . LYS B 1 225 ? 5.137 -2.902 -32.438 1 90.44 225 LYS B C 1
ATOM 7947 O O . LYS B 1 225 ? 5.434 -3.932 -33.062 1 90.44 225 LYS B O 1
ATOM 7952 N N . GLU B 1 226 ? 5.715 -1.784 -32.562 1 87.44 226 GLU B N 1
ATOM 7953 C CA . GLU B 1 226 ? 6.789 -1.651 -33.531 1 87.44 226 GLU B CA 1
ATOM 7954 C C . GLU B 1 226 ? 8.016 -2.459 -33.125 1 87.44 226 GLU B C 1
ATOM 7956 O O . GLU B 1 226 ? 8.633 -3.133 -33.969 1 87.44 226 GLU B O 1
ATOM 7961 N N . GLU B 1 227 ? 8.297 -2.332 -31.891 1 81.38 227 GLU B N 1
ATOM 7962 C CA . GLU B 1 227 ? 9.469 -3.031 -31.359 1 81.38 227 GLU B CA 1
ATOM 7963 C C . GLU B 1 227 ? 9.289 -4.543 -31.453 1 81.38 227 GLU B C 1
ATOM 7965 O O . GLU B 1 227 ? 10.273 -5.281 -31.562 1 81.38 227 GLU B O 1
ATOM 7970 N N . SER B 1 228 ? 8.086 -4.961 -31.453 1 79.94 228 SER B N 1
ATOM 7971 C CA . SER B 1 228 ? 7.816 -6.395 -31.484 1 79.94 228 SER B CA 1
ATOM 7972 C C . SER B 1 228 ? 7.586 -6.883 -32.906 1 79.94 228 SER B C 1
ATOM 7974 O O . SER B 1 228 ? 7.117 -8.008 -33.125 1 79.94 228 SER B O 1
ATOM 7976 N N . GLY B 1 229 ? 7.809 -6.117 -33.938 1 80.38 229 GLY B N 1
ATOM 7977 C CA . GLY B 1 229 ? 7.613 -6.504 -35.312 1 80.38 229 GLY B CA 1
ATOM 7978 C C . GLY B 1 229 ? 6.156 -6.496 -35.75 1 80.38 229 GLY B C 1
ATOM 7979 O O . GLY B 1 229 ? 5.734 -7.324 -36.562 1 80.38 229 GLY B O 1
ATOM 7980 N N . GLY B 1 230 ? 5.41 -5.836 -35 1 82.25 230 GLY B N 1
ATOM 7981 C CA . GLY B 1 230 ? 4.016 -5.664 -35.375 1 82.25 230 GLY B CA 1
ATOM 7982 C C . GLY B 1 230 ? 3.098 -6.711 -34.781 1 82.25 230 GLY B C 1
ATOM 7983 O O . GLY B 1 230 ? 1.911 -6.766 -35.125 1 82.25 230 GLY B O 1
ATOM 7984 N N . LYS B 1 231 ? 3.484 -7.48 -33.938 1 86.75 231 LYS B N 1
ATOM 7985 C CA . LYS B 1 231 ? 2.715 -8.609 -33.438 1 86.75 231 LYS B CA 1
ATOM 7986 C C . LYS B 1 231 ? 1.853 -8.195 -32.25 1 86.75 231 LYS B C 1
ATOM 7988 O O . LYS B 1 231 ? 0.945 -8.922 -31.828 1 86.75 231 LYS B O 1
ATOM 7993 N N . PHE B 1 232 ? 2.107 -7.043 -31.766 1 90.62 232 PHE B N 1
ATOM 7994 C CA . PHE B 1 232 ? 1.32 -6.504 -30.656 1 90.62 232 PHE B CA 1
ATOM 7995 C C . PHE B 1 232 ? -0.074 -6.113 -31.125 1 90.62 232 PHE B C 1
ATOM 7997 O O . PHE B 1 232 ? -0.221 -5.422 -32.156 1 90.62 232 PHE B O 1
ATOM 8004 N N . PHE B 1 233 ? -1.071 -6.652 -30.469 1 95.62 233 PHE B N 1
ATOM 8005 C CA . PHE B 1 233 ? -2.443 -6.328 -30.844 1 95.62 233 PHE B CA 1
ATOM 8006 C C . PHE B 1 233 ? -2.953 -5.129 -30.062 1 95.62 233 PHE B C 1
ATOM 8008 O O . PHE B 1 233 ? -2.838 -5.098 -28.828 1 95.62 233 PHE B O 1
ATOM 8015 N N . ILE B 1 234 ? -3.445 -4.109 -30.766 1 96.31 234 ILE B N 1
ATOM 8016 C CA . ILE B 1 234 ? -4.012 -2.916 -30.141 1 96.31 234 ILE B CA 1
ATOM 8017 C C . ILE B 1 234 ? -5.281 -2.5 -30.891 1 96.31 234 ILE B C 1
ATOM 8019 O O . ILE B 1 234 ? -5.293 -2.428 -32.125 1 96.31 234 ILE B O 1
ATOM 8023 N N . LYS B 1 235 ? -6.332 -2.256 -30.141 1 96.81 235 LYS B N 1
ATOM 8024 C CA . LYS B 1 235 ? -7.555 -1.722 -30.734 1 96.81 235 LYS B CA 1
ATOM 8025 C C . LYS B 1 235 ? -8.25 -0.761 -29.766 1 96.81 235 LYS B C 1
ATOM 8027 O O . LYS B 1 235 ? -8.305 -1.011 -28.562 1 96.81 235 LYS B O 1
ATOM 8032 N N . THR B 1 236 ? -8.75 0.346 -30.328 1 95.44 236 THR B N 1
ATOM 8033 C CA . THR B 1 236 ? -9.406 1.359 -29.516 1 95.44 236 THR B CA 1
ATOM 8034 C C . THR B 1 236 ? -10.82 1.631 -30.016 1 95.44 236 THR B C 1
ATOM 8036 O O . THR B 1 236 ? -11.117 1.434 -31.203 1 95.44 236 THR B O 1
ATOM 8039 N N . LEU B 1 237 ? -11.695 1.845 -29.109 1 95.44 237 LEU B N 1
ATOM 8040 C CA . LEU B 1 237 ? -13.023 2.363 -29.391 1 95.44 237 LEU B CA 1
ATOM 8041 C C . LEU B 1 237 ? -13.156 3.812 -28.938 1 95.44 237 LEU B C 1
ATOM 8043 O O . LEU B 1 237 ? -12.93 4.121 -27.766 1 95.44 237 LEU B O 1
ATOM 8047 N N . LEU B 1 238 ? -13.422 4.703 -29.859 1 93.31 238 LEU B N 1
ATOM 8048 C CA . LEU B 1 238 ? -13.523 6.129 -29.578 1 93.31 238 LEU B CA 1
ATOM 8049 C C . LEU B 1 238 ? -14.969 6.594 -29.625 1 93.31 238 LEU B C 1
ATOM 8051 O O . LEU B 1 238 ? -15.805 5.988 -30.297 1 93.31 238 LEU B O 1
ATOM 8055 N N . ASP B 1 239 ? -15.266 7.562 -28.875 1 89.88 239 ASP B N 1
ATOM 8056 C CA . ASP B 1 239 ? -16.609 8.141 -28.953 1 89.88 239 ASP B CA 1
ATOM 8057 C C . ASP B 1 239 ? -16.688 9.203 -30.047 1 89.88 239 ASP B C 1
ATOM 8059 O O . ASP B 1 239 ? -15.742 9.383 -30.812 1 89.88 239 ASP B O 1
ATOM 8063 N N . ASP B 1 240 ? -17.828 9.867 -30.094 1 85.88 240 ASP B N 1
ATOM 8064 C CA . ASP B 1 240 ? -18.094 10.836 -31.141 1 85.88 240 ASP B CA 1
ATOM 8065 C C . ASP B 1 240 ? -17.141 12.031 -31.047 1 85.88 240 ASP B C 1
ATOM 8067 O O . ASP B 1 240 ? -16.844 12.672 -32.062 1 85.88 240 ASP B O 1
ATOM 8071 N N . GLN B 1 241 ? -16.641 12.312 -29.875 1 85.06 241 GLN B N 1
ATOM 8072 C CA . GLN B 1 241 ? -15.734 13.438 -29.672 1 85.06 241 GLN B CA 1
ATOM 8073 C C . GLN B 1 241 ? -14.273 12.984 -29.734 1 85.06 241 GLN B C 1
ATOM 8075 O O . GLN B 1 241 ? -13.375 13.703 -29.297 1 85.06 241 GLN B O 1
ATOM 8080 N N . GLN B 1 242 ? -14.008 11.766 -30.141 1 88.62 242 GLN B N 1
ATOM 8081 C CA . GLN B 1 242 ? -12.68 11.188 -30.297 1 88.62 242 GLN B CA 1
ATOM 8082 C C . GLN B 1 242 ? -12.023 10.953 -28.938 1 88.62 242 GLN B C 1
ATOM 8084 O O . GLN B 1 242 ? -10.812 11.125 -28.781 1 88.62 242 GLN B O 1
ATOM 8089 N N . ARG B 1 243 ? -12.891 10.719 -27.969 1 90.44 243 ARG B N 1
ATOM 8090 C CA . ARG B 1 243 ? -12.398 10.336 -26.641 1 90.44 243 ARG B CA 1
ATOM 8091 C C . ARG B 1 243 ? -12.289 8.82 -26.516 1 90.44 243 ARG B C 1
ATOM 8093 O O . ARG B 1 243 ? -13.133 8.086 -27.047 1 90.44 243 ARG B O 1
ATOM 8100 N N . LEU B 1 244 ? -11.32 8.477 -25.797 1 92.19 244 LEU B N 1
ATOM 8101 C CA . LEU B 1 244 ? -11.102 7.051 -25.594 1 92.19 244 LEU B CA 1
ATOM 8102 C C . LEU B 1 244 ? -12.242 6.43 -24.797 1 92.19 244 LEU B C 1
ATOM 8104 O O . LEU B 1 244 ? -12.523 6.867 -23.672 1 92.19 244 LEU B O 1
ATOM 8108 N N . LYS B 1 245 ? -12.922 5.461 -25.359 1 93.31 245 LYS B N 1
ATOM 8109 C CA . LYS B 1 245 ? -13.984 4.734 -24.688 1 93.31 245 LYS B CA 1
ATOM 8110 C C . LYS B 1 245 ? -13.492 3.377 -24.188 1 93.31 245 LYS B C 1
ATOM 8112 O O . LYS B 1 245 ? -13.797 2.975 -23.062 1 93.31 245 LYS B O 1
ATOM 8117 N N . CYS B 1 246 ? -12.883 2.625 -25.078 1 95.75 246 CYS B N 1
ATOM 8118 C CA . CYS B 1 246 ? -12.344 1.313 -24.734 1 95.75 246 CYS B CA 1
ATOM 8119 C C . CYS B 1 246 ? -10.969 1.11 -25.359 1 95.75 246 CYS B C 1
ATOM 8121 O O . CYS B 1 246 ? -10.648 1.716 -26.391 1 95.75 246 CYS B O 1
ATOM 8123 N N . LEU B 1 247 ? -10.172 0.439 -24.672 1 96.25 247 LEU B N 1
ATOM 8124 C CA . LEU B 1 247 ? -8.836 0.08 -25.141 1 96.25 247 LEU B CA 1
ATOM 8125 C C . LEU B 1 247 ? -8.523 -1.379 -24.812 1 96.25 247 LEU B C 1
ATOM 8127 O O . LEU B 1 247 ? -8.703 -1.823 -23.688 1 96.25 247 LEU B O 1
ATOM 8131 N N . VAL B 1 248 ? -8.211 -2.189 -25.844 1 97.44 248 VAL B N 1
ATOM 8132 C CA . VAL B 1 248 ? -7.77 -3.57 -25.672 1 97.44 248 VAL B CA 1
ATOM 8133 C C . VAL B 1 248 ? -6.359 -3.74 -26.234 1 97.44 248 VAL B C 1
ATOM 8135 O O . VAL B 1 248 ? -6.066 -3.271 -27.328 1 97.44 248 VAL B O 1
ATOM 8138 N N . TRP B 1 249 ? -5.477 -4.238 -25.469 1 96.62 249 TRP B N 1
ATOM 8139 C CA . TRP B 1 249 ? -4.152 -4.555 -26 1 96.62 249 TRP B CA 1
ATOM 8140 C C . TRP B 1 249 ? -3.672 -5.906 -25.5 1 96.62 249 TRP B C 1
ATOM 8142 O O . TRP B 1 249 ? -4.004 -6.309 -24.375 1 96.62 249 TRP B O 1
ATOM 8152 N N . VAL B 1 250 ? -2.98 -6.68 -26.328 1 96.5 250 VAL B N 1
ATOM 8153 C CA . VAL B 1 250 ? -2.527 -8.031 -26.031 1 96.5 250 VAL B CA 1
ATOM 8154 C C . VAL B 1 250 ? -1.075 -8.203 -26.469 1 96.5 250 VAL B C 1
ATOM 8156 O O . VAL B 1 250 ? -0.743 -7.957 -27.625 1 96.5 250 VAL B O 1
ATOM 8159 N N . ASP B 1 251 ? -0.275 -8.562 -25.516 1 93.75 251 ASP B N 1
ATOM 8160 C CA . ASP B 1 251 ? 1.115 -8.914 -25.797 1 93.75 251 ASP B CA 1
ATOM 8161 C C . ASP B 1 251 ? 1.204 -10.195 -26.625 1 93.75 251 ASP B C 1
ATOM 8163 O O . ASP B 1 251 ? 0.425 -11.133 -26.406 1 93.75 251 ASP B O 1
ATOM 8167 N N . PRO B 1 252 ? 2.139 -10.242 -27.594 1 90.88 252 PRO B N 1
ATOM 8168 C CA . PRO B 1 252 ? 2.268 -11.453 -28.406 1 90.88 252 PRO B CA 1
ATOM 8169 C C . PRO B 1 252 ? 2.537 -12.695 -27.562 1 90.88 252 PRO B C 1
ATOM 8171 O O . PRO B 1 252 ? 2.092 -13.797 -27.906 1 90.88 252 PRO B O 1
ATOM 8174 N N . ARG B 1 253 ? 3.209 -12.719 -26.547 1 89.31 253 ARG B N 1
ATOM 8175 C CA . ARG B 1 253 ? 3.496 -13.852 -25.672 1 89.31 253 ARG B CA 1
ATOM 8176 C C . ARG B 1 253 ? 2.225 -14.359 -24.984 1 89.31 253 ARG B C 1
ATOM 8178 O O . ARG B 1 253 ? 2.102 -15.547 -24.703 1 89.31 253 ARG B O 1
ATOM 8185 N N . SER B 1 254 ? 1.372 -13.328 -24.672 1 93.81 254 SER B N 1
ATOM 8186 C CA . SER B 1 254 ? 0.082 -13.695 -24.094 1 93.81 254 SER B CA 1
ATOM 8187 C C . SER B 1 254 ? -0.791 -14.43 -25.109 1 93.81 254 SER B C 1
ATOM 8189 O O . SER B 1 254 ? -1.548 -15.328 -24.75 1 93.81 254 SER B O 1
ATOM 8191 N N . MET B 1 255 ? -0.649 -14.008 -26.391 1 93.88 255 MET B N 1
ATOM 8192 C CA . MET B 1 255 ? -1.373 -14.695 -27.453 1 93.88 255 MET B CA 1
ATOM 8193 C C . MET B 1 255 ? -0.896 -16.141 -27.594 1 93.88 255 MET B C 1
ATOM 8195 O O . MET B 1 255 ? -1.707 -17.047 -27.766 1 93.88 255 MET B O 1
ATOM 8199 N N . MET B 1 256 ? 0.34 -16.266 -27.453 1 90.12 256 MET B N 1
ATOM 8200 C CA . MET B 1 256 ? 0.913 -17.609 -27.531 1 90.12 256 MET B CA 1
ATOM 8201 C C . MET B 1 256 ? 0.475 -18.453 -26.328 1 90.12 256 MET B C 1
ATOM 8203 O O . MET B 1 256 ? 0.16 -19.641 -26.484 1 90.12 256 MET B O 1
ATOM 8207 N N . ALA B 1 257 ? 0.51 -17.844 -25.219 1 92.5 257 ALA B N 1
ATOM 8208 C CA . ALA B 1 257 ? 0.062 -18.547 -24.016 1 92.5 257 ALA B CA 1
ATOM 8209 C C . ALA B 1 257 ? -1.396 -18.984 -24.141 1 92.5 257 ALA B C 1
ATOM 8211 O O . ALA B 1 257 ? -1.77 -20.062 -23.672 1 92.5 257 ALA B O 1
ATOM 8212 N N . TYR B 1 258 ? -2.156 -18.156 -24.766 1 95.12 258 TYR B N 1
ATOM 8213 C CA . TYR B 1 258 ? -3.574 -18.453 -24.938 1 95.12 258 TYR B CA 1
ATOM 8214 C C . TYR B 1 258 ? -3.771 -19.672 -25.844 1 95.12 258 TYR B C 1
ATOM 8216 O O . TYR B 1 258 ? -4.691 -20.469 -25.625 1 95.12 258 TYR B O 1
ATOM 8224 N N . ARG B 1 259 ? -2.926 -19.859 -26.781 1 91.06 259 ARG B N 1
ATOM 8225 C CA . ARG B 1 259 ? -3.02 -20.984 -27.703 1 91.06 259 ARG B CA 1
ATOM 8226 C C . ARG B 1 259 ? -2.859 -22.312 -26.953 1 91.06 259 ARG B C 1
ATOM 8228 O O . ARG B 1 259 ? -3.523 -23.297 -27.266 1 91.06 259 ARG B O 1
ATOM 8235 N N . ASN B 1 260 ? -2.1 -22.25 -25.938 1 90.5 260 ASN B N 1
ATOM 8236 C CA . ASN B 1 260 ? -1.803 -23.484 -25.219 1 90.5 260 ASN B CA 1
ATOM 8237 C C . ASN B 1 260 ? -2.674 -23.609 -23.969 1 90.5 260 ASN B C 1
ATOM 8239 O O . ASN B 1 260 ? -2.947 -24.734 -23.516 1 90.5 260 ASN B O 1
ATOM 8243 N N . PHE B 1 261 ? -3.029 -22.484 -23.406 1 94.31 261 PHE B N 1
ATOM 8244 C CA . PHE B 1 261 ? -3.623 -22.547 -22.078 1 94.31 261 PHE B CA 1
ATOM 8245 C C . PHE B 1 261 ? -4.922 -21.766 -22.016 1 94.31 261 PHE B C 1
ATOM 8247 O O . PHE B 1 261 ? -5.461 -21.516 -20.938 1 94.31 261 PHE B O 1
ATOM 8254 N N . GLY B 1 262 ? -5.441 -21.328 -23.094 1 94.62 262 GLY B N 1
ATOM 8255 C CA . GLY B 1 262 ? -6.613 -20.469 -23.125 1 94.62 262 GLY B CA 1
ATOM 8256 C C . GLY B 1 262 ? -7.918 -21.234 -22.984 1 94.62 262 GLY B C 1
ATOM 8257 O O . GLY B 1 262 ? -8.969 -20.75 -23.406 1 94.62 262 GLY B O 1
ATOM 8258 N N . ASP B 1 263 ? -7.902 -22.438 -22.406 1 95.12 263 ASP B N 1
ATOM 8259 C CA . ASP B 1 263 ? -9.102 -23.25 -22.234 1 95.12 263 ASP B CA 1
ATOM 8260 C C . ASP B 1 263 ? -10.047 -22.625 -21.203 1 95.12 263 ASP B C 1
ATOM 8262 O O . ASP B 1 263 ? -11.266 -22.734 -21.328 1 95.12 263 ASP B O 1
ATOM 8266 N N . VAL B 1 264 ? -9.461 -22.078 -20.234 1 95.56 264 VAL B N 1
ATOM 8267 C CA . VAL B 1 264 ? -10.266 -21.453 -19.172 1 95.56 264 VAL B CA 1
ATOM 8268 C C . VAL B 1 264 ? -9.797 -20.016 -18.953 1 95.56 264 VAL B C 1
ATOM 8270 O O . VAL B 1 264 ? -8.602 -19.766 -18.828 1 95.56 264 VAL B O 1
ATOM 8273 N N . VAL B 1 265 ? -10.781 -19.109 -18.859 1 95.44 265 VAL B N 1
ATOM 8274 C CA . VAL B 1 265 ? -10.453 -17.703 -18.703 1 95.44 265 VAL B CA 1
ATOM 8275 C C . VAL B 1 265 ? -11.305 -17.078 -17.609 1 95.44 265 VAL B C 1
ATOM 8277 O O . VAL B 1 265 ? -12.492 -17.391 -17.484 1 95.44 265 VAL B O 1
ATOM 8280 N N . ALA B 1 266 ? -10.688 -16.375 -16.781 1 94 266 ALA B N 1
ATOM 8281 C CA . ALA B 1 266 ? -11.414 -15.57 -15.805 1 94 266 ALA B CA 1
ATOM 8282 C C . ALA B 1 266 ? -11.617 -14.141 -16.312 1 94 266 ALA B C 1
ATOM 8284 O O . ALA B 1 266 ? -10.672 -13.516 -16.797 1 94 266 ALA B O 1
ATOM 8285 N N . PHE B 1 267 ? -12.789 -13.695 -16.281 1 92.5 267 PHE B N 1
ATOM 8286 C CA . PHE B 1 267 ? -13.203 -12.398 -16.797 1 92.5 267 PHE B CA 1
ATOM 8287 C C . PHE B 1 267 ? -13.828 -11.555 -15.695 1 92.5 267 PHE B C 1
ATOM 8289 O O . PHE B 1 267 ? -14.914 -11.875 -15.203 1 92.5 267 PHE B O 1
ATOM 8296 N N . ASP B 1 268 ? -13.062 -10.586 -15.211 1 89.31 268 ASP B N 1
ATOM 8297 C CA . ASP B 1 268 ? -13.516 -9.742 -14.109 1 89.31 268 ASP B CA 1
ATOM 8298 C C . ASP B 1 268 ? -13.016 -8.305 -14.281 1 89.31 268 ASP B C 1
ATOM 8300 O O . ASP B 1 268 ? -12.078 -8.055 -15.039 1 89.31 268 ASP B O 1
ATOM 8304 N N . THR B 1 269 ? -13.773 -7.383 -13.68 1 88.38 269 THR B N 1
ATOM 8305 C CA . THR B 1 269 ? -13.375 -5.98 -13.734 1 88.38 269 THR B CA 1
ATOM 8306 C C . THR B 1 269 ? -12.805 -5.523 -12.391 1 88.38 269 THR B C 1
ATOM 8308 O O . THR B 1 269 ? -13.219 -6.016 -11.344 1 88.38 269 THR B O 1
ATOM 8311 N N . THR B 1 270 ? -11.836 -4.684 -12.453 1 83.81 270 THR B N 1
ATOM 8312 C CA . THR B 1 270 ? -11.242 -4.078 -11.258 1 83.81 270 THR B CA 1
ATOM 8313 C C . THR B 1 270 ? -11.297 -2.557 -11.344 1 83.81 270 THR B C 1
ATOM 8315 O O . THR B 1 270 ? -11.055 -1.979 -12.406 1 83.81 270 THR B O 1
ATOM 8318 N N . TYR B 1 271 ? -11.562 -1.923 -10.125 1 74.94 271 TYR B N 1
ATOM 8319 C CA . TYR B 1 271 ? -11.695 -0.471 -10.094 1 74.94 271 TYR B CA 1
ATOM 8320 C C . TYR B 1 271 ? -10.484 0.175 -9.438 1 74.94 271 TYR B C 1
ATOM 8322 O O . TYR B 1 271 ? -9.625 -0.518 -8.891 1 74.94 271 TYR B O 1
ATOM 8330 N N . ARG B 1 272 ? -10.438 1.51 -9.562 1 75.25 272 ARG B N 1
ATOM 8331 C CA . ARG B 1 272 ? -9.484 2.377 -8.883 1 75.25 272 ARG B CA 1
ATOM 8332 C C . ARG B 1 272 ? -8.055 2.041 -9.289 1 75.25 272 ARG B C 1
ATOM 8334 O O . ARG B 1 272 ? -7.168 1.934 -8.438 1 75.25 272 ARG B O 1
ATOM 8341 N N . THR B 1 273 ? -7.906 1.873 -10.578 1 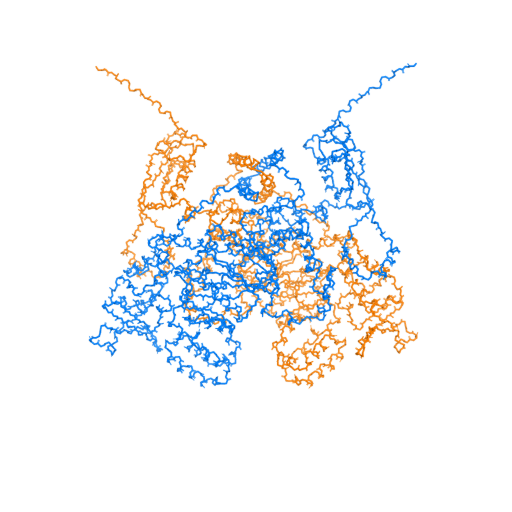79.88 273 THR B N 1
ATOM 8342 C CA . THR B 1 273 ? -6.582 1.523 -11.078 1 79.88 273 THR B CA 1
ATOM 8343 C C . THR B 1 273 ? -5.98 2.678 -11.875 1 79.88 273 THR B C 1
ATOM 8345 O O . THR B 1 273 ? -4.789 2.672 -12.188 1 79.88 273 THR B O 1
ATOM 8348 N N . ASN B 1 274 ? -6.801 3.602 -12.195 1 83.38 274 ASN B N 1
ATOM 8349 C CA . ASN B 1 274 ? -6.336 4.746 -12.969 1 83.38 274 ASN B CA 1
ATOM 8350 C C . ASN B 1 274 ? -7.109 6.012 -12.609 1 83.38 274 ASN B C 1
ATOM 8352 O O . ASN B 1 274 ? -8.164 5.945 -11.984 1 83.38 274 ASN B O 1
ATOM 8356 N N . ARG B 1 275 ? -6.645 7.137 -13.031 1 83.94 275 ARG B N 1
ATOM 8357 C CA . ARG B 1 275 ? -7.16 8.438 -12.609 1 83.94 275 ARG B CA 1
ATOM 8358 C C . ARG B 1 275 ? -8.531 8.703 -13.227 1 83.94 275 ARG B C 1
ATOM 8360 O O . ARG B 1 275 ? -9.281 9.555 -12.734 1 83.94 275 ARG B O 1
ATOM 8367 N N . TYR B 1 276 ? -8.859 8.047 -14.289 1 86.69 276 TYR B N 1
ATOM 8368 C CA . TYR B 1 276 ? -10.125 8.273 -14.977 1 86.69 276 TYR B CA 1
ATOM 8369 C C . TYR B 1 276 ? -11.195 7.301 -14.492 1 86.69 276 TYR B C 1
ATOM 8371 O O . TYR B 1 276 ? -12.305 7.273 -15.031 1 86.69 276 TYR B O 1
ATOM 8379 N N . ALA B 1 277 ? -10.789 6.418 -13.57 1 87.12 277 ALA B N 1
ATOM 8380 C CA . ALA B 1 277 ? -11.68 5.441 -12.953 1 87.12 277 ALA B CA 1
ATOM 8381 C C . ALA B 1 277 ? -12.234 4.469 -13.992 1 87.12 277 ALA B C 1
ATOM 8383 O O . ALA B 1 277 ? -13.383 4.023 -13.883 1 87.12 277 ALA B O 1
ATOM 8384 N N . MET B 1 278 ? -11.484 4.309 -15.055 1 91.62 278 MET B N 1
ATOM 8385 C CA . MET B 1 278 ? -11.875 3.305 -16.031 1 91.62 278 MET B CA 1
ATOM 8386 C C . MET B 1 278 ? -11.727 1.898 -15.461 1 91.62 278 MET B C 1
ATOM 8388 O O . MET B 1 278 ? -10.648 1.531 -14.984 1 91.62 278 MET B O 1
ATOM 8392 N N . PRO B 1 279 ? -12.781 1.057 -15.555 1 91.69 279 PRO B N 1
ATOM 8393 C CA . PRO B 1 279 ? -12.625 -0.325 -15.094 1 91.69 279 PRO B CA 1
ATOM 8394 C C . PRO B 1 279 ? -11.547 -1.083 -15.867 1 91.69 279 PRO B C 1
ATOM 8396 O O . PRO B 1 279 ? -11.469 -0.98 -17.094 1 91.69 279 PRO B O 1
ATOM 8399 N N . PHE B 1 280 ? -10.727 -1.697 -15.188 1 93.31 280 PHE B N 1
ATOM 8400 C CA . PHE B 1 280 ? -9.648 -2.512 -15.734 1 93.31 280 PHE B CA 1
ATOM 8401 C C . PHE B 1 280 ? -10.078 -3.971 -15.852 1 93.31 280 PHE B C 1
ATOM 8403 O O . PHE B 1 280 ? -10.586 -4.551 -14.883 1 93.31 280 PHE B O 1
ATOM 8410 N N . VAL B 1 281 ? -9.836 -4.57 -17.016 1 92.88 281 VAL B N 1
ATOM 8411 C CA . VAL B 1 281 ? -10.273 -5.941 -17.266 1 92.88 281 VAL B CA 1
ATOM 8412 C C . VAL B 1 281 ? -9.078 -6.797 -17.672 1 92.88 281 VAL B C 1
ATOM 8414 O O . VAL B 1 281 ? -8.75 -6.891 -18.859 1 92.88 281 VAL B O 1
ATOM 8417 N N . PRO B 1 282 ? -8.477 -7.496 -16.812 1 92.12 282 PRO B N 1
ATOM 8418 C CA . PRO B 1 282 ? -7.48 -8.508 -17.188 1 92.12 282 PRO B CA 1
ATOM 8419 C C . PRO B 1 282 ? -8.109 -9.859 -17.516 1 92.12 282 PRO B C 1
ATOM 8421 O O . PRO B 1 282 ? -8.977 -10.336 -16.781 1 92.12 282 PRO B O 1
ATOM 8424 N N . PHE B 1 283 ? -7.785 -10.398 -18.656 1 94.62 283 PHE B N 1
ATOM 8425 C CA . PHE B 1 283 ? -8.133 -11.781 -18.969 1 94.62 283 PHE B CA 1
ATOM 8426 C C . PHE B 1 283 ? -7.109 -12.742 -18.391 1 94.62 283 PHE B C 1
ATOM 8428 O O . PHE B 1 283 ? -5.961 -12.789 -18.844 1 94.62 283 PHE B O 1
ATOM 8435 N N . THR B 1 284 ? -7.582 -13.477 -17.391 1 93.12 284 THR B N 1
ATOM 8436 C CA . THR B 1 284 ? -6.598 -14.266 -16.672 1 93.12 284 THR B CA 1
ATOM 8437 C C . THR B 1 284 ? -6.891 -15.758 -16.797 1 93.12 284 THR B C 1
ATOM 8439 O O . THR B 1 284 ? -8.031 -16.141 -17.062 1 93.12 284 THR B O 1
ATOM 8442 N N . GLY B 1 285 ? -5.883 -16.562 -16.719 1 93.88 285 GLY B N 1
ATOM 8443 C CA . GLY B 1 285 ? -5.949 -18.016 -16.703 1 93.88 285 GLY B CA 1
ATOM 8444 C C . GLY B 1 285 ? -4.801 -18.656 -15.953 1 93.88 285 GLY B C 1
ATOM 8445 O O . GLY B 1 285 ? -4.18 -18.031 -15.094 1 93.88 285 GLY B O 1
ATOM 8446 N N . VAL B 1 286 ? -4.645 -19.969 -16.219 1 94.19 286 VAL B N 1
ATOM 8447 C CA . VAL B 1 286 ? -3.566 -20.688 -15.555 1 94.19 286 VAL B CA 1
ATOM 8448 C C . VAL B 1 286 ? -2.715 -21.422 -16.594 1 94.19 286 VAL B C 1
ATOM 8450 O O . VAL B 1 286 ? -3.238 -21.938 -17.578 1 94.19 286 VAL B O 1
ATOM 8453 N N . ASN B 1 287 ? -1.438 -21.422 -16.344 1 94.19 287 ASN B N 1
ATOM 8454 C CA . ASN B 1 287 ? -0.548 -22.109 -17.266 1 94.19 287 ASN B CA 1
ATOM 8455 C C . ASN B 1 287 ? -0.247 -23.531 -16.797 1 94.19 287 ASN B C 1
ATOM 8457 O O . ASN B 1 287 ? -0.947 -24.062 -15.93 1 94.19 287 ASN B O 1
ATOM 8461 N N . HIS B 1 288 ? 0.711 -24.25 -17.391 1 94.75 288 HIS B N 1
ATOM 8462 C CA . HIS B 1 288 ? 1.033 -25.641 -17.109 1 94.75 288 HIS B CA 1
ATOM 8463 C C . HIS B 1 288 ? 1.639 -25.797 -15.719 1 94.75 288 HIS B C 1
ATOM 8465 O O . HIS B 1 288 ? 1.65 -26.891 -15.164 1 94.75 288 HIS B O 1
ATOM 8471 N N . HIS B 1 289 ? 2.129 -24.719 -15.141 1 94.44 289 HIS B N 1
ATOM 8472 C CA . HIS B 1 289 ? 2.646 -24.734 -13.773 1 94.44 289 HIS B CA 1
ATOM 8473 C C . HIS B 1 289 ? 1.577 -24.312 -12.773 1 94.44 289 HIS B C 1
ATOM 8475 O O . HIS B 1 289 ? 1.88 -24.062 -11.602 1 94.44 289 HIS B O 1
ATOM 8481 N N . TYR B 1 290 ? 0.41 -24.141 -13.258 1 93.62 290 TYR B N 1
ATOM 8482 C CA . TYR B 1 290 ? -0.739 -23.719 -12.469 1 93.62 290 TYR B CA 1
ATOM 8483 C C . TYR B 1 290 ? -0.536 -22.312 -11.914 1 93.62 290 TYR B C 1
ATOM 8485 O O . TYR B 1 290 ? -1.017 -21.984 -10.828 1 93.62 290 TYR B O 1
ATOM 8493 N N . GLN B 1 291 ? 0.203 -21.531 -12.633 1 91.75 291 GLN B N 1
ATOM 8494 C CA . GLN B 1 291 ? 0.39 -20.125 -12.305 1 91.75 291 GLN B CA 1
ATOM 8495 C C . GLN B 1 291 ? -0.676 -19.25 -12.977 1 91.75 291 GLN B C 1
ATOM 8497 O O . GLN B 1 291 ? -1.108 -19.547 -14.094 1 91.75 291 GLN B O 1
ATOM 8502 N N . SER B 1 292 ? -1.049 -18.219 -12.281 1 91.19 292 SER B N 1
ATOM 8503 C CA . SER B 1 292 ? -1.955 -17.266 -12.906 1 91.19 292 SER B CA 1
ATOM 8504 C C . SER B 1 292 ? -1.243 -16.438 -13.977 1 91.19 292 SER B C 1
ATOM 8506 O O . SER B 1 292 ? -0.163 -15.898 -13.734 1 91.19 292 SER B O 1
ATOM 8508 N N . ILE B 1 293 ? -1.805 -16.422 -15.125 1 91.69 293 ILE B N 1
ATOM 8509 C CA . ILE B 1 293 ? -1.225 -15.656 -16.234 1 91.69 293 ILE B CA 1
ATOM 8510 C C . ILE B 1 293 ? -2.293 -14.773 -16.859 1 91.69 293 ILE B C 1
ATOM 8512 O O . ILE B 1 293 ? -3.486 -14.938 -16.594 1 91.69 293 ILE B O 1
ATOM 8516 N N . VAL B 1 294 ? -1.84 -13.852 -17.719 1 93.31 294 VAL B N 1
ATOM 8517 C CA . VAL B 1 294 ? -2.742 -12.891 -18.344 1 93.31 294 VAL B CA 1
ATOM 8518 C C . VAL B 1 294 ? -2.744 -13.094 -19.859 1 93.31 294 VAL B C 1
ATOM 8520 O O . VAL B 1 294 ? -1.688 -13.266 -20.469 1 93.31 294 VAL B O 1
ATOM 8523 N N . PHE B 1 295 ? -3.957 -13.102 -20.438 1 95.81 295 PHE B N 1
ATOM 8524 C CA . PHE B 1 295 ? -4.109 -13.312 -21.875 1 95.81 295 PHE B CA 1
ATOM 8525 C C . PHE B 1 295 ? -4.367 -11.992 -22.594 1 95.81 295 PHE B C 1
ATOM 8527 O O . PHE B 1 295 ? -4.426 -11.953 -23.828 1 95.81 295 PHE B O 1
ATOM 8534 N N . GLY B 1 296 ? -4.516 -10.969 -21.812 1 94.75 296 GLY B N 1
ATOM 8535 C CA . GLY B 1 296 ? -4.77 -9.656 -22.375 1 94.75 296 GLY B CA 1
ATOM 8536 C C . GLY B 1 296 ? -5.348 -8.672 -21.375 1 94.75 296 GLY B C 1
ATOM 8537 O O . GLY B 1 296 ? -5.715 -9.055 -20.266 1 94.75 296 GLY B O 1
ATOM 8538 N N . PHE B 1 297 ? -5.398 -7.41 -21.859 1 94.31 297 PHE B N 1
ATOM 8539 C CA . PHE B 1 297 ? -5.902 -6.348 -21 1 94.31 297 PHE B CA 1
ATOM 8540 C C . PHE B 1 297 ? -6.953 -5.516 -21.719 1 94.31 297 PHE B C 1
ATOM 8542 O O . PHE B 1 297 ? -6.926 -5.406 -22.953 1 94.31 297 PHE B O 1
ATOM 8549 N N . ALA B 1 298 ? -7.824 -4.98 -20.875 1 95.88 298 ALA B N 1
ATOM 8550 C CA . ALA B 1 298 ? -8.781 -4.027 -21.438 1 95.88 298 ALA B CA 1
ATOM 8551 C C . ALA B 1 298 ? -9.094 -2.918 -20.422 1 95.88 298 ALA B C 1
ATOM 8553 O O . ALA B 1 298 ? -9.062 -3.143 -19.219 1 95.88 298 ALA B O 1
ATOM 8554 N N . LEU B 1 299 ? -9.258 -1.758 -20.922 1 94.5 299 LEU B N 1
ATOM 8555 C CA . LEU B 1 299 ? -9.812 -0.624 -20.188 1 94.5 299 LEU B CA 1
ATOM 8556 C C . LEU B 1 299 ? -11.141 -0.178 -20.797 1 94.5 299 LEU B C 1
ATOM 8558 O O . LEU B 1 299 ? -11.242 0.009 -22.016 1 94.5 299 LEU B O 1
ATOM 8562 N N . VAL B 1 300 ? -12.133 -0.045 -19.953 1 95.06 300 VAL B N 1
ATOM 8563 C CA . VAL B 1 300 ? -13.453 0.259 -20.5 1 95.06 300 VAL B CA 1
ATOM 8564 C C . VAL B 1 300 ? -14.031 1.476 -19.781 1 95.06 300 VAL B C 1
ATOM 8566 O O . VAL B 1 300 ? -13.664 1.767 -18.641 1 95.06 300 VAL B O 1
ATOM 8569 N N . ARG B 1 301 ? -14.93 2.148 -20.453 1 90.25 301 ARG B N 1
ATOM 8570 C CA . ARG B 1 301 ? -15.555 3.342 -19.906 1 90.25 301 ARG B CA 1
ATOM 8571 C C . ARG B 1 301 ? -16.672 2.971 -18.938 1 90.25 301 ARG B C 1
ATOM 8573 O O . ARG B 1 301 ? -16.891 3.65 -17.922 1 90.25 301 ARG B O 1
ATOM 8580 N N . ASP B 1 302 ? -17.375 1.947 -19.312 1 88.88 302 ASP B N 1
ATOM 8581 C CA . ASP B 1 302 ? -18.531 1.53 -18.516 1 88.88 302 ASP B CA 1
ATOM 8582 C C . ASP B 1 302 ? -18.672 0.011 -18.516 1 88.88 302 ASP B C 1
ATOM 8584 O O . ASP B 1 302 ? -17.875 -0.694 -19.141 1 88.88 302 ASP B O 1
ATOM 8588 N N . GLU B 1 303 ? -19.594 -0.388 -17.781 1 90.69 303 GLU B N 1
ATOM 8589 C CA . GLU B 1 303 ? -19.828 -1.824 -17.641 1 90.69 303 GLU B CA 1
ATOM 8590 C C . GLU B 1 303 ? -21.156 -2.23 -18.266 1 90.69 303 GLU B C 1
ATOM 8592 O O . GLU B 1 303 ? -21.922 -2.992 -17.656 1 90.69 303 GLU B O 1
ATOM 8597 N N . LEU B 1 304 ? -21.344 -1.714 -19.438 1 92.19 304 LEU B N 1
ATOM 8598 C CA . LEU B 1 304 ? -22.578 -2.039 -20.156 1 92.19 304 LEU B CA 1
ATOM 8599 C C . LEU B 1 304 ? -22.391 -3.277 -21.016 1 92.19 304 LEU B C 1
ATOM 8601 O O . LEU B 1 304 ? -21.266 -3.658 -21.344 1 92.19 304 LEU B O 1
ATOM 8605 N N . LYS B 1 305 ? -23.547 -3.877 -21.391 1 94.69 305 LYS B N 1
ATOM 8606 C CA . LYS B 1 305 ? -23.516 -5.066 -22.234 1 94.69 305 LYS B CA 1
ATOM 8607 C C . LYS B 1 305 ? -22.797 -4.789 -23.547 1 94.69 305 LYS B C 1
ATOM 8609 O O . LYS B 1 305 ? -21.953 -5.574 -23.984 1 94.69 305 LYS B O 1
ATOM 8614 N N . THR B 1 306 ? -23.078 -3.631 -24.125 1 95 306 THR B N 1
ATOM 8615 C CA . THR B 1 306 ? -22.5 -3.287 -25.422 1 95 306 THR B CA 1
ATOM 8616 C C . THR B 1 306 ? -20.984 -3.148 -25.328 1 95 306 THR B C 1
ATOM 8618 O O . THR B 1 306 ? -20.266 -3.553 -26.234 1 95 306 THR B O 1
ATOM 8621 N N . THR B 1 307 ? -20.578 -2.6 -24.234 1 95.56 307 THR B N 1
ATOM 8622 C CA . THR B 1 307 ? -19.156 -2.43 -24.016 1 95.56 307 THR B CA 1
ATOM 8623 C C . THR B 1 307 ? -18.453 -3.781 -23.875 1 95.56 307 THR B C 1
ATOM 8625 O O . THR B 1 307 ? -17.422 -4.023 -24.484 1 95.56 307 THR B O 1
ATOM 8628 N N . PHE B 1 308 ? -19.062 -4.703 -23.109 1 97 308 PHE B N 1
ATOM 8629 C CA . PHE B 1 308 ? -18.469 -6.02 -22.891 1 97 308 PHE B CA 1
ATOM 8630 C C . PHE B 1 308 ? -18.5 -6.84 -24.172 1 97 308 PHE B C 1
ATOM 8632 O O . PHE B 1 308 ? -17.594 -7.645 -24.438 1 97 308 PHE B O 1
ATOM 8639 N N . GLU B 1 309 ? -19.531 -6.613 -24.984 1 97.5 309 GLU B N 1
ATOM 8640 C CA . GLU B 1 309 ? -19.578 -7.281 -26.281 1 97.5 309 GLU B CA 1
ATOM 8641 C C . GLU B 1 309 ? -18.406 -6.859 -27.172 1 97.5 309 GLU B C 1
ATOM 8643 O O . GLU B 1 309 ? -17.781 -7.703 -27.812 1 97.5 309 GLU B O 1
ATOM 8648 N N . TRP B 1 310 ? -18.188 -5.582 -27.109 1 97.56 310 TRP B N 1
ATOM 8649 C CA . TRP B 1 310 ? -17.078 -5.082 -27.906 1 97.56 310 TRP B CA 1
ATOM 8650 C C . TRP B 1 310 ? -15.75 -5.629 -27.391 1 97.56 310 TRP B C 1
ATOM 8652 O O . TRP B 1 310 ? -14.891 -6.031 -28.172 1 97.56 310 TRP B O 1
ATOM 8662 N N . VAL B 1 311 ? -15.547 -5.641 -26.109 1 97.88 311 VAL B N 1
ATOM 8663 C CA . VAL B 1 311 ? -14.305 -6.09 -25.484 1 97.88 311 VAL B CA 1
ATOM 8664 C C . VAL B 1 311 ? -14.07 -7.562 -25.812 1 97.88 311 VAL B C 1
ATOM 8666 O O . VAL B 1 311 ? -12.969 -7.945 -26.203 1 97.88 311 VAL B O 1
ATOM 8669 N N . LEU B 1 312 ? -15.086 -8.414 -25.672 1 98.06 312 LEU B N 1
ATOM 8670 C CA . LEU B 1 312 ? -14.969 -9.852 -25.891 1 98.06 312 LEU B CA 1
ATOM 8671 C C . LEU B 1 312 ? -14.719 -10.148 -27.359 1 98.06 312 LEU B C 1
ATOM 8673 O O . LEU B 1 312 ? -13.883 -10.992 -27.703 1 98.06 312 LEU B O 1
ATOM 8677 N N . SER B 1 313 ? -15.422 -9.406 -28.203 1 97.56 313 SER B N 1
ATOM 8678 C CA . SER B 1 313 ? -15.234 -9.617 -29.641 1 97.56 313 SER B CA 1
ATOM 8679 C C . SER B 1 313 ? -13.836 -9.211 -30.078 1 97.56 313 SER B C 1
ATOM 8681 O O . SER B 1 313 ? -13.203 -9.906 -30.875 1 97.56 313 SER B O 1
ATOM 8683 N N . THR B 1 314 ? -13.398 -8.07 -29.578 1 97.62 314 THR B N 1
ATOM 8684 C CA . THR B 1 314 ? -12.062 -7.574 -29.906 1 97.62 314 THR B CA 1
ATOM 8685 C C . THR B 1 314 ? -10.992 -8.523 -29.375 1 97.62 314 THR B C 1
ATOM 8687 O O . THR B 1 314 ? -10.031 -8.836 -30.078 1 97.62 314 THR B O 1
ATOM 8690 N N . TRP B 1 315 ? -11.172 -8.906 -28.125 1 97.38 315 TRP B N 1
ATOM 8691 C CA . TRP B 1 315 ? -10.219 -9.836 -27.531 1 97.38 315 TRP B CA 1
ATOM 8692 C C . TRP B 1 315 ? -10.188 -11.156 -28.297 1 97.38 315 TRP B C 1
ATOM 8694 O O . TRP B 1 315 ? -9.109 -11.727 -28.516 1 97.38 315 TRP B O 1
ATOM 8704 N N . LEU B 1 316 ? -11.336 -11.641 -28.766 1 97.38 316 LEU B N 1
ATOM 8705 C CA . LEU B 1 316 ? -11.422 -12.867 -29.531 1 97.38 316 LEU B CA 1
ATOM 8706 C C . LEU B 1 316 ? -10.703 -12.719 -30.875 1 97.38 316 LEU B C 1
ATOM 8708 O O . LEU B 1 316 ? -10.117 -13.672 -31.375 1 97.38 316 LEU B O 1
ATOM 8712 N N . GLU B 1 317 ? -10.82 -11.547 -31.422 1 96.81 317 GLU B N 1
ATOM 8713 C CA . GLU B 1 317 ? -10.086 -11.266 -32.656 1 96.81 317 GLU B CA 1
ATOM 8714 C C . GLU B 1 317 ? -8.586 -11.438 -32.438 1 96.81 317 GLU B C 1
ATOM 8716 O O . GLU B 1 317 ? -7.898 -12 -33.312 1 96.81 317 GLU B O 1
ATOM 8721 N N . ALA B 1 318 ? -8.094 -10.906 -31.328 1 95.81 318 ALA B N 1
ATOM 8722 C CA . ALA B 1 318 ? -6.672 -11.039 -31 1 95.81 318 ALA B CA 1
ATOM 8723 C C . ALA B 1 318 ? -6.277 -12.5 -30.844 1 95.81 318 ALA B C 1
ATOM 8725 O O . ALA B 1 318 ? -5.145 -12.883 -31.141 1 95.81 318 ALA B O 1
ATOM 8726 N N . MET B 1 319 ? -7.211 -13.32 -30.391 1 96.75 319 MET B N 1
ATOM 8727 C CA . MET B 1 319 ? -6.953 -14.742 -30.156 1 96.75 319 MET B CA 1
ATOM 8728 C C . MET B 1 319 ? -7.281 -15.57 -31.391 1 96.75 319 MET B C 1
ATOM 8730 O O . MET B 1 319 ? -7.492 -16.781 -31.281 1 96.75 319 MET B O 1
ATOM 8734 N N . GLU B 1 320 ? -7.461 -14.961 -32.531 1 94.12 320 GLU B N 1
ATOM 8735 C CA . GLU B 1 320 ? -7.691 -15.602 -33.812 1 94.12 320 GLU B CA 1
ATOM 8736 C C . GLU B 1 320 ? -9.023 -16.344 -33.844 1 94.12 320 GLU B C 1
ATOM 8738 O O . GLU B 1 320 ? -9.125 -17.422 -34.406 1 94.12 320 GLU B O 1
ATOM 8743 N N . GLY B 1 321 ? -9.922 -15.891 -33 1 93.88 321 GLY B N 1
ATOM 8744 C CA . GLY B 1 321 ? -11.273 -16.422 -33.031 1 93.88 321 GLY B CA 1
ATOM 8745 C C . GLY B 1 321 ? -11.438 -17.688 -32.219 1 93.88 321 GLY B C 1
ATOM 8746 O O . GLY B 1 321 ? -12.508 -18.297 -32.188 1 93.88 321 GLY B O 1
ATOM 8747 N N . LYS B 1 322 ? -10.508 -18.078 -31.516 1 95.62 322 LYS B N 1
ATOM 8748 C CA . LYS B 1 322 ? -10.594 -19.281 -30.672 1 95.62 322 LYS B CA 1
ATOM 8749 C C . LYS B 1 322 ? -11.305 -18.969 -29.359 1 95.62 322 LYS B C 1
ATOM 8751 O O . LYS B 1 322 ? -10.805 -18.203 -28.547 1 95.62 322 LYS B O 1
ATOM 8756 N N . GLU B 1 323 ? -12.406 -19.625 -29.141 1 97.19 323 GLU B N 1
ATOM 8757 C CA . GLU B 1 323 ? -13.156 -19.438 -27.906 1 97.19 323 GLU B CA 1
ATOM 8758 C C . GLU B 1 323 ? -12.625 -20.328 -26.797 1 97.19 323 GLU B C 1
ATOM 8760 O O . GLU B 1 323 ? -12.172 -21.453 -27.047 1 97.19 323 GLU B O 1
ATOM 8765 N N . PRO B 1 324 ? -12.609 -19.797 -25.609 1 97 324 PRO B N 1
ATOM 8766 C CA . PRO B 1 324 ? -12.273 -20.703 -24.516 1 97 324 PRO B CA 1
ATOM 8767 C C . PRO B 1 324 ? -13.352 -21.75 -24.25 1 97 324 PRO B C 1
ATOM 8769 O O . PRO B 1 324 ? -14.484 -21.609 -24.719 1 97 324 PRO B O 1
ATOM 8772 N N . LEU B 1 325 ? -12.977 -22.781 -23.562 1 95.56 325 LEU B N 1
ATOM 8773 C CA . LEU B 1 325 ? -13.945 -23.812 -23.219 1 95.56 325 LEU B CA 1
ATOM 8774 C C . LEU B 1 325 ? -14.867 -23.328 -22.094 1 95.56 325 LEU B C 1
ATOM 8776 O O . LEU B 1 325 ? -16.062 -23.641 -22.109 1 95.56 325 LEU B O 1
ATOM 8780 N N . ALA B 1 326 ? -14.242 -22.625 -21.203 1 96.06 326 ALA B N 1
ATOM 8781 C CA . ALA B 1 326 ? -15.016 -22.094 -20.078 1 96.06 326 ALA B CA 1
ATOM 8782 C C . ALA B 1 326 ? -14.57 -20.672 -19.719 1 96.06 326 ALA B C 1
ATOM 8784 O O . ALA B 1 326 ? -13.398 -20.328 -19.891 1 96.06 326 ALA B O 1
ATOM 8785 N N . ILE B 1 327 ? -15.484 -19.844 -19.266 1 95.94 327 ILE B N 1
ATOM 8786 C CA . ILE B 1 327 ? -15.211 -18.5 -18.781 1 95.94 327 ILE B CA 1
ATOM 8787 C C . ILE B 1 327 ? -15.875 -18.281 -17.422 1 95.94 327 ILE B C 1
ATOM 8789 O O . ILE B 1 327 ? -17.031 -18.672 -17.219 1 95.94 327 ILE B O 1
ATOM 8793 N N . ILE B 1 328 ? -15.117 -17.828 -16.516 1 94.81 328 ILE B N 1
ATOM 8794 C CA . ILE B 1 328 ? -15.609 -17.641 -15.156 1 94.81 328 ILE B CA 1
ATOM 8795 C C . ILE B 1 328 ? -15.805 -16.156 -14.875 1 94.81 328 ILE B C 1
ATOM 8797 O O . ILE B 1 328 ? -14.906 -15.344 -15.117 1 94.81 328 ILE B O 1
ATOM 8801 N N . THR B 1 329 ? -16.953 -15.742 -14.406 1 93.62 329 THR B N 1
ATOM 8802 C CA . THR B 1 329 ? -17.266 -14.359 -14.047 1 93.62 329 THR B CA 1
ATOM 8803 C C . THR B 1 329 ? -17.969 -14.289 -12.703 1 93.62 329 THR B C 1
ATOM 8805 O O . THR B 1 329 ? -18.328 -15.32 -12.133 1 93.62 329 THR B O 1
ATOM 8808 N N . ASP B 1 330 ? -18.047 -13.078 -12.25 1 88.94 330 ASP B N 1
ATOM 8809 C CA . ASP B 1 330 ? -18.938 -12.844 -11.117 1 88.94 330 ASP B CA 1
ATOM 8810 C C . ASP B 1 330 ? -20.391 -12.758 -11.57 1 88.94 330 ASP B C 1
ATOM 8812 O O . ASP B 1 330 ? -20.672 -12.805 -12.773 1 88.94 330 ASP B O 1
ATOM 8816 N N . GLN B 1 331 ? -21.297 -12.719 -10.734 1 85.38 331 GLN B N 1
ATOM 8817 C CA . GLN B 1 331 ? -22.719 -12.656 -11.094 1 85.38 331 GLN B CA 1
ATOM 8818 C C . GLN B 1 331 ? -23.078 -11.273 -11.633 1 85.38 331 GLN B C 1
ATOM 8820 O O . GLN B 1 331 ? -23.672 -10.461 -10.93 1 85.38 331 GLN B O 1
ATOM 8825 N N . ASP B 1 332 ? -22.625 -10.984 -12.828 1 88.31 332 ASP B N 1
ATOM 8826 C CA . ASP B 1 332 ? -22.922 -9.727 -13.5 1 88.31 332 ASP B CA 1
ATOM 8827 C C . ASP B 1 332 ? -23.781 -9.953 -14.734 1 88.31 332 ASP B C 1
ATOM 8829 O O . ASP B 1 332 ? -23.422 -10.719 -15.625 1 88.31 332 ASP B O 1
ATOM 8833 N N . GLN B 1 333 ? -24.844 -9.32 -14.836 1 90.44 333 GLN B N 1
ATOM 8834 C CA . GLN B 1 333 ? -25.812 -9.547 -15.906 1 90.44 333 GLN B CA 1
ATOM 8835 C C . GLN B 1 333 ? -25.281 -9.055 -17.25 1 90.44 333 GLN B C 1
ATOM 8837 O O . GLN B 1 333 ? -25.516 -9.672 -18.281 1 90.44 333 GLN B O 1
ATOM 8842 N N . ALA B 1 334 ? -24.625 -7.938 -17.203 1 93.38 334 ALA B N 1
ATOM 8843 C CA . ALA B 1 334 ? -24.078 -7.391 -18.438 1 93.38 334 ALA B CA 1
ATOM 8844 C C . ALA B 1 334 ? -23.016 -8.32 -19.031 1 93.38 334 ALA B C 1
ATOM 8846 O O . ALA B 1 334 ? -23 -8.555 -20.234 1 93.38 334 ALA B O 1
ATOM 8847 N N . MET B 1 335 ? -22.188 -8.883 -18.203 1 94.5 335 MET B N 1
ATOM 8848 C CA . MET B 1 335 ? -21.156 -9.812 -18.656 1 94.5 335 MET B CA 1
ATOM 8849 C C . MET B 1 335 ? -21.797 -11.094 -19.203 1 94.5 335 MET B C 1
ATOM 8851 O O . MET B 1 335 ? -21.359 -11.609 -20.234 1 94.5 335 MET B O 1
ATOM 8855 N N . ALA B 1 336 ? -22.797 -11.531 -18.453 1 94.69 336 ALA B N 1
ATOM 8856 C CA . ALA B 1 336 ? -23.469 -12.766 -18.875 1 94.69 336 ALA B CA 1
ATOM 8857 C C . ALA B 1 336 ? -24.094 -12.609 -20.25 1 94.69 336 ALA B C 1
ATOM 8859 O O . ALA B 1 336 ? -23.969 -13.508 -21.094 1 94.69 336 ALA B O 1
ATOM 8860 N N . ALA B 1 337 ? -24.719 -11.492 -20.438 1 95.62 337 ALA B N 1
ATOM 8861 C CA . ALA B 1 337 ? -25.375 -11.242 -21.734 1 95.62 337 ALA B CA 1
ATOM 8862 C C . ALA B 1 337 ? -24.344 -11.125 -22.844 1 95.62 337 ALA B C 1
ATOM 8864 O O . ALA B 1 337 ? -24.562 -11.617 -23.953 1 95.62 337 ALA B O 1
ATOM 8865 N N . ALA B 1 338 ? -23.281 -10.477 -22.594 1 97.31 338 ALA B N 1
ATOM 8866 C CA . ALA B 1 338 ? -22.219 -10.312 -23.578 1 97.31 338 ALA B CA 1
ATOM 8867 C C . ALA B 1 338 ? -21.594 -11.656 -23.938 1 97.31 338 ALA B C 1
ATOM 8869 O O . ALA B 1 338 ? -21.297 -11.922 -25.109 1 97.31 338 ALA B O 1
ATOM 8870 N N . ILE B 1 339 ? -21.375 -12.523 -22.969 1 97.06 339 ILE B N 1
ATOM 8871 C CA . ILE B 1 339 ? -20.781 -13.836 -23.172 1 97.06 339 ILE B CA 1
ATOM 8872 C C . ILE B 1 339 ? -21.703 -14.695 -24.031 1 97.06 339 ILE B C 1
ATOM 8874 O O . ILE B 1 339 ? -21.25 -15.391 -24.953 1 97.06 339 ILE B O 1
ATOM 8878 N N . GLU B 1 340 ? -22.938 -14.656 -23.75 1 95.62 340 GLU B N 1
ATOM 8879 C CA . GLU B 1 340 ? -23.922 -15.414 -24.516 1 95.62 340 GLU B CA 1
ATOM 8880 C C . GLU B 1 340 ? -23.938 -14.992 -25.984 1 95.62 340 GLU B C 1
ATOM 8882 O O . GLU B 1 340 ? -24.094 -15.828 -26.875 1 95.62 340 GLU B O 1
ATOM 8887 N N . SER B 1 341 ? -23.703 -13.773 -26.219 1 96.19 341 SER B N 1
ATOM 8888 C CA . SER B 1 341 ? -23.75 -13.242 -27.578 1 96.19 341 SER B CA 1
ATOM 8889 C C . SER B 1 341 ? -22.453 -13.492 -28.328 1 96.19 341 SER B C 1
ATOM 8891 O O . SER B 1 341 ? -22.469 -13.891 -29.5 1 96.19 341 SER B O 1
ATOM 8893 N N . GLN B 1 342 ? -21.344 -13.273 -27.672 1 96.62 342 GLN B N 1
ATOM 8894 C CA . GLN B 1 342 ? -20.047 -13.25 -28.359 1 96.62 342 GLN B CA 1
ATOM 8895 C C . GLN B 1 342 ? -19.359 -14.609 -28.266 1 96.62 342 GLN B C 1
ATOM 8897 O O . GLN B 1 342 ? -18.516 -14.945 -29.109 1 96.62 342 GLN B O 1
ATOM 8902 N N . LEU B 1 343 ? -19.656 -15.375 -27.188 1 96.81 343 LEU B N 1
ATOM 8903 C CA . LEU B 1 343 ? -19.031 -16.672 -26.969 1 96.81 343 LEU B CA 1
ATOM 8904 C C . LEU B 1 343 ? -20.094 -17.766 -26.859 1 96.81 343 LEU B C 1
ATOM 8906 O O . LEU B 1 343 ? -20.203 -18.422 -25.812 1 96.81 343 LEU B O 1
ATOM 8910 N N . PRO B 1 344 ? -20.672 -18.094 -27.859 1 94.69 344 PRO B N 1
ATOM 8911 C CA . PRO B 1 344 ? -21.797 -19.031 -27.812 1 94.69 344 PRO B CA 1
ATOM 8912 C C . PRO B 1 344 ? -21.344 -20.453 -27.484 1 94.69 344 PRO B C 1
ATOM 8914 O O . PRO B 1 344 ? -22.125 -21.234 -26.922 1 94.69 344 PRO B O 1
ATOM 8917 N N . ASN B 1 345 ? -20.125 -20.781 -27.75 1 94.62 345 ASN B N 1
ATOM 8918 C CA . ASN B 1 345 ? -19.656 -22.141 -27.547 1 94.62 345 ASN B CA 1
ATOM 8919 C C . ASN B 1 345 ? -18.906 -22.297 -26.219 1 94.62 345 ASN B C 1
ATOM 8921 O O . ASN B 1 345 ? -18.391 -23.359 -25.906 1 94.62 345 ASN B O 1
ATOM 8925 N N . THR B 1 346 ? -18.812 -21.25 -25.5 1 96.31 346 THR B N 1
ATOM 8926 C CA . THR B 1 346 ? -18.078 -21.25 -24.234 1 96.31 346 THR B CA 1
ATOM 8927 C C . THR B 1 346 ? -19.031 -21.5 -23.062 1 96.31 346 THR B C 1
ATOM 8929 O O . THR B 1 346 ? -20.141 -20.969 -23.031 1 96.31 346 THR B O 1
ATOM 8932 N N . SER B 1 347 ? -18.672 -22.406 -22.188 1 95.5 347 SER B N 1
ATOM 8933 C CA . SER B 1 347 ? -19.438 -22.609 -20.969 1 95.5 347 SER B CA 1
ATOM 8934 C C . SER B 1 347 ? -19.219 -21.484 -19.984 1 95.5 347 SER B C 1
ATOM 8936 O O . SER B 1 347 ? -18.094 -21.234 -19.547 1 95.5 347 SER B O 1
ATOM 8938 N N . HIS B 1 348 ? -20.297 -20.828 -19.625 1 95.69 348 HIS B N 1
ATOM 8939 C CA . HIS B 1 348 ? -20.203 -19.719 -18.688 1 95.69 348 HIS B CA 1
ATOM 8940 C C . HIS B 1 348 ? -20.359 -20.203 -17.25 1 95.69 348 HIS B C 1
ATOM 8942 O O . HIS B 1 348 ? -21.422 -20.703 -16.875 1 95.69 348 HIS B O 1
ATOM 8948 N N . LEU B 1 349 ? -19.312 -20.047 -16.453 1 95.06 349 LEU B N 1
ATOM 8949 C CA . LEU B 1 349 ? -19.312 -20.453 -15.055 1 95.06 349 LEU B CA 1
ATOM 8950 C C . LEU B 1 349 ? -19.328 -19.234 -14.141 1 95.06 349 LEU B C 1
ATOM 8952 O O . LEU B 1 349 ? -18.797 -18.172 -14.492 1 95.06 349 LEU B O 1
ATOM 8956 N N . LEU B 1 350 ? -19.906 -19.438 -12.961 1 93.56 350 LEU B N 1
ATOM 8957 C CA . LEU B 1 350 ? -19.969 -18.359 -11.992 1 93.56 350 LEU B CA 1
ATOM 8958 C C . LEU B 1 350 ? -19.031 -18.641 -10.812 1 93.56 350 LEU B C 1
ATOM 8960 O O . LEU B 1 350 ? -18.859 -19.797 -10.414 1 93.56 350 LEU B O 1
ATOM 8964 N N . CYS B 1 351 ? -18.469 -17.562 -10.359 1 90.25 351 CYS B N 1
ATOM 8965 C CA . CYS B 1 351 ? -17.531 -17.672 -9.242 1 90.25 351 CYS B CA 1
ATOM 8966 C C . CYS B 1 351 ? -18.234 -18.188 -7.992 1 90.25 351 CYS B C 1
ATOM 8968 O O . CYS B 1 351 ? -19.094 -17.516 -7.438 1 90.25 351 CYS B O 1
ATOM 8970 N N . SER B 1 352 ? -17.828 -19.297 -7.531 1 86.38 352 SER B N 1
ATOM 8971 C CA . SER B 1 352 ? -18.453 -19.953 -6.391 1 86.38 352 SER B CA 1
ATOM 8972 C C . SER B 1 352 ? -18.234 -19.156 -5.109 1 86.38 352 SER B C 1
ATOM 8974 O O . SER B 1 352 ? -19.094 -19.156 -4.223 1 86.38 352 SER B O 1
ATOM 8976 N N . TRP B 1 353 ? -17.156 -18.516 -5.082 1 82.12 353 TRP B N 1
ATOM 8977 C CA . TRP B 1 353 ? -16.844 -17.75 -3.885 1 82.12 353 TRP B CA 1
ATOM 8978 C C . TRP B 1 353 ? -17.828 -16.578 -3.719 1 82.12 353 TRP B C 1
ATOM 8980 O O . TRP B 1 353 ? -18.312 -16.328 -2.615 1 82.12 353 TRP B O 1
ATOM 8990 N N . HIS B 1 354 ? -18.094 -15.898 -4.68 1 81.38 354 HIS B N 1
ATOM 8991 C CA . HIS B 1 354 ? -19 -14.758 -4.621 1 81.38 354 HIS B CA 1
ATOM 8992 C C . HIS B 1 354 ? -20.422 -15.203 -4.27 1 81.38 354 HIS B C 1
ATOM 8994 O O . HIS B 1 354 ? -21.141 -14.5 -3.553 1 81.38 354 HIS B O 1
ATOM 9000 N N . ILE B 1 355 ? -20.766 -16.328 -4.766 1 86 355 ILE B N 1
ATOM 9001 C CA . ILE B 1 355 ? -22.094 -16.859 -4.477 1 86 355 ILE B CA 1
ATOM 9002 C C . ILE B 1 355 ? -22.172 -17.281 -3.014 1 86 355 ILE B C 1
ATOM 9004 O O . ILE B 1 355 ? -23.109 -16.922 -2.305 1 86 355 ILE B O 1
ATOM 9008 N N . SER B 1 356 ? -21.188 -17.969 -2.568 1 84.06 356 SER B N 1
ATOM 9009 C CA . SER B 1 356 ? -21.172 -18.484 -1.201 1 84.06 356 SER B CA 1
ATOM 9010 C C . SER B 1 356 ? -21.109 -17.344 -0.189 1 84.06 356 SER B C 1
ATOM 9012 O O . SER B 1 356 ? -21.641 -17.453 0.914 1 84.06 356 SER B O 1
ATOM 9014 N N . ASN B 1 357 ? -20.469 -16.281 -0.536 1 78.88 357 ASN B N 1
ATOM 9015 C CA . ASN B 1 357 ? -20.344 -15.133 0.357 1 78.88 357 ASN B CA 1
ATOM 9016 C C . ASN B 1 357 ? -21.688 -14.484 0.629 1 78.88 357 ASN B C 1
ATOM 9018 O O . ASN B 1 357 ? -21.859 -13.758 1.611 1 78.88 357 ASN B O 1
ATOM 9022 N N . LYS B 1 358 ? -22.656 -14.75 -0.142 1 80.94 358 LYS B N 1
ATOM 9023 C CA . LYS B 1 358 ? -23.984 -14.156 0.019 1 80.94 358 LYS B CA 1
ATOM 9024 C C . LYS B 1 358 ? -24.875 -15.031 0.9 1 80.94 358 LYS B C 1
ATOM 9026 O O . LYS B 1 358 ? -25.922 -14.594 1.368 1 80.94 358 LYS B O 1
ATOM 9031 N N . PHE B 1 359 ? -24.422 -16.25 1.166 1 83.56 359 PHE B N 1
ATOM 9032 C CA . PHE B 1 359 ? -25.25 -17.219 1.877 1 83.56 359 PHE B CA 1
ATOM 9033 C C . PHE B 1 359 ? -25.594 -16.719 3.275 1 83.56 359 PHE B C 1
ATOM 9035 O O . PHE B 1 359 ? -26.766 -16.703 3.67 1 83.56 359 PHE B O 1
ATOM 9042 N N . PRO B 1 360 ? -24.594 -16.188 3.967 1 73.88 360 PRO B N 1
ATOM 9043 C CA . PRO B 1 360 ? -24.891 -15.789 5.34 1 73.88 360 PRO B CA 1
ATOM 9044 C C . PRO B 1 360 ? -25.906 -14.641 5.41 1 73.88 360 PRO B C 1
ATOM 9046 O O . PRO B 1 360 ? -26.734 -14.594 6.328 1 73.88 360 PRO B O 1
ATOM 9049 N N . GLU B 1 361 ? -25.75 -13.828 4.449 1 73 361 GLU B N 1
ATOM 9050 C CA . GLU B 1 361 ? -26.656 -12.68 4.434 1 73 361 GLU B CA 1
ATOM 9051 C C . GLU B 1 361 ? -28.062 -13.086 3.963 1 73 361 GLU B C 1
ATOM 9053 O O . GLU B 1 361 ? -29.047 -12.742 4.598 1 73 361 GLU B O 1
ATOM 9058 N N . LYS B 1 362 ? -28.188 -13.914 2.967 1 80.06 362 LYS B N 1
ATOM 9059 C CA . LYS B 1 362 ? -29.453 -14.211 2.311 1 80.06 362 LYS B CA 1
ATOM 9060 C C . LYS B 1 362 ? -30.188 -15.352 3.018 1 80.06 362 LYS B C 1
ATOM 9062 O O . LYS B 1 362 ? -31.406 -15.477 2.9 1 80.06 362 LYS B O 1
ATOM 9067 N N . LEU B 1 363 ? -29.359 -16.219 3.732 1 82.94 363 LEU B N 1
ATOM 9068 C CA . LEU B 1 363 ? -29.969 -17.375 4.379 1 82.94 363 LEU B CA 1
ATOM 9069 C C . LEU B 1 363 ? -29.812 -17.297 5.895 1 82.94 363 LEU B C 1
ATOM 9071 O O . LEU B 1 363 ? -29.812 -18.312 6.574 1 82.94 363 LEU B O 1
ATOM 9075 N N . ALA B 1 364 ? -29.641 -16.125 6.281 1 74.19 364 ALA B N 1
ATOM 9076 C CA . ALA B 1 364 ? -29.375 -15.906 7.699 1 74.19 364 ALA B CA 1
ATOM 9077 C C . ALA B 1 364 ? -30.469 -16.547 8.562 1 74.19 364 ALA B C 1
ATOM 9079 O O . ALA B 1 364 ? -30.172 -17.156 9.586 1 74.19 364 ALA B O 1
ATOM 9080 N N . ASN B 1 365 ? -31.719 -16.469 8.211 1 74.75 365 ASN B N 1
ATOM 9081 C CA . ASN B 1 365 ? -32.875 -16.953 8.977 1 74.75 365 ASN B CA 1
ATOM 9082 C C . ASN B 1 365 ? -32.906 -18.484 9.031 1 74.75 365 ASN B C 1
ATOM 9084 O O . ASN B 1 365 ? -33.531 -19.062 9.914 1 74.75 365 ASN B O 1
ATOM 9088 N N . TYR B 1 366 ? -32.219 -19.078 8.125 1 81.31 366 TYR B N 1
ATOM 9089 C CA . TYR B 1 366 ? -32.312 -20.531 8.039 1 81.31 366 TYR B CA 1
ATOM 9090 C C . TYR B 1 366 ? -31.078 -21.172 8.688 1 81.31 366 TYR B C 1
ATOM 9092 O O . TYR B 1 366 ? -31.141 -22.328 9.133 1 81.31 366 TYR B O 1
ATOM 9100 N N . TYR B 1 367 ? -29.969 -20.438 8.68 1 78.06 367 TYR B N 1
ATOM 9101 C CA . TYR B 1 367 ? -28.734 -20.969 9.25 1 78.06 367 TYR B CA 1
ATOM 9102 C C . TYR B 1 367 ? -28.891 -21.25 10.742 1 78.06 367 TYR B C 1
ATOM 9104 O O . TYR B 1 367 ? -28.156 -22.062 11.305 1 78.06 367 TYR B O 1
ATOM 9112 N N . SER B 1 368 ? -29.953 -20.641 11.328 1 71.38 368 SER B N 1
ATOM 9113 C CA . SER B 1 368 ? -30.219 -20.875 12.742 1 71.38 368 SER B CA 1
ATOM 9114 C C . SER B 1 368 ? -30.953 -22.203 12.953 1 71.38 368 SER B C 1
ATOM 9116 O O . SER B 1 368 ? -30.938 -22.75 14.055 1 71.38 368 SER B O 1
ATOM 9118 N N . LYS B 1 369 ? -31.531 -22.672 11.875 1 79.06 369 LYS B N 1
ATOM 9119 C CA . LYS B 1 369 ? -32.281 -23.938 11.969 1 79.06 369 LYS B CA 1
ATOM 9120 C C . LYS B 1 369 ? -31.328 -25.125 12.039 1 79.06 369 LYS B C 1
ATOM 9122 O O . LYS B 1 369 ? -30.312 -25.156 11.336 1 79.06 369 LYS B O 1
ATOM 9127 N N . GLU B 1 370 ? -31.594 -25.984 12.898 1 82.44 370 GLU B N 1
ATOM 9128 C CA . GLU B 1 370 ? -30.734 -27.141 13.125 1 82.44 370 GLU B CA 1
ATOM 9129 C C . GLU B 1 370 ? -30.609 -27.984 11.867 1 82.44 370 GLU B C 1
ATOM 9131 O O . GLU B 1 370 ? -31.609 -28.328 11.234 1 82.44 370 GLU B O 1
ATOM 9136 N N . GLY B 1 371 ? -29.469 -28.266 11.367 1 87.06 371 GLY B N 1
ATOM 9137 C CA . GLY B 1 371 ? -29.203 -29.188 10.281 1 87.06 371 GLY B CA 1
ATOM 9138 C C . GLY B 1 371 ? -29.172 -28.531 8.922 1 87.06 371 GLY B C 1
ATOM 9139 O O . GLY B 1 371 ? -28.734 -29.125 7.938 1 87.06 371 GLY B O 1
ATOM 9140 N N . PHE B 1 372 ? -29.672 -27.375 8.859 1 89.5 372 PHE B N 1
ATOM 9141 C CA . PHE B 1 372 ? -29.812 -26.719 7.562 1 89.5 372 PHE B CA 1
ATOM 9142 C C . PHE B 1 372 ? -28.453 -26.562 6.887 1 89.5 372 PHE B C 1
ATOM 9144 O O . PHE B 1 372 ? -28.297 -26.875 5.703 1 89.5 372 PHE B O 1
ATOM 9151 N N . LYS B 1 373 ? -27.5 -26.078 7.609 1 84.56 373 LYS B N 1
ATOM 9152 C CA . LYS B 1 373 ? -26.172 -25.875 7.047 1 84.56 373 LYS B CA 1
ATOM 9153 C C . LYS B 1 373 ? -25.609 -27.156 6.465 1 84.56 373 LYS B C 1
ATOM 9155 O O . LYS B 1 373 ? -25.047 -27.156 5.371 1 84.56 373 LYS B O 1
ATOM 9160 N N . PHE B 1 374 ? -25.812 -28.172 7.129 1 85 374 PHE B N 1
ATOM 9161 C CA . PHE B 1 374 ? -25.312 -29.469 6.695 1 85 374 PHE B CA 1
ATOM 9162 C C . PHE B 1 374 ? -26.047 -29.938 5.441 1 85 374 PHE B C 1
ATOM 9164 O O . PHE B 1 374 ? -25.406 -30.328 4.461 1 85 374 PHE B O 1
ATOM 9171 N N . ASP B 1 375 ? -27.297 -29.891 5.508 1 89.31 375 ASP B N 1
ATOM 9172 C CA . ASP B 1 375 ? -28.094 -30.328 4.375 1 89.31 375 ASP B CA 1
ATOM 9173 C C . ASP B 1 375 ? -27.812 -29.484 3.135 1 89.31 375 ASP B C 1
ATOM 9175 O O . ASP B 1 375 ? -27.734 -30 2.021 1 89.31 375 ASP B O 1
ATOM 9179 N N . PHE B 1 376 ? -27.703 -28.266 3.41 1 90.06 376 PHE B N 1
ATOM 9180 C CA . PHE B 1 376 ? -27.438 -27.328 2.316 1 90.06 376 PHE B CA 1
ATOM 9181 C C . PHE B 1 376 ? -26.078 -27.609 1.694 1 90.06 376 PHE B C 1
ATOM 9183 O O . PHE B 1 376 ? -25.953 -27.703 0.472 1 90.06 376 PHE B O 1
ATOM 9190 N N . ASN B 1 377 ? -25.047 -27.766 2.412 1 86.19 377 ASN B N 1
ATOM 9191 C CA . ASN B 1 377 ? -23.703 -28.047 1.927 1 86.19 377 ASN B CA 1
ATOM 9192 C C . ASN B 1 377 ? -23.641 -29.406 1.229 1 86.19 377 ASN B C 1
ATOM 9194 O O . ASN B 1 377 ? -22.969 -29.547 0.203 1 86.19 377 ASN B O 1
ATOM 9198 N N . ASN B 1 378 ? -24.266 -30.297 1.832 1 86.56 378 ASN B N 1
ATOM 9199 C CA . ASN B 1 378 ? -24.312 -31.625 1.231 1 86.56 378 ASN B CA 1
ATOM 9200 C C . ASN B 1 378 ? -24.984 -31.609 -0.141 1 86.56 378 ASN B C 1
ATOM 9202 O O . ASN B 1 378 ? -24.547 -32.312 -1.059 1 86.56 378 ASN B O 1
ATOM 9206 N N . CYS B 1 379 ? -25.969 -30.828 -0.173 1 91.25 379 CYS B N 1
ATOM 9207 C CA . CYS B 1 379 ? -26.703 -30.703 -1.429 1 91.25 379 CYS B CA 1
ATOM 9208 C C . CYS B 1 379 ? -25.844 -30.031 -2.5 1 91.25 379 CYS B C 1
ATOM 9210 O O . CYS B 1 379 ? -25.75 -30.547 -3.621 1 91.25 379 CYS B O 1
ATOM 9212 N N . ILE B 1 380 ? -25.141 -29.047 -2.131 1 88.5 380 ILE B N 1
ATOM 9213 C CA . ILE B 1 380 ? -24.438 -28.219 -3.104 1 88.5 380 ILE B CA 1
ATOM 9214 C C . ILE B 1 380 ? -23.094 -28.859 -3.447 1 88.5 380 ILE B C 1
ATOM 9216 O O . ILE B 1 380 ? -22.703 -28.922 -4.617 1 88.5 380 ILE B O 1
ATOM 9220 N N . TYR B 1 381 ? -22.406 -29.438 -2.492 1 82.44 381 TYR B N 1
ATOM 9221 C CA . TYR B 1 381 ? -21.016 -29.797 -2.709 1 82.44 381 TYR B CA 1
ATOM 9222 C C . TYR B 1 381 ? -20.828 -31.312 -2.773 1 82.44 381 TYR B C 1
ATOM 9224 O O . TYR B 1 381 ? -19.828 -31.797 -3.307 1 82.44 381 TYR B O 1
ATOM 9232 N N . HIS B 1 382 ? -21.781 -32.094 -2.277 1 83.62 382 HIS B N 1
ATOM 9233 C CA . HIS B 1 382 ? -21.531 -33.531 -2.15 1 83.62 382 HIS B CA 1
ATOM 9234 C C . HIS B 1 382 ? -22.5 -34.312 -3.012 1 83.62 382 HIS B C 1
ATOM 9236 O O . HIS B 1 382 ? -22.641 -35.531 -2.826 1 83.62 382 HIS B O 1
ATOM 9242 N N . SER B 1 383 ? -23.188 -33.625 -3.803 1 89.56 383 SER B N 1
ATOM 9243 C CA . SER B 1 383 ? -23.984 -34.344 -4.793 1 89.56 383 SER B CA 1
ATOM 9244 C C . SER B 1 383 ? -23.141 -34.75 -5.988 1 89.56 383 SER B C 1
ATOM 9246 O O . SER B 1 383 ? -22.672 -33.906 -6.75 1 89.56 383 SER B O 1
ATOM 9248 N N . LEU B 1 384 ? -22.969 -36.031 -6.27 1 88.69 384 LEU B N 1
ATOM 9249 C CA . LEU B 1 384 ? -22.062 -36.531 -7.289 1 88.69 384 LEU B CA 1
ATOM 9250 C C . LEU B 1 384 ? -22.688 -36.438 -8.68 1 88.69 384 LEU B C 1
ATOM 9252 O O . LEU B 1 384 ? -21.969 -36.219 -9.664 1 88.69 384 LEU B O 1
ATOM 9256 N N . THR B 1 385 ? -24 -36.688 -8.734 1 91.62 385 THR B N 1
ATOM 9257 C CA . THR B 1 385 ? -24.688 -36.625 -10.023 1 91.62 385 THR B CA 1
ATOM 9258 C C . THR B 1 385 ? -25.781 -35.562 -10.008 1 91.62 385 THR B C 1
ATOM 9260 O O . THR B 1 385 ? -26.203 -35.125 -8.938 1 91.62 385 THR B O 1
ATOM 9263 N N . GLU B 1 386 ? -26.219 -35.188 -11.203 1 94.62 386 GLU B N 1
ATOM 9264 C CA . GLU B 1 386 ? -27.266 -34.188 -11.352 1 94.62 386 GLU B CA 1
ATOM 9265 C C . GLU B 1 386 ? -28.562 -34.625 -10.719 1 94.62 386 GLU B C 1
ATOM 9267 O O . GLU B 1 386 ? -29.266 -33.844 -10.078 1 94.62 386 GLU B O 1
ATOM 9272 N N . ASP B 1 387 ? -28.812 -35.938 -10.828 1 94.06 387 ASP B N 1
ATOM 9273 C CA . ASP B 1 387 ? -30.047 -36.469 -10.281 1 94.06 387 ASP B CA 1
ATOM 9274 C C . ASP B 1 387 ? -30.047 -36.406 -8.75 1 94.06 387 ASP B C 1
ATOM 9276 O O . ASP B 1 387 ? -31.062 -36.062 -8.148 1 94.06 387 ASP B O 1
ATOM 9280 N N . VAL B 1 388 ? -28.953 -36.812 -8.227 1 92.94 388 VAL B N 1
ATOM 9281 C CA . VAL B 1 388 ? -28.844 -36.781 -6.77 1 92.94 388 VAL B CA 1
ATOM 9282 C C . VAL B 1 388 ? -29.031 -35.344 -6.266 1 92.94 388 VAL B C 1
ATOM 9284 O O . VAL B 1 388 ? -29.672 -35.125 -5.238 1 92.94 388 VAL B O 1
ATOM 9287 N N . PHE B 1 389 ? -28.5 -34.375 -7.031 1 95.12 389 PHE B N 1
ATOM 9288 C CA . PHE B 1 389 ? -28.641 -32.969 -6.656 1 95.12 389 PHE B CA 1
ATOM 9289 C C . PHE B 1 389 ? -30.109 -32.562 -6.684 1 95.12 389 PHE B C 1
ATOM 9291 O O . PHE B 1 389 ? -30.594 -31.922 -5.75 1 95.12 389 PHE B O 1
ATOM 9298 N N . GLU B 1 390 ? -30.766 -32.906 -7.727 1 96.25 390 GLU B N 1
ATOM 9299 C CA . GLU B 1 390 ? -32.156 -32.531 -7.875 1 96.25 390 GLU B CA 1
ATOM 9300 C C . GLU B 1 390 ? -33.031 -33.094 -6.746 1 96.25 390 GLU B C 1
ATOM 9302 O O . GLU B 1 390 ? -33.875 -32.406 -6.211 1 96.25 390 GLU B O 1
ATOM 9307 N N . ASP B 1 391 ? -32.688 -34.312 -6.367 1 95.31 391 ASP B N 1
ATOM 9308 C CA . ASP B 1 391 ? -33.438 -34.969 -5.281 1 95.31 391 ASP B CA 1
ATOM 9309 C C . ASP B 1 391 ? -33.156 -34.25 -3.949 1 95.31 391 ASP B C 1
ATOM 9311 O O . ASP B 1 391 ? -34.094 -34 -3.186 1 95.31 391 ASP B O 1
ATOM 9315 N N . ARG B 1 392 ? -31.953 -34.031 -3.738 1 94.56 392 ARG B N 1
ATOM 9316 C CA . ARG B 1 392 ? -31.562 -33.406 -2.486 1 94.56 392 ARG B CA 1
ATOM 9317 C C . ARG B 1 392 ? -32.094 -31.984 -2.416 1 94.56 392 ARG B C 1
ATOM 9319 O O . ARG B 1 392 ? -32.469 -31.5 -1.345 1 94.56 392 ARG B O 1
ATOM 9326 N N . TRP B 1 393 ? -32.062 -31.328 -3.602 1 95.69 393 TRP B N 1
ATOM 9327 C CA . TRP B 1 393 ? -32.531 -29.953 -3.654 1 95.69 393 TRP B CA 1
ATOM 9328 C C . TRP B 1 393 ? -34.031 -29.891 -3.338 1 95.69 393 TRP B C 1
ATOM 9330 O O . TRP B 1 393 ? -34.469 -29.047 -2.543 1 95.69 393 TRP B O 1
ATOM 9340 N N . LYS B 1 394 ? -34.812 -30.828 -3.854 1 94.81 394 LYS B N 1
ATOM 9341 C CA . LYS B 1 394 ? -36.219 -30.891 -3.59 1 94.81 394 LYS B CA 1
ATOM 9342 C C . LYS B 1 394 ? -36.5 -31.188 -2.119 1 94.81 394 LYS B C 1
ATOM 9344 O O . LYS B 1 394 ? -37.375 -30.562 -1.512 1 94.81 394 LYS B O 1
ATOM 9349 N N . ALA B 1 395 ? -35.75 -32.062 -1.641 1 94.69 395 ALA B N 1
ATOM 9350 C CA . ALA B 1 395 ? -35.906 -32.438 -0.231 1 94.69 395 ALA B CA 1
ATOM 9351 C C . ALA B 1 395 ? -35.562 -31.234 0.67 1 94.69 395 ALA B C 1
ATOM 9353 O O . ALA B 1 395 ? -36.25 -31.031 1.687 1 94.69 395 ALA B O 1
ATOM 9354 N N . LEU B 1 396 ? -34.562 -30.547 0.293 1 94.06 396 LEU B N 1
ATOM 9355 C CA . LEU B 1 396 ? -34.125 -29.391 1.058 1 94.06 396 LEU B CA 1
ATOM 9356 C C . LEU B 1 396 ? -35.219 -28.297 1.065 1 94.06 396 LEU B C 1
ATOM 9358 O O . LEU B 1 396 ? -35.5 -27.719 2.113 1 94.06 396 LEU B O 1
ATOM 9362 N N . ILE B 1 397 ? -35.812 -28.047 -0.065 1 93.44 397 ILE B N 1
ATOM 9363 C CA . ILE B 1 397 ? -36.844 -27.016 -0.212 1 93.44 397 ILE B CA 1
ATOM 9364 C C . ILE B 1 397 ? -38.062 -27.375 0.619 1 93.44 397 ILE B C 1
ATOM 9366 O O . ILE B 1 397 ? -38.656 -26.531 1.288 1 93.44 397 ILE B O 1
ATOM 9370 N N . LEU B 1 398 ? -38.375 -28.656 0.592 1 93.25 398 LEU B N 1
ATOM 9371 C CA . LEU B 1 398 ? -39.562 -29.141 1.312 1 93.25 398 LEU B CA 1
ATOM 9372 C C . LEU B 1 398 ? -39.312 -29.141 2.818 1 93.25 398 LEU B C 1
ATOM 9374 O O . LEU B 1 398 ? -40.156 -28.672 3.59 1 93.25 398 LEU B O 1
ATOM 9378 N N . LYS B 1 399 ? -38.188 -29.594 3.16 1 93.44 399 LYS B N 1
ATOM 9379 C CA . LYS B 1 399 ? -37.875 -29.766 4.574 1 93.44 399 LYS B CA 1
ATOM 9380 C C . LYS B 1 399 ? -37.812 -28.422 5.297 1 93.44 399 LYS B C 1
ATOM 9382 O O . LYS B 1 399 ? -38.25 -28.312 6.441 1 93.44 399 LYS B O 1
ATOM 9387 N N . TYR B 1 400 ? -37.281 -27.438 4.668 1 92.5 400 TYR B N 1
ATOM 9388 C CA . TYR B 1 400 ? -37.062 -26.172 5.355 1 92.5 400 TYR B CA 1
ATOM 9389 C C . TYR B 1 400 ? -38 -25.094 4.832 1 92.5 400 TYR B C 1
ATOM 9391 O O . TYR B 1 400 ? -37.812 -23.906 5.09 1 92.5 400 TYR B O 1
ATOM 9399 N N . ASN B 1 401 ? -38.969 -25.438 4.031 1 88.06 401 ASN B N 1
ATOM 9400 C CA . ASN B 1 401 ? -40 -24.562 3.51 1 88.06 401 ASN B CA 1
ATOM 9401 C C . ASN B 1 401 ? -39.406 -23.359 2.77 1 88.06 401 ASN B C 1
ATOM 9403 O O . ASN B 1 401 ? -39.719 -22.219 3.084 1 88.06 401 ASN B O 1
ATOM 9407 N N . LEU B 1 402 ? -38.562 -23.672 1.841 1 91.19 402 LEU B N 1
ATOM 9408 C CA . LEU B 1 402 ? -37.844 -22.641 1.116 1 91.19 402 LEU B CA 1
ATOM 9409 C C . LEU B 1 402 ? -38.531 -22.312 -0.199 1 91.19 402 LEU B C 1
ATOM 9411 O O . LEU B 1 402 ? -37.969 -21.656 -1.066 1 91.19 402 LEU B O 1
ATOM 9415 N N . GLU B 1 403 ? -39.781 -22.703 -0.434 1 87.56 403 GLU B N 1
ATOM 9416 C CA . GLU B 1 403 ? -40.5 -22.531 -1.691 1 87.56 403 GLU B CA 1
ATOM 9417 C C . GLU B 1 403 ? -40.656 -21.062 -2.025 1 87.56 403 GLU B C 1
ATOM 9419 O O . GLU B 1 403 ? -40.625 -20.672 -3.193 1 87.56 403 GLU B O 1
ATOM 9424 N N . GLY B 1 404 ? -40.75 -20.25 -1.082 1 83.25 404 GLY B N 1
ATOM 9425 C CA . GLY B 1 404 ? -41 -18.844 -1.321 1 83.25 404 GLY B CA 1
ATOM 9426 C C . GLY B 1 404 ? -39.719 -18.016 -1.387 1 83.25 404 GLY B C 1
ATOM 9427 O O . GLY B 1 404 ? -39.781 -16.797 -1.616 1 83.25 404 GLY B O 1
ATOM 9428 N N . ASN B 1 405 ? -38.625 -18.609 -1.271 1 88.81 405 ASN B N 1
ATOM 9429 C CA . ASN B 1 405 ? -37.375 -17.859 -1.308 1 88.81 405 ASN B CA 1
ATOM 9430 C C . ASN B 1 405 ? -36.938 -17.547 -2.74 1 88.81 405 ASN B C 1
ATOM 9432 O O . ASN B 1 405 ? -36.375 -18.406 -3.41 1 88.81 405 ASN B O 1
ATOM 9436 N N . THR B 1 406 ? -37.156 -16.359 -3.146 1 87.88 406 THR B N 1
ATOM 9437 C CA . THR B 1 406 ? -36.938 -15.953 -4.531 1 87.88 406 THR B CA 1
ATOM 9438 C C . THR B 1 406 ? -35.438 -15.992 -4.859 1 87.88 406 THR B C 1
ATOM 9440 O O . THR B 1 406 ? -35.062 -16.281 -5.992 1 87.88 406 THR B O 1
ATOM 9443 N N . TRP B 1 407 ? -34.625 -15.68 -3.928 1 89.44 407 TRP B N 1
ATOM 9444 C CA . TRP B 1 407 ? -33.188 -15.68 -4.164 1 89.44 407 TRP B CA 1
ATOM 9445 C C . TRP B 1 407 ? -32.656 -17.094 -4.449 1 89.44 407 TRP B C 1
ATOM 9447 O O . TRP B 1 407 ? -31.906 -17.297 -5.387 1 89.44 407 TRP B O 1
ATOM 9457 N N . LEU B 1 408 ? -33.188 -18.047 -3.668 1 91 408 LEU B N 1
ATOM 9458 C CA . LEU B 1 408 ? -32.781 -19.438 -3.869 1 91 408 LEU B CA 1
ATOM 9459 C C . LEU B 1 408 ? -33.344 -19.969 -5.188 1 91 408 LEU B C 1
ATOM 9461 O O . LEU B 1 408 ? -32.688 -20.781 -5.848 1 91 408 LEU B O 1
ATOM 9465 N N . GLN B 1 409 ? -34.469 -19.531 -5.48 1 91.62 409 GLN B N 1
ATOM 9466 C CA . GLN B 1 409 ? -35.031 -19.938 -6.762 1 91.62 409 GLN B CA 1
ATOM 9467 C C . GLN B 1 409 ? -34.188 -19.406 -7.926 1 91.62 409 GLN B C 1
ATOM 9469 O O . GLN B 1 409 ? -34.031 -20.094 -8.938 1 91.62 409 GLN B O 1
ATOM 9474 N N . GLY B 1 410 ? -33.75 -18.172 -7.75 1 91.44 410 GLY B N 1
ATOM 9475 C CA . GLY B 1 410 ? -32.844 -17.625 -8.75 1 91.44 410 GLY B CA 1
ATOM 9476 C C . GLY B 1 410 ? -31.547 -18.391 -8.875 1 91.44 410 GLY B C 1
ATOM 9477 O O . GLY B 1 410 ? -31.047 -18.609 -9.984 1 91.44 410 GLY B O 1
ATOM 9478 N N . LEU B 1 411 ? -31.031 -18.844 -7.793 1 91.81 411 LEU B N 1
ATOM 9479 C CA . LEU B 1 411 ? -29.797 -19.625 -7.785 1 91.81 411 LEU B CA 1
ATOM 9480 C C . LEU B 1 411 ? -30.016 -20.984 -8.445 1 91.81 411 LEU B C 1
ATOM 9482 O O . LEU B 1 411 ? -29.109 -21.5 -9.109 1 91.81 411 LEU B O 1
ATOM 9486 N N . TYR B 1 412 ? -31.172 -21.531 -8.109 1 94.31 412 TYR B N 1
ATOM 9487 C CA . TYR B 1 412 ? -31.516 -22.812 -8.711 1 94.31 412 TYR B CA 1
ATOM 9488 C C . TYR B 1 412 ? -31.625 -22.688 -10.227 1 94.31 412 TYR B C 1
ATOM 9490 O O . TYR B 1 412 ? -31.203 -23.578 -10.961 1 94.31 412 TYR B O 1
ATOM 9498 N N . ALA B 1 413 ? -32.188 -21.609 -10.641 1 93.31 413 ALA B N 1
ATOM 9499 C CA . ALA B 1 413 ? -32.344 -21.391 -12.078 1 93.31 413 ALA B CA 1
ATOM 9500 C C . ALA B 1 413 ? -30.969 -21.312 -12.758 1 93.31 413 ALA B C 1
ATOM 9502 O O . ALA B 1 413 ? -30.828 -21.672 -13.938 1 93.31 413 ALA B O 1
ATOM 9503 N N . LEU B 1 414 ? -29.969 -20.922 -12.062 1 93.62 414 LEU B N 1
ATOM 9504 C CA . LEU B 1 414 ? -28.609 -20.797 -12.586 1 93.62 414 LEU B CA 1
ATOM 9505 C C . LEU B 1 414 ? -27.781 -22.016 -12.219 1 93.62 414 LEU B C 1
ATOM 9507 O O . LEU B 1 414 ? -26.547 -22 -12.328 1 93.62 414 LEU B O 1
ATOM 9511 N N . LYS B 1 415 ? -28.344 -23.109 -11.82 1 93.81 415 LYS B N 1
ATOM 9512 C CA . LYS B 1 415 ? -27.672 -24.281 -11.273 1 93.81 415 LYS B CA 1
ATOM 9513 C C . LYS B 1 415 ? -26.609 -24.797 -12.242 1 93.81 415 LYS B C 1
ATOM 9515 O O . LYS B 1 415 ? -25.562 -25.266 -11.812 1 93.81 415 LYS B O 1
ATOM 9520 N N . HIS B 1 416 ? -26.766 -24.656 -13.508 1 93.31 416 HIS B N 1
ATOM 9521 C CA . HIS B 1 416 ? -25.844 -25.188 -14.516 1 93.31 416 HIS B CA 1
ATOM 9522 C C . HIS B 1 416 ? -24.531 -24.406 -14.539 1 93.31 416 HIS B C 1
ATOM 9524 O O . HIS B 1 416 ? -23.531 -24.875 -15.086 1 93.31 416 HIS B O 1
ATOM 9530 N N . LYS B 1 417 ? -24.531 -23.25 -13.852 1 93.75 417 LYS B N 1
ATOM 9531 C CA . LYS B 1 417 ? -23.375 -22.375 -13.953 1 93.75 417 LYS B CA 1
ATOM 9532 C C . LYS B 1 417 ? -22.547 -22.406 -12.672 1 93.75 417 LYS B C 1
ATOM 9534 O O . LYS B 1 417 ? -21.391 -21.953 -12.656 1 93.75 417 LYS B O 1
ATOM 9539 N N . TRP B 1 418 ? -23.094 -22.969 -11.594 1 92.38 418 TRP B N 1
ATOM 9540 C CA . TRP B 1 418 ? -22.312 -22.828 -10.375 1 92.38 418 TRP B CA 1
ATOM 9541 C C . TRP B 1 418 ? -22.344 -24.109 -9.547 1 92.38 418 TRP B C 1
ATOM 9543 O O . TRP B 1 418 ? -21.469 -24.328 -8.703 1 92.38 418 TRP B O 1
ATOM 9553 N N . VAL B 1 419 ? -23.344 -24.969 -9.734 1 92.69 419 VAL B N 1
ATOM 9554 C CA . VAL B 1 419 ? -23.438 -26.203 -8.945 1 92.69 419 VAL B CA 1
ATOM 9555 C C . VAL B 1 419 ? -22.453 -27.234 -9.492 1 92.69 419 VAL B C 1
ATOM 9557 O O . VAL B 1 419 ? -22.438 -27.516 -10.688 1 92.69 419 VAL B O 1
ATOM 9560 N N . GLU B 1 420 ? -21.734 -27.828 -8.719 1 89.81 420 GLU B N 1
ATOM 9561 C CA . GLU B 1 420 ? -20.609 -28.688 -9.086 1 89.81 420 GLU B CA 1
ATOM 9562 C C . GLU B 1 420 ? -21.078 -29.906 -9.891 1 89.81 420 GLU B C 1
ATOM 9564 O O . GLU B 1 420 ? -20.391 -30.344 -10.82 1 89.81 420 GLU B O 1
ATOM 9569 N N . SER B 1 421 ? -22.234 -30.516 -9.484 1 92.19 421 SER B N 1
ATOM 9570 C CA . SER B 1 421 ? -22.719 -31.688 -10.195 1 92.19 421 SER B CA 1
ATOM 9571 C C . SER B 1 421 ? -22.922 -31.391 -11.672 1 92.19 421 SER B C 1
ATOM 9573 O O . SER B 1 421 ? -22.797 -32.281 -12.516 1 92.19 421 SER B O 1
ATOM 9575 N N . TYR B 1 422 ? -23.188 -30.125 -11.969 1 92.75 422 TYR B N 1
ATOM 9576 C CA . TYR B 1 422 ? -23.406 -29.734 -13.352 1 92.75 422 TYR B CA 1
ATOM 9577 C C . TYR B 1 422 ? -22.125 -29.219 -13.992 1 92.75 422 TYR B C 1
ATOM 9579 O O . TYR B 1 422 ? -21.859 -29.5 -15.164 1 92.75 422 TYR B O 1
ATOM 9587 N N . THR B 1 423 ? -21.297 -28.531 -13.289 1 92.25 423 THR B N 1
ATOM 9588 C CA . THR B 1 423 ? -20.141 -27.844 -13.844 1 92.25 423 THR B CA 1
ATOM 9589 C C . THR B 1 423 ? -18.969 -28.812 -14.016 1 92.25 423 THR B C 1
ATOM 9591 O O . THR B 1 423 ? -18.016 -28.516 -14.75 1 92.25 423 THR B O 1
ATOM 9594 N N . ARG B 1 424 ? -18.984 -29.938 -13.445 1 91.38 424 ARG B N 1
ATOM 9595 C CA . ARG B 1 424 ? -17.875 -30.906 -13.492 1 91.38 424 ARG B CA 1
ATOM 9596 C C . ARG B 1 424 ? -17.75 -31.516 -14.891 1 91.38 424 ARG B C 1
ATOM 9598 O O . ARG B 1 424 ? -16.719 -32.094 -15.219 1 91.38 424 ARG B O 1
ATOM 9605 N N . ASN B 1 425 ? -18.703 -31.25 -15.688 1 88.75 425 ASN B N 1
ATOM 9606 C CA . ASN B 1 425 ? -18.672 -31.781 -17.047 1 88.75 425 ASN B CA 1
ATOM 9607 C C . ASN B 1 425 ? -17.844 -30.906 -17.984 1 88.75 425 ASN B C 1
ATOM 9609 O O . ASN B 1 425 ? -17.547 -31.297 -19.109 1 88.75 425 ASN B O 1
ATOM 9613 N N . THR B 1 426 ? -17.484 -29.812 -17.422 1 91.94 426 THR B N 1
ATOM 9614 C CA . THR B 1 426 ? -16.703 -28.875 -18.219 1 91.94 426 THR B CA 1
ATOM 9615 C C . THR B 1 426 ? -15.305 -28.703 -17.656 1 91.94 426 THR B C 1
ATOM 9617 O O . THR B 1 426 ? -15.125 -28.625 -16.438 1 91.94 426 THR B O 1
ATOM 9620 N N . PHE B 1 427 ? -14.367 -28.656 -18.578 1 94.69 427 PHE B N 1
ATOM 9621 C CA . PHE B 1 427 ? -13 -28.453 -18.141 1 94.69 427 PHE B CA 1
ATOM 9622 C C . PHE B 1 427 ? -12.805 -27.031 -17.609 1 94.69 427 PHE B C 1
ATOM 9624 O O . PHE B 1 427 ? -13.07 -26.062 -18.312 1 94.69 427 PHE B O 1
ATOM 9631 N N . SER B 1 428 ? -12.367 -26.938 -16.391 1 93.5 428 SER B N 1
ATOM 9632 C CA . SER B 1 428 ? -12.164 -25.625 -15.773 1 93.5 428 SER B CA 1
ATOM 9633 C C . SER B 1 428 ? -10.773 -25.516 -15.164 1 93.5 428 SER B C 1
ATOM 9635 O O . SER B 1 428 ? -10.492 -24.594 -14.398 1 93.5 428 SER B O 1
ATOM 9637 N N . ALA B 1 429 ? -9.875 -26.422 -15.414 1 93.06 429 ALA B N 1
ATOM 9638 C CA . ALA B 1 429 ? -8.547 -26.469 -14.805 1 93.06 429 ALA B CA 1
ATOM 9639 C C . ALA B 1 429 ? -8.641 -26.406 -13.281 1 93.06 429 ALA B C 1
ATOM 9641 O O . ALA B 1 429 ? -7.758 -25.859 -12.625 1 93.06 429 ALA B O 1
ATOM 9642 N N . GLY B 1 430 ? -9.742 -26.844 -12.773 1 88.12 430 GLY B N 1
ATOM 9643 C CA . GLY B 1 430 ? -9.922 -26.875 -11.336 1 88.12 430 GLY B CA 1
ATOM 9644 C C . GLY B 1 430 ? -10.266 -25.516 -10.75 1 88.12 430 GLY B C 1
ATOM 9645 O O . GLY B 1 430 ? -10.344 -25.359 -9.531 1 88.12 430 GLY B O 1
ATOM 9646 N N . GLN B 1 431 ? -10.477 -24.5 -11.578 1 87.69 431 GLN B N 1
ATOM 9647 C CA . GLN B 1 431 ? -10.805 -23.156 -11.102 1 87.69 431 GLN B CA 1
ATOM 9648 C C . GLN B 1 431 ? -12.305 -23.016 -10.867 1 87.69 431 GLN B C 1
ATOM 9650 O O . GLN B 1 431 ? -13.117 -23.453 -11.688 1 87.69 431 GLN B O 1
ATOM 9655 N N . LYS B 1 432 ? -12.609 -22.469 -9.641 1 78.44 432 LYS B N 1
ATOM 9656 C CA . LYS B 1 432 ? -14.023 -22.234 -9.336 1 78.44 432 LYS B CA 1
ATOM 9657 C C . LYS B 1 432 ? -14.273 -20.797 -8.922 1 78.44 432 LYS B C 1
ATOM 9659 O O . LYS B 1 432 ? -15.414 -20.391 -8.695 1 78.44 432 LYS B O 1
ATOM 9664 N N . THR B 1 433 ? -13.18 -20.156 -8.82 1 74.81 433 THR B N 1
ATOM 9665 C CA . THR B 1 433 ? -13.289 -18.781 -8.328 1 74.81 433 THR B CA 1
ATOM 9666 C C . THR B 1 433 ? -12.531 -17.812 -9.234 1 74.81 433 THR B C 1
ATOM 9668 O O . THR B 1 433 ? -11.766 -18.25 -10.102 1 74.81 433 THR B O 1
ATOM 9671 N N . THR B 1 434 ? -12.922 -16.625 -9.062 1 72.06 434 THR B N 1
ATOM 9672 C CA . THR B 1 434 ? -12.195 -15.578 -9.781 1 72.06 434 THR B CA 1
ATOM 9673 C C . THR B 1 434 ? -10.992 -15.102 -8.969 1 72.06 434 THR B C 1
ATOM 9675 O O . THR B 1 434 ? -10.469 -14.016 -9.211 1 72.06 434 THR B O 1
ATOM 9678 N N . SER B 1 435 ? -10.625 -15.875 -7.957 1 66.38 435 SER B N 1
ATOM 9679 C CA . SER B 1 435 ? -9.547 -15.5 -7.039 1 66.38 435 SER B CA 1
ATOM 9680 C C . SER B 1 435 ? -8.25 -15.227 -7.793 1 66.38 435 SER B C 1
ATOM 9682 O O . SER B 1 435 ? -7.434 -14.414 -7.352 1 66.38 435 SER B O 1
ATOM 9684 N N . ARG B 1 436 ? -8.148 -15.859 -8.875 1 71.19 436 ARG B N 1
ATOM 9685 C CA . ARG B 1 436 ? -6.938 -15.648 -9.672 1 71.19 436 ARG B CA 1
ATOM 9686 C C . ARG B 1 436 ? -6.879 -14.219 -10.203 1 71.19 436 ARG B C 1
ATOM 9688 O O . ARG B 1 436 ? -5.805 -13.625 -10.281 1 71.19 436 ARG B O 1
ATOM 9695 N N . SER B 1 437 ? -8.062 -13.797 -10.5 1 72.81 437 SER B N 1
ATOM 9696 C CA . SER B 1 437 ? -8.133 -12.414 -10.953 1 72.81 437 SER B CA 1
ATOM 9697 C C . SER B 1 437 ? -7.84 -11.438 -9.812 1 72.81 437 SER B C 1
ATOM 9699 O O . SER B 1 437 ? -7.145 -10.438 -10 1 72.81 437 SER B O 1
ATOM 9701 N N . GLU B 1 438 ? -8.266 -11.773 -8.641 1 69.25 438 GLU B N 1
ATOM 9702 C CA . GLU B 1 438 ? -8 -10.938 -7.469 1 69.25 438 GLU B CA 1
ATOM 9703 C C . GLU B 1 438 ? -6.516 -10.93 -7.121 1 69.25 438 GLU B C 1
ATOM 9705 O O . GLU B 1 438 ? -5.969 -9.891 -6.738 1 69.25 438 GLU B O 1
ATOM 9710 N N . GLY B 1 439 ? -5.926 -12.094 -7.223 1 67.19 439 GLY B N 1
ATOM 9711 C CA . GLY B 1 439 ? -4.492 -12.172 -7.008 1 67.19 439 GLY B CA 1
ATOM 9712 C C . GLY B 1 439 ? -3.691 -11.344 -7.996 1 67.19 439 GLY B C 1
ATOM 9713 O O . GLY B 1 439 ? -2.705 -10.703 -7.621 1 67.19 439 GLY B O 1
ATOM 9714 N N . MET B 1 440 ? -4.293 -11.359 -9.141 1 71.06 440 MET B N 1
ATOM 9715 C CA . MET B 1 440 ? -3.633 -10.57 -10.18 1 71.06 440 MET B CA 1
ATOM 9716 C C . MET B 1 440 ? -3.75 -9.078 -9.883 1 71.06 440 MET B C 1
ATOM 9718 O O . MET B 1 440 ? -2.805 -8.32 -10.109 1 71.06 440 MET B O 1
ATOM 9722 N N . ASN B 1 441 ? -4.867 -8.719 -9.328 1 68.5 441 ASN B N 1
ATOM 9723 C CA . ASN B 1 441 ? -5.062 -7.309 -8.992 1 68.5 441 ASN B CA 1
ATOM 9724 C C . ASN B 1 441 ? -4.059 -6.84 -7.941 1 68.5 441 ASN B C 1
ATOM 9726 O O . ASN B 1 441 ? -3.555 -5.719 -8.016 1 68.5 441 ASN B O 1
ATOM 9730 N N . ALA B 1 442 ? -3.799 -7.719 -7.074 1 67.12 442 ALA B N 1
ATOM 9731 C CA . ALA B 1 442 ? -2.816 -7.387 -6.047 1 67.12 442 ALA B CA 1
ATOM 9732 C C . ALA B 1 442 ? -1.442 -7.137 -6.66 1 67.12 442 ALA B C 1
ATOM 9734 O O . ALA B 1 442 ? -0.703 -6.258 -6.211 1 67.12 442 ALA B O 1
ATOM 9735 N N . TYR B 1 443 ? -1.266 -7.871 -7.656 1 66.12 443 TYR B N 1
ATOM 9736 C CA . TYR B 1 443 ? 0.001 -7.723 -8.367 1 66.12 443 TYR B CA 1
ATOM 9737 C C . TYR B 1 443 ? 0.083 -6.367 -9.055 1 66.12 443 TYR B C 1
ATOM 9739 O O . TYR B 1 443 ? 1.116 -5.695 -9 1 66.12 443 TYR B O 1
ATOM 9747 N N . PHE B 1 444 ? -1.018 -5.988 -9.562 1 74.56 444 PHE B N 1
ATOM 9748 C CA . PHE B 1 444 ? -1.058 -4.727 -10.289 1 74.56 444 PHE B CA 1
ATOM 9749 C C . PHE B 1 444 ? -1.084 -3.547 -9.328 1 74.56 444 PHE B C 1
ATOM 9751 O O . PHE B 1 444 ? -0.59 -2.465 -9.648 1 74.56 444 PHE B O 1
ATOM 9758 N N . ASP B 1 445 ? -1.53 -3.826 -8.125 1 71.44 445 ASP B N 1
ATOM 9759 C CA . ASP B 1 445 ? -1.642 -2.77 -7.121 1 71.44 445 ASP B CA 1
ATOM 9760 C C . ASP B 1 445 ? -0.266 -2.229 -6.738 1 71.44 445 ASP B C 1
ATOM 9762 O O . ASP B 1 445 ? -0.146 -1.092 -6.277 1 71.44 445 ASP B O 1
ATOM 9766 N N . ALA B 1 446 ? 0.652 -3.039 -6.98 1 70.75 446 ALA B N 1
ATOM 9767 C CA . ALA B 1 446 ? 2.006 -2.607 -6.641 1 70.75 446 ALA B CA 1
ATOM 9768 C C . ALA B 1 446 ? 2.514 -1.57 -7.641 1 70.75 446 ALA B C 1
ATOM 9770 O O . ALA B 1 446 ? 3.479 -0.854 -7.363 1 70.75 446 ALA B O 1
ATOM 9771 N N . TYR B 1 447 ? 1.729 -1.461 -8.789 1 71.44 447 TYR B N 1
ATOM 9772 C CA . TYR B 1 447 ? 2.242 -0.608 -9.852 1 71.44 447 TYR B CA 1
ATOM 9773 C C . TYR B 1 447 ? 1.278 0.534 -10.148 1 71.44 447 TYR B C 1
ATOM 9775 O O . TYR B 1 447 ? 1.682 1.575 -10.672 1 71.44 447 TYR B O 1
ATOM 9783 N N . VAL B 1 448 ? 0.016 0.238 -9.898 1 77.31 448 VAL B N 1
ATOM 9784 C CA . VAL B 1 448 ? -0.983 1.192 -10.367 1 77.31 448 VAL B CA 1
ATOM 9785 C C . VAL B 1 448 ? -1.893 1.6 -9.211 1 77.31 448 VAL B C 1
ATOM 9787 O O . VAL B 1 448 ? -2.018 0.87 -8.219 1 77.31 448 VAL B O 1
ATOM 9790 N N . GLY B 1 449 ? -2.432 2.811 -9.297 1 75.5 449 GLY B N 1
ATOM 9791 C CA . GLY B 1 449 ? -3.367 3.328 -8.312 1 75.5 449 GLY B CA 1
ATOM 9792 C C . GLY B 1 449 ? -4.398 4.27 -8.906 1 75.5 449 GLY B C 1
ATOM 9793 O O . GLY B 1 449 ? -4.422 4.492 -10.117 1 75.5 449 GLY B O 1
ATOM 9794 N N . SER B 1 450 ? -5.234 4.82 -8.062 1 78.19 450 SER B N 1
ATOM 9795 C CA . SER B 1 450 ? -6.367 5.645 -8.477 1 78.19 450 SER B CA 1
ATOM 9796 C C . SER B 1 450 ? -5.898 6.949 -9.109 1 78.19 450 SER B C 1
ATOM 9798 O O . SER B 1 450 ? -6.652 7.598 -9.844 1 78.19 450 SER B O 1
ATOM 9800 N N . CYS B 1 451 ? -4.648 7.312 -8.906 1 77.12 451 CYS B N 1
ATOM 9801 C CA . CYS B 1 451 ? -4.148 8.578 -9.438 1 77.12 451 CYS B CA 1
ATOM 9802 C C . CYS B 1 451 ? -3.23 8.344 -10.633 1 77.12 451 CYS B C 1
ATOM 9804 O O . CYS B 1 451 ? -2.686 9.297 -11.195 1 77.12 451 CYS B O 1
ATOM 9806 N N . THR B 1 452 ? -3.119 7.156 -11.094 1 85.06 452 THR B N 1
ATOM 9807 C CA . THR B 1 452 ? -2.184 6.801 -12.156 1 85.06 452 THR B CA 1
ATOM 9808 C C . THR B 1 452 ? -2.736 7.203 -13.523 1 85.06 452 THR B C 1
ATOM 9810 O O . THR B 1 452 ? -3.883 6.891 -13.852 1 85.06 452 THR B O 1
ATOM 9813 N N . GLY B 1 453 ? -1.94 7.91 -14.273 1 86.69 453 GLY B N 1
ATOM 9814 C CA . GLY B 1 453 ? -2.309 8.219 -15.648 1 86.69 453 GLY B CA 1
ATOM 9815 C C . GLY B 1 453 ? -2.303 7 -16.547 1 86.69 453 GLY B C 1
ATOM 9816 O O . GLY B 1 453 ? -1.816 5.934 -16.172 1 86.69 453 GLY B O 1
ATOM 9817 N N . LEU B 1 454 ? -2.809 7.16 -17.75 1 89.25 454 LEU B N 1
ATOM 9818 C CA . LEU B 1 454 ? -2.963 6.02 -18.641 1 89.25 454 LEU B CA 1
ATOM 9819 C C . LEU B 1 454 ? -1.606 5.535 -19.141 1 89.25 454 LEU B C 1
ATOM 9821 O O . LEU B 1 454 ? -1.391 4.328 -19.281 1 89.25 454 LEU B O 1
ATOM 9825 N N . LYS B 1 455 ? -0.773 6.469 -19.438 1 89.31 455 LYS B N 1
ATOM 9826 C CA . LYS B 1 455 ? 0.554 6.055 -19.891 1 89.31 455 LYS B CA 1
ATOM 9827 C C . LYS B 1 455 ? 1.274 5.262 -18.797 1 89.31 455 LYS B C 1
ATOM 9829 O O . LYS B 1 455 ? 1.819 4.188 -19.078 1 89.31 455 LYS B O 1
ATOM 9834 N N . ASP B 1 456 ? 1.267 5.836 -17.594 1 86.44 456 ASP B N 1
ATOM 9835 C CA . ASP B 1 456 ? 1.892 5.148 -16.469 1 86.44 456 ASP B CA 1
ATOM 9836 C C . ASP B 1 456 ? 1.213 3.807 -16.203 1 86.44 456 ASP B C 1
ATOM 9838 O O . ASP B 1 456 ? 1.863 2.85 -15.773 1 86.44 456 ASP B O 1
ATOM 9842 N N . PHE B 1 457 ? -0.016 3.781 -16.438 1 89.44 457 PHE B N 1
ATOM 9843 C CA . PHE B 1 457 ? -0.775 2.553 -16.234 1 89.44 457 PHE B CA 1
ATOM 9844 C C . PHE B 1 457 ? -0.297 1.457 -17.172 1 89.44 457 PHE B C 1
ATOM 9846 O O . PHE B 1 457 ? -0.054 0.326 -16.75 1 89.44 457 PHE B O 1
ATOM 9853 N N . VAL B 1 458 ? -0.219 1.818 -18.391 1 89.88 458 VAL B N 1
ATOM 9854 C CA . VAL B 1 458 ? 0.206 0.858 -19.391 1 89.88 458 VAL B CA 1
ATOM 9855 C C . VAL B 1 458 ? 1.619 0.371 -19.094 1 89.88 458 VAL B C 1
ATOM 9857 O O . VAL B 1 458 ? 1.911 -0.822 -19.203 1 89.88 458 VAL B O 1
ATOM 9860 N N . GLU B 1 459 ? 2.438 1.281 -18.688 1 87 459 GLU B N 1
ATOM 9861 C CA . GLU B 1 459 ? 3.799 0.906 -18.328 1 87 459 GLU B CA 1
ATOM 9862 C C . GLU B 1 459 ? 3.805 -0.063 -17.141 1 87 459 GLU B C 1
ATOM 9864 O O . GLU B 1 459 ? 4.551 -1.045 -17.141 1 87 459 GLU B O 1
ATOM 9869 N N . GLY B 1 460 ? 3.053 0.293 -16.172 1 84.31 460 GLY B N 1
ATOM 9870 C CA . GLY B 1 460 ? 2.949 -0.569 -15.008 1 84.31 460 GLY B CA 1
ATOM 9871 C C . GLY B 1 460 ? 2.398 -1.945 -15.336 1 84.31 460 GLY B C 1
ATOM 9872 O O . GLY B 1 460 ? 2.896 -2.953 -14.828 1 84.31 460 GLY B O 1
ATOM 9873 N N . ALA B 1 461 ? 1.407 -2.014 -16.188 1 87.75 461 ALA B N 1
ATOM 9874 C CA . ALA B 1 461 ? 0.807 -3.279 -16.594 1 87.75 461 ALA B CA 1
ATOM 9875 C C . ALA B 1 461 ? 1.818 -4.152 -17.328 1 87.75 461 ALA B C 1
ATOM 9877 O O . ALA B 1 461 ? 1.865 -5.367 -17.125 1 87.75 461 ALA B O 1
ATOM 9878 N N . GLN B 1 462 ? 2.598 -3.537 -18.125 1 86.5 462 GLN B N 1
ATOM 9879 C CA . GLN B 1 462 ? 3.592 -4.277 -18.891 1 86.5 462 GLN B CA 1
ATOM 9880 C C . GLN B 1 462 ? 4.707 -4.797 -17.984 1 86.5 462 GLN B C 1
ATOM 9882 O O . GLN B 1 462 ? 5.234 -5.891 -18.203 1 86.5 462 GLN B O 1
ATOM 9887 N N . LYS B 1 463 ? 5.066 -4.012 -17.031 1 83.88 463 LYS B N 1
ATOM 9888 C CA . LYS B 1 463 ? 6.062 -4.48 -16.062 1 83.88 463 LYS B CA 1
ATOM 9889 C C . LYS B 1 463 ? 5.547 -5.688 -15.281 1 83.88 463 LYS B C 1
ATOM 9891 O O . LYS B 1 463 ? 6.301 -6.625 -15.016 1 83.88 463 LYS B O 1
ATOM 9896 N N . ALA B 1 464 ? 4.328 -5.637 -14.914 1 84.06 464 ALA B N 1
ATOM 9897 C CA . ALA B 1 464 ? 3.711 -6.758 -14.211 1 84.06 464 ALA B CA 1
ATOM 9898 C C . ALA B 1 464 ? 3.693 -8.008 -15.086 1 84.06 464 ALA B C 1
ATOM 9900 O O . ALA B 1 464 ? 3.924 -9.117 -14.594 1 84.06 464 ALA B O 1
ATOM 9901 N N . LEU B 1 465 ? 3.402 -7.789 -16.344 1 87.88 465 LEU B N 1
ATOM 9902 C CA . LEU B 1 465 ? 3.381 -8.898 -17.281 1 87.88 465 LEU B CA 1
ATOM 9903 C C . LEU B 1 465 ? 4.77 -9.516 -17.438 1 87.88 465 LEU B C 1
ATOM 9905 O O . LEU B 1 465 ? 4.902 -10.734 -17.5 1 87.88 465 LEU B O 1
ATOM 9909 N N . GLU B 1 466 ? 5.758 -8.688 -17.422 1 84.62 466 GLU B N 1
ATOM 9910 C CA . GLU B 1 466 ? 7.133 -9.172 -17.531 1 84.62 466 GLU B CA 1
ATOM 9911 C C . GLU B 1 466 ? 7.504 -10.039 -16.328 1 84.62 466 GLU B C 1
ATOM 9913 O O . GLU B 1 466 ? 8.195 -11.047 -16.484 1 84.62 466 GLU B O 1
ATOM 9918 N N . ARG B 1 467 ? 7.059 -9.695 -15.297 1 82.06 467 ARG B N 1
ATOM 9919 C CA . ARG B 1 467 ? 7.336 -10.461 -14.086 1 82.06 467 ARG B CA 1
ATOM 9920 C C . ARG B 1 467 ? 6.656 -11.828 -14.141 1 82.06 467 ARG B C 1
ATOM 9922 O O . ARG B 1 467 ? 7.199 -12.812 -13.641 1 82.06 467 ARG B O 1
ATOM 9929 N N . GLN B 1 468 ? 5.527 -11.828 -14.672 1 85.44 468 GLN B N 1
ATOM 9930 C CA . GLN B 1 468 ? 4.816 -13.094 -14.812 1 85.44 468 GLN B CA 1
ATOM 9931 C C . GLN B 1 468 ? 5.57 -14.047 -15.734 1 85.44 468 GLN B C 1
ATOM 9933 O O . GLN B 1 468 ? 5.676 -15.242 -15.453 1 85.44 468 GLN B O 1
ATOM 9938 N N . PHE B 1 469 ? 6.066 -13.453 -16.781 1 85.88 469 PHE B N 1
ATOM 9939 C CA . PHE B 1 469 ? 6.828 -14.273 -17.703 1 85.88 469 PHE B CA 1
ATOM 9940 C C . PHE B 1 469 ? 8.102 -14.805 -17.047 1 85.88 469 PHE B C 1
ATOM 9942 O O . PHE B 1 469 ? 8.492 -15.945 -17.281 1 85.88 469 PHE B O 1
ATOM 9949 N N . MET B 1 470 ? 8.648 -14.023 -16.219 1 83.75 470 MET B N 1
ATOM 9950 C CA . MET B 1 470 ? 9.875 -14.438 -15.523 1 83.75 470 MET B CA 1
ATOM 9951 C C . MET B 1 470 ? 9.586 -15.555 -14.531 1 83.75 470 MET B C 1
ATOM 9953 O O . MET B 1 470 ? 10.398 -16.469 -14.375 1 83.75 470 MET B O 1
ATOM 9957 N N . ARG B 1 471 ? 8.516 -15.508 -13.953 1 85.19 471 ARG B N 1
ATOM 9958 C CA . ARG B 1 471 ? 8.133 -16.562 -13.016 1 85.19 471 ARG B CA 1
ATOM 9959 C C . ARG B 1 471 ? 7.922 -17.875 -13.742 1 85.19 471 ARG B C 1
ATOM 9961 O O . ARG B 1 471 ? 8.273 -18.938 -13.219 1 85.19 471 ARG B O 1
ATOM 9968 N N . GLU B 1 472 ? 7.273 -17.797 -14.859 1 88.94 472 GLU B N 1
ATOM 9969 C CA . GLU B 1 472 ? 7.066 -19 -15.656 1 88.94 472 GLU B CA 1
ATOM 9970 C C . GLU B 1 472 ? 8.398 -19.594 -16.094 1 88.94 472 GLU B C 1
ATOM 9972 O O . GLU B 1 472 ? 8.586 -20.812 -16.047 1 88.94 472 GLU B O 1
ATOM 9977 N N . LYS B 1 473 ? 9.266 -18.734 -16.484 1 84.69 473 LYS B N 1
ATOM 9978 C CA . LYS B 1 473 ? 10.586 -19.172 -16.906 1 84.69 473 LYS B CA 1
ATOM 9979 C C . LYS B 1 473 ? 11.328 -19.859 -15.75 1 84.69 473 LYS B C 1
ATOM 9981 O O . LYS B 1 473 ? 12 -20.875 -15.961 1 84.69 473 LYS B O 1
ATOM 9986 N N . ASP B 1 474 ? 11.188 -19.312 -14.648 1 85.31 474 ASP B N 1
ATOM 9987 C CA . ASP B 1 474 ? 11.812 -19.891 -13.469 1 85.31 474 ASP B CA 1
ATOM 9988 C C . ASP B 1 474 ? 11.258 -21.297 -13.18 1 85.31 474 ASP B C 1
ATOM 9990 O O . ASP B 1 474 ? 12.016 -22.219 -12.891 1 85.31 474 ASP B O 1
ATOM 9994 N N . GLU B 1 475 ? 10.008 -21.469 -13.297 1 89.31 475 GLU B N 1
ATOM 9995 C CA . GLU B 1 475 ? 9.391 -22.766 -12.992 1 89.31 475 GLU B CA 1
ATOM 9996 C C . GLU B 1 475 ? 9.695 -23.781 -14.094 1 89.31 475 GLU B C 1
ATOM 9998 O O . GLU B 1 475 ? 9.828 -24.969 -13.812 1 89.31 475 GLU B O 1
ATOM 10003 N N . ASP B 1 476 ? 9.828 -23.312 -15.312 1 86.56 476 ASP B N 1
ATOM 10004 C CA . ASP B 1 476 ? 10.25 -24.203 -16.391 1 86.56 476 ASP B CA 1
ATOM 10005 C C . ASP B 1 476 ? 11.641 -24.766 -16.125 1 86.56 476 ASP B C 1
ATOM 10007 O O . ASP B 1 476 ? 11.867 -25.969 -16.281 1 86.56 476 ASP B O 1
ATOM 10011 N N . TYR B 1 477 ? 12.438 -23.875 -15.727 1 81.75 477 TYR B N 1
ATOM 10012 C CA . TYR B 1 477 ? 13.797 -24.297 -15.422 1 81.75 477 TYR B CA 1
ATOM 10013 C C . TYR B 1 477 ? 13.82 -25.297 -14.258 1 81.75 477 TYR B C 1
ATOM 10015 O O . TYR B 1 477 ? 14.484 -26.328 -14.336 1 81.75 477 TYR B O 1
ATOM 10023 N N . ASN B 1 478 ? 13.094 -25.016 -13.305 1 82.25 478 ASN B N 1
ATOM 10024 C CA . ASN B 1 478 ? 13.047 -25.891 -12.133 1 82.25 478 ASN B CA 1
ATOM 10025 C C . ASN B 1 478 ? 12.453 -27.25 -12.477 1 82.25 478 ASN B C 1
ATOM 10027 O O . ASN B 1 478 ? 12.859 -28.266 -11.906 1 82.25 478 ASN B O 1
ATOM 10031 N N . THR B 1 479 ? 11.516 -27.266 -13.328 1 86.81 479 THR B N 1
ATOM 10032 C CA . THR B 1 479 ? 10.852 -28.5 -13.719 1 86.81 479 THR B CA 1
ATOM 10033 C C . THR B 1 479 ? 11.82 -29.422 -14.453 1 86.81 479 THR B C 1
ATOM 10035 O O . THR B 1 479 ? 11.812 -30.641 -14.25 1 86.81 479 THR B O 1
ATOM 10038 N N . TYR B 1 480 ? 12.711 -28.875 -15.195 1 79.31 480 TYR B N 1
ATOM 10039 C CA . TYR B 1 480 ? 13.602 -29.688 -16.016 1 79.31 480 TYR B CA 1
ATOM 10040 C C . TYR B 1 480 ? 14.875 -30.031 -15.25 1 79.31 480 TYR B C 1
ATOM 10042 O O . TYR B 1 480 ? 15.508 -31.047 -15.516 1 79.31 480 TYR B O 1
ATOM 10050 N N . HIS B 1 481 ? 15.188 -29.203 -14.273 1 75.12 481 HIS B N 1
ATOM 10051 C CA . HIS B 1 481 ? 16.531 -29.359 -13.719 1 75.12 481 HIS B CA 1
ATOM 10052 C C . HIS B 1 481 ? 16.469 -29.844 -12.273 1 75.12 481 HIS B C 1
ATOM 10054 O O . HIS B 1 481 ? 17.5 -30.172 -11.68 1 75.12 481 HIS B O 1
ATOM 10060 N N . ARG B 1 482 ? 15.328 -29.906 -11.789 1 75.62 482 ARG B N 1
ATOM 10061 C CA . ARG B 1 482 ? 15.234 -30.375 -10.414 1 75.62 482 ARG B CA 1
ATOM 10062 C C . ARG B 1 482 ? 14.625 -31.781 -10.359 1 75.62 482 ARG B C 1
ATOM 10064 O O . ARG B 1 482 ? 13.773 -32.125 -11.172 1 75.62 482 ARG B O 1
ATOM 10071 N N . SER B 1 483 ? 15.203 -32.5 -9.438 1 74.94 483 SER B N 1
ATOM 10072 C CA . SER B 1 483 ? 14.672 -33.844 -9.266 1 74.94 483 SER B CA 1
ATOM 10073 C C . SER B 1 483 ? 13.438 -33.844 -8.359 1 74.94 483 SER B C 1
ATOM 10075 O O . SER B 1 483 ? 13.297 -32.969 -7.5 1 74.94 483 SER B O 1
ATOM 10077 N N . ARG B 1 484 ? 12.531 -34.844 -8.68 1 82.44 484 ARG B N 1
ATOM 10078 C CA . ARG B 1 484 ? 11.289 -34.938 -7.93 1 82.44 484 ARG B CA 1
ATOM 10079 C C . ARG B 1 484 ? 11.406 -35.969 -6.824 1 82.44 484 ARG B C 1
ATOM 10081 O O . ARG B 1 484 ? 12.047 -37.031 -7.008 1 82.44 484 ARG B O 1
ATOM 10088 N N . CYS B 1 485 ? 10.828 -35.625 -5.711 1 79.69 485 CYS B N 1
ATOM 10089 C CA . CYS B 1 485 ? 10.805 -36.594 -4.609 1 79.69 485 CYS B CA 1
ATOM 10090 C C . CYS B 1 485 ? 9.633 -37.531 -4.738 1 79.69 485 CYS B C 1
ATOM 10092 O O . CYS B 1 485 ? 8.484 -37.125 -4.875 1 79.69 485 CYS B O 1
ATOM 10094 N N . MET B 1 486 ? 9.977 -38.875 -4.719 1 86.5 486 MET B N 1
ATOM 10095 C CA . MET B 1 486 ? 8.938 -39.906 -4.801 1 86.5 486 MET B CA 1
ATOM 10096 C C . MET B 1 486 ? 8.43 -40.25 -3.414 1 86.5 486 MET B C 1
ATOM 10098 O O . MET B 1 486 ? 9.219 -40.438 -2.484 1 86.5 486 MET B O 1
ATOM 10102 N N . GLN B 1 487 ? 7.156 -40.344 -3.268 1 83.25 487 GLN B N 1
ATOM 10103 C CA . GLN B 1 487 ? 6.57 -40.719 -1.979 1 83.25 487 GLN B CA 1
ATOM 10104 C C . GLN B 1 487 ? 6.223 -42.188 -1.918 1 83.25 487 GLN B C 1
ATOM 10106 O O . GLN B 1 487 ? 6.508 -42.844 -0.922 1 83.25 487 GLN B O 1
ATOM 10111 N N . MET B 1 488 ? 5.641 -42.781 -2.963 1 86.19 488 MET B N 1
ATOM 10112 C CA . MET B 1 488 ? 5.156 -44.156 -2.986 1 86.19 488 MET B CA 1
ATOM 10113 C C . MET B 1 488 ? 6.125 -45.062 -3.746 1 86.19 488 MET B C 1
ATOM 10115 O O . MET B 1 488 ? 6.062 -46.281 -3.629 1 86.19 488 MET B O 1
ATOM 10119 N N . LYS B 1 489 ? 6.996 -44.5 -4.527 1 83.62 489 LYS B N 1
ATOM 10120 C CA . LYS B 1 489 ? 8.023 -45.188 -5.285 1 83.62 489 LYS B CA 1
ATOM 10121 C C . LYS B 1 489 ? 7.414 -46.25 -6.211 1 83.62 489 LYS B C 1
ATOM 10123 O O . LYS B 1 489 ? 7.918 -47.375 -6.305 1 83.62 489 LYS B O 1
ATOM 10128 N N . THR B 1 490 ? 6.289 -45.969 -6.699 1 89.38 490 THR B N 1
ATOM 10129 C CA . THR B 1 490 ? 5.648 -46.812 -7.684 1 89.38 490 THR B CA 1
ATOM 10130 C C . THR B 1 490 ? 6.09 -46.438 -9.102 1 89.38 490 THR B C 1
ATOM 10132 O O . THR B 1 490 ? 6.598 -45.344 -9.328 1 89.38 490 THR B O 1
ATOM 10135 N N . ALA B 1 491 ? 5.938 -47.375 -9.953 1 92.56 491 ALA B N 1
ATOM 10136 C CA . ALA B 1 491 ? 6.258 -47.125 -11.352 1 92.56 491 ALA B CA 1
ATOM 10137 C C . ALA B 1 491 ? 5.367 -46 -11.922 1 92.56 491 ALA B C 1
ATOM 10139 O O . ALA B 1 491 ? 5.816 -45.188 -12.734 1 92.56 491 ALA B O 1
ATOM 10140 N N . LEU B 1 492 ? 4.227 -46.062 -11.445 1 93.88 492 LEU B N 1
ATOM 10141 C CA . LEU B 1 492 ? 3.277 -45.062 -11.891 1 93.88 492 LEU B CA 1
ATOM 10142 C C . LEU B 1 492 ? 3.734 -43.656 -11.469 1 93.88 492 LEU B C 1
ATOM 10144 O O . LEU B 1 492 ? 3.629 -42.719 -12.25 1 93.88 492 LEU B O 1
ATOM 10148 N N . GLU B 1 493 ? 4.176 -43.531 -10.297 1 93.94 493 GLU B N 1
ATOM 10149 C CA . GLU B 1 493 ? 4.664 -42.25 -9.773 1 93.94 493 GLU B CA 1
ATOM 10150 C C . GLU B 1 493 ? 5.863 -41.75 -10.57 1 93.94 493 GLU B C 1
ATOM 10152 O O . GLU B 1 493 ? 5.957 -40.562 -10.883 1 93.94 493 GLU B O 1
ATOM 10157 N N . HIS B 1 494 ? 6.727 -42.656 -10.906 1 92.5 494 HIS B N 1
ATOM 10158 C CA . HIS B 1 494 ? 7.914 -42.312 -11.672 1 92.5 494 HIS B CA 1
ATOM 10159 C C . HIS B 1 494 ? 7.543 -41.844 -13.07 1 92.5 494 HIS B C 1
ATOM 10161 O O . HIS B 1 494 ? 8.125 -40.875 -13.57 1 92.5 494 HIS B O 1
ATOM 10167 N N . HIS B 1 495 ? 6.621 -42.531 -13.578 1 94.94 495 HIS B N 1
ATOM 10168 C CA . HIS B 1 495 ? 6.18 -42.125 -14.906 1 94.94 495 HIS B CA 1
ATOM 10169 C C . HIS B 1 495 ? 5.52 -40.75 -14.867 1 94.94 495 HIS B C 1
ATOM 10171 O O . HIS B 1 495 ? 5.789 -39.906 -15.719 1 94.94 495 HIS B O 1
ATOM 10177 N N . ALA B 1 496 ? 4.691 -40.531 -13.922 1 95.25 496 ALA B N 1
ATOM 10178 C CA . ALA B 1 496 ? 4.027 -39.25 -13.766 1 95.25 496 ALA B CA 1
ATOM 10179 C C . ALA B 1 496 ? 5.043 -38.125 -13.57 1 95.25 496 ALA B C 1
ATOM 10181 O O . ALA B 1 496 ? 4.855 -37.031 -14.078 1 95.25 496 ALA B O 1
ATOM 10182 N N . ALA B 1 497 ? 6.094 -38.375 -12.836 1 92.56 497 ALA B N 1
ATOM 10183 C CA . ALA B 1 497 ? 7.148 -37.375 -12.586 1 92.56 497 ALA B CA 1
ATOM 10184 C C . ALA B 1 497 ? 7.84 -36.969 -13.883 1 92.56 497 ALA B C 1
ATOM 10186 O O . ALA B 1 497 ? 8.305 -35.844 -14.016 1 92.56 497 ALA B O 1
ATOM 10187 N N . SER B 1 498 ? 7.855 -37.938 -14.797 1 91.25 498 SER B N 1
ATOM 10188 C CA . SER B 1 498 ? 8.547 -37.656 -16.047 1 91.25 498 SER B CA 1
ATOM 10189 C C . SER B 1 498 ? 7.668 -36.875 -17.016 1 91.25 498 SER B C 1
ATOM 10191 O O . SER B 1 498 ? 8.172 -36.219 -17.938 1 91.25 498 SER B O 1
ATOM 10193 N N . ILE B 1 499 ? 6.402 -36.844 -16.766 1 93.81 499 ILE B N 1
ATOM 10194 C CA . ILE B 1 499 ? 5.48 -36.25 -17.734 1 93.81 499 ILE B CA 1
ATOM 10195 C C . ILE B 1 499 ? 5.008 -34.875 -17.219 1 93.81 499 ILE B C 1
ATOM 10197 O O . ILE B 1 499 ? 4.984 -33.906 -17.969 1 93.81 499 ILE B O 1
ATOM 10201 N N . TYR B 1 500 ? 4.652 -34.781 -16 1 95.44 500 TYR B N 1
ATOM 10202 C CA . TYR B 1 500 ? 3.988 -33.625 -15.438 1 95.44 500 TYR B CA 1
ATOM 10203 C C . TYR B 1 500 ? 5.004 -32.562 -15.039 1 95.44 500 TYR B C 1
ATOM 10205 O O . TYR B 1 500 ? 6.184 -32.875 -14.836 1 95.44 500 TYR B O 1
ATOM 10213 N N . THR B 1 501 ? 4.539 -31.297 -15.008 1 94.81 501 THR B N 1
ATOM 10214 C CA . THR B 1 501 ? 5.32 -30.25 -14.391 1 94.81 501 THR B CA 1
ATOM 10215 C C . THR B 1 501 ? 5.445 -30.469 -12.883 1 94.81 501 THR B C 1
ATOM 10217 O O . THR B 1 501 ? 4.73 -31.312 -12.32 1 94.81 501 THR B O 1
ATOM 10220 N N . LYS B 1 502 ? 6.367 -29.781 -12.289 1 91.5 502 LYS B N 1
ATOM 10221 C CA . LYS B 1 502 ? 6.633 -29.953 -10.867 1 91.5 502 LYS B CA 1
ATOM 10222 C C . LYS B 1 502 ? 5.359 -29.766 -10.047 1 91.5 502 LYS B C 1
ATOM 10224 O O . LYS B 1 502 ? 5.039 -30.609 -9.195 1 91.5 502 LYS B O 1
ATOM 10229 N N . GLU B 1 503 ? 4.617 -28.766 -10.367 1 93.19 503 GLU B N 1
ATOM 10230 C CA . GLU B 1 503 ? 3.406 -28.469 -9.602 1 93.19 503 GLU B CA 1
ATOM 10231 C C . GLU B 1 503 ? 2.324 -29.516 -9.867 1 93.19 503 GLU B C 1
ATOM 10233 O O . GLU B 1 503 ? 1.654 -29.969 -8.938 1 93.19 503 GLU B O 1
ATOM 10238 N N . MET B 1 504 ? 2.17 -29.891 -11.062 1 94.88 504 MET B N 1
ATOM 10239 C CA . MET B 1 504 ? 1.136 -30.859 -11.398 1 94.88 504 MET B CA 1
ATOM 10240 C C . MET B 1 504 ? 1.505 -32.25 -10.891 1 94.88 504 MET B C 1
ATOM 10242 O O . MET B 1 504 ? 0.629 -33.031 -10.508 1 94.88 504 MET B O 1
ATOM 10246 N N . PHE B 1 505 ? 2.803 -32.531 -10.859 1 95.31 505 PHE B N 1
ATOM 10247 C CA . PHE B 1 505 ? 3.246 -33.781 -10.258 1 95.31 505 PHE B CA 1
ATOM 10248 C C . PHE B 1 505 ? 2.904 -33.812 -8.773 1 95.31 505 PHE B C 1
ATOM 10250 O O . PHE B 1 505 ? 2.451 -34.844 -8.258 1 95.31 505 PHE B O 1
ATOM 10257 N N . ARG B 1 506 ? 3.135 -32.688 -8.125 1 92.88 506 ARG B N 1
ATOM 10258 C CA . ARG B 1 506 ? 2.787 -32.594 -6.715 1 92.88 506 ARG B CA 1
ATOM 10259 C C . ARG B 1 506 ? 1.309 -32.906 -6.492 1 92.88 506 ARG B C 1
ATOM 10261 O O . ARG B 1 506 ? 0.949 -33.625 -5.566 1 92.88 506 ARG B O 1
ATOM 10268 N N . ARG B 1 507 ? 0.489 -32.406 -7.316 1 94 507 ARG B N 1
ATOM 10269 C CA . ARG B 1 507 ? -0.949 -32.625 -7.215 1 94 507 ARG B CA 1
ATOM 10270 C C . ARG B 1 507 ? -1.292 -34.094 -7.504 1 94 507 ARG B C 1
ATOM 10272 O O . ARG B 1 507 ? -2.172 -34.656 -6.863 1 94 507 ARG B O 1
ATOM 10279 N N . PHE B 1 508 ? -0.648 -34.625 -8.477 1 95.38 508 PHE B N 1
ATOM 10280 C CA . PHE B 1 508 ? -0.83 -36.031 -8.781 1 95.38 508 PHE B CA 1
ATOM 10281 C C . PHE B 1 508 ? -0.424 -36.906 -7.598 1 95.38 508 PHE B C 1
ATOM 10283 O O . PHE B 1 508 ? -1.119 -37.875 -7.258 1 95.38 508 PHE B O 1
ATOM 10290 N N . GLN B 1 509 ? 0.704 -36.5 -6.984 1 93.69 509 GLN B N 1
ATOM 10291 C CA . GLN B 1 509 ? 1.214 -37.25 -5.84 1 93.69 509 GLN B CA 1
ATOM 10292 C C . GLN B 1 509 ? 0.216 -37.25 -4.684 1 93.69 509 GLN B C 1
ATOM 10294 O O . GLN B 1 509 ? 0.046 -38.25 -3.994 1 93.69 509 GLN B O 1
ATOM 10299 N N . GLU B 1 510 ? -0.396 -36.156 -4.527 1 92.31 510 GLU B N 1
ATOM 10300 C CA . GLU B 1 510 ? -1.421 -36.062 -3.492 1 92.31 510 GLU B CA 1
ATOM 10301 C C . GLU B 1 510 ? -2.572 -37.031 -3.766 1 92.31 510 GLU B C 1
ATOM 10303 O O . GLU B 1 510 ? -3.057 -37.688 -2.852 1 92.31 510 GLU B O 1
ATOM 10308 N N . GLN B 1 511 ? -3 -37.125 -5.012 1 94.12 511 GLN B N 1
ATOM 10309 C CA . GLN B 1 511 ? -4.055 -38.062 -5.391 1 94.12 511 GLN B CA 1
ATOM 10310 C C . GLN B 1 511 ? -3.594 -39.5 -5.223 1 94.12 511 GLN B C 1
ATOM 10312 O O . GLN B 1 511 ? -4.379 -40.375 -4.82 1 94.12 511 GLN B O 1
ATOM 10317 N N . LEU B 1 512 ? -2.344 -39.688 -5.504 1 94.25 512 LEU B N 1
ATOM 10318 C CA . LEU B 1 512 ? -1.775 -41.031 -5.402 1 94.25 512 LEU B CA 1
ATOM 10319 C C . LEU B 1 512 ? -1.749 -41.5 -3.951 1 94.25 512 LEU B C 1
ATOM 10321 O O . LEU B 1 512 ? -2.113 -42.656 -3.656 1 94.25 512 LEU B O 1
ATOM 10325 N N . VAL B 1 513 ? -1.392 -40.625 -3.078 1 91.44 513 VAL B N 1
ATOM 10326 C CA . VAL B 1 513 ? -1.351 -40.938 -1.656 1 91.44 513 VAL B CA 1
ATOM 10327 C C . VAL B 1 513 ? -2.764 -41.219 -1.148 1 91.44 513 VAL B C 1
ATOM 10329 O O . VAL B 1 513 ? -2.984 -42.188 -0.407 1 91.44 513 VAL B O 1
ATOM 10332 N N . GLU B 1 514 ? -3.703 -40.469 -1.603 1 91.56 514 GLU B N 1
ATOM 10333 C CA . GLU B 1 514 ? -5.09 -40.656 -1.188 1 91.56 514 GLU B CA 1
ATOM 10334 C C . GLU B 1 514 ? -5.684 -41.938 -1.785 1 91.56 514 GLU B C 1
ATOM 10336 O O . GLU B 1 514 ? -6.531 -42.562 -1.166 1 91.56 514 GLU B O 1
ATOM 10341 N N . ALA B 1 515 ? -5.281 -42.25 -2.953 1 94.06 515 ALA B N 1
ATOM 10342 C CA . ALA B 1 515 ? -5.777 -43.438 -3.643 1 94.06 515 ALA B CA 1
ATOM 10343 C C . ALA B 1 515 ? -5.477 -44.719 -2.846 1 94.06 515 ALA B C 1
ATOM 10345 O O . ALA B 1 515 ? -6.242 -45.688 -2.887 1 94.06 515 ALA B O 1
ATOM 10346 N N . ASN B 1 516 ? -4.426 -44.656 -2.086 1 88.25 516 ASN B N 1
ATOM 10347 C CA . ASN B 1 516 ? -4 -45.844 -1.324 1 88.25 516 ASN B CA 1
ATOM 10348 C C . ASN B 1 516 ? -4.941 -46.125 -0.156 1 88.25 516 ASN B C 1
ATOM 10350 O O . ASN B 1 516 ? -4.926 -47.219 0.411 1 88.25 516 ASN B O 1
ATOM 10354 N N . LYS B 1 517 ? -5.824 -45.219 0.067 1 87.12 517 LYS B N 1
ATOM 10355 C CA . LYS B 1 517 ? -6.758 -45.406 1.177 1 87.12 517 LYS B CA 1
ATOM 10356 C C . LYS B 1 517 ? -8.07 -46 0.703 1 87.12 517 LYS B C 1
ATOM 10358 O O . LYS B 1 517 ? -8.938 -46.344 1.516 1 87.12 517 LYS B O 1
ATOM 10363 N N . TYR B 1 518 ? -8.141 -46.219 -0.551 1 90.69 518 TYR B N 1
ATOM 10364 C CA . TYR B 1 518 ? -9.398 -46.719 -1.1 1 90.69 518 TYR B CA 1
ATOM 10365 C C . TYR B 1 518 ? -9.312 -48.219 -1.419 1 90.69 518 TYR B C 1
ATOM 10367 O O . TYR B 1 518 ? -8.273 -48.688 -1.873 1 90.69 518 TYR B O 1
ATOM 10375 N N . PHE B 1 519 ? -10.445 -48.906 -1.163 1 91.06 519 PHE B N 1
ATOM 10376 C CA . PHE B 1 519 ? -10.617 -50.281 -1.6 1 91.06 519 PHE B CA 1
ATOM 10377 C C . PHE B 1 519 ? -11.289 -50.344 -2.965 1 91.06 519 PHE B C 1
ATOM 10379 O O . PHE B 1 519 ? -12.219 -49.562 -3.238 1 91.06 519 PHE B O 1
ATOM 10386 N N . VAL B 1 520 ? -10.766 -51.188 -3.816 1 93.81 520 VAL B N 1
ATOM 10387 C CA . VAL B 1 520 ? -11.289 -51.312 -5.172 1 93.81 520 VAL B CA 1
ATOM 10388 C C . VAL B 1 520 ? -11.875 -52.719 -5.363 1 93.81 520 VAL B C 1
ATOM 10390 O O . VAL B 1 520 ? -11.18 -53.719 -5.156 1 93.81 520 VAL B O 1
ATOM 10393 N N . GLU B 1 521 ? -13.203 -52.688 -5.672 1 90.94 521 GLU B N 1
ATOM 10394 C CA . GLU B 1 521 ? -13.883 -53.969 -5.926 1 90.94 521 GLU B CA 1
ATOM 10395 C C . GLU B 1 521 ? -14.57 -53.938 -7.289 1 90.94 521 GLU B C 1
ATOM 10397 O O . GLU B 1 521 ? -15.141 -52.938 -7.695 1 90.94 521 GLU B O 1
ATOM 10402 N N . LYS B 1 522 ? -14.406 -55.031 -7.984 1 90.12 522 LYS B N 1
ATOM 10403 C CA . LYS B 1 522 ? -15.094 -55.156 -9.266 1 90.12 522 LYS B CA 1
ATOM 10404 C C . LYS B 1 522 ? -16.609 -55.25 -9.078 1 90.12 522 LYS B C 1
ATOM 10406 O O . LYS B 1 522 ? -17.094 -55.969 -8.195 1 90.12 522 LYS B O 1
ATOM 10411 N N . ASP B 1 523 ? -17.219 -54.438 -9.805 1 89.75 523 ASP B N 1
ATOM 10412 C CA . ASP B 1 523 ? -18.672 -54.469 -9.773 1 89.75 523 ASP B CA 1
ATOM 10413 C C . ASP B 1 523 ? -19.203 -55.562 -10.695 1 89.75 523 ASP B C 1
ATOM 10415 O O . ASP B 1 523 ? -19.438 -55.344 -11.883 1 89.75 523 ASP B O 1
ATOM 10419 N N . ARG B 1 524 ? -19.516 -56.656 -10.242 1 84.38 524 ARG B N 1
ATOM 10420 C CA . ARG B 1 524 ? -19.906 -57.844 -11.008 1 84.38 524 ARG B CA 1
ATOM 10421 C C . ARG B 1 524 ? -21.281 -57.656 -11.641 1 84.38 524 ARG B C 1
ATOM 10423 O O . ARG B 1 524 ? -21.578 -58.25 -12.688 1 84.38 524 ARG B O 1
ATOM 10430 N N . ASP B 1 525 ? -22.047 -56.875 -11 1 79.62 525 ASP B N 1
ATOM 10431 C CA . ASP B 1 525 ? -23.391 -56.656 -11.508 1 79.62 525 ASP B CA 1
ATOM 10432 C C . ASP B 1 525 ? -23.375 -55.812 -12.789 1 79.62 525 ASP B C 1
ATOM 10434 O O . ASP B 1 525 ? -24.156 -56.062 -13.711 1 79.62 525 ASP B O 1
ATOM 10438 N N . ARG B 1 526 ? -22.422 -54.938 -12.867 1 80.62 526 ARG B N 1
ATOM 10439 C CA . ARG B 1 526 ? -22.359 -54 -14 1 80.62 526 ARG B CA 1
ATOM 10440 C C . ARG B 1 526 ? -21.359 -54.5 -15.047 1 80.62 526 ARG B C 1
ATOM 10442 O O . ARG B 1 526 ? -21.453 -54.125 -16.219 1 80.62 526 ARG B O 1
ATOM 10449 N N . SER B 1 527 ? -20.375 -55.219 -14.609 1 76.44 527 SER B N 1
ATOM 10450 C CA . SER B 1 527 ? -19.328 -55.656 -15.516 1 76.44 527 SER B CA 1
ATOM 10451 C C . SER B 1 527 ? -19.766 -56.906 -16.281 1 76.44 527 SER B C 1
ATOM 10453 O O . SER B 1 527 ? -20.109 -57.938 -15.688 1 76.44 527 SER B O 1
ATOM 10455 N N . LEU B 1 528 ? -20.297 -56.656 -17.516 1 65.06 528 LEU B N 1
ATOM 10456 C CA . LEU B 1 528 ? -20.703 -57.812 -18.328 1 65.06 528 LEU B CA 1
ATOM 10457 C C . LEU B 1 528 ? -19.484 -58.562 -18.844 1 65.06 528 LEU B C 1
ATOM 10459 O O . LEU B 1 528 ? -18.438 -57.969 -19.109 1 65.06 528 LEU B O 1
ATOM 10463 N N . GLU B 1 529 ? -19.453 -59.938 -18.781 1 58.84 529 GLU B N 1
ATOM 10464 C CA . GLU B 1 529 ? -18.375 -60.812 -19.188 1 58.84 529 GLU B CA 1
ATOM 10465 C C . GLU B 1 529 ? -17.859 -60.469 -20.578 1 58.84 529 GLU B C 1
ATOM 10467 O O . GLU B 1 529 ? -16.672 -60.594 -20.859 1 58.84 529 GLU B O 1
ATOM 10472 N N . ASP B 1 530 ? -18.734 -60.125 -21.469 1 55.91 530 ASP B N 1
ATOM 10473 C CA . ASP B 1 530 ? -18.344 -59.969 -22.875 1 55.91 530 ASP B CA 1
ATOM 10474 C C . ASP B 1 530 ? -17.891 -58.562 -23.188 1 55.91 530 ASP B C 1
ATOM 10476 O O . ASP B 1 530 ? -17.531 -58.25 -24.328 1 55.91 530 ASP B O 1
ATOM 10480 N N . VAL B 1 531 ? -17.953 -57.688 -22.188 1 64.44 531 VAL B N 1
ATOM 10481 C CA . VAL B 1 531 ? -17.688 -56.281 -22.531 1 64.44 531 VAL B CA 1
ATOM 10482 C C . VAL B 1 531 ? -16.312 -55.875 -22.016 1 64.44 531 VAL B C 1
ATOM 10484 O O . VAL B 1 531 ? -15.914 -56.281 -20.922 1 64.44 531 VAL B O 1
ATOM 10487 N N . GLU B 1 532 ? -15.57 -55.344 -22.828 1 72.5 532 GLU B N 1
ATOM 10488 C CA . GLU B 1 532 ? -14.203 -54.906 -22.594 1 72.5 532 GLU B CA 1
ATOM 10489 C C . GLU B 1 532 ? -14.141 -53.875 -21.469 1 72.5 532 GLU B C 1
ATOM 10491 O O . GLU B 1 532 ? -13.125 -53.75 -20.781 1 72.5 532 GLU B O 1
ATOM 10496 N N . ASP B 1 533 ? -15.344 -53.219 -21.078 1 81.75 533 ASP B N 1
ATOM 10497 C CA . ASP B 1 533 ? -15.367 -52.219 -20.016 1 81.75 533 ASP B CA 1
ATOM 10498 C C . ASP B 1 533 ? -15.688 -52.844 -18.672 1 81.75 533 ASP B C 1
ATOM 10500 O O . ASP B 1 533 ? -16.688 -53.562 -18.531 1 81.75 533 ASP B O 1
ATOM 10504 N N . THR B 1 534 ? -14.852 -52.781 -17.766 1 88.62 534 THR B N 1
ATOM 10505 C CA . THR B 1 534 ? -15.047 -53.281 -16.406 1 88.62 534 THR B CA 1
ATOM 10506 C C . THR B 1 534 ? -15.383 -52.156 -15.461 1 88.62 534 THR B C 1
ATOM 10508 O O . THR B 1 534 ? -14.805 -51.062 -15.547 1 88.62 534 THR B O 1
ATOM 10511 N N . PHE B 1 535 ? -16.359 -52.375 -14.648 1 92.19 535 PHE B N 1
ATOM 10512 C CA . PHE B 1 535 ? -16.766 -51.375 -13.656 1 92.19 535 PHE B CA 1
ATOM 10513 C C . PHE B 1 535 ? -16.234 -51.75 -12.273 1 92.19 535 PHE B C 1
ATOM 10515 O O . PHE B 1 535 ? -16.25 -52.906 -11.883 1 92.19 535 PHE B O 1
ATOM 10522 N N . TYR B 1 536 ? -15.656 -50.75 -11.641 1 93.19 536 TYR B N 1
ATOM 10523 C CA . TYR B 1 536 ? -15.109 -50.906 -10.305 1 93.19 536 TYR B CA 1
ATOM 10524 C C . TYR B 1 536 ? -15.797 -50 -9.297 1 93.19 536 TYR B C 1
ATOM 10526 O O . TYR B 1 536 ? -16.156 -48.875 -9.617 1 93.19 536 TYR B O 1
ATOM 10534 N N . LYS B 1 537 ? -16.016 -50.5 -8.156 1 92.31 537 LYS B N 1
ATOM 10535 C CA . LYS B 1 537 ? -16.484 -49.719 -7.023 1 92.31 537 LYS B CA 1
ATOM 10536 C C . LYS B 1 537 ? -15.328 -49.344 -6.09 1 92.31 537 LYS B C 1
ATOM 10538 O O . LYS B 1 537 ? -14.586 -50.219 -5.645 1 92.31 537 LYS B O 1
ATOM 10543 N N . CYS B 1 538 ? -15.125 -48.062 -5.914 1 91.75 538 CYS B N 1
ATOM 10544 C CA . CYS B 1 538 ? -14.094 -47.594 -5.016 1 91.75 538 CYS B CA 1
ATOM 10545 C C . CYS B 1 538 ? -14.703 -46.969 -3.762 1 91.75 538 CYS B C 1
ATOM 10547 O O . CYS B 1 538 ? -15.57 -46.094 -3.85 1 91.75 538 CYS B O 1
ATOM 10549 N N . TYR B 1 539 ? -14.352 -47.438 -2.572 1 88.69 539 TYR B N 1
ATOM 10550 C CA . TYR B 1 539 ? -14.883 -46.875 -1.333 1 88.69 539 TYR B CA 1
ATOM 10551 C C . TYR B 1 539 ? -13.844 -46.969 -0.216 1 88.69 539 TYR B C 1
ATOM 10553 O O . TYR B 1 539 ? -12.922 -47.75 -0.273 1 88.69 539 TYR B O 1
ATOM 10561 N N . ARG B 1 540 ? -13.945 -45.969 0.743 1 85.19 540 ARG B N 1
ATOM 10562 C CA . ARG B 1 540 ? -13.07 -45.969 1.909 1 85.19 540 ARG B CA 1
ATOM 10563 C C . ARG B 1 540 ? -13.641 -46.812 3.029 1 85.19 540 ARG B C 1
ATOM 10565 O O . ARG B 1 540 ? -14.836 -46.781 3.301 1 85.19 540 ARG B O 1
ATOM 10572 N N . PRO B 1 541 ? -12.742 -47.688 3.566 1 73.75 541 PRO B N 1
ATOM 10573 C CA . PRO B 1 541 ? -13.242 -48.562 4.633 1 73.75 541 PRO B CA 1
ATOM 10574 C C . PRO B 1 541 ? -13.68 -47.781 5.871 1 73.75 541 PRO B C 1
ATOM 10576 O O . PRO B 1 541 ? -13.062 -46.75 6.207 1 73.75 541 PRO B O 1
ATOM 10579 N N . LEU B 1 542 ? -14.969 -47.656 6.176 1 60.16 542 LEU B N 1
ATOM 10580 C CA . LEU B 1 542 ? -15.508 -46.938 7.324 1 60.16 542 LEU B CA 1
ATOM 10581 C C . LEU B 1 542 ? -15.031 -47.594 8.633 1 60.16 542 LEU B C 1
ATOM 10583 O O . LEU B 1 542 ? -14.883 -48.812 8.719 1 60.16 542 LEU B O 1
ATOM 10587 N N . THR B 1 543 ? -14.188 -47.062 9.477 1 53.81 543 THR B N 1
ATOM 10588 C CA . THR B 1 543 ? -14.172 -47.688 10.789 1 53.81 543 THR B CA 1
ATOM 10589 C C . THR B 1 543 ? -15.586 -47.938 11.297 1 53.81 543 THR B C 1
ATOM 10591 O O . THR B 1 543 ? -15.859 -48.938 11.938 1 53.81 543 THR B O 1
ATOM 10594 N N . GLY B 1 544 ? -16.547 -46.906 11.625 1 45.72 544 GLY B N 1
ATOM 10595 C CA . GLY B 1 544 ? -17.891 -47 12.164 1 45.72 544 GLY B CA 1
ATOM 10596 C C . GLY B 1 544 ? -18.969 -47.031 11.094 1 45.72 544 GLY B C 1
ATOM 10597 O O . GLY B 1 544 ? -18.656 -47.062 9.898 1 45.72 544 GLY B O 1
ATOM 10598 N N . ALA B 1 545 ? -20.438 -46.906 11.492 1 44.31 545 ALA B N 1
ATOM 10599 C CA . ALA B 1 545 ? -21.75 -47.125 10.914 1 44.31 545 ALA B CA 1
ATOM 10600 C C . ALA B 1 545 ? -21.953 -46.312 9.656 1 44.31 545 ALA B C 1
ATOM 10602 O O . ALA B 1 545 ? -23.016 -46.344 9.031 1 44.31 545 ALA B O 1
ATOM 10603 N N . SER B 1 546 ? -21.438 -45.031 9.484 1 48.78 546 SER B N 1
ATOM 10604 C CA . SER B 1 546 ? -22.078 -44.125 8.555 1 48.78 546 SER B CA 1
ATOM 10605 C C . SER B 1 546 ? -21.812 -44.531 7.109 1 48.78 546 SER B C 1
ATOM 10607 O O . SER B 1 546 ? -20.844 -45.25 6.828 1 48.78 546 SER B O 1
ATOM 10609 N N . GLN B 1 547 ? -22.859 -44.156 6.172 1 53.53 547 GLN B N 1
ATOM 10610 C CA . GLN B 1 547 ? -23.016 -44.438 4.754 1 53.53 547 GLN B CA 1
ATOM 10611 C C . GLN B 1 547 ? -21.781 -44.062 3.959 1 53.53 547 GLN B C 1
ATOM 10613 O O . GLN B 1 547 ? -21.281 -42.938 4.082 1 53.53 547 GLN B O 1
ATOM 10618 N N . ARG B 1 548 ? -20.969 -45.031 3.475 1 61.5 548 ARG B N 1
ATOM 10619 C CA . ARG B 1 548 ? -19.781 -45 2.631 1 61.5 548 ARG B CA 1
ATOM 10620 C C . ARG B 1 548 ? -20.094 -44.406 1.267 1 61.5 548 ARG B C 1
ATOM 10622 O O . ARG B 1 548 ? -21.047 -44.812 0.599 1 61.5 548 ARG B O 1
ATOM 10629 N N . THR B 1 549 ? -19.609 -43.219 0.962 1 77.62 549 THR B N 1
ATOM 10630 C CA . THR B 1 549 ? -19.703 -42.75 -0.411 1 77.62 549 THR B CA 1
ATOM 10631 C C . THR B 1 549 ? -18.953 -43.656 -1.366 1 77.62 549 THR B C 1
ATOM 10633 O O . THR B 1 549 ? -17.797 -44 -1.132 1 77.62 549 THR B O 1
ATOM 10636 N N . MET B 1 550 ? -19.734 -44.344 -2.285 1 86 550 MET B N 1
ATOM 10637 C CA . MET B 1 550 ? -19.156 -45.25 -3.285 1 86 550 MET B CA 1
ATOM 10638 C C . MET B 1 550 ? -18.953 -44.5 -4.609 1 86 550 MET B C 1
ATOM 10640 O O . MET B 1 550 ? -19.844 -43.781 -5.059 1 86 550 MET B O 1
ATOM 10644 N N . TYR B 1 551 ? -17.75 -44.719 -5.105 1 92.69 551 TYR B N 1
ATOM 10645 C CA . TYR B 1 551 ? -17.438 -44.094 -6.398 1 92.69 551 TYR B CA 1
ATOM 10646 C C . TYR B 1 551 ? -17.312 -45.188 -7.48 1 92.69 551 TYR B C 1
ATOM 10648 O O . TYR B 1 551 ? -16.547 -46.125 -7.32 1 92.69 551 TYR B O 1
ATOM 10656 N N . LEU B 1 552 ? -18.016 -45 -8.539 1 93.12 552 LEU B N 1
ATOM 10657 C CA . LEU B 1 552 ? -18.016 -45.969 -9.641 1 93.12 552 LEU B CA 1
ATOM 10658 C C . LEU B 1 552 ? -17.016 -45.562 -10.711 1 93.12 552 LEU B C 1
ATOM 10660 O O . LEU B 1 552 ? -17.047 -44.438 -11.211 1 93.12 552 LEU B O 1
ATOM 10664 N N . VAL B 1 553 ? -16.109 -46.469 -11.016 1 95.06 553 VAL B N 1
ATOM 10665 C CA . VAL B 1 553 ? -15.078 -46.219 -12.016 1 95.06 553 VAL B CA 1
ATOM 10666 C C . VAL B 1 553 ? -15.219 -47.219 -13.164 1 95.06 553 VAL B C 1
ATOM 10668 O O . VAL B 1 553 ? -15.32 -48.406 -12.938 1 95.06 553 VAL B O 1
ATOM 10671 N N . SER B 1 554 ? -15.383 -46.688 -14.328 1 93.69 554 SER B N 1
ATOM 10672 C CA . SER B 1 554 ? -15.352 -47.531 -15.523 1 93.69 554 SER B CA 1
ATOM 10673 C C . SER B 1 554 ? -13.961 -47.531 -16.156 1 93.69 554 SER B C 1
ATOM 10675 O O . SER B 1 554 ? -13.328 -46.5 -16.281 1 93.69 554 SER B O 1
ATOM 10677 N N . PHE B 1 555 ? -13.445 -48.719 -16.453 1 92.75 555 PHE B N 1
ATOM 10678 C CA . PHE B 1 555 ? -12.094 -48.812 -16.984 1 92.75 555 PHE B CA 1
ATOM 10679 C C . PHE B 1 555 ? -12.016 -49.906 -18.047 1 92.75 555 PHE B C 1
ATOM 10681 O O . PHE B 1 555 ? -12.492 -51.031 -17.828 1 92.75 555 PHE B O 1
ATOM 10688 N N . ASN B 1 556 ? -11.523 -49.531 -19.188 1 90.75 556 ASN B N 1
ATOM 10689 C CA . ASN B 1 556 ? -11.289 -50.5 -20.266 1 90.75 556 ASN B CA 1
ATOM 10690 C C . ASN B 1 556 ? -9.852 -51 -20.281 1 90.75 556 ASN B C 1
ATOM 10692 O O . ASN B 1 556 ? -8.922 -50.219 -20.516 1 90.75 556 ASN B O 1
ATOM 10696 N N . LYS B 1 557 ? -9.664 -52.25 -20.203 1 84.75 557 LYS B N 1
ATOM 10697 C CA . LYS B 1 557 ? -8.336 -52.844 -20.062 1 84.75 557 LYS B CA 1
ATOM 10698 C C . LYS B 1 557 ? -7.57 -52.781 -21.391 1 84.75 557 LYS B C 1
ATOM 10700 O O . LYS B 1 557 ? -6.336 -52.719 -21.391 1 84.75 557 LYS B O 1
ATOM 10705 N N . VAL B 1 558 ? -8.258 -52.75 -22.484 1 85.88 558 VAL B N 1
ATOM 10706 C CA . VAL B 1 558 ? -7.609 -52.781 -23.781 1 85.88 558 VAL B CA 1
ATOM 10707 C C . VAL B 1 558 ? -7.207 -51.375 -24.219 1 85.88 558 VAL B C 1
ATOM 10709 O O . VAL B 1 558 ? -6.039 -51.125 -24.516 1 85.88 558 VAL B O 1
ATOM 10712 N N . SER B 1 559 ? -8.102 -50.531 -24.109 1 87.94 559 SER B N 1
ATOM 10713 C CA . SER B 1 559 ? -7.84 -49.188 -24.578 1 87.94 559 SER B CA 1
ATOM 10714 C C . SER B 1 559 ? -7.254 -48.312 -23.469 1 87.94 559 SER B C 1
ATOM 10716 O O . SER B 1 559 ? -6.746 -47.219 -23.719 1 87.94 559 SER B O 1
ATOM 10718 N N . LEU B 1 560 ? -7.238 -48.781 -22.281 1 90.19 560 LEU B N 1
ATOM 10719 C CA . LEU B 1 560 ? -6.738 -48.094 -21.094 1 90.19 560 LEU B CA 1
ATOM 10720 C C . LEU B 1 560 ? -7.453 -46.75 -20.906 1 90.19 560 LEU B C 1
ATOM 10722 O O . LEU B 1 560 ? -6.824 -45.75 -20.578 1 90.19 560 LEU B O 1
ATOM 10726 N N . ARG B 1 561 ? -8.766 -46.781 -21.234 1 91.5 561 ARG B N 1
ATOM 10727 C CA . ARG B 1 561 ? -9.617 -45.625 -21.031 1 91.5 561 ARG B CA 1
ATOM 10728 C C . ARG B 1 561 ? -10.594 -45.844 -19.875 1 91.5 561 ARG B C 1
ATOM 10730 O O . ARG B 1 561 ? -10.906 -46.969 -19.547 1 91.5 561 ARG B O 1
ATOM 10737 N N . GLY B 1 562 ? -10.906 -44.719 -19.281 1 91.88 562 GLY B N 1
ATOM 10738 C CA . GLY B 1 562 ? -11.844 -44.875 -18.172 1 91.88 562 GLY B CA 1
ATOM 10739 C C . GLY B 1 562 ? -12.43 -43.531 -17.719 1 91.88 562 GLY B C 1
ATOM 10740 O O . GLY B 1 562 ? -12.086 -42.469 -18.25 1 91.88 562 GLY B O 1
ATOM 10741 N N . SER B 1 563 ? -13.422 -43.656 -16.859 1 93.94 563 SER B N 1
ATOM 10742 C CA . SER B 1 563 ? -14.086 -42.5 -16.281 1 93.94 563 SER B CA 1
ATOM 10743 C C . SER B 1 563 ? -14.562 -42.781 -14.859 1 93.94 563 SER B C 1
ATOM 10745 O O . SER B 1 563 ? -14.766 -43.938 -14.492 1 93.94 563 SER B O 1
ATOM 10747 N N . CYS B 1 564 ? -14.508 -41.812 -14.094 1 94.88 564 CYS B N 1
ATOM 10748 C CA . CYS B 1 564 ? -14.984 -41.875 -12.719 1 94.88 564 CYS B CA 1
ATOM 10749 C C . CYS B 1 564 ? -16.219 -41 -12.516 1 94.88 564 CYS B C 1
ATOM 10751 O O . CYS B 1 564 ? -16.344 -39.938 -13.125 1 94.88 564 CYS B O 1
ATOM 10753 N N . ILE B 1 565 ? -17.047 -41.406 -11.664 1 92.75 565 ILE B N 1
ATOM 10754 C CA . ILE B 1 565 ? -18.281 -40.688 -11.398 1 92.75 565 ILE B CA 1
ATOM 10755 C C . ILE B 1 565 ? -17.969 -39.312 -10.789 1 92.75 565 ILE B C 1
ATOM 10757 O O . ILE B 1 565 ? -18.797 -38.406 -10.859 1 92.75 565 ILE B O 1
ATOM 10761 N N . CYS B 1 566 ? -16.828 -39.188 -10.203 1 92 566 CYS B N 1
ATOM 10762 C CA . CYS B 1 566 ? -16.469 -37.875 -9.625 1 92 566 CYS B CA 1
ATOM 10763 C C . CYS B 1 566 ? -16.094 -36.875 -10.711 1 92 566 CYS B C 1
ATOM 10765 O O . CYS B 1 566 ? -16.047 -35.688 -10.461 1 92 566 CYS B O 1
ATOM 10767 N N . ARG B 1 567 ? -15.688 -37.312 -11.875 1 93.38 567 ARG B N 1
ATOM 10768 C CA . ARG B 1 567 ? -15.43 -36.531 -13.086 1 93.38 567 ARG B CA 1
ATOM 10769 C C . ARG B 1 567 ? -14.273 -35.562 -12.875 1 93.38 567 ARG B C 1
ATOM 10771 O O . ARG B 1 567 ? -14.273 -34.469 -13.445 1 93.38 567 ARG B O 1
ATOM 10778 N N . MET B 1 568 ? -13.336 -35.906 -11.992 1 93.81 568 MET B N 1
ATOM 10779 C CA . MET B 1 568 ? -12.195 -35 -11.742 1 93.81 568 MET B CA 1
ATOM 10780 C C . MET B 1 568 ? -11.359 -34.844 -13 1 93.81 568 MET B C 1
ATOM 10782 O O . MET B 1 568 ? -10.867 -33.75 -13.273 1 93.81 568 MET B O 1
ATOM 10786 N N . TYR B 1 569 ? -11.219 -35.875 -13.711 1 94.81 569 TYR B N 1
ATOM 10787 C CA . TYR B 1 569 ? -10.445 -35.75 -14.938 1 94.81 569 TYR B CA 1
ATOM 10788 C C . TYR B 1 569 ? -11.078 -34.75 -15.883 1 94.81 569 TYR B C 1
ATOM 10790 O O . TYR B 1 569 ? -10.375 -33.969 -16.547 1 94.81 569 TYR B O 1
ATOM 10798 N N . ASP B 1 570 ? -12.359 -34.719 -15.93 1 93.31 570 ASP B N 1
ATOM 10799 C CA . ASP B 1 570 ? -13.078 -33.844 -16.859 1 93.31 570 ASP B CA 1
ATOM 10800 C C . ASP B 1 570 ? -12.922 -32.375 -16.484 1 93.31 570 ASP B C 1
ATOM 10802 O O . ASP B 1 570 ? -12.781 -31.516 -17.359 1 93.31 570 ASP B O 1
ATOM 10806 N N . HIS B 1 571 ? -12.906 -32.125 -15.266 1 93.56 571 HIS B N 1
ATOM 10807 C CA . HIS B 1 571 ? -12.914 -30.719 -14.906 1 93.56 571 HIS B CA 1
ATOM 10808 C C . HIS B 1 571 ? -11.523 -30.25 -14.508 1 93.56 571 HIS B C 1
ATOM 10810 O O . HIS B 1 571 ? -11.211 -29.062 -14.609 1 93.56 571 HIS B O 1
ATOM 10816 N N . VAL B 1 572 ? -10.625 -31.094 -14.078 1 94.25 572 VAL B N 1
ATOM 10817 C CA . VAL B 1 572 ? -9.289 -30.688 -13.656 1 94.25 572 VAL B CA 1
ATOM 10818 C C . VAL B 1 572 ? -8.266 -31.109 -14.711 1 94.25 572 VAL B C 1
ATOM 10820 O O . VAL B 1 572 ? -7.273 -30.406 -14.938 1 94.25 572 VAL B O 1
ATOM 10823 N N . GLY B 1 573 ? -8.461 -32.219 -15.344 1 93.94 573 GLY B N 1
ATOM 10824 C CA . GLY B 1 573 ? -7.547 -32.719 -16.359 1 93.94 573 GLY B CA 1
ATOM 10825 C C . GLY B 1 573 ? -6.473 -33.625 -15.797 1 93.94 573 GLY B C 1
ATOM 10826 O O . GLY B 1 573 ? -5.379 -33.719 -16.359 1 93.94 573 GLY B O 1
ATOM 10827 N N . MET B 1 574 ? -6.707 -34.219 -14.641 1 94.94 574 MET B N 1
ATOM 10828 C CA . MET B 1 574 ? -5.82 -35.188 -14.008 1 94.94 574 MET B CA 1
ATOM 10829 C C . MET B 1 574 ? -6.617 -36.344 -13.406 1 94.94 574 MET B C 1
ATOM 10831 O O . MET B 1 574 ? -7.777 -36.156 -13.023 1 94.94 574 MET B O 1
ATOM 10835 N N . PRO B 1 575 ? -5.98 -37.531 -13.445 1 96 575 PRO B N 1
ATOM 10836 C CA . PRO B 1 575 ? -6.719 -38.656 -12.867 1 96 575 PRO B CA 1
ATOM 10837 C C . PRO B 1 575 ? -7.016 -38.469 -11.383 1 96 575 PRO B C 1
ATOM 10839 O O . PRO B 1 575 ? -6.172 -37.938 -10.641 1 96 575 PRO B O 1
ATOM 10842 N N . CYS B 1 576 ? -8.258 -38.844 -11.023 1 96 576 CYS B N 1
ATOM 10843 C CA . CYS B 1 576 ? -8.664 -38.719 -9.633 1 96 576 CYS B CA 1
ATOM 10844 C C . CYS B 1 576 ? -8.102 -39.875 -8.805 1 96 576 CYS B C 1
ATOM 10846 O O . CYS B 1 576 ? -7.598 -40.844 -9.352 1 96 576 CYS B O 1
ATOM 10848 N N . ARG B 1 577 ? -8.188 -39.781 -7.543 1 95.75 577 ARG B N 1
ATOM 10849 C CA . ARG B 1 577 ? -7.715 -40.812 -6.621 1 95.75 577 ARG B CA 1
ATOM 10850 C C . ARG B 1 577 ? -8.406 -42.125 -6.887 1 95.75 577 ARG B C 1
ATOM 10852 O O . ARG B 1 577 ? -7.797 -43.188 -6.723 1 95.75 577 ARG B O 1
ATOM 10859 N N . HIS B 1 578 ? -9.641 -42.156 -7.434 1 95.81 578 HIS B N 1
ATOM 10860 C CA . HIS B 1 578 ? -10.398 -43.375 -7.719 1 95.81 578 HIS B CA 1
ATOM 10861 C C . HIS B 1 578 ? -9.836 -44.094 -8.938 1 95.81 578 HIS B C 1
ATOM 10863 O O . HIS B 1 578 ? -9.633 -45.312 -8.914 1 95.81 578 HIS B O 1
ATOM 10869 N N . ILE B 1 579 ? -9.586 -43.312 -9.945 1 96.31 579 ILE B N 1
ATOM 10870 C CA . ILE B 1 579 ? -8.984 -43.844 -11.156 1 96.31 579 ILE B CA 1
ATOM 10871 C C . ILE B 1 579 ? -7.59 -44.406 -10.836 1 96.31 579 ILE B C 1
ATOM 10873 O O . ILE B 1 579 ? -7.23 -45.5 -11.273 1 96.31 579 ILE B O 1
ATOM 10877 N N . ILE B 1 580 ? -6.875 -43.656 -10.07 1 96.31 580 ILE B N 1
ATOM 10878 C CA . ILE B 1 580 ? -5.523 -44.031 -9.703 1 96.31 580 ILE B CA 1
ATOM 10879 C C . ILE B 1 580 ? -5.57 -45.344 -8.906 1 96.31 580 ILE B C 1
ATOM 10881 O O . ILE B 1 580 ? -4.723 -46.219 -9.086 1 96.31 580 ILE B O 1
ATOM 10885 N N . ALA B 1 581 ? -6.555 -45.438 -8.039 1 95.5 581 ALA B N 1
ATOM 10886 C CA . ALA B 1 581 ? -6.711 -46.656 -7.258 1 95.5 581 ALA B CA 1
ATOM 10887 C C . ALA B 1 581 ? -6.926 -47.875 -8.164 1 95.5 581 ALA B C 1
ATOM 10889 O O . ALA B 1 581 ? -6.363 -48.938 -7.926 1 95.5 581 ALA B O 1
ATOM 10890 N N . VAL B 1 582 ? -7.703 -47.719 -9.156 1 95.25 582 VAL B N 1
ATOM 10891 C CA . VAL B 1 582 ? -7.977 -48.812 -10.102 1 95.25 582 VAL B CA 1
ATOM 10892 C C . VAL B 1 582 ? -6.715 -49.125 -10.898 1 95.25 582 VAL B C 1
ATOM 10894 O O . VAL B 1 582 ? -6.391 -50.281 -11.109 1 95.25 582 VAL B O 1
ATOM 10897 N N . LEU B 1 583 ? -6.008 -48.094 -11.352 1 94.62 583 LEU B N 1
ATOM 10898 C CA . LEU B 1 583 ? -4.77 -48.281 -12.094 1 94.62 583 LEU B CA 1
ATOM 10899 C C . LEU B 1 583 ? -3.748 -49.062 -11.258 1 94.62 583 LEU B C 1
ATOM 10901 O O . LEU B 1 583 ? -3.035 -49.906 -11.766 1 94.62 583 LEU B O 1
ATOM 10905 N N . THR B 1 584 ? -3.693 -48.688 -10.039 1 92 584 THR B N 1
ATOM 10906 C CA . THR B 1 584 ? -2.758 -49.344 -9.133 1 92 584 THR B CA 1
ATOM 10907 C C . THR B 1 584 ? -3.143 -50.781 -8.922 1 92 584 THR B C 1
ATOM 10909 O O . THR B 1 584 ? -2.279 -51.656 -8.906 1 92 584 THR B O 1
ATOM 10912 N N . LYS B 1 585 ? -4.395 -51.031 -8.742 1 90 585 LYS B N 1
ATOM 10913 C CA . LYS B 1 585 ? -4.887 -52.406 -8.547 1 90 585 LYS B CA 1
ATOM 10914 C C . LYS B 1 585 ? -4.594 -53.25 -9.766 1 90 585 LYS B C 1
ATOM 10916 O O . LYS B 1 585 ? -4.324 -54.469 -9.641 1 90 585 LYS B O 1
ATOM 10921 N N . ARG B 1 586 ? -4.629 -52.656 -10.867 1 90.38 586 ARG B N 1
ATOM 10922 C CA . ARG B 1 586 ? -4.398 -53.375 -12.117 1 90.38 586 ARG B CA 1
ATOM 10923 C C . ARG B 1 586 ? -2.916 -53.375 -12.477 1 90.38 586 ARG B C 1
ATOM 10925 O O . ARG B 1 586 ? -2.533 -53.844 -13.555 1 90.38 586 ARG B O 1
ATOM 10932 N N . CYS B 1 587 ? -2.033 -52.812 -11.68 1 88.81 587 CYS B N 1
ATOM 10933 C CA . CYS B 1 587 ? -0.58 -52.781 -11.797 1 88.81 587 CYS B CA 1
ATOM 10934 C C . CYS B 1 587 ? -0.141 -52.125 -13.094 1 88.81 587 CYS B C 1
ATOM 10936 O O . CYS B 1 587 ? 0.707 -52.656 -13.82 1 88.81 587 CYS B O 1
ATOM 10938 N N . VAL B 1 588 ? -0.817 -51.094 -13.383 1 90.38 588 VAL B N 1
ATOM 10939 C CA . VAL B 1 588 ? -0.408 -50.281 -14.531 1 90.38 588 VAL B CA 1
ATOM 10940 C C . VAL B 1 588 ? 0.843 -49.469 -14.18 1 90.38 588 VAL B C 1
ATOM 10942 O O . VAL B 1 588 ? 0.857 -48.719 -13.188 1 90.38 588 VAL B O 1
ATOM 10945 N N . ALA B 1 589 ? 1.842 -49.562 -14.992 1 91.56 589 ALA B N 1
ATOM 10946 C CA . ALA B 1 589 ? 3.137 -48.969 -14.68 1 91.56 589 ALA B CA 1
ATOM 10947 C C . ALA B 1 589 ? 3.23 -47.531 -15.234 1 91.56 589 ALA B C 1
ATOM 10949 O O . ALA B 1 589 ? 3.895 -46.688 -14.648 1 91.56 589 ALA B O 1
ATOM 10950 N N . GLU B 1 590 ? 2.529 -47.344 -16.344 1 94.75 590 GLU B N 1
ATOM 10951 C CA . GLU B 1 590 ? 2.598 -46.031 -16.984 1 94.75 590 GLU B CA 1
ATOM 10952 C C . GLU B 1 590 ? 1.227 -45.375 -17.031 1 94.75 590 GLU B C 1
ATOM 10954 O O . GLU B 1 590 ? 0.216 -46.031 -17.281 1 94.75 590 GLU B O 1
ATOM 10959 N N . LEU B 1 591 ? 1.283 -44.188 -16.766 1 94.81 591 LEU B N 1
ATOM 10960 C CA . LEU B 1 591 ? 0.04 -43.406 -16.859 1 94.81 591 LEU B CA 1
ATOM 10961 C C . LEU B 1 591 ? -0.485 -43.375 -18.281 1 94.81 591 LEU B C 1
ATOM 10963 O O . LEU B 1 591 ? 0.193 -4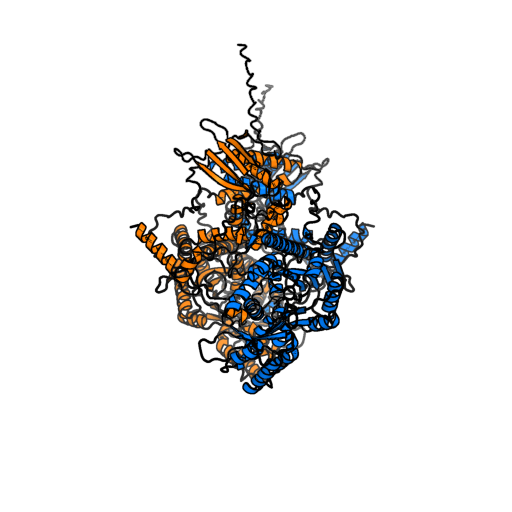2.906 -19.188 1 94.81 591 LEU B O 1
ATOM 10967 N N . PRO B 1 592 ? -1.653 -43.938 -18.406 1 94.62 592 PRO B N 1
ATOM 10968 C CA . PRO B 1 592 ? -2.203 -43.969 -19.766 1 94.62 592 PRO B CA 1
ATOM 10969 C C . PRO B 1 592 ? -2.369 -42.562 -20.359 1 94.62 592 PRO B C 1
ATOM 10971 O O . PRO B 1 592 ? -2.736 -41.625 -19.641 1 94.62 592 PRO B O 1
ATOM 10974 N N . GLU B 1 593 ? -2.193 -42.406 -21.625 1 92.31 593 GLU B N 1
ATOM 10975 C CA . GLU B 1 593 ? -2.213 -41.125 -22.344 1 92.31 593 GLU B CA 1
ATOM 10976 C C . GLU B 1 593 ? -3.576 -40.469 -22.234 1 92.31 593 GLU B C 1
ATOM 10978 O O . GLU B 1 593 ? -3.666 -39.219 -22.203 1 92.31 593 GLU B O 1
ATOM 10983 N N . HIS B 1 594 ? -4.551 -41.312 -22.125 1 92 594 HIS B N 1
ATOM 10984 C CA . HIS B 1 594 ? -5.91 -40.781 -22.047 1 92 594 HIS B CA 1
ATOM 10985 C C . HIS B 1 594 ? -6.094 -39.906 -20.812 1 92 594 HIS B C 1
ATOM 10987 O O . HIS B 1 594 ? -6.898 -38.969 -20.828 1 92 594 HIS B O 1
ATOM 10993 N N . PHE B 1 595 ? -5.328 -40.125 -19.812 1 94.5 595 PHE B N 1
ATOM 10994 C CA . PHE B 1 595 ? -5.516 -39.438 -18.547 1 94.5 595 PHE B CA 1
ATOM 10995 C C . PHE B 1 595 ? -4.547 -38.281 -18.422 1 94.5 595 PHE B C 1
ATOM 10997 O O . PHE B 1 595 ? -4.441 -37.656 -17.359 1 94.5 595 PHE B O 1
ATOM 11004 N N . VAL B 1 596 ? -3.824 -38 -19.453 1 93.75 596 VAL B N 1
ATOM 11005 C CA . VAL B 1 596 ? -2.842 -36.906 -19.391 1 93.75 596 VAL B CA 1
ATOM 11006 C C . VAL B 1 596 ? -3.229 -35.812 -20.375 1 93.75 596 VAL B C 1
ATOM 11008 O O . VAL B 1 596 ? -3.26 -36.031 -21.594 1 93.75 596 VAL B O 1
ATOM 11011 N N . LYS B 1 597 ? -3.547 -34.688 -19.844 1 94.12 597 LYS B N 1
ATOM 11012 C CA . LYS B 1 597 ? -3.76 -33.531 -20.703 1 94.12 597 LYS B CA 1
ATOM 11013 C C . LYS B 1 597 ? -2.439 -32.844 -21.031 1 94.12 597 LYS B C 1
ATOM 11015 O O . LYS B 1 597 ? -1.611 -32.594 -20.156 1 94.12 597 LYS B O 1
ATOM 11020 N N . ARG B 1 598 ? -2.271 -32.5 -22.219 1 92.12 598 ARG B N 1
ATOM 11021 C CA . ARG B 1 598 ? -1.025 -31.906 -22.703 1 92.12 598 ARG B CA 1
ATOM 11022 C C . ARG B 1 598 ? -0.697 -30.625 -21.938 1 92.12 598 ARG B C 1
ATOM 11024 O O . ARG B 1 598 ? 0.471 -30.344 -21.656 1 92.12 598 ARG B O 1
ATOM 11031 N N . ARG B 1 599 ? -1.659 -29.922 -21.531 1 93.88 599 ARG B N 1
ATOM 11032 C CA . ARG B 1 599 ? -1.441 -28.625 -20.906 1 93.88 599 ARG B CA 1
ATOM 11033 C C . ARG B 1 599 ? -0.696 -28.781 -19.578 1 93.88 599 ARG B C 1
ATOM 11035 O O . ARG B 1 599 ? -0.116 -27.812 -19.078 1 93.88 599 ARG B O 1
ATOM 11042 N N . TRP B 1 600 ? -0.802 -29.938 -19 1 96 600 TRP B N 1
ATOM 11043 C CA . TRP B 1 600 ? -0.22 -30.125 -17.672 1 96 600 TRP B CA 1
ATOM 11044 C C . TRP B 1 600 ? 1.182 -30.719 -17.766 1 96 600 TRP B C 1
ATOM 11046 O O . TRP B 1 600 ? 1.836 -30.953 -16.75 1 96 600 TRP B O 1
ATOM 11056 N N . THR B 1 601 ? 1.671 -30.922 -18.953 1 94.75 601 THR B N 1
ATOM 11057 C CA . THR B 1 601 ? 2.943 -31.609 -19.156 1 94.75 601 THR B CA 1
ATOM 11058 C C . THR B 1 601 ? 4.082 -30.594 -19.281 1 94.75 601 THR B C 1
ATOM 11060 O O . THR B 1 601 ? 3.846 -29.406 -19.516 1 94.75 601 THR B O 1
ATOM 11063 N N . LYS B 1 602 ? 5.277 -31.047 -19.156 1 90.56 602 LYS B N 1
ATOM 11064 C CA . LYS B 1 602 ? 6.473 -30.219 -19.234 1 90.56 602 LYS B CA 1
ATOM 11065 C C . LYS B 1 602 ? 6.68 -29.688 -20.656 1 90.56 602 LYS B C 1
ATOM 11067 O O . LYS B 1 602 ? 7.266 -28.609 -20.844 1 90.56 602 LYS B O 1
ATOM 11072 N N . ASP B 1 603 ? 6.102 -30.344 -21.547 1 87 603 ASP B N 1
ATOM 11073 C CA . ASP B 1 603 ? 6.324 -29.969 -22.938 1 87 603 ASP B CA 1
ATOM 11074 C C . ASP B 1 603 ? 5.113 -29.234 -23.516 1 87 603 ASP B C 1
ATOM 11076 O O . ASP B 1 603 ? 4.945 -29.156 -24.734 1 87 603 ASP B O 1
ATOM 11080 N N . ALA B 1 604 ? 4.336 -28.781 -22.672 1 90.12 604 ALA B N 1
ATOM 11081 C CA . ALA B 1 604 ? 3.104 -28.141 -23.125 1 90.12 604 ALA B CA 1
ATOM 11082 C C . ALA B 1 604 ? 3.408 -26.953 -24.031 1 90.12 604 ALA B C 1
ATOM 11084 O O . ALA B 1 604 ? 2.66 -26.672 -24.984 1 90.12 604 ALA B O 1
ATOM 11085 N N . ASN B 1 605 ? 4.484 -26.25 -23.75 1 80.69 605 ASN B N 1
ATOM 11086 C CA . ASN B 1 605 ? 4.82 -25.047 -24.516 1 80.69 605 ASN B CA 1
ATOM 11087 C C . ASN B 1 605 ? 5.719 -25.375 -25.703 1 80.69 605 ASN B C 1
ATOM 11089 O O . ASN B 1 605 ? 6.047 -24.5 -26.5 1 80.69 605 ASN B O 1
ATOM 11093 N N . ARG B 1 606 ? 6.098 -26.516 -25.734 1 73.12 606 ARG B N 1
ATOM 11094 C CA . ARG B 1 606 ? 7.039 -26.859 -26.797 1 73.12 606 ARG B CA 1
ATOM 11095 C C . ARG B 1 606 ? 6.309 -27.188 -28.094 1 73.12 606 ARG B C 1
ATOM 11097 O O . ARG B 1 606 ? 5.293 -27.891 -28.078 1 73.12 606 ARG B O 1
ATOM 11104 N N . VAL B 1 607 ? 6.469 -26.188 -29 1 60.56 607 VAL B N 1
ATOM 11105 C CA . VAL B 1 607 ? 5.996 -26.484 -30.344 1 60.56 607 VAL B CA 1
ATOM 11106 C C . VAL B 1 607 ? 7.121 -27.141 -31.141 1 60.56 607 VAL B C 1
ATOM 11108 O O . VAL B 1 607 ? 8.188 -26.547 -31.328 1 60.56 607 VAL B O 1
ATOM 11111 N N . ASP B 1 608 ? 6.992 -28.266 -31.703 1 51.62 608 ASP B N 1
ATOM 11112 C CA . ASP B 1 608 ? 7.945 -29.062 -32.469 1 51.62 608 ASP B CA 1
ATOM 11113 C C . ASP B 1 608 ? 9.25 -29.25 -31.703 1 51.62 608 ASP B C 1
ATOM 11115 O O . ASP B 1 608 ? 10.336 -29.125 -32.281 1 51.62 608 ASP B O 1
ATOM 11119 N N . GLY B 1 609 ? 9.18 -29.422 -30.297 1 48.59 609 GLY B N 1
ATOM 11120 C CA . GLY B 1 609 ? 10.312 -29.781 -29.469 1 48.59 609 GLY B CA 1
ATOM 11121 C C . GLY B 1 609 ? 11.055 -28.562 -28.922 1 48.59 609 GLY B C 1
ATOM 11122 O O . GLY B 1 609 ? 11.953 -28.703 -28.094 1 48.59 609 GLY B O 1
ATOM 11123 N N . VAL B 1 610 ? 10.945 -27.359 -29.406 1 48.84 610 VAL B N 1
ATOM 11124 C CA . VAL B 1 610 ? 11.734 -26.188 -29.047 1 48.84 610 VAL B CA 1
ATOM 11125 C C . VAL B 1 610 ? 10.922 -25.266 -28.156 1 48.84 610 VAL B C 1
ATOM 11127 O O . VAL B 1 610 ? 9.727 -25.062 -28.375 1 48.84 610 VAL B O 1
ATOM 11130 N N . LEU B 1 611 ? 11.352 -25.094 -26.953 1 52 611 LEU B N 1
ATOM 11131 C CA . LEU B 1 611 ? 10.703 -24.125 -26.078 1 52 611 LEU B CA 1
ATOM 11132 C C . LEU B 1 611 ? 10.609 -22.766 -26.75 1 52 611 LEU B C 1
ATOM 11134 O O . LEU B 1 611 ? 11.586 -22.297 -27.359 1 52 611 LEU B O 1
ATOM 11138 N N . PRO B 1 612 ? 9.453 -22.188 -27.016 1 47.75 612 PRO B N 1
ATOM 11139 C CA . PRO B 1 612 ? 9.289 -20.922 -27.734 1 47.75 612 PRO B CA 1
ATOM 11140 C C . PRO B 1 612 ? 10.227 -19.828 -27.219 1 47.75 612 PRO B C 1
ATOM 11142 O O . PRO B 1 612 ? 10.586 -18.922 -27.969 1 47.75 612 PRO B O 1
ATOM 11145 N N . TYR B 1 613 ? 10.219 -19.578 -25.984 1 46.41 613 TYR B N 1
ATOM 11146 C CA . TYR B 1 613 ? 10.828 -18.328 -25.516 1 46.41 613 TYR B CA 1
ATOM 11147 C C . TYR B 1 613 ? 12.312 -18.297 -25.859 1 46.41 613 TYR B C 1
ATOM 11149 O O . TYR B 1 613 ? 13.008 -17.328 -25.516 1 46.41 613 TYR B O 1
ATOM 11157 N N . GLN B 1 614 ? 12.883 -19.438 -26.125 1 43.16 614 GLN B N 1
ATOM 11158 C CA . GLN B 1 614 ? 14.328 -19.391 -26.312 1 43.16 614 GLN B CA 1
ATOM 11159 C C . GLN B 1 614 ? 14.711 -18.406 -27.406 1 43.16 614 GLN B C 1
ATOM 11161 O O . GLN B 1 614 ? 15.891 -18.234 -27.719 1 43.16 614 GLN B O 1
ATOM 11166 N N . THR B 1 615 ? 13.766 -18.203 -28.344 1 38.06 615 THR B N 1
ATOM 11167 C CA . THR B 1 615 ? 14.344 -17.516 -29.5 1 38.06 615 THR B CA 1
ATOM 11168 C C . THR B 1 615 ? 15.055 -16.25 -29.062 1 38.06 615 THR B C 1
ATOM 11170 O O . THR B 1 615 ? 16.219 -16.031 -29.406 1 38.06 615 THR B O 1
ATOM 11173 N N . SER B 1 616 ? 14.32 -14.945 -29.344 1 37.41 616 SER B N 1
ATOM 11174 C CA . SER B 1 616 ? 15.023 -13.734 -29.75 1 37.41 616 SER B CA 1
ATOM 11175 C C . SER B 1 616 ? 15.711 -13.062 -28.578 1 37.41 616 SER B C 1
ATOM 11177 O O . SER B 1 616 ? 15.055 -12.438 -27.734 1 37.41 616 SER B O 1
ATOM 11179 N N . GLU B 1 617 ? 16.516 -13.766 -27.828 1 40.97 617 GLU B N 1
ATOM 11180 C CA . GLU B 1 617 ? 17.484 -12.953 -27.109 1 40.97 617 GLU B CA 1
ATOM 11181 C C . GLU B 1 617 ? 17.703 -11.609 -27.797 1 40.97 617 GLU B C 1
ATOM 11183 O O . GLU B 1 617 ? 18.516 -11.508 -28.734 1 40.97 617 GLU B O 1
ATOM 11188 N N . VAL B 1 618 ? 16.688 -10.977 -28.219 1 36.25 618 VAL B N 1
ATOM 11189 C CA . VAL B 1 618 ? 17.016 -9.68 -28.812 1 36.25 618 VAL B CA 1
ATOM 11190 C C . VAL B 1 618 ? 18.109 -9 -27.969 1 36.25 618 VAL B C 1
ATOM 11192 O O . VAL B 1 618 ? 17.906 -8.734 -26.781 1 36.25 618 VAL B O 1
ATOM 11195 N N . GLU B 1 619 ? 19.312 -9.398 -28.172 1 39.16 619 GLU B N 1
ATOM 11196 C CA . GLU B 1 619 ? 20.375 -8.508 -27.688 1 39.16 619 GLU B CA 1
ATOM 11197 C C . GLU B 1 619 ? 19.875 -7.062 -27.625 1 39.16 619 GLU B C 1
ATOM 11199 O O . GLU B 1 619 ? 19.422 -6.516 -28.625 1 39.16 619 GLU B O 1
ATOM 11204 N N . SER B 1 620 ? 19.203 -6.719 -26.641 1 42.06 620 SER B N 1
ATOM 11205 C CA . SER B 1 620 ? 18.922 -5.285 -26.562 1 42.06 620 SER B CA 1
ATOM 11206 C C . SER B 1 620 ? 19.984 -4.484 -27.312 1 42.06 620 SER B C 1
ATOM 11208 O O . SER B 1 620 ? 21.188 -4.66 -27.062 1 42.06 620 SER B O 1
ATOM 11210 N N . PRO B 1 621 ? 19.719 -4.051 -28.469 1 40.28 621 PRO B N 1
ATOM 11211 C CA . PRO B 1 621 ? 20.719 -3.201 -29.094 1 40.28 621 PRO B CA 1
ATOM 11212 C C . PRO B 1 621 ? 21.469 -2.318 -28.094 1 40.28 621 PRO B C 1
ATOM 11214 O O . PRO B 1 621 ? 20.906 -1.958 -27.047 1 40.28 621 PRO B O 1
ATOM 11217 N N . SER B 1 622 ? 22.75 -2.553 -28 1 49 622 SER B N 1
ATOM 11218 C CA . SER B 1 622 ? 23.672 -1.676 -27.297 1 49 622 SER B CA 1
ATOM 11219 C C . SER B 1 622 ? 23.188 -0.23 -27.312 1 49 622 SER B C 1
ATOM 11221 O O . SER B 1 622 ? 23.438 0.499 -28.281 1 49 622 SER B O 1
ATOM 11223 N N . HIS B 1 623 ? 21.938 -0.034 -26.922 1 57.62 623 HIS B N 1
ATOM 11224 C CA . HIS B 1 623 ? 21.578 1.378 -26.938 1 57.62 623 HIS B CA 1
ATOM 11225 C C . HIS B 1 623 ? 22.391 2.168 -25.922 1 57.62 623 HIS B C 1
ATOM 11227 O O . HIS B 1 623 ? 22.922 1.598 -24.953 1 57.62 623 HIS B O 1
ATOM 11233 N N . GLU B 1 624 ? 22.719 3.293 -26.297 1 65.38 624 GLU B N 1
ATOM 11234 C CA . GLU B 1 624 ? 23.375 4.234 -25.391 1 65.38 624 GLU B CA 1
ATOM 11235 C C . GLU B 1 624 ? 22.547 4.473 -24.141 1 65.38 624 GLU B C 1
ATOM 11237 O O . GLU B 1 624 ? 21.328 4.703 -24.219 1 65.38 624 GLU B O 1
ATOM 11242 N N . LEU B 1 625 ? 23.156 4.117 -23.078 1 75.81 625 LEU B N 1
ATOM 11243 C CA . LEU B 1 625 ? 22.469 4.301 -21.797 1 75.81 625 LEU B CA 1
ATOM 11244 C C . LEU B 1 625 ? 21.922 5.719 -21.672 1 75.81 625 LEU B C 1
ATOM 11246 O O . LEU B 1 625 ? 22.609 6.688 -21.984 1 75.81 625 LEU B O 1
ATOM 11250 N N . THR B 1 626 ? 20.672 5.855 -21.391 1 74.19 626 THR B N 1
ATOM 11251 C CA . THR B 1 626 ? 20.062 7.145 -21.062 1 74.19 626 THR B CA 1
ATOM 11252 C C . THR B 1 626 ? 20.656 7.703 -19.766 1 74.19 626 THR B C 1
ATOM 11254 O O . THR B 1 626 ? 21.297 6.973 -19 1 74.19 626 THR B O 1
ATOM 11257 N N . PRO B 1 627 ? 20.594 9.055 -19.5 1 74.69 627 PRO B N 1
ATOM 11258 C CA . PRO B 1 627 ? 21.078 9.633 -18.234 1 74.69 627 PRO B CA 1
ATOM 11259 C C . PRO B 1 627 ? 20.484 8.953 -17.016 1 74.69 627 PRO B C 1
ATOM 11261 O O . PRO B 1 627 ? 21.188 8.734 -16.016 1 74.69 627 PRO B O 1
ATOM 11264 N N . THR B 1 628 ? 19.266 8.562 -17.141 1 73.56 628 THR B N 1
ATOM 11265 C CA . THR B 1 628 ? 18.625 7.895 -16.016 1 73.56 628 THR B CA 1
ATOM 11266 C C . THR B 1 628 ? 19.234 6.512 -15.789 1 73.56 628 THR B C 1
ATOM 11268 O O . THR B 1 628 ? 19.438 6.094 -14.648 1 73.56 628 THR B O 1
ATOM 11271 N N . GLU B 1 629 ? 19.516 5.824 -16.844 1 78.12 629 GLU B N 1
ATOM 11272 C CA . GLU B 1 629 ? 20.125 4.504 -16.734 1 78.12 629 GLU B CA 1
ATOM 11273 C C . GLU B 1 629 ? 21.547 4.594 -16.203 1 78.12 629 GLU B C 1
ATOM 11275 O O . GLU B 1 629 ? 21.969 3.748 -15.406 1 78.12 629 GLU B O 1
ATOM 11280 N N . ARG B 1 630 ? 22.266 5.656 -16.688 1 82.56 630 ARG B N 1
ATOM 11281 C CA . ARG B 1 630 ? 23.609 5.891 -16.156 1 82.56 630 ARG B CA 1
ATOM 11282 C C . ARG B 1 630 ? 23.562 6.168 -14.648 1 82.56 630 ARG B C 1
ATOM 11284 O O . ARG B 1 630 ? 24.391 5.656 -13.891 1 82.56 630 ARG B O 1
ATOM 11291 N N . PHE B 1 631 ? 22.672 6.992 -14.281 1 82.5 631 PHE B N 1
ATOM 11292 C CA . PHE B 1 631 ? 22.5 7.289 -12.867 1 82.5 631 PHE B CA 1
ATOM 11293 C C . PHE B 1 631 ? 22.234 6.012 -12.07 1 82.5 631 PHE B C 1
ATOM 11295 O O . PHE B 1 631 ? 22.875 5.777 -11.039 1 82.5 631 PHE B O 1
ATOM 11302 N N . ASN B 1 632 ? 21.266 5.18 -12.484 1 76.94 632 ASN B N 1
ATOM 11303 C CA . ASN B 1 632 ? 20.922 3.941 -11.797 1 76.94 632 ASN B CA 1
ATOM 11304 C C . ASN B 1 632 ? 22.109 2.988 -11.711 1 76.94 632 ASN B C 1
ATOM 11306 O O . ASN B 1 632 ? 22.375 2.412 -10.648 1 76.94 632 ASN B O 1
ATOM 11310 N N . HIS B 1 633 ? 22.734 2.861 -12.82 1 79.38 633 HIS B N 1
ATOM 11311 C CA . HIS B 1 633 ? 23.922 2.002 -12.844 1 79.38 633 HIS B CA 1
ATOM 11312 C C . HIS B 1 633 ? 24.969 2.486 -11.852 1 79.38 633 HIS B C 1
ATOM 11314 O O . HIS B 1 633 ? 25.547 1.686 -11.117 1 79.38 633 HIS B O 1
ATOM 11320 N N . MET B 1 634 ? 25.156 3.82 -11.852 1 84.88 634 MET B N 1
ATOM 11321 C CA . MET B 1 634 ? 26.141 4.398 -10.945 1 84.88 634 MET B CA 1
ATOM 11322 C C . MET B 1 634 ? 25.719 4.211 -9.492 1 84.88 634 MET B C 1
ATOM 11324 O O . MET B 1 634 ? 26.547 3.93 -8.625 1 84.88 634 MET B O 1
ATOM 11328 N N . THR B 1 635 ? 24.469 4.371 -9.25 1 82.19 635 THR B N 1
ATOM 11329 C CA . THR B 1 635 ? 23.938 4.188 -7.898 1 82.19 635 THR B CA 1
ATOM 11330 C C . THR B 1 635 ? 24.172 2.758 -7.422 1 82.19 635 THR B C 1
ATOM 11332 O O . THR B 1 635 ? 24.562 2.539 -6.266 1 82.19 635 THR B O 1
ATOM 11335 N N . LEU B 1 636 ? 24.047 1.829 -8.336 1 78.25 636 LEU B N 1
ATOM 11336 C CA . LEU B 1 636 ? 24.281 0.431 -7.996 1 78.25 636 LEU B CA 1
ATOM 11337 C C . LEU B 1 636 ? 25.766 0.185 -7.723 1 78.25 636 LEU B C 1
ATOM 11339 O O . LEU B 1 636 ? 26.125 -0.473 -6.742 1 78.25 636 LEU B O 1
ATOM 11343 N N . LEU B 1 637 ? 26.547 0.737 -8.578 1 82.12 637 LEU B N 1
ATOM 11344 C CA . LEU B 1 637 ? 27.984 0.589 -8.422 1 82.12 637 LEU B CA 1
ATOM 11345 C C . LEU B 1 637 ? 28.469 1.237 -7.125 1 82.12 637 LEU B C 1
ATOM 11347 O O . LEU B 1 637 ? 29.297 0.672 -6.41 1 82.12 637 LEU B O 1
ATOM 11351 N N . THR B 1 638 ? 27.906 2.426 -6.871 1 88.38 638 THR B N 1
ATOM 11352 C CA . THR B 1 638 ? 28.344 3.162 -5.691 1 88.38 638 THR B CA 1
ATOM 11353 C C . THR B 1 638 ? 27.781 2.531 -4.422 1 88.38 638 THR B C 1
ATOM 11355 O O . THR B 1 638 ? 28.328 2.727 -3.33 1 88.38 638 THR B O 1
ATOM 11358 N N . MET B 1 639 ? 26.781 1.786 -4.617 1 84.19 639 MET B N 1
ATOM 11359 C CA . MET B 1 639 ? 26.25 1.085 -3.451 1 84.19 639 MET B CA 1
ATOM 11360 C C . MET B 1 639 ? 27.25 0.053 -2.936 1 84.19 639 MET B C 1
ATOM 11362 O O . MET B 1 639 ? 27.422 -0.096 -1.724 1 84.19 639 MET B O 1
ATOM 11366 N N . ALA B 1 640 ? 27.797 -0.702 -3.842 1 79.62 640 ALA B N 1
ATOM 11367 C CA . ALA B 1 640 ? 28.828 -1.661 -3.461 1 79.62 640 ALA B CA 1
ATOM 11368 C C . ALA B 1 640 ? 30.016 -0.96 -2.799 1 79.62 640 ALA B C 1
ATOM 11370 O O . ALA B 1 640 ? 30.547 -1.445 -1.8 1 79.62 640 ALA B O 1
ATOM 11371 N N . PHE B 1 641 ? 30.391 0.189 -3.332 1 87.06 641 PHE B N 1
ATOM 11372 C CA . PHE B 1 641 ? 31.438 1.035 -2.766 1 87.06 641 PHE B CA 1
ATOM 11373 C C . PHE B 1 641 ? 31.062 1.5 -1.365 1 87.06 641 PHE B C 1
ATOM 11375 O O . PHE B 1 641 ? 31.875 1.415 -0.438 1 87.06 641 PHE B O 1
ATOM 11382 N N . SER B 1 642 ? 29.781 1.979 -1.238 1 86.25 642 SER B N 1
ATOM 11383 C CA . SER B 1 642 ? 29.281 2.469 0.043 1 86.25 642 SER B CA 1
ATOM 11384 C C . SER B 1 642 ? 29.312 1.374 1.104 1 86.25 642 SER B C 1
ATOM 11386 O O . SER B 1 642 ? 29.609 1.64 2.271 1 86.25 642 SER B O 1
ATOM 11388 N N . HIS B 1 643 ? 29.047 0.179 0.678 1 83.81 643 HIS B N 1
ATOM 11389 C CA . HIS B 1 643 ? 29.078 -0.941 1.611 1 83.81 643 HIS B CA 1
ATOM 11390 C C . HIS B 1 643 ? 30.5 -1.192 2.104 1 83.81 643 HIS B C 1
ATOM 11392 O O . HIS B 1 643 ? 30.734 -1.332 3.309 1 83.81 643 HIS B O 1
ATOM 11398 N N . SER B 1 644 ? 31.453 -1.259 1.196 1 82.5 644 SER B N 1
ATOM 11399 C CA . SER B 1 644 ? 32.844 -1.519 1.543 1 82.5 644 SER B CA 1
ATOM 11400 C C . SER B 1 644 ? 33.375 -0.44 2.471 1 82.5 644 SER B C 1
ATOM 11402 O O . SER B 1 644 ? 34.156 -0.734 3.381 1 82.5 644 SER B O 1
ATOM 11404 N N . CYS B 1 645 ? 32.906 0.78 2.289 1 89.44 645 CYS B N 1
ATOM 11405 C CA . CYS B 1 645 ? 33.438 1.903 3.043 1 89.44 645 CYS B CA 1
ATOM 11406 C C . CYS B 1 645 ? 32.812 1.998 4.422 1 89.44 645 CYS B C 1
ATOM 11408 O O . CYS B 1 645 ? 33.344 2.623 5.328 1 89.44 645 CYS B O 1
ATOM 11410 N N . SER B 1 646 ? 31.672 1.397 4.605 1 85.69 646 SER B N 1
ATOM 11411 C CA . SER B 1 646 ? 30.922 1.541 5.848 1 85.69 646 SER B CA 1
ATOM 11412 C C . SER B 1 646 ? 31.438 0.592 6.922 1 85.69 646 SER B C 1
ATOM 11414 O O . SER B 1 646 ? 31.047 0.692 8.086 1 85.69 646 SER B O 1
ATOM 11416 N N . ALA B 1 647 ? 32.375 -0.287 6.57 1 80.56 647 ALA B N 1
ATOM 11417 C CA . ALA B 1 647 ? 32.844 -1.343 7.457 1 80.56 647 ALA B CA 1
ATOM 11418 C C . ALA B 1 647 ? 33.656 -0.763 8.602 1 80.56 647 ALA B C 1
ATOM 11420 O O . ALA B 1 647 ? 33.75 -1.362 9.68 1 80.56 647 ALA B O 1
ATOM 11421 N N . SER B 1 648 ? 34.406 0.376 8.398 1 84.06 648 SER B N 1
ATOM 11422 C CA . SER B 1 648 ? 35.188 1.011 9.438 1 84.06 648 SER B CA 1
ATOM 11423 C C . SER B 1 648 ? 35.156 2.529 9.305 1 84.06 648 SER B C 1
ATOM 11425 O O . SER B 1 648 ? 34.844 3.061 8.242 1 84.06 648 SER B O 1
ATOM 11427 N N . LYS B 1 649 ? 35.5 3.119 10.43 1 87.19 649 LYS B N 1
ATOM 11428 C CA . LYS B 1 649 ? 35.562 4.578 10.445 1 87.19 649 LYS B CA 1
ATOM 11429 C C . LYS B 1 649 ? 36.625 5.105 9.5 1 87.19 649 LYS B C 1
ATOM 11431 O O . LYS B 1 649 ? 36.438 6.113 8.82 1 87.19 649 LYS B O 1
ATOM 11436 N N . GLU B 1 650 ? 37.719 4.395 9.422 1 87.12 650 GLU B N 1
ATOM 11437 C CA . GLU B 1 650 ? 38.812 4.816 8.578 1 87.12 650 GLU B CA 1
ATOM 11438 C C . GLU B 1 650 ? 38.438 4.738 7.098 1 87.12 650 GLU B C 1
ATOM 11440 O O . GLU B 1 650 ? 38.75 5.652 6.328 1 87.12 650 GLU B O 1
ATOM 11445 N N . ARG B 1 651 ? 37.906 3.623 6.785 1 90.56 651 ARG B N 1
ATOM 11446 C CA . ARG B 1 651 ? 37.438 3.451 5.406 1 90.56 651 ARG B CA 1
ATOM 11447 C C . ARG B 1 651 ? 36.438 4.523 5.027 1 90.56 651 ARG B C 1
ATOM 11449 O O . ARG B 1 651 ? 36.469 5.066 3.918 1 90.56 651 ARG B O 1
ATOM 11456 N N . TYR B 1 652 ? 35.594 4.801 5.973 1 90.12 652 TYR B N 1
ATOM 11457 C CA . TYR B 1 652 ? 34.531 5.766 5.754 1 90.12 652 TYR B CA 1
ATOM 11458 C C . TYR B 1 652 ? 35.094 7.164 5.527 1 90.12 652 TYR B C 1
ATOM 11460 O O . TYR B 1 652 ? 34.719 7.844 4.57 1 90.12 652 TYR B O 1
ATOM 11468 N N . GLU B 1 653 ? 35.969 7.629 6.32 1 90.69 653 GLU B N 1
ATOM 11469 C CA . GLU B 1 653 ? 36.531 8.961 6.211 1 90.69 653 GLU B CA 1
ATOM 11470 C C . GLU B 1 653 ? 37.344 9.109 4.926 1 90.69 653 GLU B C 1
ATOM 11472 O O . GLU B 1 653 ? 37.312 10.148 4.27 1 90.69 653 GLU B O 1
ATOM 11477 N N . TYR B 1 654 ? 38.062 8.008 4.594 1 91.5 654 TYR B N 1
ATOM 11478 C CA . TYR B 1 654 ? 38.812 7.984 3.336 1 91.5 654 TYR B CA 1
ATOM 11479 C C . TYR B 1 654 ? 37.875 8.148 2.148 1 91.5 654 TYR B C 1
ATOM 11481 O O . TYR B 1 654 ? 38.125 8.945 1.248 1 91.5 654 TYR B O 1
ATOM 11489 N N . ALA B 1 655 ? 36.812 7.34 2.166 1 91.69 655 ALA B N 1
ATOM 11490 C CA . ALA B 1 655 ? 35.875 7.332 1.058 1 91.69 655 ALA B CA 1
ATOM 11491 C C . ALA B 1 655 ? 35.219 8.695 0.896 1 91.69 655 ALA B C 1
ATOM 11493 O O . ALA B 1 655 ? 34.969 9.148 -0.227 1 91.69 655 ALA B O 1
ATOM 11494 N N . VAL B 1 656 ? 34.875 9.344 2.039 1 90.44 656 VAL B N 1
ATOM 11495 C CA . VAL B 1 656 ? 34.281 10.664 1.996 1 90.44 656 VAL B CA 1
ATOM 11496 C C . VAL B 1 656 ? 35.219 11.648 1.303 1 90.44 656 VAL B C 1
ATOM 11498 O O . VAL B 1 656 ? 34.781 12.445 0.466 1 90.44 656 VAL B O 1
ATOM 11501 N N . GLY B 1 657 ? 36.438 11.523 1.598 1 88.94 657 GLY B N 1
ATOM 11502 C CA . GLY B 1 657 ? 37.438 12.367 0.959 1 88.94 657 GLY B CA 1
ATOM 11503 C C . GLY B 1 657 ? 37.562 12.125 -0.534 1 88.94 657 GLY B C 1
ATOM 11504 O O . GLY B 1 657 ? 37.656 13.078 -1.316 1 88.94 657 GLY B O 1
ATOM 11505 N N . VAL B 1 658 ? 37.531 10.859 -0.892 1 91.44 658 VAL B N 1
ATOM 11506 C CA . VAL B 1 658 ? 37.656 10.469 -2.291 1 91.44 658 VAL B CA 1
ATOM 11507 C C . VAL B 1 658 ? 36.469 11.008 -3.092 1 91.44 658 VAL B C 1
ATOM 11509 O O . VAL B 1 658 ? 36.656 11.609 -4.156 1 91.44 658 VAL B O 1
ATOM 11512 N N . ILE B 1 659 ? 35.281 10.797 -2.584 1 90.88 659 ILE B N 1
ATOM 11513 C CA . ILE B 1 659 ? 34.094 11.164 -3.32 1 90.88 659 ILE B CA 1
ATOM 11514 C C . ILE B 1 659 ? 34 12.68 -3.449 1 90.88 659 ILE B C 1
ATOM 11516 O O . ILE B 1 659 ? 33.594 13.203 -4.5 1 90.88 659 ILE B O 1
ATOM 11520 N N . ASN B 1 660 ? 34.406 13.406 -2.389 1 87.25 660 ASN B N 1
ATOM 11521 C CA . ASN B 1 660 ? 34.406 14.867 -2.447 1 87.25 660 ASN B CA 1
ATOM 11522 C C . ASN B 1 660 ? 35.375 15.391 -3.479 1 87.25 660 ASN B C 1
ATOM 11524 O O . ASN B 1 660 ? 35.062 16.297 -4.258 1 87.25 660 ASN B O 1
ATOM 11528 N N . ARG B 1 661 ? 36.5 14.797 -3.541 1 88.44 661 ARG B N 1
ATOM 11529 C CA . ARG B 1 661 ? 37.531 15.188 -4.5 1 88.44 661 ARG B CA 1
ATOM 11530 C C . ARG B 1 661 ? 37.094 14.875 -5.926 1 88.44 661 ARG B C 1
ATOM 11532 O O . ARG B 1 661 ? 37.219 15.711 -6.816 1 88.44 661 ARG B O 1
ATOM 11539 N N . GLU B 1 662 ? 36.656 13.656 -6.082 1 90.88 662 GLU B N 1
ATOM 11540 C CA . GLU B 1 662 ? 36.281 13.219 -7.426 1 90.88 662 GLU B CA 1
ATOM 11541 C C . GLU B 1 662 ? 35.062 13.969 -7.93 1 90.88 662 GLU B C 1
ATOM 11543 O O . GLU B 1 662 ? 34.906 14.172 -9.133 1 90.88 662 GLU B O 1
ATOM 11548 N N . THR B 1 663 ? 34.156 14.344 -7.078 1 87.5 663 THR B N 1
ATOM 11549 C CA . THR B 1 663 ? 33 15.125 -7.477 1 87.5 663 THR B CA 1
ATOM 11550 C C . THR B 1 663 ? 33.438 16.484 -8.031 1 87.5 663 THR B C 1
ATOM 11552 O O . THR B 1 663 ? 32.844 16.969 -9.016 1 87.5 663 THR B O 1
ATOM 11555 N N . GLU B 1 664 ? 34.375 17.047 -7.449 1 83.25 664 GLU B N 1
ATOM 11556 C CA . GLU B 1 664 ? 34.906 18.328 -7.93 1 83.25 664 GLU B CA 1
ATOM 11557 C C . GLU B 1 664 ? 35.531 18.188 -9.312 1 83.25 664 GLU B C 1
ATOM 11559 O O . GLU B 1 664 ? 35.344 19.047 -10.164 1 83.25 664 GLU B O 1
ATOM 11564 N N . ILE B 1 665 ? 36.188 17.078 -9.508 1 87 665 ILE B N 1
ATOM 11565 C CA . ILE B 1 665 ? 36.812 16.812 -10.789 1 87 665 ILE B CA 1
ATOM 11566 C C . ILE B 1 665 ? 35.75 16.625 -11.875 1 87 665 ILE B C 1
ATOM 11568 O O . ILE B 1 665 ? 35.875 17.188 -12.969 1 87 665 ILE B O 1
ATOM 11572 N N . ILE B 1 666 ? 34.812 15.883 -11.602 1 88.5 666 ILE B N 1
ATOM 11573 C CA . ILE B 1 666 ? 33.781 15.547 -12.578 1 88.5 666 ILE B CA 1
ATOM 11574 C C . ILE B 1 666 ? 33 16.812 -12.953 1 88.5 666 ILE B C 1
ATOM 11576 O O . ILE B 1 666 ? 32.625 16.984 -14.109 1 88.5 666 ILE B O 1
ATOM 11580 N N . GLU B 1 667 ? 32.75 17.625 -11.969 1 81.62 667 GLU B N 1
ATOM 11581 C CA . GLU B 1 667 ? 31.984 18.844 -12.219 1 81.62 667 GLU B CA 1
ATOM 11582 C C . GLU B 1 667 ? 32.75 19.797 -13.141 1 81.62 667 GLU B C 1
ATOM 11584 O O . GLU B 1 667 ? 32.156 20.625 -13.828 1 81.62 667 GLU B O 1
ATOM 11589 N N . LYS B 1 668 ? 34.062 19.625 -13.227 1 77.31 668 LYS B N 1
ATOM 11590 C CA . LYS B 1 668 ? 34.906 20.438 -14.102 1 77.31 668 LYS B CA 1
ATOM 11591 C C . LYS B 1 668 ? 34.969 19.844 -15.508 1 77.31 668 LYS B C 1
ATOM 11593 O O . LYS B 1 668 ? 35.344 20.531 -16.453 1 77.31 668 LYS B O 1
ATOM 11598 N N . MET B 1 669 ? 34.531 18.578 -15.695 1 85.06 669 MET B N 1
ATOM 11599 C CA . MET B 1 669 ? 34.531 17.922 -17 1 85.06 669 MET B CA 1
ATOM 11600 C C . MET B 1 669 ? 33.375 18.438 -17.875 1 85.06 669 MET B C 1
ATOM 11602 O O . MET B 1 669 ? 32.344 18.844 -17.359 1 85.06 669 MET B O 1
ATOM 11606 N N . PRO B 1 670 ? 33.688 18.578 -19.203 1 70.88 670 PRO B N 1
ATOM 11607 C CA . PRO B 1 670 ? 32.656 19.109 -20.094 1 70.88 670 PRO B CA 1
ATOM 11608 C C . PRO B 1 670 ? 31.406 18.219 -20.125 1 70.88 670 PRO B C 1
ATOM 11610 O O . PRO B 1 670 ? 31.5 17.016 -19.922 1 70.88 670 PRO B O 1
ATOM 11613 N N . VAL B 1 671 ? 30.375 18.781 -19.984 1 63.75 671 VAL B N 1
ATOM 11614 C CA . VAL B 1 671 ? 29.094 18.078 -20.141 1 63.75 671 VAL B CA 1
ATOM 11615 C C . VAL B 1 671 ? 28.766 17.953 -21.625 1 63.75 671 VAL B C 1
ATOM 11617 O O . VAL B 1 671 ? 29.109 18.828 -22.422 1 63.75 671 VAL B O 1
ATOM 11620 N N . ASP B 1 672 ? 28.875 16.922 -22.312 1 54.31 672 ASP B N 1
ATOM 11621 C CA . ASP B 1 672 ? 28.438 16.938 -23.719 1 54.31 672 ASP B CA 1
ATOM 11622 C C . ASP B 1 672 ? 27.609 18.172 -24.016 1 54.31 672 ASP B C 1
ATOM 11624 O O . ASP B 1 672 ? 27.109 18.844 -23.109 1 54.31 672 ASP B O 1
ATOM 11628 N N . GLY B 1 673 ? 27.344 18.656 -25.5 1 41.44 673 GLY B N 1
ATOM 11629 C CA . GLY B 1 673 ? 26.625 19.812 -25.984 1 41.44 673 GLY B CA 1
ATOM 11630 C C . GLY B 1 673 ? 25.531 20.281 -25.031 1 41.44 673 GLY B C 1
ATOM 11631 O O . GLY B 1 673 ? 24.562 19.562 -24.781 1 41.44 673 GLY B O 1
ATOM 11632 N N . VAL B 1 674 ? 25.969 21.188 -24.266 1 36.16 674 VAL B N 1
ATOM 11633 C CA . VAL B 1 674 ? 25.016 21.922 -23.453 1 36.16 674 VAL B CA 1
ATOM 11634 C C . VAL B 1 674 ? 23.859 22.406 -24.312 1 36.16 674 VAL B C 1
ATOM 11636 O O . VAL B 1 674 ? 24.031 23.281 -25.172 1 36.16 674 VAL B O 1
ATOM 11639 N N . GLU B 1 675 ? 23 21.766 -25.047 1 29.88 675 GLU B N 1
ATOM 11640 C CA . GLU B 1 675 ? 21.797 22.594 -25.172 1 29.88 675 GLU B CA 1
ATOM 11641 C C . GLU B 1 675 ? 21.5 23.344 -23.875 1 29.88 675 GLU B C 1
ATOM 11643 O O . GLU B 1 675 ? 21.781 22.828 -22.781 1 29.88 675 GLU B O 1
ATOM 11648 N N . ARG B 1 676 ? 21.203 24.719 -23.969 1 28.42 676 ARG B N 1
ATOM 11649 C CA . ARG B 1 676 ? 20.859 25.781 -23.031 1 28.42 676 ARG B CA 1
ATOM 11650 C C . ARG B 1 676 ? 20.234 25.203 -21.766 1 28.42 676 ARG B C 1
ATOM 11652 O O . ARG B 1 676 ? 19.672 24.109 -21.781 1 28.42 676 ARG B O 1
ATOM 11659 N N . GLU B 1 677 ? 20.344 25.875 -20.594 1 26.97 677 GLU B N 1
ATOM 11660 C CA . GLU B 1 677 ? 19.922 25.875 -19.203 1 26.97 677 GLU B CA 1
ATOM 11661 C C . GLU B 1 677 ? 18.562 25.203 -19.031 1 26.97 677 GLU B C 1
ATOM 11663 O O . GLU B 1 677 ? 18.375 24.391 -18.125 1 26.97 677 GLU B O 1
ATOM 11668 N N . GLY B 1 678 ? 17.5 26.109 -19.109 1 26.92 678 GLY B N 1
ATOM 11669 C CA . GLY B 1 678 ? 16.141 26.125 -18.578 1 26.92 678 GLY B CA 1
ATOM 11670 C C . GLY B 1 678 ? 15.305 24.953 -19.078 1 26.92 678 GLY B C 1
ATOM 11671 O O . GLY B 1 678 ? 14.086 24.938 -18.875 1 26.92 678 GLY B O 1
ATOM 11672 N N . GLY B 1 679 ? 15.594 24.469 -20.344 1 24.55 679 GLY B N 1
ATOM 11673 C CA . GLY B 1 679 ? 14.508 23.797 -21.047 1 24.55 679 GLY B CA 1
ATOM 11674 C C . GLY B 1 679 ? 14.086 22.5 -20.375 1 24.55 679 GLY B C 1
ATOM 11675 O O . GLY B 1 679 ? 14.836 21.938 -19.578 1 24.55 679 GLY B O 1
ATOM 11676 N N . GLU B 1 680 ? 12.766 22.266 -20.422 1 26.94 680 GLU B N 1
ATOM 11677 C CA . GLU B 1 680 ? 11.93 21.109 -20.172 1 26.94 680 GLU B CA 1
ATOM 11678 C C . GLU B 1 680 ? 12.625 19.812 -20.609 1 26.94 680 GLU B C 1
ATOM 11680 O O . GLU B 1 680 ? 13.219 19.766 -21.688 1 26.94 680 GLU B O 1
ATOM 11685 N N . PHE B 1 681 ? 13.383 19.188 -19.703 1 28.14 681 PHE B N 1
ATOM 11686 C CA . PHE B 1 681 ? 13.711 17.781 -19.969 1 28.14 681 PHE B CA 1
ATOM 11687 C C . PHE B 1 681 ? 12.898 17.25 -21.141 1 28.14 681 PHE B C 1
ATOM 11689 O O . PHE B 1 681 ? 11.703 16.969 -21 1 28.14 681 PHE B O 1
ATOM 11696 N N . ASN B 1 682 ? 13.102 17.797 -22.312 1 25.64 682 ASN B N 1
ATOM 11697 C CA . ASN B 1 682 ? 12.523 17.203 -23.516 1 25.64 682 ASN B CA 1
ATOM 11698 C C . ASN B 1 682 ? 12.883 15.727 -23.625 1 25.64 682 ASN B C 1
ATOM 11700 O O . ASN B 1 682 ? 14.055 15.375 -23.766 1 25.64 682 ASN B O 1
ATOM 11704 N N . THR B 1 683 ? 12.352 14.945 -22.844 1 28.33 683 THR B N 1
ATOM 11705 C CA . THR B 1 683 ? 12.281 13.539 -23.234 1 28.33 683 THR B CA 1
ATOM 11706 C C . THR B 1 683 ? 12.297 13.398 -24.75 1 28.33 683 THR B C 1
ATOM 11708 O O . THR B 1 683 ? 11.391 13.883 -25.438 1 28.33 683 THR B O 1
ATOM 11711 N N . GLN B 1 684 ? 13.43 13.578 -25.375 1 27.05 684 GLN B N 1
ATOM 11712 C CA . GLN B 1 684 ? 13.523 13.125 -26.75 1 27.05 684 GLN B CA 1
ATOM 11713 C C . GLN B 1 684 ? 12.625 11.914 -27 1 27.05 684 GLN B C 1
ATOM 11715 O O . GLN B 1 684 ? 12.867 10.828 -26.453 1 27.05 684 GLN B O 1
ATOM 11720 N N . THR B 1 685 ? 11.375 12.18 -27.125 1 29.06 685 THR B N 1
ATOM 11721 C CA . THR B 1 685 ? 10.5 11.273 -27.859 1 29.06 685 THR B CA 1
ATOM 11722 C C . THR B 1 685 ? 11.164 10.797 -29.141 1 29.06 685 THR B C 1
ATOM 11724 O O . THR B 1 685 ? 11.453 11.602 -30.031 1 29.06 685 THR B O 1
ATOM 11727 N N . THR B 1 686 ? 12.227 10.047 -29.141 1 27.91 686 THR B N 1
ATOM 11728 C CA . THR B 1 686 ? 12.492 9.391 -30.422 1 27.91 686 THR B CA 1
ATOM 11729 C C . THR B 1 686 ? 11.227 9.289 -31.25 1 27.91 686 THR B C 1
ATOM 11731 O O . THR B 1 686 ? 10.32 8.516 -30.922 1 27.91 686 THR B O 1
ATOM 11734 N N . GLN B 1 687 ? 10.836 10.367 -31.875 1 29.67 687 GLN B N 1
ATOM 11735 C CA . GLN B 1 687 ? 9.883 10.383 -32.969 1 29.67 687 GLN B CA 1
ATOM 11736 C C . GLN B 1 687 ? 10.289 9.414 -34.062 1 29.67 687 GLN B C 1
ATOM 11738 O O . GLN B 1 687 ? 11.164 9.719 -34.906 1 29.67 687 GLN B O 1
ATOM 11743 N N . GLY B 1 688 ? 10.578 8.18 -33.844 1 28.11 688 GLY B N 1
ATOM 11744 C CA . GLY B 1 688 ? 10.57 7.371 -35.031 1 28.11 688 GLY B CA 1
ATOM 11745 C C . GLY B 1 688 ? 9.555 7.84 -36.062 1 28.11 688 GLY B C 1
ATOM 11746 O O . GLY B 1 688 ? 8.508 8.383 -35.719 1 28.11 688 GLY B O 1
ATOM 11747 N N . SER B 1 689 ? 10.102 8.25 -37.281 1 31.61 689 SER B N 1
ATOM 11748 C CA . SER B 1 689 ? 9.43 8.586 -38.531 1 31.61 689 SER B CA 1
ATOM 11749 C C . SER B 1 689 ? 8.141 7.793 -38.719 1 31.61 689 SER B C 1
ATOM 11751 O O . SER B 1 689 ? 7.641 7.648 -39.844 1 31.61 689 SER B O 1
ATOM 11753 N N . GLY B 1 690 ? 7.867 6.887 -37.844 1 31.73 690 GLY B N 1
ATOM 11754 C CA . GLY B 1 690 ? 6.652 6.246 -38.312 1 31.73 690 GLY B CA 1
ATOM 11755 C C . GLY B 1 690 ? 5.496 7.215 -38.5 1 31.73 690 GLY B C 1
ATOM 11756 O O . GLY B 1 690 ? 5.492 8.297 -37.906 1 31.73 690 GLY B O 1
ATOM 11757 N N . GLU B 1 691 ? 4.75 7.188 -39.625 1 33.78 691 GLU B N 1
ATOM 11758 C CA . GLU B 1 691 ? 3.551 7.914 -40.031 1 33.78 691 GLU B CA 1
ATOM 11759 C C . GLU B 1 691 ? 2.74 8.367 -38.812 1 33.78 691 GLU B C 1
ATOM 11761 O O . GLU B 1 691 ? 2.434 7.57 -37.938 1 33.78 691 GLU B O 1
ATOM 11766 N N . LYS B 1 692 ? 2.889 9.586 -38.406 1 40 692 LYS B N 1
ATOM 11767 C CA . LYS B 1 692 ? 1.943 10.328 -37.594 1 40 692 LYS B CA 1
ATOM 11768 C C . LYS B 1 692 ? 0.531 9.773 -37.719 1 40 692 LYS B C 1
ATOM 11770 O O . LYS B 1 692 ? -0.273 10.281 -38.5 1 40 692 LYS B O 1
ATOM 11775 N N . LEU B 1 693 ? 0.318 8.672 -38.062 1 37.28 693 LEU B N 1
ATOM 11776 C CA . LEU B 1 693 ? -1.023 8.219 -38.406 1 37.28 693 LEU B CA 1
ATOM 11777 C C . LEU B 1 693 ? -2.045 8.711 -37.406 1 37.28 693 LEU B C 1
ATOM 11779 O O . LEU B 1 693 ? -3.252 8.539 -37.594 1 37.28 693 LEU B O 1
ATOM 11783 N N . HIS B 1 694 ? -1.831 8.633 -35.938 1 46.12 694 HIS B N 1
ATOM 11784 C CA . HIS B 1 694 ? -3.082 8.547 -35.188 1 46.12 694 HIS B CA 1
ATOM 11785 C C . HIS B 1 694 ? -3.57 9.93 -34.781 1 46.12 694 HIS B C 1
ATOM 11787 O O . HIS B 1 694 ? -2.764 10.82 -34.5 1 46.12 694 HIS B O 1
ATOM 11793 N N . GLU B 1 695 ? -4.699 10.273 -35.156 1 56.59 695 GLU B N 1
ATOM 11794 C CA . GLU B 1 695 ? -5.637 11.312 -34.719 1 56.59 695 GLU B CA 1
ATOM 11795 C C . GLU B 1 695 ? -5.547 11.578 -33.219 1 56.59 695 GLU B C 1
ATOM 11797 O O . GLU B 1 695 ? -5.234 10.672 -32.469 1 56.59 695 GLU B O 1
ATOM 11802 N N . ASN B 1 696 ? -5.363 12.812 -32.812 1 72.88 696 ASN B N 1
ATOM 11803 C CA . ASN B 1 696 ? -5.324 13.359 -31.453 1 72.88 696 ASN B CA 1
ATOM 11804 C C . ASN B 1 696 ? -6.422 12.766 -30.578 1 72.88 696 ASN B C 1
ATOM 11806 O O . ASN B 1 696 ? -7.59 13.148 -30.688 1 72.88 696 ASN B O 1
ATOM 11810 N N . ILE B 1 697 ? -6.234 11.703 -29.969 1 83.5 697 ILE B N 1
ATOM 11811 C CA . ILE B 1 697 ? -7.191 11.047 -29.094 1 83.5 697 ILE B CA 1
ATOM 11812 C C . ILE B 1 697 ? -7.242 11.773 -27.75 1 83.5 697 ILE B C 1
ATOM 11814 O O . ILE B 1 697 ? -6.203 12.016 -27.125 1 83.5 697 ILE B O 1
ATOM 11818 N N . LEU B 1 698 ? -8.445 12.164 -27.406 1 82.56 698 LEU B N 1
ATOM 11819 C CA . LEU B 1 698 ? -8.656 12.898 -26.156 1 82.56 698 LEU B CA 1
ATOM 11820 C C . LEU B 1 698 ? -8.789 11.945 -24.984 1 82.56 698 LEU B C 1
ATOM 11822 O O . LEU B 1 698 ? -9.109 10.766 -25.156 1 82.56 698 LEU B O 1
ATOM 11826 N N . ASP B 1 699 ? -8.484 12.477 -23.781 1 83.56 699 ASP B N 1
ATOM 11827 C CA . ASP B 1 699 ? -8.562 11.711 -22.531 1 83.56 699 ASP B CA 1
ATOM 11828 C C . ASP B 1 699 ? -9.992 11.234 -22.281 1 83.56 699 ASP B C 1
ATOM 11830 O O . ASP B 1 699 ? -10.953 11.891 -22.672 1 83.56 699 ASP B O 1
ATOM 11834 N N . PRO B 1 700 ? -10.141 10.062 -21.656 1 82.25 700 PRO B N 1
ATOM 11835 C CA . PRO B 1 700 ? -11.477 9.547 -21.359 1 82.25 700 PRO B CA 1
ATOM 11836 C C . PRO B 1 700 ? -12.203 10.391 -20.312 1 82.25 700 PRO B C 1
ATOM 11838 O O . PRO B 1 700 ? -11.57 11.133 -19.562 1 82.25 700 PRO B O 1
ATOM 11841 N N . LEU B 1 701 ? -13.5 10.258 -20.328 1 77.62 701 LEU B N 1
ATOM 11842 C CA . LEU B 1 701 ? -14.305 10.844 -19.266 1 77.62 701 LEU B CA 1
ATOM 11843 C C . LEU B 1 701 ? -14.203 10.016 -17.984 1 77.62 701 LEU B C 1
ATOM 11845 O O . LEU B 1 701 ? -13.922 8.82 -18.047 1 77.62 701 LEU B O 1
ATOM 11849 N N . VAL B 1 702 ? -14.32 10.617 -16.875 1 73.19 702 VAL B N 1
ATOM 11850 C CA . VAL B 1 702 ? -14.281 9.898 -15.609 1 73.19 702 VAL B CA 1
ATOM 11851 C C . VAL B 1 702 ? -15.453 8.922 -15.531 1 73.19 702 VAL B C 1
ATOM 11853 O O . VAL B 1 702 ? -16.609 9.32 -15.719 1 73.19 702 VAL B O 1
ATOM 11856 N N . SER B 1 703 ? -15.109 7.676 -15.359 1 75.25 703 SER B N 1
ATOM 11857 C CA . SER B 1 703 ? -16.109 6.617 -15.328 1 75.25 703 SER B CA 1
ATOM 11858 C C . SER B 1 703 ? -16.812 6.555 -13.977 1 75.25 703 SER B C 1
ATOM 11860 O O . SER B 1 703 ? -16.234 6.941 -12.953 1 75.25 703 SER B O 1
ATOM 11862 N N . LYS B 1 704 ? -18.047 6.07 -13.906 1 65 704 LYS B N 1
ATOM 11863 C CA . LYS B 1 704 ? -18.812 5.887 -12.672 1 65 704 LYS B CA 1
ATOM 11864 C C . LYS B 1 704 ? -18.469 4.551 -12.016 1 65 704 LYS B C 1
ATOM 11866 O O . LYS B 1 704 ? -18.359 3.529 -12.703 1 65 704 LYS B O 1
ATOM 11871 N N . THR B 1 705 ? -18.062 4.488 -10.805 1 60.19 705 THR B N 1
ATOM 11872 C CA . THR B 1 705 ? -17.672 3.262 -10.125 1 60.19 705 THR B CA 1
ATOM 11873 C C . THR B 1 705 ? -18.891 2.574 -9.5 1 60.19 705 THR B C 1
ATOM 11875 O O . THR B 1 705 ? -19.891 3.227 -9.188 1 60.19 705 THR B O 1
ATOM 11878 N N . LYS B 1 706 ? -19 1.276 -9.609 1 57.28 706 LYS B N 1
ATOM 11879 C CA . LYS B 1 706 ? -20.094 0.49 -9.055 1 57.28 706 LYS B CA 1
ATOM 11880 C C . LYS B 1 706 ? -20.109 0.567 -7.531 1 57.28 706 LYS B C 1
ATOM 11882 O O . LYS B 1 706 ? -21.125 0.235 -6.898 1 57.28 706 LYS B O 1
ATOM 11887 N N . GLY B 1 707 ? -18.922 0.88 -6.926 1 46.91 707 GLY B N 1
ATOM 11888 C CA . GLY B 1 707 ? -19.016 0.837 -5.477 1 46.91 707 GLY B CA 1
ATOM 11889 C C . GLY B 1 707 ? -20.062 1.77 -4.914 1 46.91 707 GLY B C 1
ATOM 11890 O O . GLY B 1 707 ? -20.906 2.277 -5.652 1 46.91 707 GLY B O 1
ATOM 11891 N N . ARG B 1 708 ? -20.328 1.868 -3.598 1 45.03 708 ARG B N 1
ATOM 11892 C CA . ARG B 1 708 ? -21.297 2.803 -3.025 1 45.03 708 ARG B CA 1
ATOM 11893 C C . ARG B 1 708 ? -21.203 4.168 -3.699 1 45.03 708 ARG B C 1
ATOM 11895 O O . ARG B 1 708 ? -20.141 4.781 -3.727 1 45.03 708 ARG B O 1
ATOM 11902 N N . LYS B 1 709 ? -21.984 4.363 -4.621 1 44.22 709 LYS B N 1
ATOM 11903 C CA . LYS B 1 709 ? -22.031 5.598 -5.402 1 44.22 709 LYS B CA 1
ATOM 11904 C C . LYS B 1 709 ? -21.672 6.805 -4.547 1 44.22 709 LYS B C 1
ATOM 11906 O O . LYS B 1 709 ? -22.188 6.98 -3.449 1 44.22 709 LYS B O 1
ATOM 11911 N N . LYS B 1 710 ? -20.516 7.363 -4.871 1 44.62 710 LYS B N 1
ATOM 11912 C CA . LYS B 1 710 ? -20.172 8.609 -4.199 1 44.62 710 LYS B CA 1
ATOM 11913 C C . LYS B 1 710 ? -21.406 9.484 -3.992 1 44.62 710 LYS B C 1
ATOM 11915 O O . LYS B 1 710 ? -21.516 10.195 -2.99 1 44.62 710 LYS B O 1
ATOM 11920 N N . GLU B 1 711 ? -22.25 9.406 -4.957 1 41.75 711 GLU B N 1
ATOM 11921 C CA . GLU B 1 711 ? -23.469 10.203 -4.887 1 41.75 711 GLU B CA 1
ATOM 11922 C C . GLU B 1 711 ? -24.406 9.695 -3.787 1 41.75 711 GLU B C 1
ATOM 11924 O O . GLU B 1 711 ? -25.188 10.469 -3.227 1 41.75 711 GLU B O 1
ATOM 11929 N N . HIS B 1 712 ? -24.344 8.406 -3.652 1 41 712 HIS B N 1
ATOM 11930 C CA . HIS B 1 712 ? -25.297 7.91 -2.666 1 41 712 HIS B CA 1
ATOM 11931 C C . HIS B 1 712 ? -24.734 8.023 -1.253 1 41 712 HIS B C 1
ATOM 11933 O O . HIS B 1 712 ? -25.328 7.516 -0.3 1 41 712 HIS B O 1
ATOM 11939 N N . ARG B 1 713 ? -23.547 8.359 -1.228 1 41.16 713 ARG B N 1
ATOM 11940 C CA . ARG B 1 713 ? -23.062 8.703 0.102 1 41.16 713 ARG B CA 1
ATOM 11941 C C . ARG B 1 713 ? -23.859 9.859 0.698 1 41.16 713 ARG B C 1
ATOM 11943 O O . ARG B 1 713 ? -24.047 10.891 0.055 1 41.16 713 ARG B O 1
ATOM 11950 N N . HIS B 1 714 ? -24.609 9.625 1.665 1 42.16 714 HIS B N 1
ATOM 11951 C CA . HIS B 1 714 ? -25.25 10.719 2.375 1 42.16 714 HIS B CA 1
ATOM 11952 C C . HIS B 1 714 ? -24.25 11.766 2.828 1 42.16 714 HIS B C 1
ATOM 11954 O O . HIS B 1 714 ? -23.297 11.445 3.553 1 42.16 714 HIS B O 1
ATOM 11960 N N . LYS B 1 715 ? -24.078 12.727 2.047 1 43.28 715 LYS B N 1
ATOM 11961 C CA . LYS B 1 715 ? -23.25 13.852 2.453 1 43.28 715 LYS B CA 1
ATOM 11962 C C . LYS B 1 715 ? -23.875 14.617 3.609 1 43.28 715 LYS B C 1
ATOM 11964 O O . LYS B 1 715 ? -25.094 14.805 3.643 1 43.28 715 LYS B O 1
ATOM 11969 N N . SER B 1 716 ? -23.219 14.703 4.617 1 41 716 SER B N 1
ATOM 11970 C CA . SER B 1 716 ? -23.719 15.633 5.629 1 41 716 SER B CA 1
ATOM 11971 C C . SER B 1 716 ? -23.969 17.016 5.035 1 41 716 SER B C 1
ATOM 11973 O O . SER B 1 716 ? -23.406 17.359 3.998 1 41 716 SER B O 1
ATOM 11975 N N . PRO B 1 717 ? -24.938 17.672 5.559 1 38.09 717 PRO B N 1
ATOM 11976 C CA . PRO B 1 717 ? -25.188 19.031 5.055 1 38.09 717 PRO B CA 1
ATOM 11977 C C . PRO B 1 717 ? -23.922 19.859 4.906 1 38.09 717 PRO B C 1
ATOM 11979 O O . PRO B 1 717 ? -23.797 20.656 3.979 1 38.09 717 PRO B O 1
ATOM 11982 N N . LEU B 1 718 ? -23.016 19.547 5.77 1 39.5 718 LEU B N 1
ATOM 11983 C CA . LEU B 1 718 ? -21.797 20.344 5.715 1 39.5 718 LEU B CA 1
ATOM 11984 C C . LEU B 1 718 ? -20.953 19.969 4.5 1 39.5 718 LEU B C 1
ATOM 11986 O O . LEU B 1 718 ? -20.359 20.844 3.859 1 39.5 718 LEU B O 1
ATOM 11990 N N . GLU B 1 719 ? -20.938 18.734 4.262 1 45.28 719 GLU B N 1
ATOM 11991 C CA . GLU B 1 719 ? -20.203 18.266 3.094 1 45.28 719 GLU B CA 1
ATOM 11992 C C . GLU B 1 719 ? -20.844 18.734 1.799 1 45.28 719 GLU B C 1
ATOM 11994 O O . GLU B 1 719 ? -20.156 18.953 0.797 1 45.28 719 GLU B O 1
ATOM 11999 N N . GLU B 1 720 ? -22.094 18.75 1.805 1 44.28 720 GLU B N 1
ATOM 12000 C CA . GLU B 1 720 ? -22.859 19.234 0.661 1 44.28 720 GLU B CA 1
ATOM 12001 C C . GLU B 1 720 ? -22.641 20.734 0.447 1 44.28 720 GLU B C 1
ATOM 12003 O O . GLU B 1 720 ? -22.703 21.219 -0.684 1 44.28 720 GLU B O 1
ATOM 12008 N N . LEU B 1 721 ? -22.688 21.562 1.577 1 38.53 721 LEU B N 1
ATOM 12009 C CA . LEU B 1 721 ? -22.531 23 1.479 1 38.53 721 LEU B CA 1
ATOM 12010 C C . LEU B 1 721 ? -21.203 23.359 0.821 1 38.53 721 LEU B C 1
ATOM 12012 O O . LEU B 1 721 ? -21.094 24.375 0.134 1 38.53 721 LEU B O 1
ATOM 12016 N N . THR B 1 722 ? -20.188 22.672 1.319 1 39.78 722 THR B N 1
ATOM 12017 C CA . THR B 1 722 ? -18.891 23.297 1.058 1 39.78 722 THR B CA 1
ATOM 12018 C C . THR B 1 722 ? -18.516 23.156 -0.414 1 39.78 722 THR B C 1
ATOM 12020 O O . THR B 1 722 ? -17.578 23.812 -0.882 1 39.78 722 THR B O 1
ATOM 12023 N N . LYS B 1 723 ? -18.844 22.062 -1.099 1 43.47 723 LYS B N 1
ATOM 12024 C CA . LYS B 1 723 ? -18 22.047 -2.289 1 43.47 723 LYS B CA 1
ATOM 12025 C C . LYS B 1 723 ? -18.562 22.969 -3.369 1 43.47 723 LYS B C 1
ATOM 12027 O O . LYS B 1 723 ? -19.531 22.625 -4.047 1 43.47 723 LYS B O 1
ATOM 12032 N N . ALA B 1 724 ? -18.547 24.141 -3.172 1 42.94 724 ALA B N 1
ATOM 12033 C CA . ALA B 1 724 ? -18.734 25.016 -4.32 1 42.94 724 ALA B CA 1
ATOM 12034 C C . ALA B 1 724 ? -18.047 24.453 -5.562 1 42.94 724 ALA B C 1
ATOM 12036 O O . ALA B 1 724 ? -16.875 24.078 -5.508 1 42.94 724 ALA B O 1
ATOM 12037 N N . LYS B 1 725 ? -18.781 23.906 -6.41 1 48.66 725 LYS B N 1
ATOM 12038 C CA . LYS B 1 725 ? -18.234 23.469 -7.691 1 48.66 725 LYS B CA 1
ATOM 12039 C C . LYS B 1 725 ? -17.234 24.484 -8.242 1 48.66 725 LYS B C 1
ATOM 12041 O O . LYS B 1 725 ? -17.547 25.688 -8.305 1 48.66 725 LYS B O 1
ATOM 12046 N N . ARG B 1 726 ? -16.016 24.234 -8.172 1 49.38 726 ARG B N 1
ATOM 12047 C CA . ARG B 1 726 ? -15 25.109 -8.734 1 49.38 726 ARG B CA 1
ATOM 12048 C C . ARG B 1 726 ? -15.422 25.625 -10.109 1 49.38 726 ARG B C 1
ATOM 12050 O O . ARG B 1 726 ? -15.914 24.875 -10.938 1 49.38 726 ARG B O 1
ATOM 12057 N N . LYS B 1 727 ? -15.695 26.859 -10.281 1 56.69 727 LYS B N 1
ATOM 12058 C CA . LYS B 1 727 ? -15.945 27.484 -11.57 1 56.69 727 LYS B CA 1
ATOM 12059 C C . LYS B 1 727 ? -14.641 27.766 -12.305 1 56.69 727 LYS B C 1
ATOM 12061 O O . LYS B 1 727 ? -13.742 28.406 -11.766 1 56.69 727 LYS B O 1
ATOM 12066 N N . CYS B 1 728 ? -14.508 27.188 -13.438 1 62.38 728 CYS B N 1
ATOM 12067 C CA . CYS B 1 728 ? -13.32 27.391 -14.266 1 62.38 728 CYS B CA 1
ATOM 12068 C C . CYS B 1 728 ? -13.156 28.859 -14.625 1 62.38 728 CYS B C 1
ATOM 12070 O O . CYS B 1 728 ? -14.086 29.484 -15.133 1 62.38 728 CYS B O 1
ATOM 12072 N N . ARG B 1 729 ? -12.102 29.422 -14.328 1 60.72 729 ARG B N 1
ATOM 12073 C CA . ARG B 1 729 ? -11.852 30.828 -14.609 1 60.72 729 ARG B CA 1
ATOM 12074 C C . ARG B 1 729 ? -11.727 31.078 -16.109 1 60.72 729 ARG B C 1
ATOM 12076 O O . ARG B 1 729 ? -11.867 32.219 -16.578 1 60.72 729 ARG B O 1
ATOM 12083 N N . TYR B 1 730 ? -11.398 30.062 -16.844 1 66.31 730 TYR B N 1
ATOM 12084 C CA . TYR B 1 730 ? -11.25 30.203 -18.281 1 66.31 730 TYR B CA 1
ATOM 12085 C C . TYR B 1 730 ? -12.594 30.078 -18.984 1 66.31 730 TYR B C 1
ATOM 12087 O O . TYR B 1 730 ? -12.969 30.938 -19.781 1 66.31 730 TYR B O 1
ATOM 12095 N N . CYS B 1 731 ? -13.445 29.047 -18.766 1 64.88 731 CYS B N 1
ATOM 12096 C CA . CYS B 1 731 ? -14.688 28.828 -19.5 1 64.88 731 CYS B CA 1
ATOM 12097 C C . CYS B 1 731 ? -15.898 29.141 -18.641 1 64.88 731 CYS B C 1
ATOM 12099 O O . CYS B 1 731 ? -17.047 29.047 -19.109 1 64.88 731 CYS B O 1
ATOM 12101 N N . THR B 1 732 ? -15.758 29.516 -17.359 1 63.5 732 THR B N 1
ATOM 12102 C CA . THR B 1 732 ? -16.75 29.969 -16.391 1 63.5 732 THR B CA 1
ATOM 12103 C C . THR B 1 732 ? -17.719 28.859 -16.047 1 63.5 732 THR B C 1
ATOM 12105 O O . THR B 1 732 ? -18.781 29.109 -15.477 1 63.5 732 THR B O 1
ATOM 12108 N N . MET B 1 733 ? -17.438 27.703 -16.516 1 61.88 733 MET B N 1
ATOM 12109 C CA . MET B 1 733 ? -18.328 26.578 -16.219 1 61.88 733 MET B CA 1
ATOM 12110 C C . MET B 1 733 ? -18.016 25.969 -14.867 1 61.88 733 MET B C 1
ATOM 12112 O O . MET B 1 733 ? -16.891 26.062 -14.391 1 61.88 733 MET B O 1
ATOM 12116 N N . LEU B 1 734 ? -18.969 25.453 -14.297 1 62.34 734 LEU B N 1
ATOM 12117 C CA . LEU B 1 734 ? -18.875 24.859 -12.969 1 62.34 734 LEU B CA 1
ATOM 12118 C C . LEU B 1 734 ? -18.328 23.438 -13.047 1 62.34 734 LEU B C 1
ATOM 12120 O O . LEU B 1 734 ? -18.484 22.766 -14.062 1 62.34 734 LEU B O 1
ATOM 12124 N N . GLY B 1 735 ? -17.391 22.984 -12.039 1 56.81 735 GLY B N 1
ATOM 12125 C CA . GLY B 1 735 ? -17.031 21.578 -11.945 1 56.81 735 GLY B CA 1
ATOM 12126 C C . GLY B 1 735 ? -15.562 21.328 -12.25 1 56.81 735 GLY B C 1
ATOM 12127 O O . GLY B 1 735 ? -15.078 20.203 -12.07 1 56.81 735 GLY B O 1
ATOM 12128 N N . HIS B 1 736 ? -14.836 22.438 -13.016 1 59.41 736 HIS B N 1
ATOM 12129 C CA . HIS B 1 736 ? -13.414 22.312 -13.305 1 59.41 736 HIS B CA 1
ATOM 12130 C C . HIS B 1 736 ? -12.688 23.641 -13.07 1 59.41 736 HIS B C 1
ATOM 12132 O O . HIS B 1 736 ? -13.32 24.641 -12.734 1 59.41 736 HIS B O 1
ATOM 12138 N N . ASP B 1 737 ? -11.398 23.688 -12.938 1 63.59 737 ASP B N 1
ATOM 12139 C CA . ASP B 1 737 ? -10.625 24.938 -12.859 1 63.59 737 ASP B CA 1
ATOM 12140 C C . ASP B 1 737 ? -9.812 25.141 -14.133 1 63.59 737 ASP B C 1
ATOM 12142 O O . ASP B 1 737 ? -9.898 24.359 -15.078 1 63.59 737 ASP B O 1
ATOM 12146 N N . VAL B 1 738 ? -9.094 26.328 -14.227 1 65.25 738 VAL B N 1
ATOM 12147 C CA . VAL B 1 738 ? -8.398 26.766 -15.43 1 65.25 738 VAL B CA 1
ATOM 12148 C C . VAL B 1 738 ? -7.418 25.688 -15.891 1 65.25 738 VAL B C 1
ATOM 12150 O O . VAL B 1 738 ? -7.18 25.531 -17.094 1 65.25 738 VAL B O 1
ATOM 12153 N N . ARG B 1 739 ? -6.934 24.922 -15.023 1 61.84 739 ARG B N 1
ATOM 12154 C CA . ARG B 1 739 ? -5.918 23.922 -15.328 1 61.84 739 ARG B CA 1
ATOM 12155 C C . ARG B 1 739 ? -6.539 22.688 -15.969 1 61.84 739 ARG B C 1
ATOM 12157 O O . ARG B 1 739 ? -5.895 22.016 -16.766 1 61.84 739 ARG B O 1
ATOM 12164 N N . THR B 1 740 ? -7.848 22.5 -15.711 1 60 740 THR B N 1
ATOM 12165 C CA . THR B 1 740 ? -8.547 21.328 -16.203 1 60 740 THR B CA 1
ATOM 12166 C C . THR B 1 740 ? -9.648 21.719 -17.188 1 60 740 THR B C 1
ATOM 12168 O O . THR B 1 740 ? -10.578 20.953 -17.422 1 60 740 THR B O 1
ATOM 12171 N N . CYS B 1 741 ? -9.641 22.906 -17.625 1 63.12 741 CYS B N 1
ATOM 12172 C CA . CYS B 1 741 ? -10.664 23.484 -18.484 1 63.12 741 CYS B CA 1
ATOM 12173 C C . CYS B 1 741 ? -10.625 22.875 -19.875 1 63.12 741 CYS B C 1
ATOM 12175 O O . CYS B 1 741 ? -9.617 23 -20.578 1 63.12 741 CYS B O 1
ATOM 12177 N N . PRO B 1 742 ? -11.586 22.203 -20.188 1 65.56 742 PRO B N 1
ATOM 12178 C CA . PRO B 1 742 ? -11.602 21.641 -21.547 1 65.56 742 PRO B CA 1
ATOM 12179 C C . PRO B 1 742 ? -11.508 22.719 -22.625 1 65.56 742 PRO B C 1
ATOM 12181 O O . PRO B 1 742 ? -10.875 22.5 -23.672 1 65.56 742 PRO B O 1
ATOM 12184 N N . LYS B 1 743 ? -12.078 23.891 -22.391 1 69.69 743 LYS B N 1
ATOM 12185 C CA . LYS B 1 743 ? -12.047 24.953 -23.375 1 69.69 743 LYS B CA 1
ATOM 12186 C C . LYS B 1 743 ? -10.648 25.547 -23.5 1 69.69 743 LYS B C 1
ATOM 12188 O O . LYS B 1 743 ? -10.18 25.828 -24.609 1 69.69 743 LYS B O 1
ATOM 12193 N N . LYS B 1 744 ? -9.945 25.703 -22.516 1 65.81 744 LYS B N 1
ATOM 12194 C CA . LYS B 1 744 ? -8.594 26.25 -22.578 1 65.81 744 LYS B CA 1
ATOM 12195 C C . LYS B 1 744 ? -7.645 25.266 -23.281 1 65.81 744 LYS B C 1
ATOM 12197 O O . LYS B 1 744 ? -6.801 25.672 -24.078 1 65.81 744 LYS B O 1
ATOM 12202 N N . LYS B 1 745 ? -7.836 24.172 -22.969 1 63.12 745 LYS B N 1
ATOM 12203 C CA . LYS B 1 745 ? -7.047 23.141 -23.625 1 63.12 745 LYS B CA 1
ATOM 12204 C C . LYS B 1 745 ? -7.305 23.109 -25.125 1 63.12 745 LYS B C 1
ATOM 12206 O O . LYS B 1 745 ? -6.371 22.969 -25.922 1 63.12 745 LYS B O 1
ATOM 12211 N N . GLN B 1 746 ? -8.516 23.266 -25.406 1 62.62 746 GLN B N 1
ATOM 12212 C CA . GLN B 1 746 ? -8.883 23.359 -26.812 1 62.62 746 GLN B CA 1
ATOM 12213 C C . GLN B 1 746 ? -8.289 24.609 -27.469 1 62.62 746 GLN B C 1
ATOM 12215 O O . GLN B 1 746 ? -7.785 24.547 -28.594 1 62.62 746 GLN B O 1
ATOM 12220 N N . ASP B 1 747 ? -8.32 25.688 -26.719 1 64.94 747 ASP B N 1
ATOM 12221 C CA . ASP B 1 747 ? -7.844 26.938 -27.281 1 64.94 747 ASP B CA 1
ATOM 12222 C C . ASP B 1 747 ? -6.324 26.938 -27.422 1 64.94 747 ASP B C 1
ATOM 12224 O O . ASP B 1 747 ? -5.785 27.484 -28.391 1 64.94 747 ASP B O 1
ATOM 12228 N N . THR B 1 748 ? -5.758 26.297 -26.578 1 59.53 748 THR B N 1
ATOM 12229 C CA . THR B 1 748 ? -4.305 26.219 -26.656 1 59.53 748 THR B CA 1
ATOM 12230 C C . THR B 1 748 ? -3.879 25.297 -27.797 1 59.53 748 THR B C 1
ATOM 12232 O O . THR B 1 748 ? -2.859 25.531 -28.453 1 59.53 748 THR B O 1
ATOM 12235 N N . LEU B 1 749 ? -4.586 24.359 -27.984 1 55.5 749 LEU B N 1
ATOM 12236 C CA . LEU B 1 749 ? -4.355 23.453 -29.109 1 55.5 749 LEU B CA 1
ATOM 12237 C C . LEU B 1 749 ? -4.641 24.156 -30.422 1 55.5 749 LEU B C 1
ATOM 12239 O O . LEU B 1 749 ? -3.906 23.969 -31.406 1 55.5 749 LEU B O 1
ATOM 12243 N N . THR B 1 750 ? -5.637 24.891 -30.453 1 55.41 750 THR B N 1
ATOM 12244 C CA . THR B 1 750 ? -5.93 25.625 -31.688 1 55.41 750 THR B CA 1
ATOM 12245 C C . THR B 1 750 ? -4.855 26.672 -31.953 1 55.41 750 THR B C 1
ATOM 12247 O O . THR B 1 750 ? -4.496 26.922 -33.125 1 55.41 750 THR B O 1
ATOM 12250 N N . LYS B 1 751 ? -4.355 27.281 -31.062 1 54.38 751 LYS B N 1
ATOM 12251 C CA . LYS B 1 751 ? -3.291 28.25 -31.312 1 54.38 751 LYS B CA 1
ATOM 12252 C C . LYS B 1 751 ? -2 27.547 -31.719 1 54.38 751 LYS B C 1
ATOM 12254 O O . LYS B 1 751 ? -1.258 28.062 -32.562 1 54.38 751 LYS B O 1
ATOM 12259 N N . ALA B 1 752 ? -1.842 26.422 -31.234 1 51.03 752 ALA B N 1
ATOM 12260 C CA . ALA B 1 752 ? -0.641 25.688 -31.625 1 51.03 752 ALA B CA 1
ATOM 12261 C C . ALA B 1 752 ? -0.766 25.141 -33.031 1 51.03 752 ALA B C 1
ATOM 12263 O O . ALA B 1 752 ? 0.217 25.109 -33.781 1 51.03 752 ALA B O 1
ATOM 12264 N N . SER B 1 753 ? -1.872 24.766 -33.438 1 49 753 SER B N 1
ATOM 12265 C CA . SER B 1 753 ? -2.107 24.391 -34.812 1 49 753 SER B CA 1
ATOM 12266 C C . SER B 1 753 ? -2.012 25.609 -35.75 1 49 753 SER B C 1
ATOM 12268 O O . SER B 1 753 ? -1.516 25.5 -36.875 1 49 753 SER B O 1
ATOM 12270 N N . THR B 1 754 ? -2.438 26.672 -35.312 1 51.22 754 THR B N 1
ATOM 12271 C CA . THR B 1 754 ? -2.357 27.859 -36.156 1 51.22 754 THR B CA 1
ATOM 12272 C C . THR B 1 754 ? -0.928 28.391 -36.219 1 51.22 754 THR B C 1
ATOM 12274 O O . THR B 1 754 ? -0.541 29.031 -37.188 1 51.22 754 THR B O 1
ATOM 12277 N N . ALA B 1 755 ? -0.201 28.266 -35.281 1 47.78 755 ALA B N 1
ATOM 12278 C CA . ALA B 1 755 ? 1.188 28.719 -35.344 1 47.78 755 ALA B CA 1
ATOM 12279 C C . ALA B 1 755 ? 2.023 27.781 -36.219 1 47.78 755 ALA B C 1
ATOM 12281 O O . ALA B 1 755 ? 3.139 28.125 -36.625 1 47.78 755 ALA B O 1
ATOM 12282 N N . GLN B 1 756 ? 1.647 26.578 -36.438 1 39.06 756 GLN B N 1
ATOM 12283 C CA . GLN B 1 756 ? 2.332 25.672 -37.344 1 39.06 756 GLN B CA 1
ATOM 12284 C C . GLN B 1 756 ? 1.861 25.859 -38.781 1 39.06 756 GLN B C 1
ATOM 12286 O O . GLN B 1 756 ? 2.43 25.281 -39.688 1 39.06 756 GLN B O 1
ATOM 12291 N N . LEU B 1 757 ? 0.891 26.672 -38.938 1 37.16 757 LEU B N 1
ATOM 12292 C CA . LEU B 1 757 ? 0.625 27.109 -40.312 1 37.16 757 LEU B CA 1
ATOM 12293 C C . LEU B 1 757 ? 1.389 28.391 -40.625 1 37.16 757 LEU B C 1
ATOM 12295 O O . LEU B 1 757 ? 1.412 29.312 -39.812 1 37.16 757 LEU B O 1
#

Secondary structure (DSSP, 8-state):
--------------B--TT--S----TT-EESSHHHHHHHHHHHHHHHT--EEEEEEEE-TTT--EEEEEEEETT-S------TTTHHHHHHH----------SEEPP------EEEEE--TT-SSEEEEEEE---SSPPPPGGGGGG-GGG----HHHHHHHHHHHHTT--HHHHHHHHHHHHTSGGGSSS-HHHHHHHHHHHHHHHH-S-HHHHHHHHHHHHHHHTTT--EEEEEE-TTSBEEEEEEE-HHHHHHHHHHTTEEEE--B-SSSTT-PPEEEEEEE-TT--EEEEEEEEES---HHHHHHHHHHHHHHTTTPPPSEEEE-S-HHHHHHHHHH-TTSEEEE-HHHHHTTHHHHTHHHHTSTTHHHHHHHHHHS--SHHHHHHHHHHHHHHTT-TT-HHHHHHHHTHHHH-HHHHTTS--TT--SSHHHHHHHHHHHTT--TT--HHHHHHHHHHHHHHHHHHHHHHHHHHHHSBPPPSS--HHHHHHHHHB-HHHHHHHHHHHHHHTT-EEEE-TTT--TT-SEEEEEEE---SSSS----EEEEEETTTTEEEETT-HHHHHSS--HHHHHHHHHTT--S--GGG--GGGBTTTT-BTTB-GGGS-------PPPPHHHHHHHHHHHHHHHHHHHTT-HHHHHHHHHHHHHHHHHHHHS--SS---TT----------S----S--PBPPPPPPPSSS-GGGS---HHHHHH----B-TTT--BT--GGG-HHHHHHHHHHHHHH--/--------------B--TT--S----TT-EESSHHHHHHHHHHHHHHHT--EEEEEEEE-TTT--EEEEEEEETT-S------TTHHHHHHHS----------S-BPP------EEEEE--TT-SSEEEEEEE---SSPPPPGGGGGG-GGG----HHHHHHHHHHHHTT--HHHHHHHHHHHHTSGGGSSS-HHHHHHHHHHHHHHHH-S-HHHHHHHHHHHHHHHTTT--EEEEEE-TTSBEEEEEEE-HHHHHHHHHHTTEEEE--B-SSSTT-PPEEEEEEE-TT--EEEEEEEEES---HHHHHHHHHHHHHHTTTPPPSEEEE-S-HHHHHHHHHH-TTSEEEE-HHHHHTTHHHHTHHHHTSTTHHHHHHHHHHS--SHHHHHHHHHHHHHHTT-TT-HHHHHHHHTHHHH-HHHHTTS--TT--SSHHHHHHHHHHHTT--TT--HHHHHHHHHHHHHHHHHHHHHHHHHHHHSEEPPSS--HHHHHHHHHB-HHHHHHHHHHHHHHTT-EEEE-TTT--TT-SEEEEEEE---SSSS----EEEEEETTTTEEEETT-HHHHHSS--HHHHHHHHHTT--S--GGG--GGGBTTTT-BTTB-GGGS-------PPPPHHHHHHHHHHHHHHHHHHHTT-HHHHHHHHHHHHHHHHHHHHS--SS---SS----------S----S--PBPPPPPPPSSS-GGGS---HHHHHH----B-TTT--BT--GGG-HHHHHHHHHHHHHHT-

Radius of gyration: 38.5 Å; Cα contacts (8 Å, |Δi|>4): 2291; chains: 2; bounding box: 126×132×76 Å

Solvent-accessible surface area (backbone atoms only — not comparable to full-atom values): 82895 Å² total; per-residue (Å²): 140,84,82,78,81,77,78,78,72,75,72,73,77,62,58,74,65,92,83,67,69,96,57,76,87,54,80,67,40,39,30,81,42,70,66,57,51,51,47,44,52,46,52,43,24,46,69,60,14,49,44,75,37,78,75,48,76,39,58,40,85,87,78,61,44,76,36,31,39,32,38,25,39,59,33,35,46,68,67,77,69,76,66,74,67,75,62,52,66,60,59,67,68,71,78,72,77,62,69,74,84,69,73,57,69,44,81,47,37,74,48,30,64,23,31,41,28,37,34,40,53,92,96,50,81,41,27,28,28,78,42,73,38,86,58,69,79,62,88,63,45,55,50,86,49,40,62,68,39,67,87,61,36,54,80,49,70,36,55,46,52,50,50,50,51,40,46,74,27,37,51,51,65,72,47,49,51,33,39,42,13,58,44,51,75,31,65,79,58,52,37,50,56,72,66,58,52,48,50,53,51,47,49,53,50,46,64,61,27,58,96,31,31,44,37,39,25,48,50,51,51,50,48,51,14,57,74,55,74,58,55,40,43,73,52,74,42,62,46,96,83,37,22,48,38,31,39,40,43,29,53,51,68,20,43,54,47,34,74,59,33,36,44,29,36,32,51,52,77,42,72,54,44,22,56,39,32,33,36,34,32,53,34,24,32,45,46,41,65,68,40,73,41,59,49,30,40,33,38,30,49,62,82,42,38,70,52,44,32,50,52,52,47,51,53,28,55,69,50,73,63,59,74,33,51,20,38,35,26,64,100,44,68,33,56,51,53,18,40,57,70,68,38,71,81,34,45,66,34,40,23,44,57,66,56,56,65,42,41,65,74,77,39,46,85,47,61,75,39,86,61,40,60,57,54,51,47,42,34,52,73,64,23,64,40,58,65,55,26,53,52,41,46,52,49,50,33,62,73,67,66,45,80,80,38,63,68,58,51,53,51,56,73,44,33,68,28,56,33,48,40,51,39,32,77,40,49,34,70,67,58,54,49,53,57,61,55,54,56,46,47,58,57,43,52,48,42,34,32,46,77,28,48,51,32,55,33,53,52,32,51,50,53,48,50,51,51,48,52,50,51,52,51,48,50,51,49,46,42,73,51,39,38,81,66,74,86,81,78,40,57,34,57,54,41,40,56,72,43,30,17,60,55,44,30,53,54,49,48,52,28,51,61,55,13,70,58,45,46,78,42,76,32,68,89,73,27,50,93,90,47,71,50,39,32,31,38,33,33,51,78,60,94,69,90,69,88,68,70,71,40,50,31,39,39,22,78,84,78,53,41,70,51,46,58,78,31,42,38,48,14,46,45,39,66,38,31,63,55,46,34,50,38,55,74,68,66,48,46,60,72,46,67,80,52,54,45,60,47,39,24,67,57,43,67,33,61,96,82,43,61,64,85,69,60,78,72,63,67,67,71,88,60,77,72,49,50,67,52,39,22,30,47,37,42,55,56,40,33,48,42,19,42,65,22,21,68,23,72,66,38,33,56,51,48,53,52,49,51,57,52,49,42,57,52,52,70,70,46,80,58,60,88,72,68,76,87,83,64,69,83,66,70,74,64,78,70,64,82,62,77,83,67,76,73,85,38,36,52,51,69,72,28,81,64,86,57,86,40,76,80,70,47,80,59,49,72,66,61,61,66,59,63,62,61,46,52,9,62,72,76,65,42,72,72,34,39,58,90,64,26,67,61,50,55,49,51,50,49,50,51,54,54,54,68,74,98,138,87,82,79,81,79,79,77,74,77,74,73,76,61,58,72,67,92,84,65,70,96,57,76,88,54,81,66,39,38,31,80,42,70,66,58,50,52,48,44,52,47,51,43,25,46,69,60,14,48,44,74,37,78,76,49,76,40,57,41,84,87,78,61,44,76,35,30,40,32,37,24,38,59,34,34,46,69,67,75,68,76,68,74,68,75,63,51,64,58,57,67,66,70,77,73,77,63,70,74,82,68,72,56,68,43,80,47,37,75,48,29,64,23,32,40,30,37,34,40,54,93,96,49,82,43,28,29,27,79,42,73,40,85,58,68,79,62,89,63,45,55,50,86,49,40,65,68,39,67,84,60,36,52,81,49,71,34,56,49,52,50,49,49,49,40,48,76,26,37,51,50,67,71,48,48,50,34,40,42,14,60,44,51,75,30,65,79,58,51,36,51,54,70,66,57,52,48,50,52,51,48,49,52,49,48,63,61,27,56,94,32,32,44,38,39,25,48,50,51,53,51,49,52,15,57,74,57,74,57,55,42,42,74,50,74,41,61,48,96,84,36,23,49,38,32,39,39,43,27,54,52,68,22,44,53,46,34,74,59,31,37,45,30,37,32,52,52,77,42,73,55,41,22,56,38,34,34,37,34,31,52,34,25,33,46,48,39,66,68,41,73,43,60,50,30,41,33,39,29,47,63,82,42,37,69,51,42,33,50,50,52,46,52,51,27,56,71,50,73,64,60,74,32,50,19,37,33,27,65,98,42,67,34,55,52,54,18,41,57,70,68,37,71,81,35,45,66,33,39,22,43,57,69,56,56,66,43,42,65,73,78,38,45,85,46,60,73,40,85,61,39,58,56,54,51,47,41,33,51,72,64,24,64,40,56,65,55,25,54,52,42,48,52,48,51,32,62,73,67,64,45,81,80,39,63,67,58,49,52,51,57,73,45,33,69,28,56,32,49,42,52,40,33,76,40,49,34,69,67,59,53,50,52,57,59,54,54,55,47,46,56,58,45,52,49,44,34,32,48,77,27,49,50,30,58,32,52,52,33,52,50,53,52,50,50,51,49,53,51,51,51,51,48,50,52,50,46,44,74,53,39,39,79,67,74,86,80,76,41,55,34,56,53,42,41,56,72,43,29,16,59,54,44,30,52,54,48,49,53,26,51,62,55,12,72,59,45,46,79,41,75,32,67,90,72,27,50,90,89,45,71,49,39,32,32,39,31,32,52,79,60,90,69,90,68,88,66,71,74,40,50,32,39,39,23,77,84,79,50,41,69,52,46,59,77,30,41,39,46,13,46,44,39,66,37,31,64,54,46,32,50,38,55,74,67,65,49,48,59,72,48,67,80,51,54,44,60,47,39,24,69,58,42,66,34,61,95,80,42,60,64,83,68,61,77,70,62,67,68,70,86,60,77,73,47,49,67,52,39,23,30,47,36,42,55,55,39,32,47,43,19,42,64,22,21,69,23,71,66,39,32,56,50,46,54,51,48,53,56,53,51,40,55,53,50,70,70,48,79,59,59,86,72,71,78,88,84,66,70,83,66,70,76,65,79,70,64,83,63,77,82,68,78,74,86,37,36,54,52,69,73,28,82,65,86,59,86,38,77,79,69,45,82,59,49,72,65,63,59,64,61,61,64,59,46,51,9,63,73,75,66,42,70,70,32,40,58,90,64,26,67,61,51,54,50,50,53,48,51,51,52,56,52,69,73,98

Sequence (1514 aa):
MHESSDNLHDSSDNIVDEDEPISIPCLNQKFANLQRAENLFRAYALNHGFAIKIQNTQRRVKDKSIYGRMYVCNLAGENRGKNPVEEEEILIGSVGSVKGKRRRDVLPRSGCKVRMYVVNKKKSTHWEITSLELEHNHEVVTPSKMSLIRRERHVTAAQRNLIKTLHASGVPPRQQMNIFGQMHGGAEQVGFNSQHLRNVVRDFRKDNMGVNDAQAGLDLLYRLKEESGGKFFIKTLLDDQQRLKCLVWVDPRSMMAYRNFGDVVAFDTTYRTNRYAMPFVPFTGVNHHYQSIVFGFALVRDELKTTFEWVLSTWLEAMEGKEPLAIITDQDQAMAAAIESQLPNTSHLLCSWHISNKFPEKLANYYSKEGFKFDFNNCIYHSLTEDVFEDRWKALILKYNLEGNTWLQGLYALKHKWVESYTRNTFSAGQKTTSRSEGMNAYFDAYVGSCTGLKDFVEGAQKALERQFMREKDEDYNTYHRSRCMQMKTALEHHAASIYTKEMFRRFQEQLVEANKYFVEKDRDRSLEDVEDTFYKCYRPLTGASQRTMYLVSFNKVSLRGSCICRMYDHVGMPCRHIIAVLTKRCVAELPEHFVKRRWTKDANRVDGVLPYQTSEVESPSHELTPTERFNHMTLLTMAFSHSCSASKERYEYAVGVINRETEIIEKMPVDGVEREGGEFNTQTTQGSGEKLHENILDPLVSKTKGRKKEHRHKSPLEELTKAKRKCRYCTMLGHDVRTCPKKKQDTLTKASTAQLMHESSDNLHDSSDNIVDEDEPISIPCLNQKFANLQRAENLFRAYALNHGFAIKIQNTQRRVKDKSIYGRMYVCNLAGENRGKNPVEEEEILIGSVGSVKGKRRRDVLPRSGCKVRMYVVNKKKSTHWEITSLELEHNHEVVTPSKMSLIRRERHVTAAQRNLIKTLHASGVPPRQQMNIFGQMHGGAEQVGFNSQHLRNVVRDFRKDNMGVNDAQAGLDLLYRLKEESGGKFFIKTLLDDQQRLKCLVWVDPRSMMAYRNFGDVVAFDTTYRTNRYAMPFVPFTGVNHHYQSIVFGFALVRDELKTTFEWVLSTWLEAMEGKEPLAIITDQDQAMAAAIESQLPNTSHLLCSWHISNKFPEKLANYYSKEGFKFDFNNCIYHSLTEDVFEDRWKALILKYNLEGNTWLQGLYALKHKWVESYTRNTFSAGQKTTSRSEGMNAYFDAYVGSCTGLKDFVEGAQKALERQFMREKDEDYNTYHRSRCMQMKTALEHHAASIYTKEMFRRFQEQLVEANKYFVEKDRDRSLEDVEDTFYKCYRPLTGASQRTMYLVSFNKVSLRGSCICRMYDHVGMPCRHIIAVLTKRCVAELPEHFVKRRWTKDANRVDGVLPYQTSEVESPSHELTPTERFNHMTLLTMAFSHSCSASKERYEYAVGVINRETEIIEKMPVDGVEREGGEFNTQTTQGSGEKLHENILDPLVSKTKGRKKEHRHKSPLEELTKAKRKCRYCTMLGHDVRTCPKKKQDTLTKASTAQL

Foldseek 3Di:
DDPPPPPPPPPPLCQPDDPDDLDDDDAFNKYQDPVVVVVSVQSVQLQQFFHKDWDDFDADPPPRHTFKTKIFTQLADDPPPPDPPPCPVVVPPPPFQPPDPPDPDDRHHPNFPAMWMWGHDDPDSIIGTHDGDHDGPDDGDHSLCSLVDPNQADQDPLNLLVLVVCVLQQNDLVVSLVVLQVVQVGSSRSRHDSVNSVVSSVLVQCLQCDLFLVVSQVVVQVVVCVVVVNLKDWDFDADPVLATAKIKIFDNVLLLQCVQWVQEWEWEWDFFFAQLGFTKTWTWTAFLLRAIATSIIMTHQDLALVGLLVRLQSSCVSNVNDAHQEYEYAPDPSNVNSCVVNPVNHQYAYAQVNVVVCCCVLVVVPVPPPCLVVLVCCLQPVQLAPVSNVVSVVVSCVVRVCVPRVVVVVCVVVCCHQRCNNCLQAAHLPDRHSVSVVVLVVLLSSQGGNHHGSNSSSSSVVVSNVVSVVVVVVQLVCLVPPDDDADPPALALVQLSQWFGNNVSVVLNVLQVVLVQKDKAWDPVPADPPDQKTKIWIWGDDPDDDDIDIKIKIAGPPQRDIAISNSCCRHNVADGSNSSNVCVVVRPNYDDPNSHDLRRTSCSCPDVNDRPVPPCPVVPPPDDQDPSRVSVVVVVVVVVVVVVQVPDPVSVVVVVVVCVVVVVVVVPDDDPPPPDDPDDPPPPPVPPPDPPPDDDRHHHHRHFDPDCGPVNPPQDPVRVPPPFQDQASVPRDGNDYVVPDPVNSVVVVVVVVVVVD/DDPPPPPPPPPPLCQPDDDDPLDDDDAFNKYQDPVVVVVSVQSVCLQFFFHKDWDDFDADPPPRHTFKTKIFTPLADDPPPPDPPPVVVVVPPPPFQPPPPPDPDDDHHPNFPAMWMWGHDDPDSIIGTHDGDHDGPDDGDHSLCSLVDPNQADQDPLNLLVLVVCVLQQNDLVVSLVVLQVVQVGSSRSRHDSVNSVVSSVLVQCLQCDLFLVVSQVVVQVVVCVVVVNLKDWDFDADPVLATAKIKIFDNVLLLQCVQWVQEWEWEWDFFFAQLGWTKTWTWTAFLLRAIATSIIMTHQDLALVGLLVRLQSSCVSNVNDAHQEYEYAPDPSNVNSCVVNPVNHQYAYAQVNVVVCCCVLVVVPVPPPCLVVLVCCLQPVQLAPVSNVVSVVVSCVVRVCVPRVVVVVCVVVCCHQRCNNCLQAAHLPDRHSVSVVVLVVLLSSQGGNHHGSNSSSSSVVVSNVVSVVVVVVQLVCLVPPDDDADPPALALVQLSQWFGNNVSVVLNVLQVVLVQKDKDWDPVPADPPDQKTKIWIWGDDPDDDDIDIKIKIAGPVQRDIAISNSCCRHNVADGSNSSNVCVVVRPNYDDPNSHDLRRTSCSCPDVNDRPVPPPPVVPPPDDQDPSRVSVVVVVVVVVVVVVQVPDPVSVVVVVVVCVVVVVVVVPDDDPPPPDDDDDPPPPPVPPPDPPPDDDRHHHHRHFDPDCGPVNPPDDPVRVPPDFQDQASVPRDGNDHVVGDPVNSVVVVVVVVVVVD

pLDDT: mean 78.33, std 19.64, range [22.23, 98.12]